Protein AF-0000000086642287 (afdb_homodimer)

Secondary structure (DSSP, 8-state):
----S-EEEEET-TTSSEEE--GGG--HHHHHHHHHHHHHHHHHHS-GGGSGGGGGGGEEEEEEE--HHHHHHHHHHHHHHHHHHHHHHHTTTT-TTT-HHHHS---HHHHHHHHHHHHHHHTTSS--GGG---EEEEEEEEE--SS-SSEEEEEEEE-SSTTTTHHHHHHHHHHHHHHH-STT--EEESS-HHHHHHHHHTTS-TTS--EEEE-S---SSHHHHHHHHHHHHS--PEEE-GGGEEEEE-TTBTTSEEEEEE--SSPPPPTT-EEEE-TTS-EEEE-S-EEEE--HHHHHHS-HHHHHHHHTTBSS-HHIIIIISSTHHHHHHHHHHHHHHHTTSS-HHHHHHHHHHB--EEPTTSHHHHHHHHHHHH-GGGGGGEEEEESS--TTTT-EEGGGS-HHHHHHHHHTTSS-S--TTT-EEEEEPP-BPEEEE---TTT--EEEE-EEEEEEETTEEEEE--EEE-SSSS--GGGT-EEEEEEEETT-/----S-EEEEET-TTSSEEE--GGG--HHHHHHHHHHHHHHHHHHS-GGGSGGGGGGGEEEEEEE--HHHHHHHHHHHHHHHHHHHHHHHTTTT-TTT-HHHHSPPPHHHHHHHHHHHHHHHTTSS--GGG---EEEEEEEEE--SS-SSEEEEEEEE-SSTTTTHHHHHHHHHHHHHHH-STT--EEESS-HHHHHHHHHTTS-TTS--EEEE-S---SSHHHHHHHHHHHHS--PEEE-GGGEEEEE-TTBTTSEEEEEEPPSSPPPPTT-EEEE-TTS-EEEE-S-EEEE--HHHHHHS-HHHHHHHHTTBSS-HHIIIIISSTHHHHHHHHTHHHHHHTTSS-HHHHHHHHHHB--EEPTTSHHHHHHHHHHHH-GGGGGGEEEEESS--TTTT-EEGGGS-HHHHHHHHHTTSS-S--TTT-EEEEEPP-PPEEEE---TTT--EEEE-EEEEEEETTEEEEE--EEE-SSSS--GGGT-EEEEEEEETT-

Nearest PDB structures (foldseek):
  2hgs-assembly1_A-2  TM=6.470E-01  e=5.778E-15  Homo sapiens
  8fbz-assembly1_A  TM=5.830E-01  e=2.538E-15  Homo sapiens
  1m0w-assembly1_A  TM=5.652E-01  e=1.552E-13  Saccharomyces cerevisiae
  5oeu-assembly1_A  TM=6.155E-01  e=4.170E-11  Globodera pallida
  5oev-assembly1_A  TM=5.700E-01  e=2.545E-11  Globodera pallida

Organism: NCBI:txid1208366

pLDDT: mean 92.43, std 8.67, range [35.75, 98.88]

Sequence (992 aa):
MHTHQLTQIRIGADSLDFAPVTKHTIDTAAFASEEAHLQETVLKLCPANLWHHGSYAAGCPRPVLVDGHHQLQMQNLHEALTAAITDIVQRWWSDTEARFPERMPLEAEEEEMLQWIEGQVSIGNLPQFSQCLGSWRPDFLVEENGDREENYCITEINARFSFNGFMHEAYGQEALNRSVQGETSELIGATNPEMILQGLFSLFKPSYPLYLLKGAEKGIDIHMFIDAVWRRLGIKPRLITPTDLRLFPDGRSKSGYRLCCVVKGHDDPTINSWRFAAKNGEVWEEIQQVGLELHQRELVALEPEMLRQISLRCFNDMRTVLLVHDKRMLGIVRQELCQLVTREVLTETQAEALKSGVVETILPGSNELNALIQASIDSPRLRNGFILKPIRSGKGDGIVFGDDITAAEWTSRLQDLVSANVIPGVSCVVQRRIVPREYDLVLRASVGMVRYPLVGTYHVANGKLLGLGTWRASGGRVVAVSSGGSWICSVMRGGSMHTHQLTQIRIGADSLDFAPVTKHTIDTAAFASEEAHLQETVLKLCPANLWHHGSYAAGCPRPVLVDGHHQLQMQNLHEALTAAITDIVQRWWSDTEARFPERMPLEAEEEEMLQWIEGQVSIGNLPQFSQCLGSWRPDFLVEENGDREENYCITEINARFSFNGFMHEAYGQEALNRSVQGETSELIGATNPEMILQGLFSLFKPSYPLYLLKGAEKGIDIHMFIDAVWRRLGIKPRLITPTDLRLFPDGRSKSGYRLCCVVKGHDDPTINSWRFAAKNGEVWEEIQQVGLELHQRELVALEPEMLRQISLRCFNDMRTVLLVHDKRMLGIVRQELCQLVTREVLTETQAEALKSGVVETILPGSNELNALIQASIDSPRLRNGFILKPIRSGKGDGIVFGDDITAAEWTSRLQDLVSANVIPGVSCVVQRRIVPREYDLVLRASVGMVRYPLVGTYHVANGKLLGLGTWRASGGRVVAVSSGGSWICSVMRGGS

Foldseek 3Di:
DPPQDKFFWDAPQPPDRIGGDDQVRFDLVVQQVLLVLLLVQLCVVPPQVLAVVSLSSLAHLGFIAHEPVVFVLVVLQLLLVLLLLLVCLLCVPVPPPLVNCQQFPDPPLLVVLSVVVVVCCVVPLAPRCLQFVAKKKWWWFFFDDPVDRTATATQFIAQQARFPQLSCQLSSQVSSQVSQDDPPHQKHFQFHSVLSLVLSVVLDDLQDAEEEEADDDPDGCVSVNQVCCCVPRVHGYHYDYLVQWDWDQDPVDPLRIFIWGWDPDDDDDDPPWDWDQDPVRTIIITDQAYEYDDDPVRLVPHDSVNSSNNQSHYRNHSSCNVARRFSCNLQSSLVCLVVCCVVVSDPPVSSVSSNRHYWHKAAFQDPVLVVVLVVCVVPVCVQQFKKKDAGNDDPCPPIGRSVVDGSVVSSVLSVVRNRRDDDPPRGTMMTTDGDHAWHWDDSHSVVRTDTWTWIWIFMDRSSDTNGTGWTWTDPDPGTDSVVSTRTHGYMYGPPD/DPPQDKFFWDAPPPPDRIGGDDQVRFDLVVQQVLLVLLLVQLCVVPPQVLAVVSLSSLAGLGFIAHEPVVFVLVVLQLLLVLLLLLVCLLCVPVPPPLVNCQQFPDPPLLVVLSVVVVVCCVVPLAPRCLQFVAKKKWWWFFFDDPVDRTATATQFIAQQARFPQLSCQLSSQVSSQVVQDDPPHQKHFQFHSVLSLVLSVVLDDLQDAEEEEADDDPDGCVSVNQVCCCVPRVHGYHYDYLVQWDWDQDPVDPLRIFIWGWDPDDDDDDPPWDWDQDPVRTIIITDQAYEYDDDPVRLSPHDSVNSSNNQSHYRNHSSCNVARRFSCNLQSSLVCLVVCCVVVSDPPVSSVSSNRHYWHKAAFQDPVLVVVLVVCVVPVCVQQFKKKDAGNDDPCPPIGRSVVDGSVVSSVLSVVRNRRDDDPPRGTMMTTDGDHAWHWDDSHSVVRTDTWTWIWIFMDRSSDTNGTGWTWTDPDPGTDSVVSTRTHGYMYGPPD

Structure (mmCIF, N/CA/C/O backbone):
data_AF-0000000086642287-model_v1
#
loop_
_entity.id
_entity.type
_entity.pdbx_description
1 polymer 'Uncharacterized protein'
#
loop_
_atom_site.group_PDB
_atom_site.id
_atom_site.type_symbol
_atom_site.label_atom_id
_atom_site.label_alt_id
_atom_site.label_comp_id
_atom_site.label_asym_id
_atom_site.label_entity_id
_atom_site.label_seq_id
_atom_site.pdbx_PDB_ins_code
_atom_site.Cartn_x
_atom_site.Cartn_y
_atom_site.Cartn_z
_atom_site.occupancy
_atom_site.B_iso_or_equiv
_atom_site.auth_seq_id
_atom_site.auth_comp_id
_atom_site.auth_asym_id
_atom_site.auth_atom_id
_atom_site.pdbx_PDB_model_num
ATOM 1 N N . MET A 1 1 ? 16.141 59.188 16.516 1 35.88 1 MET A N 1
ATOM 2 C CA . MET A 1 1 ? 15.219 58.875 17.609 1 35.88 1 MET A CA 1
ATOM 3 C C . MET A 1 1 ? 15.281 57.375 17.953 1 35.88 1 MET A C 1
ATOM 5 O O . MET A 1 1 ? 15.039 56.531 17.094 1 35.88 1 MET A O 1
ATOM 9 N N . HIS A 1 2 ? 16.156 56.969 18.812 1 48.19 2 HIS A N 1
ATOM 10 C CA . HIS A 1 2 ? 16.547 55.625 19.234 1 48.19 2 HIS A CA 1
ATOM 11 C C . HIS A 1 2 ? 15.43 54.938 20.016 1 48.19 2 HIS A C 1
ATOM 13 O O . HIS A 1 2 ? 15.422 54.969 21.234 1 48.19 2 HIS A O 1
ATOM 19 N N . THR A 1 3 ? 14.125 55.031 19.547 1 56.5 3 THR A N 1
ATOM 20 C CA . THR A 1 3 ? 13.18 54.344 20.406 1 56.5 3 THR A CA 1
ATOM 21 C C . THR A 1 3 ? 13.336 52.812 20.266 1 56.5 3 THR A C 1
ATOM 23 O O . THR A 1 3 ? 13.492 52.312 19.156 1 56.5 3 THR A O 1
ATOM 26 N N . HIS A 1 4 ? 13.641 52.094 21.391 1 82.69 4 HIS A N 1
ATOM 27 C CA . HIS A 1 4 ? 13.797 50.656 21.484 1 82.69 4 HIS A CA 1
ATOM 28 C C . HIS A 1 4 ? 12.445 49.969 21.594 1 82.69 4 HIS A C 1
ATOM 30 O O . HIS A 1 4 ? 12.367 48.75 21.609 1 82.69 4 HIS A O 1
ATOM 36 N N . GLN A 1 5 ? 11.359 50.938 21.406 1 92.19 5 GLN A N 1
ATOM 37 C CA . GLN A 1 5 ? 10.016 50.375 21.5 1 92.19 5 GLN A CA 1
ATOM 38 C C . GLN A 1 5 ? 9.391 50.219 20.109 1 92.19 5 GLN A C 1
ATOM 40 O O . GLN A 1 5 ? 9.844 50.875 19.156 1 92.19 5 GLN A O 1
ATOM 45 N N . LEU A 1 6 ? 8.422 49.406 19.984 1 96.12 6 LEU A N 1
ATOM 46 C CA . LEU A 1 6 ? 7.645 49.312 18.75 1 96.12 6 LEU A CA 1
ATOM 47 C C . LEU A 1 6 ? 7.082 50.688 18.359 1 96.12 6 LEU A C 1
ATOM 49 O O . LEU A 1 6 ? 6.5 51.375 19.203 1 96.12 6 LEU A O 1
ATOM 53 N N . THR A 1 7 ? 7.328 51.062 17.125 1 95.5 7 THR A N 1
ATOM 54 C CA . THR A 1 7 ? 6.914 52.375 16.688 1 95.5 7 THR A CA 1
ATOM 55 C C . THR A 1 7 ? 6.453 52.344 15.227 1 95.5 7 THR A C 1
ATOM 57 O O . THR A 1 7 ? 7.16 51.812 14.359 1 95.5 7 THR A O 1
ATOM 60 N N . GLN A 1 8 ? 5.25 52.812 15.031 1 95.5 8 GLN A N 1
ATOM 61 C CA . GLN A 1 8 ? 4.859 52.969 13.633 1 95.5 8 GLN A CA 1
ATOM 62 C C . GLN A 1 8 ? 5.609 54.125 12.969 1 95.5 8 GLN A C 1
ATOM 64 O O . GLN A 1 8 ? 5.734 55.219 13.547 1 95.5 8 GLN A O 1
ATOM 69 N N . ILE A 1 9 ? 6.062 53.906 11.781 1 92.88 9 ILE A N 1
ATOM 70 C CA . ILE A 1 9 ? 6.867 54.938 11.109 1 92.88 9 ILE A CA 1
ATOM 71 C C . ILE A 1 9 ? 6.328 55.188 9.703 1 92.88 9 ILE A C 1
ATOM 73 O O . ILE A 1 9 ? 5.59 54.344 9.164 1 92.88 9 ILE A O 1
ATOM 77 N N . ARG A 1 10 ? 6.645 56.344 9.242 1 91.06 10 ARG A N 1
ATOM 78 C CA . ARG A 1 10 ? 6.418 56.688 7.844 1 91.06 10 ARG A CA 1
ATOM 79 C C . ARG A 1 10 ? 7.715 56.594 7.047 1 91.06 10 ARG A C 1
ATOM 81 O O . ARG A 1 10 ? 8.742 57.125 7.469 1 91.06 10 ARG A O 1
ATOM 88 N N . ILE A 1 11 ? 7.68 55.938 5.969 1 87.38 11 ILE A N 1
ATOM 89 C CA . ILE A 1 11 ? 8.859 55.812 5.125 1 87.38 11 ILE A CA 1
ATOM 90 C C . ILE A 1 11 ? 8.984 57 4.207 1 87.38 11 ILE A C 1
ATOM 92 O O . ILE A 1 11 ? 7.988 57.469 3.639 1 87.38 11 ILE A O 1
ATOM 96 N N . GLY A 1 12 ? 10.258 57.5 4.02 1 75.19 12 GLY A N 1
ATOM 97 C CA . GLY A 1 12 ? 10.57 58.594 3.111 1 75.19 12 GLY A CA 1
ATOM 98 C C . GLY A 1 12 ? 10.047 59.938 3.598 1 75.19 12 GLY A C 1
ATOM 99 O O . GLY A 1 12 ? 9.719 60.812 2.791 1 75.19 12 GLY A O 1
ATOM 100 N N . ALA A 1 13 ? 9.805 59.938 4.93 1 57.41 13 ALA A N 1
ATOM 101 C CA . ALA A 1 13 ? 9.344 61.219 5.484 1 57.41 13 ALA A CA 1
ATOM 102 C C . ALA A 1 13 ? 10.477 62.25 5.512 1 57.41 13 ALA A C 1
ATOM 104 O O . ALA A 1 13 ? 11.516 62 6.129 1 57.41 13 ALA A O 1
ATOM 105 N N . ASP A 1 14 ? 10.25 63.281 4.73 1 56.94 14 ASP A N 1
ATOM 106 C CA . ASP A 1 14 ? 11.172 64.438 4.633 1 56.94 14 ASP A CA 1
ATOM 107 C C . ASP A 1 14 ? 12.562 63.969 4.215 1 56.94 14 ASP A C 1
ATOM 109 O O . ASP A 1 14 ? 12.711 62.906 3.578 1 56.94 14 ASP A O 1
ATOM 113 N N . SER A 1 15 ? 13.609 64.812 4.574 1 53.88 15 SER A N 1
ATOM 114 C CA . SER A 1 15 ? 15.023 64.625 4.254 1 53.88 15 SER A CA 1
ATOM 115 C C . SER A 1 15 ? 15.57 63.344 4.906 1 53.88 15 SER A C 1
ATOM 117 O O . SER A 1 15 ? 16.672 62.906 4.574 1 53.88 15 SER A O 1
ATOM 119 N N . LEU A 1 16 ? 14.672 62.719 5.758 1 58.75 16 LEU A N 1
ATOM 120 C CA . LEU A 1 16 ? 15.156 61.531 6.457 1 58.75 16 LEU A CA 1
ATOM 121 C C . LEU A 1 16 ? 14.633 60.25 5.797 1 58.75 16 LEU A C 1
ATOM 123 O O . LEU A 1 16 ? 13.625 60.312 5.086 1 58.75 16 LEU A O 1
ATOM 127 N N . ASP A 1 17 ? 15.258 59.125 6.016 1 74 17 ASP A N 1
ATOM 128 C CA . ASP A 1 17 ? 14.898 57.812 5.488 1 74 17 ASP A CA 1
ATOM 129 C C . ASP A 1 17 ? 13.547 57.344 6.043 1 74 17 ASP A C 1
ATOM 131 O O . ASP A 1 17 ? 12.727 56.812 5.309 1 74 17 ASP A O 1
ATOM 135 N N . PHE A 1 18 ? 13.211 57.719 7.367 1 83.94 18 PHE A N 1
ATOM 136 C CA . PHE A 1 18 ? 11.922 57.406 7.973 1 83.94 18 PHE A CA 1
ATOM 137 C C . PHE A 1 18 ? 11.703 58.219 9.234 1 83.94 18 PHE A C 1
ATOM 139 O O . PHE A 1 18 ? 12.641 58.781 9.781 1 83.94 18 PHE A O 1
ATOM 146 N N . ALA A 1 19 ? 10.438 58.438 9.672 1 87 19 ALA A N 1
ATOM 147 C CA . ALA A 1 19 ? 10.094 59.188 10.891 1 87 19 ALA A CA 1
ATOM 148 C C . ALA A 1 19 ? 8.883 58.562 11.578 1 87 19 ALA A C 1
ATOM 150 O O . ALA A 1 19 ? 7.996 58.031 10.914 1 87 19 ALA A O 1
ATOM 151 N N . PRO A 1 20 ? 8.938 58.594 12.898 1 90.12 20 PRO A N 1
ATOM 152 C CA . PRO A 1 20 ? 7.746 58.125 13.602 1 90.12 20 PRO A CA 1
ATOM 153 C C . PRO A 1 20 ? 6.488 58.906 13.211 1 90.12 20 PRO A C 1
ATOM 155 O O . PRO A 1 20 ? 6.566 60.094 12.898 1 90.12 20 PRO A O 1
ATOM 158 N N . VAL A 1 21 ? 5.438 58.219 13.156 1 88.75 21 VAL A N 1
ATOM 159 C CA . VAL A 1 21 ? 4.164 58.875 12.906 1 88.75 21 VAL A CA 1
ATOM 160 C C . VAL A 1 21 ? 3.777 59.719 14.125 1 88.75 21 VAL A C 1
ATOM 162 O O . VAL A 1 21 ? 3.783 59.25 15.258 1 88.75 21 VAL A O 1
ATOM 165 N N . THR A 1 22 ? 3.553 60.969 13.922 1 84.69 22 THR A N 1
ATOM 166 C CA . THR A 1 22 ? 3.107 61.875 14.969 1 84.69 22 THR A CA 1
ATOM 167 C C . THR A 1 22 ? 1.903 62.688 14.508 1 84.69 22 THR A C 1
ATOM 169 O O . THR A 1 22 ? 1.598 62.719 13.312 1 84.69 22 THR A O 1
ATOM 172 N N . LYS A 1 23 ? 1.243 63.312 15.438 1 82.19 23 LYS A N 1
ATOM 173 C CA . LYS A 1 23 ? 0.075 64.125 15.117 1 82.19 23 LYS A CA 1
ATOM 174 C C . LYS A 1 23 ? 0.442 65.25 14.164 1 82.19 23 LYS A C 1
ATOM 176 O O . LYS A 1 23 ? -0.385 65.688 13.367 1 82.19 23 LYS A O 1
ATOM 181 N N . HIS A 1 24 ? 1.688 65.625 14.188 1 74.56 24 HIS A N 1
ATOM 182 C CA . HIS A 1 24 ? 2.117 66.812 13.453 1 74.56 24 HIS A CA 1
ATOM 183 C C . HIS A 1 24 ? 2.537 66.438 12.031 1 74.56 24 HIS A C 1
ATOM 185 O O . HIS A 1 24 ? 2.697 67.312 11.195 1 74.56 24 HIS A O 1
ATOM 191 N N . THR A 1 25 ? 2.59 65.25 11.773 1 75 25 THR A N 1
ATOM 192 C CA . THR A 1 25 ? 3.123 64.875 10.477 1 75 25 THR A CA 1
ATOM 193 C C . THR A 1 25 ? 2.027 64.25 9.594 1 75 25 THR A C 1
ATOM 195 O O . THR A 1 25 ? 2.303 63.75 8.508 1 75 25 THR A O 1
ATOM 198 N N . ILE A 1 26 ? 0.818 64.5 10.023 1 81.06 26 ILE A N 1
ATOM 199 C CA . ILE A 1 26 ? -0.248 63.844 9.289 1 81.06 26 ILE A CA 1
ATOM 200 C C . ILE A 1 26 ? -0.649 64.688 8.086 1 81.06 26 ILE A C 1
ATOM 202 O O . ILE A 1 26 ? -1.056 65.875 8.242 1 81.06 26 ILE A O 1
ATOM 206 N N . ASP A 1 27 ? -0.378 64.188 7.043 1 85.06 27 ASP A N 1
ATOM 207 C CA . ASP A 1 27 ? -0.857 64.688 5.766 1 85.06 27 ASP A CA 1
ATOM 208 C C . ASP A 1 27 ? -1.834 63.719 5.109 1 85.06 27 ASP A C 1
ATOM 210 O O . ASP A 1 27 ? -1.42 62.781 4.465 1 85.06 27 ASP A O 1
ATOM 214 N N . THR A 1 28 ? -3.051 64.125 5.148 1 90.12 28 THR A N 1
ATOM 215 C CA . THR A 1 28 ? -4.105 63.188 4.742 1 90.12 28 THR A CA 1
ATOM 216 C C . THR A 1 28 ? -3.941 62.781 3.279 1 90.12 28 THR A C 1
ATOM 218 O O . THR A 1 28 ? -4.125 61.625 2.924 1 90.12 28 THR A O 1
ATOM 221 N N . ALA A 1 29 ? -3.643 63.75 2.479 1 91.38 29 ALA A N 1
ATOM 222 C CA . ALA A 1 29 ? -3.494 63.469 1.054 1 91.38 29 ALA A CA 1
ATOM 223 C C . ALA A 1 29 ? -2.291 62.562 0.794 1 91.38 29 ALA A C 1
ATOM 225 O O . ALA A 1 29 ? -2.369 61.625 -0.012 1 91.38 29 ALA A O 1
ATOM 226 N N . ALA A 1 30 ? -1.218 62.844 1.422 1 90.38 30 ALA A N 1
ATOM 227 C CA . ALA A 1 30 ? -0.014 62.031 1.264 1 90.38 30 ALA A CA 1
ATOM 228 C C . ALA A 1 30 ? -0.237 60.625 1.781 1 90.38 30 ALA A C 1
ATOM 230 O O . ALA A 1 30 ? 0.207 59.625 1.163 1 90.38 30 ALA A O 1
ATOM 231 N N . PHE A 1 31 ? -0.931 60.562 2.832 1 92.69 31 PHE A N 1
ATOM 232 C CA . PHE A 1 31 ? -1.199 59.281 3.439 1 92.69 31 PHE A CA 1
ATOM 233 C C . PHE A 1 31 ? -2.146 58.438 2.57 1 92.69 31 PHE A C 1
ATOM 235 O O . PHE A 1 31 ? -1.978 57.25 2.434 1 92.69 31 PHE A O 1
ATOM 242 N N . ALA A 1 32 ? -3.115 59.094 2.029 1 93.81 32 ALA A N 1
ATOM 243 C CA . ALA A 1 32 ? -4.039 58.438 1.123 1 93.81 32 ALA A CA 1
ATOM 244 C C . ALA A 1 32 ? -3.307 57.875 -0.104 1 93.81 32 ALA A C 1
ATOM 246 O O . ALA A 1 32 ? -3.629 56.812 -0.604 1 93.81 32 ALA A O 1
ATOM 247 N N . SER A 1 33 ? -2.381 58.656 -0.564 1 93.81 33 SER A N 1
ATOM 248 C CA . SER A 1 33 ? -1.578 58.219 -1.707 1 93.81 33 SER A CA 1
ATOM 249 C C . SER A 1 33 ? -0.735 57 -1.365 1 93.81 33 SER A C 1
ATOM 251 O O . SER A 1 33 ? -0.531 56.125 -2.209 1 93.81 33 SER A O 1
ATOM 253 N N . GLU A 1 34 ? -0.181 56.969 -0.189 1 92.5 34 GLU A N 1
ATOM 254 C CA . GLU A 1 34 ? 0.583 55.812 0.276 1 92.5 34 GLU A CA 1
ATOM 255 C C . GLU A 1 34 ? -0.288 54.562 0.335 1 92.5 34 GLU A C 1
ATOM 257 O O . GLU A 1 34 ? 0.16 53.469 -0.023 1 92.5 34 GLU A O 1
ATOM 262 N N . GLU A 1 35 ? -1.474 54.75 0.836 1 94.69 35 GLU A N 1
ATOM 263 C CA . GLU A 1 35 ? -2.424 53.625 0.907 1 94.69 35 GLU A CA 1
ATOM 264 C C . GLU A 1 35 ? -2.742 53.094 -0.482 1 94.69 35 GLU A C 1
ATOM 266 O O . GLU A 1 35 ? -2.764 51.875 -0.689 1 94.69 35 GLU A O 1
ATOM 271 N N . ALA A 1 36 ? -2.98 54 -1.39 1 95.31 36 ALA A N 1
ATOM 272 C CA . ALA A 1 36 ? -3.264 53.594 -2.768 1 95.31 36 ALA A CA 1
ATOM 273 C C . ALA A 1 36 ? -2.078 52.875 -3.383 1 95.31 36 ALA A C 1
ATOM 275 O O . ALA A 1 36 ? -2.26 51.906 -4.125 1 95.31 36 ALA A O 1
ATOM 276 N N . HIS A 1 37 ? -0.935 53.312 -3.107 1 94.69 37 HIS A N 1
ATOM 277 C CA . HIS A 1 37 ? 0.269 52.719 -3.652 1 94.69 37 HIS A CA 1
ATOM 278 C C . HIS A 1 37 ? 0.455 51.281 -3.109 1 94.69 37 HIS A C 1
ATOM 280 O O . HIS A 1 37 ? 0.826 50.375 -3.852 1 94.69 37 HIS A O 1
ATOM 286 N N . LEU A 1 38 ? 0.268 51.125 -1.837 1 95.12 38 LEU A N 1
ATOM 287 C CA . LEU A 1 38 ? 0.364 49.781 -1.257 1 95.12 38 LEU A CA 1
ATOM 288 C C . LEU A 1 38 ? -0.632 48.844 -1.912 1 95.12 38 LEU A C 1
ATOM 290 O O . LEU A 1 38 ? -0.281 47.719 -2.264 1 95.12 38 LEU A O 1
ATOM 294 N N . GLN A 1 39 ? -1.844 49.281 -2.014 1 95.81 39 GLN A N 1
ATOM 295 C CA . GLN A 1 39 ? -2.883 48.469 -2.619 1 95.81 39 GLN A CA 1
ATOM 296 C C . GLN A 1 39 ? -2.502 48.062 -4.039 1 95.81 39 GLN A C 1
ATOM 298 O O . GLN A 1 39 ? -2.639 46.906 -4.414 1 95.81 39 GLN A O 1
ATOM 303 N N . GLU A 1 40 ? -2.008 48.969 -4.793 1 96.12 40 GLU A N 1
ATOM 304 C CA . GLU A 1 40 ? -1.585 48.688 -6.16 1 96.12 40 GLU A CA 1
ATOM 305 C C . GLU A 1 40 ? -0.458 47.656 -6.184 1 96.12 40 GLU A C 1
ATOM 307 O O . GLU A 1 40 ? -0.45 46.75 -7.027 1 96.12 40 GLU A O 1
ATOM 312 N N . THR A 1 41 ? 0.451 47.781 -5.301 1 96.25 41 THR A N 1
ATOM 313 C CA . THR A 1 41 ? 1.613 46.906 -5.266 1 96.25 41 THR A CA 1
ATOM 314 C C . THR A 1 41 ? 1.207 45.469 -4.875 1 96.25 41 THR A C 1
ATOM 316 O O . THR A 1 41 ? 1.652 44.5 -5.488 1 96.25 41 THR A O 1
ATOM 319 N N . VAL A 1 42 ? 0.373 45.344 -3.83 1 96.69 42 VAL A N 1
ATOM 320 C CA . VAL A 1 42 ? -0.032 44 -3.385 1 96.69 42 VAL A CA 1
ATOM 321 C C . VAL A 1 42 ? -0.881 43.344 -4.461 1 96.69 42 VAL A C 1
ATOM 323 O O . VAL A 1 42 ? -0.811 42.125 -4.648 1 96.69 42 VAL A O 1
ATOM 326 N N . LEU A 1 43 ? -1.661 44.125 -5.184 1 96.75 43 LEU A N 1
ATOM 327 C CA . LEU A 1 43 ? -2.545 43.594 -6.203 1 96.75 43 LEU A CA 1
ATOM 328 C C . LEU A 1 43 ? -1.755 43.156 -7.434 1 96.75 43 LEU A C 1
ATOM 330 O O . LEU A 1 43 ? -2.242 42.375 -8.25 1 96.75 43 LEU A O 1
ATOM 334 N N . LYS A 1 44 ? -0.542 43.625 -7.609 1 95.44 44 LYS A N 1
ATOM 335 C CA . LYS A 1 44 ? 0.354 43.125 -8.641 1 95.44 44 LYS A CA 1
ATOM 336 C C . LYS A 1 44 ? 0.901 41.75 -8.273 1 95.44 44 LYS A C 1
ATOM 338 O O . LYS A 1 44 ? 1.26 40.969 -9.148 1 95.44 44 LYS A O 1
ATOM 343 N N . LEU A 1 45 ? 0.947 41.5 -6.996 1 95.75 45 LEU A N 1
ATOM 344 C CA . LEU A 1 45 ? 1.48 40.219 -6.5 1 95.75 45 LEU A CA 1
ATOM 345 C C . LEU A 1 45 ? 0.394 39.156 -6.453 1 95.75 45 LEU A C 1
ATOM 347 O O . LEU A 1 45 ? 0.674 37.969 -6.641 1 95.75 45 LEU A O 1
ATOM 351 N N . CYS A 1 46 ? -0.817 39.562 -6.164 1 96.44 46 CYS A N 1
ATOM 352 C CA . CYS A 1 46 ? -1.957 38.656 -6.023 1 96.44 46 CYS A CA 1
ATOM 353 C C . CYS A 1 46 ? -3.254 39.344 -6.418 1 96.44 46 CYS A C 1
ATOM 355 O O . CYS A 1 46 ? -3.586 40.406 -5.879 1 96.44 46 CYS A O 1
ATOM 357 N N . PRO A 1 47 ? -4.023 38.75 -7.316 1 95.75 47 PRO A N 1
ATOM 358 C CA . PRO A 1 47 ? -5.234 39.406 -7.82 1 95.75 47 PRO A CA 1
ATOM 359 C C . PRO A 1 47 ? -6.246 39.719 -6.715 1 95.75 47 PRO A C 1
ATOM 361 O O . PRO A 1 47 ? -6.387 38.906 -5.773 1 95.75 47 PRO A O 1
ATOM 364 N N . ALA A 1 48 ? -7.066 40.719 -6.863 1 95.75 48 ALA A N 1
ATOM 365 C CA . ALA A 1 48 ? -7.996 41.25 -5.871 1 95.75 48 ALA A CA 1
ATOM 366 C C . ALA A 1 48 ? -9.055 40.219 -5.496 1 95.75 48 ALA A C 1
ATOM 368 O O . ALA A 1 48 ? -9.461 40.125 -4.336 1 95.75 48 ALA A O 1
ATOM 369 N N . ASN A 1 49 ? -9.492 39.438 -6.449 1 94.5 49 ASN A N 1
ATOM 370 C CA . ASN A 1 49 ? -10.602 38.531 -6.227 1 94.5 49 ASN A CA 1
ATOM 371 C C . ASN A 1 49 ? -10.195 37.375 -5.305 1 94.5 49 ASN A C 1
ATOM 373 O O . ASN A 1 49 ? -11.047 36.656 -4.785 1 94.5 49 ASN A O 1
ATOM 377 N N . LEU A 1 50 ? -8.922 37.188 -5.098 1 94.5 50 LEU A N 1
ATOM 378 C CA . LEU A 1 50 ? -8.438 36.094 -4.258 1 94.5 50 LEU A CA 1
ATOM 379 C C . LEU A 1 50 ? -8.352 36.531 -2.799 1 94.5 50 LEU A C 1
ATOM 381 O O . LEU A 1 50 ? -8.188 35.688 -1.908 1 94.5 50 LEU A O 1
ATOM 385 N N . TRP A 1 51 ? -8.375 37.875 -2.547 1 92.44 51 TRP A N 1
ATOM 386 C CA . TRP A 1 51 ? -8.367 38.406 -1.187 1 92.44 51 TRP A CA 1
ATOM 387 C C . TRP A 1 51 ? -9.758 38.375 -0.577 1 92.44 51 TRP A C 1
ATOM 389 O O . TRP A 1 51 ? -10.68 39.031 -1.078 1 92.44 51 TRP A O 1
ATOM 399 N N . HIS A 1 52 ? -9.938 37.625 0.433 1 89 52 HIS A N 1
ATOM 400 C CA . HIS A 1 52 ? -11.234 37.469 1.071 1 89 52 HIS A CA 1
ATOM 401 C C . HIS A 1 52 ? -11.836 38.844 1.438 1 89 52 HIS A C 1
ATOM 403 O O . HIS A 1 52 ? -11.219 39.625 2.166 1 89 52 HIS A O 1
ATOM 409 N N . HIS A 1 53 ? -12.969 39.156 0.963 1 88.56 53 HIS A N 1
ATOM 410 C CA . HIS A 1 53 ? -13.719 40.375 1.218 1 88.56 53 HIS A CA 1
ATOM 411 C C . HIS A 1 53 ? -12.852 41.625 0.995 1 88.56 53 HIS A C 1
ATOM 413 O O . HIS A 1 53 ? -12.938 42.594 1.75 1 88.56 53 HIS A O 1
ATOM 419 N N . GLY A 1 54 ? -11.961 41.5 0.093 1 91.12 54 GLY A N 1
ATOM 420 C CA . GLY A 1 54 ? -11.109 42.656 -0.234 1 91.12 54 GLY A CA 1
ATOM 421 C C . GLY A 1 54 ? -10.156 43.031 0.884 1 91.12 54 GLY A C 1
ATOM 422 O O . GLY A 1 54 ? -9.914 44.188 1.125 1 91.12 54 GLY A O 1
ATOM 423 N N . SER A 1 55 ? -9.68 42.062 1.565 1 92 55 SER A N 1
ATOM 424 C CA . SER A 1 55 ? -8.844 42.281 2.74 1 92 55 SER A CA 1
ATOM 425 C C . SER A 1 55 ? -7.551 43 2.365 1 92 55 SER A C 1
ATOM 427 O O . SER A 1 55 ? -6.848 43.531 3.234 1 92 55 SER A O 1
ATOM 429 N N . TYR A 1 56 ? -7.199 43.094 1.088 1 93.94 56 TYR A N 1
ATOM 430 C CA . TYR A 1 56 ? -6.027 43.844 0.663 1 93.94 56 TYR A CA 1
ATOM 431 C C . TYR A 1 56 ? -6.164 45.344 1.021 1 93.94 56 TYR A C 1
ATOM 433 O O . TYR A 1 56 ? -5.168 46.031 1.252 1 93.94 56 TYR A O 1
ATOM 441 N N . ALA A 1 57 ? -7.379 45.75 1.124 1 93.19 57 ALA A N 1
ATOM 442 C CA . ALA A 1 57 ? -7.648 47.188 1.373 1 93.19 57 ALA A CA 1
ATOM 443 C C . ALA A 1 57 ? -7.465 47.531 2.85 1 93.19 57 ALA A C 1
ATOM 445 O O . ALA A 1 57 ? -7.375 48.688 3.213 1 93.19 57 ALA A O 1
ATOM 446 N N . ALA A 1 58 ? -7.379 46.531 3.684 1 92.69 58 ALA A N 1
ATOM 447 C CA . ALA A 1 58 ? -7.207 46.75 5.117 1 92.69 58 ALA A CA 1
ATOM 448 C C . ALA A 1 58 ? -5.73 46.875 5.484 1 92.69 58 ALA A C 1
ATOM 450 O O . ALA A 1 58 ? -5.387 47.062 6.652 1 92.69 58 ALA A O 1
ATOM 451 N N . GLY A 1 59 ? -4.863 46.812 4.52 1 95.38 59 GLY A N 1
ATOM 452 C CA . GLY A 1 59 ? -3.436 46.938 4.766 1 95.38 59 GLY A CA 1
ATOM 453 C C . GLY A 1 59 ? -3.002 48.375 5.012 1 95.38 59 GLY A C 1
ATOM 454 O O . GLY A 1 59 ? -3.494 49.281 4.363 1 95.38 59 GLY A O 1
ATOM 455 N N . CYS A 1 60 ? -2.092 48.531 5.977 1 95.88 60 CYS A N 1
ATOM 456 C CA . CYS A 1 60 ? -1.536 49.844 6.316 1 95.88 60 CYS A CA 1
ATOM 457 C C . CYS A 1 60 ? -0.116 49.969 5.785 1 95.88 60 CYS A C 1
ATOM 459 O O . CYS A 1 60 ? 0.758 49.156 6.109 1 95.88 60 CYS A O 1
ATOM 461 N N . PRO A 1 61 ? 0.17 50.969 4.992 1 94.94 61 PRO A N 1
ATOM 462 C CA . PRO A 1 61 ? 1.492 51.125 4.379 1 94.94 61 PRO A CA 1
ATOM 463 C C . PRO A 1 61 ? 2.543 51.625 5.367 1 94.94 61 PRO A C 1
ATOM 465 O O . PRO A 1 61 ? 3.736 51.656 5.055 1 94.94 61 PRO A O 1
ATOM 468 N N . ARG A 1 62 ? 2.154 52.094 6.48 1 95.06 62 ARG A N 1
ATOM 469 C CA . ARG A 1 62 ? 3.062 52.562 7.523 1 95.06 62 ARG A CA 1
ATOM 470 C C . ARG A 1 62 ? 3.461 51.438 8.453 1 95.06 62 ARG A C 1
ATOM 472 O O . ARG A 1 62 ? 2.68 51.031 9.32 1 95.06 62 ARG A O 1
ATOM 479 N N . PRO A 1 63 ? 4.648 50.906 8.312 1 96.38 63 PRO A N 1
ATOM 480 C CA . PRO A 1 63 ? 5.051 49.719 9.031 1 96.38 63 PRO A CA 1
ATOM 481 C C . PRO A 1 63 ? 5.402 50 10.492 1 96.38 63 PRO A C 1
ATOM 483 O O . PRO A 1 63 ? 5.508 51.156 10.898 1 96.38 63 PRO A O 1
ATOM 486 N N . VAL A 1 64 ? 5.477 48.969 11.211 1 97.31 64 VAL A N 1
ATOM 487 C CA . VAL A 1 64 ? 5.98 49.031 12.578 1 97.31 64 VAL A CA 1
ATOM 488 C C . VAL A 1 64 ? 7.488 48.781 12.586 1 97.31 64 VAL A C 1
ATOM 490 O O . VAL A 1 64 ? 7.961 47.781 12.031 1 97.31 64 VAL A O 1
ATOM 493 N N . LEU A 1 65 ? 8.219 49.656 13.156 1 95.69 65 LEU A N 1
ATOM 494 C CA . LEU A 1 65 ? 9.656 49.469 13.359 1 95.69 65 LEU A CA 1
ATOM 495 C C . LEU A 1 65 ? 9.922 48.594 14.562 1 95.69 65 LEU A C 1
ATOM 497 O O . LEU A 1 65 ? 9.516 48.906 15.688 1 95.69 65 LEU A O 1
ATOM 501 N N . VAL A 1 66 ? 10.516 47.438 14.266 1 95.94 66 VAL A N 1
ATOM 502 C CA . VAL A 1 66 ? 10.906 46.5 15.328 1 95.94 66 VAL A CA 1
ATOM 503 C C . VAL A 1 66 ? 12.422 46.469 15.453 1 95.94 66 VAL A C 1
ATOM 505 O O . VAL A 1 66 ? 13.141 46.812 14.516 1 95.94 66 VAL A O 1
ATOM 508 N N . ASP A 1 67 ? 12.914 46.094 16.641 1 93.44 67 ASP A N 1
ATOM 509 C CA . ASP A 1 67 ? 14.352 46.031 16.891 1 93.44 67 ASP A CA 1
ATOM 510 C C . ASP A 1 67 ? 14.812 44.594 17.078 1 93.44 67 ASP A C 1
ATOM 512 O O . ASP A 1 67 ? 13.992 43.656 17.094 1 93.44 67 ASP A O 1
ATOM 516 N N . GLY A 1 68 ? 16.125 44.406 17.188 1 93.44 68 GLY A N 1
ATOM 517 C CA . GLY A 1 68 ? 16.703 43.094 17.344 1 93.44 68 GLY A CA 1
ATOM 518 C C . GLY A 1 68 ? 16.203 42.375 18.594 1 93.44 68 GLY A C 1
ATOM 519 O O . GLY A 1 68 ? 16.047 41.156 18.578 1 93.44 68 GLY A O 1
ATOM 520 N N . HIS A 1 69 ? 15.992 43.094 19.609 1 93.38 69 HIS A N 1
ATOM 521 C CA . HIS A 1 69 ? 15.562 42.469 20.859 1 93.38 69 HIS A CA 1
ATOM 522 C C . HIS A 1 69 ? 14.148 41.906 20.734 1 93.38 69 HIS A C 1
ATOM 524 O O . HIS A 1 69 ? 13.812 40.906 21.375 1 93.38 69 HIS A O 1
ATOM 530 N N . HIS A 1 70 ? 13.258 42.5 19.938 1 95.19 70 HIS A N 1
ATOM 531 C CA . HIS A 1 70 ? 11.93 41.969 19.672 1 95.19 70 HIS A CA 1
ATOM 532 C C . HIS A 1 70 ? 12.016 40.625 18.953 1 95.19 70 HIS A C 1
ATOM 534 O O . HIS A 1 70 ? 11.312 39.688 19.312 1 95.19 70 HIS A O 1
ATOM 540 N N . GLN A 1 71 ? 12.93 40.625 17.969 1 95.62 71 GLN A N 1
ATOM 541 C CA . GLN A 1 71 ? 13.117 39.406 17.203 1 95.62 71 GLN A CA 1
ATOM 542 C C . GLN A 1 71 ? 13.68 38.281 18.062 1 95.62 71 GLN A C 1
ATOM 544 O O . GLN A 1 71 ? 13.25 37.125 17.953 1 95.62 71 GLN A O 1
ATOM 549 N N . LEU A 1 72 ? 14.641 38.625 18.844 1 95.94 72 LEU A N 1
ATOM 550 C CA . LEU A 1 72 ? 15.266 37.656 19.719 1 95.94 72 LEU A CA 1
ATOM 551 C C . LEU A 1 72 ? 14.258 37.094 20.719 1 95.94 72 LEU A C 1
ATOM 553 O O . LEU A 1 72 ? 14.25 35.906 21.016 1 95.94 72 LEU A O 1
ATOM 557 N N . GLN A 1 73 ? 13.398 37.969 21.266 1 96.12 73 GLN A N 1
ATOM 558 C CA . GLN A 1 73 ? 12.359 37.531 22.188 1 96.12 73 GLN A CA 1
ATOM 559 C C . GLN A 1 73 ? 11.43 36.531 21.531 1 96.12 73 GLN A C 1
ATOM 561 O O . GLN A 1 73 ? 11.109 35.5 22.125 1 96.12 73 GLN A O 1
ATOM 566 N N . MET A 1 74 ? 11.031 36.812 20.359 1 97.62 74 MET A N 1
ATOM 567 C CA . MET A 1 74 ? 10.148 35.938 19.609 1 97.62 74 MET A CA 1
ATOM 568 C C . MET A 1 74 ? 10.82 34.594 19.344 1 97.62 74 MET A C 1
ATOM 570 O O . MET A 1 74 ? 10.203 33.531 19.516 1 97.62 74 MET A O 1
ATOM 574 N N . GLN A 1 75 ? 12.062 34.625 18.953 1 97.94 75 GLN A N 1
ATOM 575 C CA . GLN A 1 75 ? 12.82 33.438 18.656 1 97.94 75 GLN A CA 1
ATOM 576 C C . GLN A 1 75 ? 12.961 32.531 19.891 1 97.94 75 GLN A C 1
ATOM 578 O O . GLN A 1 75 ? 12.727 31.344 19.828 1 97.94 75 GLN A O 1
ATOM 583 N N . ASN A 1 76 ? 13.336 33.125 20.969 1 98 76 ASN A N 1
ATOM 584 C CA . ASN A 1 76 ? 13.5 32.375 22.219 1 98 76 ASN A CA 1
ATOM 585 C C . ASN A 1 76 ? 12.18 31.766 22.688 1 98 76 ASN A C 1
ATOM 587 O O . ASN A 1 76 ? 12.148 30.625 23.125 1 98 76 ASN A O 1
ATOM 591 N N . LEU A 1 77 ? 11.195 32.594 22.609 1 98.19 77 LEU A N 1
ATOM 592 C CA . LEU A 1 77 ? 9.867 32.125 23 1 98.19 77 LEU A CA 1
ATOM 593 C C . LEU A 1 77 ? 9.422 30.953 22.141 1 98.19 77 LEU A C 1
ATOM 595 O O . LEU A 1 77 ? 8.922 29.953 22.656 1 98.19 77 LEU A O 1
ATOM 599 N N . HIS A 1 78 ? 9.656 31.047 20.875 1 98.56 78 HIS A N 1
ATOM 600 C CA . HIS A 1 78 ? 9.242 30 19.953 1 98.56 78 HIS A CA 1
ATOM 601 C C . HIS A 1 78 ? 10.016 28.719 20.188 1 98.56 78 HIS A C 1
ATOM 603 O O . HIS A 1 78 ? 9.445 27.625 20.172 1 98.56 78 HIS A O 1
ATOM 609 N N . GLU A 1 79 ? 11.297 28.828 20.297 1 98.56 79 GLU A N 1
ATOM 610 C CA . GLU A 1 79 ? 12.125 27.656 20.531 1 98.56 79 GLU A CA 1
ATOM 611 C C . GLU A 1 79 ? 11.672 26.891 21.766 1 98.56 79 GLU A C 1
ATOM 613 O O . GLU A 1 79 ? 11.555 25.656 21.75 1 98.56 79 GLU A O 1
ATOM 618 N N . ALA A 1 80 ? 11.422 27.641 22.781 1 98.81 80 ALA A N 1
ATOM 619 C CA . ALA A 1 80 ? 10.969 27.031 24.031 1 98.81 80 ALA A CA 1
ATOM 620 C C . ALA A 1 80 ? 9.586 26.406 23.859 1 98.81 80 ALA A C 1
ATOM 622 O O . ALA A 1 80 ? 9.344 25.281 24.328 1 98.81 80 ALA A O 1
ATOM 623 N N . LEU A 1 81 ? 8.734 27.141 23.234 1 98.88 81 LEU A N 1
ATOM 624 C CA . LEU A 1 81 ? 7.363 26.672 23.031 1 98.88 81 LEU A CA 1
ATOM 625 C C . LEU A 1 81 ? 7.332 25.391 22.203 1 98.88 81 LEU A C 1
ATOM 627 O O . LEU A 1 81 ? 6.617 24.453 22.531 1 98.88 81 LEU A O 1
ATOM 631 N N . THR A 1 82 ? 8.094 25.344 21.125 1 98.75 82 THR A N 1
ATOM 632 C CA . THR A 1 82 ? 8.148 24.203 20.234 1 98.75 82 THR A CA 1
ATOM 633 C C . THR A 1 82 ? 8.695 22.969 20.953 1 98.75 82 THR A C 1
ATOM 635 O O . THR A 1 82 ? 8.156 21.875 20.812 1 98.75 82 THR A O 1
ATOM 638 N N . ALA A 1 83 ? 9.742 23.172 21.703 1 98.75 83 ALA A N 1
ATOM 639 C CA . ALA A 1 83 ? 10.32 22.062 22.469 1 98.75 83 ALA A CA 1
ATOM 640 C C . ALA A 1 83 ? 9.312 21.5 23.469 1 98.75 83 ALA A C 1
ATOM 642 O O . ALA A 1 83 ? 9.164 20.281 23.594 1 98.75 83 ALA A O 1
ATOM 643 N N . ALA A 1 84 ? 8.641 22.359 24.141 1 98.88 84 ALA A N 1
ATOM 644 C CA . ALA A 1 84 ? 7.688 21.953 25.172 1 98.88 84 ALA A CA 1
ATOM 645 C C . ALA A 1 84 ? 6.527 21.172 24.562 1 98.88 84 ALA A C 1
ATOM 647 O O . ALA A 1 84 ? 6.227 20.062 25 1 98.88 84 ALA A O 1
ATOM 648 N N . ILE A 1 85 ? 5.953 21.703 23.547 1 98.88 85 ILE A N 1
ATOM 649 C CA . ILE A 1 85 ? 4.758 21.109 22.969 1 98.88 85 ILE A CA 1
ATOM 650 C C . ILE A 1 85 ? 5.117 19.781 22.297 1 98.88 85 ILE A C 1
ATOM 652 O O . ILE A 1 85 ? 4.367 18.812 22.391 1 98.88 85 ILE A O 1
ATOM 656 N N . THR A 1 86 ? 6.262 19.75 21.594 1 98.69 86 THR A N 1
ATOM 657 C CA . THR A 1 86 ? 6.703 18.516 20.938 1 98.69 86 THR A CA 1
ATOM 658 C C . THR A 1 86 ? 6.848 17.391 21.953 1 98.69 86 THR A C 1
ATOM 660 O O . THR A 1 86 ? 6.379 16.281 21.719 1 98.69 86 THR A O 1
ATOM 663 N N . ASP A 1 87 ? 7.441 17.719 23.062 1 98.75 87 ASP A N 1
ATOM 664 C CA . ASP A 1 87 ? 7.641 16.734 24.109 1 98.75 87 ASP A CA 1
ATOM 665 C C . ASP A 1 87 ? 6.305 16.281 24.703 1 98.75 87 ASP A C 1
ATOM 667 O O . ASP A 1 87 ? 6.074 15.086 24.891 1 98.75 87 ASP A O 1
ATOM 671 N N . ILE A 1 88 ? 5.465 17.188 24.984 1 98.75 88 ILE A N 1
ATOM 672 C CA . ILE A 1 88 ? 4.176 16.922 25.609 1 98.75 88 ILE A CA 1
ATOM 673 C C . ILE A 1 88 ? 3.342 16.031 24.703 1 98.75 88 ILE A C 1
ATOM 675 O O . ILE A 1 88 ? 2.787 15.016 25.141 1 98.75 88 ILE A O 1
ATOM 679 N N . VAL A 1 89 ? 3.311 16.344 23.438 1 98.62 89 VAL A N 1
ATOM 680 C CA . VAL A 1 89 ? 2.49 15.609 22.484 1 98.62 89 VAL A CA 1
ATOM 681 C C . VAL A 1 89 ? 3.035 14.188 22.328 1 98.62 89 VAL A C 1
ATOM 683 O O . VAL A 1 89 ? 2.268 13.227 22.266 1 98.62 89 VAL A O 1
ATOM 686 N N . GLN A 1 90 ? 4.34 14.039 22.297 1 97.62 90 GLN A N 1
ATOM 687 C CA . GLN A 1 90 ? 4.949 12.734 22.062 1 97.62 90 GLN A CA 1
ATOM 688 C C . GLN A 1 90 ? 4.773 11.828 23.281 1 97.62 90 GLN A C 1
ATOM 690 O O . GLN A 1 90 ? 4.797 10.602 23.156 1 97.62 90 GLN A O 1
ATOM 695 N N . ARG A 1 91 ? 4.516 12.453 24.5 1 97.12 91 ARG A N 1
ATOM 696 C CA . ARG A 1 91 ? 4.316 11.672 25.703 1 97.12 91 ARG A CA 1
ATOM 697 C C . ARG A 1 91 ? 2.852 11.688 26.141 1 97.12 91 ARG A C 1
ATOM 699 O O . ARG A 1 91 ? 2.521 11.305 27.266 1 97.12 91 ARG A O 1
ATOM 706 N N . TRP A 1 92 ? 1.964 12.094 25.281 1 98.25 92 TRP A N 1
ATOM 707 C CA . TRP A 1 92 ? 0.566 12.359 25.609 1 98.25 92 TRP A CA 1
ATOM 708 C C . TRP A 1 92 ? -0.093 11.141 26.234 1 98.25 92 TRP A C 1
ATOM 710 O O . TRP A 1 92 ? -0.805 11.258 27.234 1 98.25 92 TRP A O 1
ATOM 720 N N . TRP A 1 93 ? 0.2 9.977 25.656 1 96.88 93 TRP A N 1
ATOM 721 C CA . TRP A 1 93 ? -0.448 8.758 26.125 1 96.88 93 TRP A CA 1
ATOM 722 C C . TRP A 1 93 ? 0.458 7.984 27.078 1 96.88 93 TRP A C 1
ATOM 724 O O . TRP A 1 93 ? -0.024 7.297 27.984 1 96.88 93 TRP A O 1
ATOM 734 N N . SER A 1 94 ? 1.737 8.086 26.859 1 96.38 94 SER A N 1
ATOM 735 C CA . SER A 1 94 ? 2.684 7.219 27.562 1 96.38 94 SER A CA 1
ATOM 736 C C . SER A 1 94 ? 3.023 7.773 28.938 1 96.38 94 SER A C 1
ATOM 738 O O . SER A 1 94 ? 3.496 7.039 29.812 1 96.38 94 SER A O 1
ATOM 740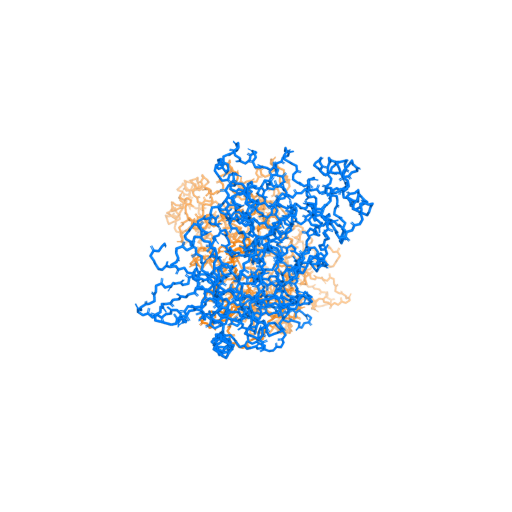 N N . ASP A 1 95 ? 2.865 9.078 29.141 1 97.25 95 ASP A N 1
ATOM 741 C CA . ASP A 1 95 ? 3.182 9.68 30.438 1 97.25 95 ASP A CA 1
ATOM 742 C C . ASP A 1 95 ? 2.027 9.508 31.422 1 97.25 95 ASP A C 1
ATOM 744 O O . ASP A 1 95 ? 1.191 10.398 31.562 1 97.25 95 ASP A O 1
ATOM 748 N N . THR A 1 96 ? 2.078 8.508 32.188 1 96.25 96 THR A N 1
ATOM 749 C CA . THR A 1 96 ? 0.994 8.156 33.094 1 96.25 96 THR A CA 1
ATOM 750 C C . THR A 1 96 ? 1.039 9.023 34.344 1 96.25 96 THR A C 1
ATOM 752 O O . THR A 1 96 ? 0.063 9.086 35.094 1 96.25 96 THR A O 1
ATOM 755 N N . GLU A 1 97 ? 2.098 9.633 34.562 1 96.44 97 GLU A N 1
ATOM 756 C CA . GLU A 1 97 ? 2.209 10.523 35.719 1 96.44 97 GLU A CA 1
ATOM 757 C C . GLU A 1 97 ? 1.573 11.883 35.438 1 96.44 97 GLU A C 1
ATOM 759 O O . GLU A 1 97 ? 0.836 12.422 36.25 1 96.44 97 GLU A O 1
ATOM 764 N N . ALA A 1 98 ? 1.841 12.43 34.281 1 96.94 98 ALA A N 1
ATOM 765 C CA . ALA A 1 98 ? 1.31 13.742 33.906 1 96.94 98 ALA A CA 1
ATOM 766 C C . ALA A 1 98 ? -0.189 13.664 33.625 1 96.94 98 ALA A C 1
ATOM 768 O O . ALA A 1 98 ? -0.912 14.648 33.812 1 96.94 98 ALA A O 1
ATOM 769 N N . ARG A 1 99 ? -0.676 12.523 33.094 1 97.38 99 ARG A N 1
ATOM 770 C CA . ARG A 1 99 ? -2.086 12.258 32.844 1 97.38 99 ARG A CA 1
ATOM 771 C C . ARG A 1 99 ? -2.697 13.344 31.969 1 97.38 99 ARG A C 1
ATOM 773 O O . ARG A 1 99 ? -3.725 13.93 32.312 1 97.38 99 ARG A O 1
ATOM 780 N N . PHE A 1 100 ? -2.109 13.625 30.844 1 98.12 100 PHE A N 1
ATOM 781 C CA . PHE A 1 100 ? -2.527 14.703 29.953 1 98.12 100 PHE A CA 1
ATOM 782 C C . PHE A 1 100 ? -3.963 14.492 29.484 1 98.12 100 PHE A C 1
ATOM 784 O O . PHE A 1 100 ? -4.766 15.43 29.484 1 98.12 100 PHE A O 1
ATOM 791 N N . PRO A 1 101 ? -4.371 13.219 29.141 1 97.56 101 PRO A N 1
ATOM 792 C CA . PRO A 1 101 ? -5.738 13.039 28.641 1 97.56 101 PRO A CA 1
ATOM 793 C C . PRO A 1 101 ? -6.797 13.375 29.703 1 97.56 101 PRO A C 1
ATOM 795 O O . PRO A 1 101 ? -7.934 13.711 29.359 1 97.56 101 PRO A O 1
ATOM 798 N N . GLU A 1 102 ? -6.445 13.375 30.938 1 96.81 102 GLU A N 1
ATOM 799 C CA . GLU A 1 102 ? -7.387 13.719 32 1 96.81 102 GLU A CA 1
ATOM 800 C C . GLU A 1 102 ? -7.449 15.227 32.219 1 96.81 102 GLU A C 1
ATOM 802 O O . GLU A 1 102 ? -8.5 15.758 32.594 1 96.81 102 GLU A O 1
ATOM 807 N N . ARG A 1 103 ? -6.344 15.93 31.969 1 97.12 103 ARG A N 1
ATOM 808 C CA . ARG A 1 103 ? -6.262 17.375 32.156 1 97.12 103 ARG A CA 1
ATOM 809 C C . ARG A 1 103 ? -6.867 18.125 30.969 1 97.12 103 ARG A C 1
ATOM 811 O O . ARG A 1 103 ? -7.387 19.234 31.125 1 97.12 103 ARG A O 1
ATOM 818 N N . MET A 1 104 ? -6.727 17.516 29.828 1 97.25 104 MET A N 1
ATOM 819 C CA . MET A 1 104 ? -7.27 18.047 28.578 1 97.25 104 MET A CA 1
ATOM 820 C C . MET A 1 104 ? -7.949 16.953 27.766 1 97.25 104 MET A C 1
ATOM 822 O O . MET A 1 104 ? -7.477 16.578 26.703 1 97.25 104 MET A O 1
ATOM 826 N N . PRO A 1 105 ? -9.109 16.531 28.328 1 96.69 105 PRO A N 1
ATOM 827 C CA . PRO A 1 105 ? -9.797 15.445 27.641 1 96.69 105 PRO A CA 1
ATOM 828 C C . PRO A 1 105 ? -10.32 15.852 26.266 1 96.69 105 PRO A C 1
ATOM 830 O O . PRO A 1 105 ? -10.633 17.016 26.031 1 96.69 105 PRO A O 1
ATOM 833 N N . LEU A 1 106 ? -10.328 14.914 25.375 1 94.44 106 LEU A N 1
ATOM 834 C CA . LEU A 1 106 ? -10.938 15.062 24.062 1 94.44 106 LEU A CA 1
ATOM 835 C C . LEU A 1 106 ? -12.266 14.312 24 1 94.44 106 LEU A C 1
ATOM 837 O O . LEU A 1 106 ? -12.625 13.586 24.922 1 94.44 106 LEU A O 1
ATOM 841 N N . GLU A 1 107 ? -13.008 14.617 22.953 1 92.38 107 GLU A N 1
ATOM 842 C CA . GLU A 1 107 ? -14.18 13.773 22.719 1 92.38 107 GLU A CA 1
ATOM 843 C C . GLU A 1 107 ? -13.773 12.336 22.453 1 92.38 107 GLU A C 1
ATOM 845 O O . GLU A 1 107 ? -12.664 12.078 21.969 1 92.38 107 GLU A O 1
ATOM 850 N N . ALA A 1 108 ? -14.719 11.438 22.703 1 92.75 108 ALA A N 1
ATOM 851 C CA . ALA A 1 108 ? -14.414 10.016 22.641 1 92.75 108 ALA A CA 1
ATOM 852 C C . ALA A 1 108 ? -13.867 9.633 21.266 1 92.75 108 ALA A C 1
ATOM 854 O O . ALA A 1 108 ? -12.875 8.914 21.156 1 92.75 108 ALA A O 1
ATOM 855 N N . GLU A 1 109 ? -14.508 10.094 20.219 1 93 109 GLU A N 1
ATOM 856 C CA . GLU A 1 109 ? -14.086 9.758 18.859 1 93 109 GLU A CA 1
ATOM 857 C C . GLU A 1 109 ? -12.719 10.352 18.547 1 93 109 GLU A C 1
ATOM 859 O O . GLU A 1 109 ? -11.922 9.734 17.828 1 93 109 GLU A O 1
ATOM 864 N N . GLU A 1 110 ? -12.445 11.484 19.109 1 94.44 110 GLU A N 1
ATOM 865 C CA . GLU A 1 110 ? -11.156 12.133 18.906 1 94.44 110 GLU A CA 1
ATOM 866 C C . GLU A 1 110 ? -10.031 11.383 19.609 1 94.44 110 GLU A C 1
ATOM 868 O O . GLU A 1 110 ? -8.938 11.234 19.078 1 94.44 110 GLU A O 1
ATOM 873 N N . GLU A 1 111 ? -10.391 10.969 20.766 1 95.5 111 GLU A N 1
ATOM 874 C CA . GLU A 1 111 ? -9.406 10.211 21.531 1 95.5 111 GLU A CA 1
ATOM 875 C C . GLU A 1 111 ? -9.055 8.898 20.844 1 95.5 111 GLU A C 1
ATOM 877 O O . GLU A 1 111 ? -7.887 8.516 20.781 1 95.5 111 GLU A O 1
ATOM 882 N N . GLU A 1 112 ? -10.094 8.273 20.375 1 95.88 112 GLU A N 1
ATOM 883 C CA . GLU A 1 112 ? -9.875 7.031 19.641 1 95.88 112 GLU A CA 1
ATOM 884 C C . GLU A 1 112 ? -9 7.262 18.422 1 95.88 112 GLU A C 1
ATOM 886 O O . GLU A 1 112 ? -8.109 6.461 18.125 1 95.88 112 GLU A O 1
ATOM 891 N N . MET A 1 113 ? -9.266 8.305 17.781 1 95.5 113 MET A N 1
ATOM 892 C CA . MET A 1 113 ? -8.492 8.656 16.578 1 95.5 113 MET A CA 1
ATOM 893 C C . MET A 1 113 ? -7.031 8.898 16.938 1 95.5 113 MET A C 1
ATOM 895 O O . MET A 1 113 ? -6.133 8.414 16.25 1 95.5 113 MET A O 1
ATOM 899 N N . LEU A 1 114 ? -6.719 9.594 17.969 1 97.12 114 LEU A N 1
ATOM 900 C CA . LEU A 1 114 ? -5.348 9.914 18.344 1 97.12 114 LEU A CA 1
ATOM 901 C C . LEU A 1 114 ? -4.613 8.664 18.828 1 97.12 114 LEU A C 1
ATOM 903 O O . LEU A 1 114 ? -3.406 8.531 18.609 1 97.12 114 LEU A O 1
ATOM 907 N N . GLN A 1 115 ? -5.344 7.816 19.484 1 97.44 115 GLN A N 1
ATOM 908 C CA . GLN A 1 115 ? -4.734 6.551 19.875 1 97.44 115 GLN A CA 1
ATOM 909 C C . GLN A 1 115 ? -4.387 5.699 18.656 1 97.44 115 GLN A C 1
ATOM 911 O O . GLN A 1 115 ? -3.328 5.066 18.625 1 97.44 115 GLN A O 1
ATOM 916 N N . TRP A 1 116 ? -5.348 5.68 17.75 1 97.31 116 TRP A N 1
ATOM 917 C CA . TRP A 1 116 ? -5.062 4.977 16.516 1 97.31 116 TRP A CA 1
ATOM 918 C C . TRP A 1 116 ? -3.83 5.559 15.828 1 97.31 116 TRP A C 1
ATOM 920 O O . TRP A 1 116 ? -2.98 4.816 15.328 1 97.31 116 TRP A O 1
ATOM 930 N N . ILE A 1 117 ? -3.654 6.828 15.805 1 96.94 117 ILE A N 1
ATOM 931 C CA . ILE A 1 117 ? -2.518 7.52 15.211 1 96.94 117 ILE A CA 1
ATOM 932 C C . ILE A 1 117 ? -1.228 7.094 15.906 1 96.94 117 ILE A C 1
ATOM 934 O O . ILE A 1 117 ? -0.207 6.863 15.25 1 96.94 117 ILE A O 1
ATOM 938 N N . GLU A 1 118 ? -1.297 7.008 17.188 1 96.88 118 GLU A N 1
ATOM 939 C CA . GLU A 1 118 ? -0.137 6.531 17.938 1 96.88 118 GLU A CA 1
ATOM 940 C C . GLU A 1 118 ? 0.291 5.145 17.469 1 96.88 118 GLU A C 1
ATOM 942 O O . GLU A 1 118 ? 1.486 4.855 17.375 1 96.88 118 GLU A O 1
ATOM 947 N N . GLY A 1 119 ? -0.67 4.367 17.266 1 96.31 119 GLY A N 1
ATOM 948 C CA . GLY A 1 119 ? -0.379 3.053 16.719 1 96.31 119 GLY A CA 1
ATOM 949 C C . GLY A 1 119 ? 0.291 3.111 15.359 1 96.31 119 GLY A C 1
ATOM 950 O O . GLY A 1 119 ? 1.221 2.348 15.086 1 96.31 119 GLY A O 1
ATOM 951 N N . GLN A 1 120 ? -0.123 3.943 14.453 1 95.88 120 GLN A N 1
ATOM 952 C CA . GLN A 1 120 ? 0.446 4.105 13.117 1 95.88 120 GLN A CA 1
ATOM 953 C C . GLN A 1 120 ? 1.891 4.594 13.188 1 95.88 120 GLN A C 1
ATOM 955 O O . GLN A 1 120 ? 2.727 4.199 12.375 1 95.88 120 GLN A O 1
ATOM 960 N N . VAL A 1 121 ? 2.156 5.449 14.156 1 95.62 121 VAL A N 1
ATOM 961 C CA . VAL A 1 121 ? 3.521 5.922 14.367 1 95.62 121 VAL A CA 1
ATOM 962 C C . VAL A 1 121 ? 4.414 4.758 14.781 1 95.62 121 VAL A C 1
ATOM 964 O O . VAL A 1 121 ? 5.531 4.609 14.281 1 95.62 121 VAL A O 1
ATOM 967 N N . SER A 1 122 ? 3.91 3.928 15.672 1 94.94 122 SER A N 1
ATOM 968 C CA . SER A 1 122 ? 4.668 2.807 16.219 1 94.94 122 SER A CA 1
ATOM 969 C C . SER A 1 122 ? 5.07 1.825 15.125 1 94.94 122 SER A C 1
ATOM 971 O O . SER A 1 122 ? 6.152 1.235 15.172 1 94.94 122 SER A O 1
ATOM 973 N N . ILE A 1 123 ? 4.211 1.673 14.102 1 92.25 123 ILE A N 1
ATOM 974 C CA . ILE A 1 123 ? 4.508 0.674 13.086 1 92.25 123 ILE A CA 1
ATOM 975 C C . ILE A 1 123 ? 5.117 1.352 11.859 1 92.25 123 ILE A C 1
ATOM 977 O O . ILE A 1 123 ? 5.289 0.721 10.812 1 92.25 123 ILE A O 1
ATOM 981 N N . GLY A 1 124 ? 5.309 2.746 11.938 1 90.62 124 GLY A N 1
ATOM 982 C CA . GLY A 1 124 ? 6.086 3.453 10.93 1 90.62 124 GLY A CA 1
ATOM 983 C C . GLY A 1 124 ? 5.238 3.994 9.797 1 90.62 124 GLY A C 1
ATOM 984 O O . GLY A 1 124 ? 5.766 4.426 8.766 1 90.62 124 GLY A O 1
ATOM 985 N N . ASN A 1 125 ? 3.926 3.979 9.891 1 92.06 125 ASN A N 1
ATOM 986 C CA . ASN A 1 125 ? 3.041 4.496 8.852 1 92.06 125 ASN A CA 1
ATOM 987 C C . ASN A 1 125 ? 2.928 6.016 8.914 1 92.06 125 ASN A C 1
ATOM 989 O O . ASN A 1 125 ? 2.477 6.648 7.961 1 92.06 125 ASN A O 1
ATOM 993 N N . LEU A 1 126 ? 3.311 6.559 10.055 1 94.19 126 LEU A N 1
ATOM 994 C CA . LEU A 1 126 ? 3.316 8 10.289 1 94.19 126 LEU A CA 1
ATOM 995 C C . LEU A 1 126 ? 4.559 8.422 11.07 1 94.19 126 LEU A C 1
ATOM 997 O O . LEU A 1 126 ? 5.008 7.699 11.969 1 94.19 126 LEU A O 1
ATOM 1001 N N . PRO A 1 127 ? 5.094 9.539 10.734 1 94.56 127 PRO A N 1
ATOM 1002 C CA . PRO A 1 127 ? 6.293 9.984 11.453 1 94.56 127 PRO A CA 1
ATOM 1003 C C . PRO A 1 127 ? 6 10.383 12.898 1 94.56 127 PRO A C 1
ATOM 1005 O O . PRO A 1 127 ? 4.855 10.703 13.234 1 94.56 127 PRO A O 1
ATOM 1008 N N . GLN A 1 128 ? 7.086 10.391 13.664 1 96.56 128 GLN A N 1
ATOM 1009 C CA . GLN A 1 128 ? 6.992 10.977 15 1 96.56 128 GLN A CA 1
ATOM 1010 C C . GLN A 1 128 ? 6.559 12.438 14.93 1 96.56 128 GLN A C 1
ATOM 1012 O O . GLN A 1 128 ? 6.805 13.117 13.938 1 96.56 128 GLN A O 1
ATOM 1017 N N . PHE A 1 129 ? 5.93 12.836 15.953 1 97.69 129 PHE A N 1
ATOM 1018 C CA . PHE A 1 129 ? 5.383 14.188 15.93 1 97.69 129 PHE A CA 1
ATOM 1019 C C . PHE A 1 129 ? 6.484 15.211 15.672 1 97.69 129 PHE A C 1
ATOM 1021 O O . PHE A 1 129 ? 6.27 16.188 14.945 1 97.69 129 PHE A O 1
ATOM 1028 N N . SER A 1 130 ? 7.652 14.992 16.188 1 97.38 130 SER A N 1
ATOM 1029 C CA . SER A 1 130 ? 8.781 15.906 16.062 1 97.38 130 SER A CA 1
ATOM 1030 C C . SER A 1 130 ? 9.18 16.094 14.602 1 97.38 130 SER A C 1
ATOM 1032 O O . SER A 1 130 ? 9.852 17.062 14.258 1 97.38 130 SER A O 1
ATOM 1034 N N . GLN A 1 131 ? 8.695 15.227 13.766 1 95.75 131 GLN A N 1
ATOM 1035 C CA . GLN A 1 131 ? 9.102 15.266 12.367 1 95.75 131 GLN A CA 1
ATOM 1036 C C . GLN A 1 131 ? 7.992 15.812 11.477 1 95.75 131 GLN A C 1
ATOM 1038 O O . GLN A 1 131 ? 8.156 15.922 10.258 1 95.75 131 GLN A O 1
ATOM 1043 N N . CYS A 1 132 ? 6.879 16.141 12.086 1 95.62 132 CYS A N 1
ATOM 1044 C CA . CYS A 1 132 ? 5.746 16.609 11.297 1 95.62 132 CYS A CA 1
ATOM 1045 C C . CYS A 1 132 ? 4.863 17.547 12.109 1 95.62 132 CYS A C 1
ATOM 1047 O O . CYS A 1 132 ? 3.658 17.328 12.227 1 95.62 132 CYS A O 1
ATOM 1049 N N . LEU A 1 133 ? 5.336 18.641 12.539 1 97.25 133 LEU A N 1
ATOM 1050 C CA . LEU A 1 133 ? 4.66 19.562 13.445 1 97.25 133 LEU A CA 1
ATOM 1051 C C . LEU A 1 133 ? 3.623 20.391 12.703 1 97.25 133 LEU A C 1
ATOM 1053 O O . LEU A 1 133 ? 2.746 21 13.328 1 97.25 133 LEU A O 1
ATOM 1057 N N . GLY A 1 134 ? 3.797 20.5 11.352 1 96.88 134 GLY A N 1
ATOM 1058 C CA . GLY A 1 134 ? 2.871 21.281 10.547 1 96.88 134 GLY A CA 1
ATOM 1059 C C . GLY A 1 134 ? 3.09 22.781 10.672 1 96.88 134 GLY A C 1
ATOM 1060 O O . GLY A 1 134 ? 4.211 23.219 10.914 1 96.88 134 GLY A O 1
ATOM 1061 N N . SER A 1 135 ? 2.039 23.5 10.375 1 97.38 135 SER A N 1
ATOM 1062 C CA . SER A 1 135 ? 2.072 24.969 10.422 1 97.38 135 SER A CA 1
ATOM 1063 C C . SER A 1 135 ? 1.405 25.5 11.688 1 97.38 135 SER A C 1
ATOM 1065 O O . SER A 1 135 ? 0.319 25.047 12.055 1 97.38 135 SER A O 1
ATOM 1067 N N . TRP A 1 136 ? 2.156 26.391 12.383 1 98 136 TRP A N 1
ATOM 1068 C CA . TRP A 1 136 ? 1.625 27.078 13.555 1 98 136 TRP A CA 1
ATOM 1069 C C . TRP A 1 136 ? 1.654 28.594 13.352 1 98 136 TRP A C 1
ATOM 1071 O O . TRP A 1 136 ? 2.568 29.125 12.719 1 98 136 TRP A O 1
ATOM 1081 N N . ARG A 1 137 ? 0.65 29.203 13.828 1 97.44 137 ARG A N 1
ATOM 1082 C CA . ARG A 1 137 ? 0.608 30.672 13.867 1 97.44 137 ARG A CA 1
ATOM 1083 C C . ARG A 1 137 ? 0.216 31.156 15.258 1 97.44 137 ARG A C 1
ATOM 1085 O O . ARG A 1 137 ? -0.938 31.531 15.492 1 97.44 137 ARG A O 1
ATOM 1092 N N . PRO A 1 138 ? 1.151 31.234 16.172 1 98.25 138 PRO A N 1
ATOM 1093 C CA . PRO A 1 138 ? 0.847 31.797 17.5 1 98.25 138 PRO A CA 1
ATOM 1094 C C . PRO A 1 138 ? 0.529 33.281 17.453 1 98.25 138 PRO A C 1
ATOM 1096 O O . PRO A 1 138 ? 1.245 34.062 16.797 1 98.25 138 PRO A O 1
ATOM 1099 N N . ASP A 1 139 ? -0.542 33.625 18.062 1 97.44 139 ASP A N 1
ATOM 1100 C CA . ASP A 1 139 ? -0.898 35.031 18.25 1 97.44 139 ASP A CA 1
ATOM 1101 C C . ASP A 1 139 ? -0.483 35.5 19.641 1 97.44 139 ASP A C 1
ATOM 1103 O O . ASP A 1 139 ? -0.574 34.781 20.625 1 97.44 139 ASP A O 1
ATOM 1107 N N . PHE A 1 140 ? -0.018 36.75 19.719 1 98.06 140 PHE A N 1
ATOM 1108 C CA . PHE A 1 140 ? 0.431 37.281 21.016 1 98.06 140 PHE A CA 1
ATOM 1109 C C . PHE A 1 140 ? 0.042 38.75 21.172 1 98.06 140 PHE A C 1
ATOM 1111 O O . PHE A 1 140 ? -0.213 39.438 20.172 1 98.06 140 PHE A O 1
ATOM 1118 N N . LEU A 1 141 ? -0.087 39.156 22.375 1 97.19 141 LEU A N 1
ATOM 1119 C CA . LEU A 1 141 ? -0.255 40.562 22.75 1 97.19 141 LEU A CA 1
ATOM 1120 C C . LEU A 1 141 ? 1.029 41.125 23.344 1 97.19 141 LEU A C 1
ATOM 1122 O O . LEU A 1 141 ? 1.903 40.375 23.781 1 97.19 141 LEU A O 1
ATOM 1126 N N . VAL A 1 142 ? 1.153 42.438 23.281 1 97.25 142 VAL A N 1
ATOM 1127 C CA . VAL A 1 142 ? 2.309 43.125 23.859 1 97.25 142 VAL A CA 1
ATOM 1128 C C . VAL A 1 142 ? 1.91 43.781 25.188 1 97.25 142 VAL A C 1
ATOM 1130 O O . VAL A 1 142 ? 1.036 44.656 25.203 1 97.25 142 VAL A O 1
ATOM 1133 N N . GLU A 1 143 ? 2.5 43.375 26.203 1 96.62 143 GLU A N 1
ATOM 1134 C CA . GLU A 1 143 ? 2.186 43.938 27.516 1 96.62 143 GLU A CA 1
ATOM 1135 C C . GLU A 1 143 ? 3.453 44.375 28.25 1 96.62 143 GLU A C 1
ATOM 1137 O O . GLU A 1 143 ? 4.562 44.031 27.844 1 96.62 143 GLU A O 1
ATOM 1142 N N . GLU A 1 144 ? 3.24 45.219 29.188 1 93.81 144 GLU A N 1
ATOM 1143 C CA . GLU A 1 144 ? 4.324 45.531 30.094 1 93.81 144 GLU A CA 1
ATOM 1144 C C . GLU A 1 144 ? 4.293 44.656 31.344 1 93.81 144 GLU A C 1
ATOM 1146 O O . GLU A 1 144 ? 3.232 44.438 31.938 1 93.81 144 GLU A O 1
ATOM 1151 N N . ASN A 1 145 ? 5.434 44.125 31.453 1 84.44 145 ASN A N 1
ATOM 1152 C CA . ASN A 1 145 ? 5.512 43.375 32.688 1 84.44 145 ASN A CA 1
ATOM 1153 C C . ASN A 1 145 ? 6.688 43.812 33.562 1 84.44 145 ASN A C 1
ATOM 1155 O O . ASN A 1 145 ? 7.402 44.75 33.188 1 84.44 145 ASN A O 1
ATOM 1159 N N . GLY A 1 146 ? 6.738 43.625 34.812 1 78.25 146 GLY A N 1
ATOM 1160 C CA . GLY A 1 146 ? 7.734 44.125 35.781 1 78.25 146 GLY A CA 1
ATOM 1161 C C . GLY A 1 146 ? 9.148 44.031 35.25 1 78.25 146 GLY A C 1
ATOM 1162 O O . GLY A 1 146 ? 10.008 44.844 35.594 1 78.25 146 GLY A O 1
ATOM 1163 N N . ASP A 1 147 ? 9.375 43.219 34.281 1 80.44 147 ASP A N 1
ATOM 1164 C CA . ASP A 1 147 ? 10.727 42.938 33.812 1 80.44 147 ASP A CA 1
ATOM 1165 C C . ASP A 1 147 ? 10.977 43.594 32.469 1 80.44 147 ASP A C 1
ATOM 1167 O O . ASP A 1 147 ? 12.125 43.938 32.125 1 80.44 147 ASP A O 1
ATOM 1171 N N . ARG A 1 148 ? 9.914 43.688 31.672 1 88.19 148 ARG A N 1
ATOM 1172 C CA . ARG A 1 148 ? 10.047 44.219 30.312 1 88.19 148 ARG A CA 1
ATOM 1173 C C . ARG A 1 148 ? 8.938 45.188 29.984 1 88.19 148 ARG A C 1
ATOM 1175 O O . ARG A 1 148 ? 7.777 44.969 30.344 1 88.19 148 ARG A O 1
ATOM 1182 N N . GLU A 1 149 ? 9.281 46.156 29.281 1 91.25 149 GLU A N 1
ATOM 1183 C CA . GLU A 1 149 ? 8.305 47.156 28.828 1 91.25 149 GLU A CA 1
ATOM 1184 C C . GLU A 1 149 ? 7.406 46.562 27.734 1 91.25 149 GLU A C 1
ATOM 1186 O O . GLU A 1 149 ? 6.215 46.875 27.672 1 91.25 149 GLU A O 1
ATOM 1191 N N . GLU A 1 150 ? 7.984 45.812 26.828 1 96.44 150 GLU A N 1
ATOM 1192 C CA . GLU A 1 150 ? 7.25 45.125 25.75 1 96.44 150 GLU A CA 1
ATOM 1193 C C . GLU A 1 150 ? 7.477 43.625 25.781 1 96.44 150 GLU A C 1
ATOM 1195 O O . GLU A 1 150 ? 8.406 43.125 25.156 1 96.44 150 GLU A O 1
ATOM 1200 N N . ASN A 1 151 ? 6.625 43 26.484 1 96.88 151 ASN A N 1
ATOM 1201 C CA . ASN A 1 151 ? 6.664 41.531 26.594 1 96.88 151 ASN A CA 1
ATOM 1202 C C . ASN A 1 151 ? 5.668 40.875 25.641 1 96.88 151 ASN A C 1
ATOM 1204 O O . ASN A 1 151 ? 4.469 41.156 25.703 1 96.88 151 ASN A O 1
ATOM 1208 N N . TYR A 1 152 ? 6.199 40.062 24.734 1 97.75 152 TYR A N 1
ATOM 1209 C CA . TYR A 1 152 ? 5.312 39.25 23.906 1 97.75 152 TYR A CA 1
ATOM 1210 C C . TYR A 1 152 ? 4.668 38.156 24.734 1 97.75 152 TYR A C 1
ATOM 1212 O O . TYR A 1 152 ? 5.363 37.312 25.312 1 97.75 152 TYR A O 1
ATOM 1220 N N . CYS A 1 153 ? 3.354 38.125 24.75 1 98.12 153 CYS A N 1
ATOM 1221 C CA . CYS A 1 153 ? 2.617 37.125 25.5 1 98.12 153 CYS A CA 1
ATOM 1222 C C . CYS A 1 153 ? 1.641 36.375 24.594 1 98.12 153 CYS A C 1
ATOM 1224 O O . CYS A 1 153 ? 0.629 36.938 24.172 1 98.12 153 CYS A O 1
ATOM 1226 N N . ILE A 1 154 ? 1.945 35.062 24.375 1 98.69 154 ILE A N 1
ATOM 1227 C CA . ILE A 1 154 ? 1.15 34.25 23.469 1 98.69 154 ILE A CA 1
ATOM 1228 C C . ILE A 1 154 ? -0.205 33.938 24.109 1 98.69 154 ILE A C 1
ATOM 1230 O O . ILE A 1 154 ? -0.274 33.531 25.266 1 98.69 154 ILE A O 1
ATOM 1234 N N . THR A 1 155 ? -1.281 34.125 23.297 1 97.81 155 THR A N 1
ATOM 1235 C CA . THR A 1 155 ? -2.627 33.938 23.844 1 97.81 155 THR A CA 1
ATOM 1236 C C . THR A 1 155 ? -3.318 32.75 23.188 1 97.81 155 THR A C 1
ATOM 1238 O O . THR A 1 155 ? -4.301 32.219 23.734 1 97.81 155 THR A O 1
ATOM 1241 N N . GLU A 1 156 ? -2.873 32.344 22.047 1 97.38 156 GLU A N 1
ATOM 1242 C CA . GLU A 1 156 ? -3.385 31.172 21.344 1 97.38 156 GLU A CA 1
ATOM 1243 C C . GLU A 1 156 ? -2.42 30.719 20.25 1 97.38 156 GLU A C 1
ATOM 1245 O O . GLU A 1 156 ? -1.549 31.484 19.828 1 97.38 156 GLU A O 1
ATOM 1250 N N . ILE A 1 157 ? -2.469 29.469 19.891 1 97.81 157 ILE A N 1
ATOM 1251 C CA . ILE A 1 157 ? -1.747 28.922 18.75 1 97.81 157 ILE A CA 1
ATOM 1252 C C . ILE A 1 157 ? -2.74 28.5 17.672 1 97.81 157 ILE A C 1
ATOM 1254 O O . ILE A 1 157 ? -3.486 27.531 17.859 1 97.81 157 ILE A O 1
ATOM 1258 N N . ASN A 1 158 ? -2.783 29.203 16.594 1 95.94 158 ASN A N 1
ATOM 1259 C CA . ASN A 1 158 ? -3.609 28.797 15.453 1 95.94 158 ASN A CA 1
ATOM 1260 C C . ASN A 1 158 ? -2.934 27.719 14.625 1 95.94 158 ASN A C 1
ATOM 1262 O O . ASN A 1 158 ? -1.885 27.953 14.023 1 95.94 158 ASN A O 1
ATOM 1266 N N . ALA A 1 159 ? -3.543 26.547 14.656 1 95.81 159 ALA A N 1
ATOM 1267 C CA . ALA A 1 159 ? -2.906 25.438 13.977 1 95.81 159 ALA A CA 1
ATOM 1268 C C . ALA A 1 159 ? -3.945 24.531 13.305 1 95.81 159 ALA A C 1
ATOM 1270 O O . ALA A 1 159 ? -3.625 23.438 12.852 1 95.81 159 ALA A O 1
ATOM 1271 N N . ARG A 1 160 ? -5.211 24.969 13.211 1 93.5 160 ARG A N 1
ATOM 1272 C CA . ARG A 1 160 ? -6.242 24.172 12.547 1 93.5 160 ARG A CA 1
ATOM 1273 C C . ARG A 1 160 ? -6.125 24.281 11.031 1 93.5 160 ARG A C 1
ATOM 1275 O O . ARG A 1 160 ? -6.176 23.281 10.328 1 93.5 160 ARG A O 1
ATOM 1282 N N . PHE A 1 161 ? -6.023 25.562 10.586 1 92.38 161 PHE A N 1
ATOM 1283 C CA . PHE A 1 161 ? -5.883 25.844 9.156 1 92.38 161 PHE A CA 1
ATOM 1284 C C . PHE A 1 161 ? -4.438 26.188 8.812 1 92.38 161 PHE A C 1
ATOM 1286 O O . PHE A 1 161 ? -3.904 27.188 9.289 1 92.38 161 PHE A O 1
ATOM 1293 N N . SER A 1 162 ? -3.861 25.516 7.93 1 91.25 162 SER A N 1
ATOM 1294 C CA . SER A 1 162 ? -2.422 25.562 7.691 1 91.25 162 SER A CA 1
ATOM 1295 C C . SER A 1 162 ? -2.004 26.859 7.023 1 91.25 162 SER A C 1
ATOM 1297 O O . SER A 1 162 ? -0.833 27.25 7.078 1 91.25 162 SER A O 1
ATOM 1299 N N . PHE A 1 163 ? -2.914 27.625 6.414 1 89.94 163 PHE A N 1
ATOM 1300 C CA . PHE A 1 163 ? -2.467 28.656 5.496 1 89.94 163 PHE A CA 1
ATOM 1301 C C . PHE A 1 163 ? -2.846 30.047 6.016 1 89.94 163 PHE A C 1
ATOM 1303 O O . PHE A 1 163 ? -2.346 31.047 5.52 1 89.94 163 PHE A O 1
ATOM 1310 N N . ASN A 1 164 ? -3.609 30.078 6.996 1 88.56 164 ASN A N 1
ATOM 1311 C CA . ASN A 1 164 ? -4.188 31.359 7.406 1 88.56 164 ASN A CA 1
ATOM 1312 C C . ASN A 1 164 ? -3.115 32.344 7.879 1 88.56 164 ASN A C 1
ATOM 1314 O O . ASN A 1 164 ? -2.305 32 8.75 1 88.56 164 ASN A O 1
ATOM 1318 N N . GLY A 1 165 ? -3.131 33.5 7.289 1 93.5 165 GLY A N 1
ATOM 1319 C CA . GLY A 1 165 ? -2.252 34.594 7.691 1 93.5 165 GLY A CA 1
ATOM 1320 C C . GLY A 1 165 ? -0.929 34.594 6.949 1 93.5 165 GLY A C 1
ATOM 1321 O O . GLY A 1 165 ? -0.229 35.594 6.926 1 93.5 165 GLY A O 1
ATOM 1322 N N . PHE A 1 166 ? -0.543 33.469 6.348 1 96.25 166 PHE A N 1
ATOM 1323 C CA . PHE A 1 166 ? 0.758 33.344 5.703 1 96.25 166 PHE A CA 1
ATOM 1324 C C . PHE A 1 166 ? 0.833 34.188 4.441 1 96.25 166 PHE A C 1
ATOM 1326 O O . PHE A 1 166 ? 1.812 34.906 4.23 1 96.25 166 PHE A O 1
ATOM 1333 N N . MET A 1 167 ? -0.219 34.156 3.695 1 96.5 167 MET A N 1
ATOM 1334 C CA . MET A 1 167 ? -0.178 34.844 2.408 1 96.5 167 MET A CA 1
ATOM 1335 C C . MET A 1 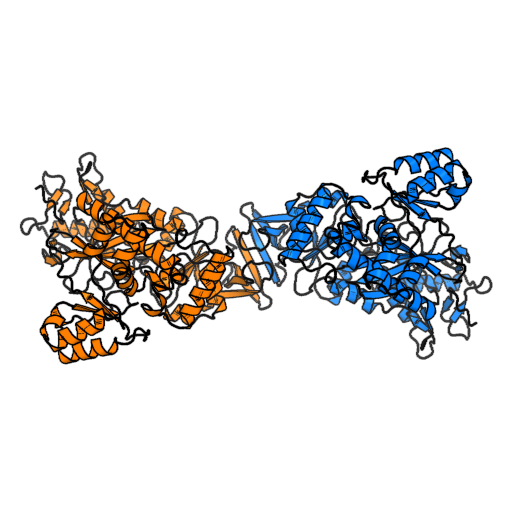167 ? -0.249 36.375 2.596 1 96.5 167 MET A C 1
ATOM 1337 O O . MET A 1 167 ? 0.41 37.125 1.874 1 96.5 167 MET A O 1
ATOM 1341 N N . HIS A 1 168 ? -1.04 36.781 3.541 1 95.25 168 HIS A N 1
ATOM 1342 C CA . HIS A 1 168 ? -1.082 38.219 3.857 1 95.25 168 HIS A CA 1
ATOM 1343 C C . HIS A 1 168 ? 0.299 38.75 4.246 1 95.25 168 HIS A C 1
ATOM 1345 O O . HIS A 1 168 ? 0.704 39.812 3.816 1 95.25 168 HIS A O 1
ATOM 1351 N N . GLU A 1 169 ? 0.938 37.969 5.062 1 97.44 169 GLU A N 1
ATOM 1352 C CA . GLU A 1 169 ? 2.281 38.344 5.473 1 97.44 169 GLU A CA 1
ATOM 1353 C C . GLU A 1 169 ? 3.244 38.344 4.289 1 97.44 169 GLU A C 1
ATOM 1355 O O . GLU A 1 169 ? 4 39.312 4.094 1 97.44 169 GLU A O 1
ATOM 1360 N N . ALA A 1 170 ? 3.25 37.312 3.527 1 97.62 170 ALA A N 1
ATOM 1361 C CA . ALA A 1 170 ? 4.188 37.156 2.416 1 97.62 170 ALA A CA 1
ATOM 1362 C C . ALA A 1 170 ? 4.027 38.312 1.414 1 97.62 170 ALA A C 1
ATOM 1364 O O . ALA A 1 170 ? 4.996 39 1.08 1 97.62 170 ALA A O 1
ATOM 1365 N N . TYR A 1 171 ? 2.854 38.562 0.976 1 97.31 171 TYR A N 1
ATOM 1366 C CA . TYR A 1 171 ? 2.617 39.594 -0.048 1 97.31 171 TYR A CA 1
ATOM 1367 C C . TYR A 1 171 ? 2.717 41 0.539 1 97.31 171 TYR A C 1
ATOM 1369 O O . TYR A 1 171 ? 3.219 41.906 -0.114 1 97.31 171 TYR A O 1
ATOM 1377 N N . GLY A 1 172 ? 2.158 41.156 1.728 1 97.19 172 GLY A N 1
ATOM 1378 C CA . GLY A 1 172 ? 2.289 42.438 2.377 1 97.19 172 GLY A CA 1
ATOM 1379 C C . GLY A 1 172 ? 3.73 42.875 2.604 1 97.19 172 GLY A C 1
ATOM 1380 O O . GLY A 1 172 ? 4.113 44 2.311 1 97.19 172 GLY A O 1
ATOM 1381 N N . GLN A 1 173 ? 4.484 41.938 3.141 1 97.69 173 GLN A N 1
ATOM 1382 C CA . GLN A 1 173 ? 5.891 42.219 3.414 1 97.69 173 GLN A CA 1
ATOM 1383 C C . GLN A 1 173 ? 6.664 42.469 2.119 1 97.69 173 GLN A C 1
ATOM 1385 O O . GLN A 1 173 ? 7.562 43.281 2.076 1 97.69 173 GLN A O 1
ATOM 1390 N N . GLU A 1 174 ? 6.391 41.688 1.113 1 96.88 174 GLU A N 1
ATOM 1391 C CA . GLU A 1 174 ? 7.031 41.906 -0.181 1 96.88 174 GLU A CA 1
ATOM 1392 C C . GLU A 1 174 ? 6.746 43.312 -0.716 1 96.88 174 GLU A C 1
ATOM 1394 O O . GLU A 1 174 ? 7.648 44 -1.214 1 96.88 174 GLU A O 1
ATOM 1399 N N . ALA A 1 175 ? 5.527 43.688 -0.67 1 96.19 175 ALA A N 1
ATOM 1400 C CA . ALA A 1 175 ? 5.152 45.031 -1.112 1 96.19 175 ALA A CA 1
ATOM 1401 C C . ALA A 1 175 ? 5.898 46.094 -0.317 1 96.19 175 ALA A C 1
ATOM 1403 O O . ALA A 1 175 ? 6.371 47.094 -0.883 1 96.19 175 ALA A O 1
ATOM 1404 N N . LEU A 1 176 ? 5.953 45.938 0.977 1 94.88 176 LEU A N 1
ATOM 1405 C CA . LEU A 1 176 ? 6.668 46.844 1.847 1 94.88 176 LEU A CA 1
ATOM 1406 C C . LEU A 1 176 ? 8.156 46.875 1.499 1 94.88 176 LEU A C 1
ATOM 1408 O O . LEU A 1 176 ? 8.758 47.969 1.455 1 94.88 176 LEU A O 1
ATOM 1412 N N . ASN A 1 177 ? 8.703 45.75 1.304 1 93.44 177 ASN A N 1
ATOM 1413 C CA . ASN A 1 177 ? 10.117 45.656 0.967 1 93.44 177 ASN A CA 1
ATOM 1414 C C . ASN A 1 177 ? 10.445 46.438 -0.301 1 93.44 177 ASN A C 1
ATOM 1416 O O . ASN A 1 177 ? 11.516 47.031 -0.412 1 93.44 177 ASN A O 1
ATOM 1420 N N . ARG A 1 178 ? 9.625 46.438 -1.18 1 89.75 178 ARG A N 1
ATOM 1421 C CA . ARG A 1 178 ? 9.82 47.188 -2.418 1 89.75 178 ARG A CA 1
ATOM 1422 C C . ARG A 1 178 ? 9.836 48.688 -2.15 1 89.75 178 ARG A C 1
ATOM 1424 O O . ARG A 1 178 ? 10.484 49.438 -2.877 1 89.75 178 ARG A O 1
ATOM 1431 N N . SER A 1 179 ? 9.156 49.062 -1.165 1 84.5 179 SER A N 1
ATOM 1432 C CA . SER A 1 179 ? 9.07 50.5 -0.83 1 84.5 179 SER A CA 1
ATOM 1433 C C . SER A 1 179 ? 10.305 50.938 -0.058 1 84.5 179 SER A C 1
ATOM 1435 O O . SER A 1 179 ? 10.602 52.156 -0.006 1 84.5 179 SER A O 1
ATOM 1437 N N . VAL A 1 180 ? 10.945 50.062 0.585 1 84.12 180 VAL A N 1
ATOM 1438 C CA . VAL A 1 180 ? 12.094 50.469 1.393 1 84.12 180 VAL A CA 1
ATOM 1439 C C . VAL A 1 180 ? 13.391 50.125 0.66 1 84.12 180 VAL A C 1
ATOM 1441 O O . VAL A 1 180 ? 14.484 50.344 1.176 1 84.12 180 VAL A O 1
ATOM 1444 N N . GLN A 1 181 ? 13.227 49.531 -0.604 1 72 181 GLN A N 1
ATOM 1445 C CA . GLN A 1 181 ? 14.367 49.125 -1.417 1 72 181 GLN A CA 1
ATOM 1446 C C . GLN A 1 181 ? 14.992 50.344 -2.109 1 72 181 GLN A C 1
ATOM 1448 O O . GLN A 1 181 ? 14.273 51.188 -2.631 1 72 181 GLN A O 1
ATOM 1453 N N . GLY A 1 182 ? 16.125 50.906 -1.521 1 60.34 182 GLY A N 1
ATOM 1454 C CA . GLY A 1 182 ? 16.953 51.938 -2.117 1 60.34 182 GLY A CA 1
ATOM 1455 C C . GLY A 1 182 ? 18.328 52.062 -1.461 1 60.34 182 GLY A C 1
ATOM 1456 O O . GLY A 1 182 ? 18.516 51.594 -0.326 1 60.34 182 GLY A O 1
ATOM 1457 N N . GLU A 1 183 ? 19.328 52.188 -2.342 1 55.19 183 GLU A N 1
ATOM 1458 C CA . GLU A 1 183 ? 20.734 52.25 -1.948 1 55.19 183 GLU A CA 1
ATOM 1459 C C . GLU A 1 183 ? 20.906 53.062 -0.672 1 55.19 183 GLU A C 1
ATOM 1461 O O . GLU A 1 183 ? 21.828 52.812 0.118 1 55.19 183 GLU A O 1
ATOM 1466 N N . THR A 1 184 ? 20 53.812 -0.354 1 63.25 184 THR A N 1
ATOM 1467 C CA . THR A 1 184 ? 20.234 54.75 0.739 1 63.25 184 THR A CA 1
ATOM 1468 C C . THR A 1 184 ? 19.328 54.438 1.931 1 63.25 184 THR A C 1
ATOM 1470 O O . THR A 1 184 ? 19.422 55.062 2.977 1 63.25 184 THR A O 1
ATOM 1473 N N . SER A 1 185 ? 18.625 53.188 1.76 1 75.25 185 SER A N 1
ATOM 1474 C CA . SER A 1 185 ? 17.688 53.031 2.852 1 75.25 185 SER A CA 1
ATOM 1475 C C . SER A 1 185 ? 18.328 52.312 4.035 1 75.25 185 SER A C 1
ATOM 1477 O O . SER A 1 185 ? 19.094 51.375 3.854 1 75.25 185 SER A O 1
ATOM 1479 N N . GLU A 1 186 ? 18.125 52.781 5.215 1 84.19 186 GLU A N 1
ATOM 1480 C CA . GLU A 1 186 ? 18.594 52.188 6.461 1 84.19 186 GLU A CA 1
ATOM 1481 C C . GLU A 1 186 ? 17.641 51.125 6.973 1 84.19 186 GLU A C 1
ATOM 1483 O O . GLU A 1 186 ? 17.938 50.438 7.949 1 84.19 186 GLU A O 1
ATOM 1488 N N . LEU A 1 187 ? 16.5 50.906 6.199 1 90.31 187 LEU A N 1
ATOM 1489 C CA . LEU A 1 187 ? 15.477 50 6.668 1 90.31 187 LEU A CA 1
ATOM 1490 C C . LEU A 1 187 ? 15.461 48.719 5.816 1 90.31 187 LEU A C 1
ATOM 1492 O O . LEU A 1 187 ? 15.703 48.781 4.605 1 90.31 187 LEU A O 1
ATOM 1496 N N . ILE A 1 188 ? 15.281 47.594 6.438 1 91.75 188 ILE A N 1
ATOM 1497 C CA . ILE A 1 188 ? 15.023 46.312 5.754 1 91.75 188 ILE A CA 1
ATOM 1498 C C . ILE A 1 188 ? 13.75 45.688 6.301 1 91.75 188 ILE A C 1
ATOM 1500 O O . ILE A 1 188 ? 13.297 46.031 7.398 1 91.75 188 ILE A O 1
ATOM 1504 N N . GLY A 1 189 ? 13.148 44.906 5.52 1 93.88 189 GLY A N 1
ATOM 1505 C CA . GLY A 1 189 ? 12 44.156 6.027 1 93.88 189 GLY A CA 1
ATOM 1506 C C . GLY A 1 189 ? 12.328 43.312 7.242 1 93.88 189 GLY A C 1
ATOM 1507 O O . GLY A 1 189 ? 13.406 42.688 7.309 1 93.88 189 GLY A O 1
ATOM 1508 N N . ALA A 1 190 ? 11.453 43.25 8.195 1 95.69 190 ALA A N 1
ATOM 1509 C CA . ALA A 1 190 ? 11.68 42.469 9.414 1 95.69 190 ALA A CA 1
ATOM 1510 C C . ALA A 1 190 ? 11.531 40.969 9.156 1 95.69 190 ALA A C 1
ATOM 1512 O O . ALA A 1 190 ? 12.016 40.156 9.945 1 95.69 190 ALA A O 1
ATOM 1513 N N . THR A 1 191 ? 10.844 40.625 8.109 1 96.56 191 THR A N 1
ATOM 1514 C CA . THR A 1 191 ? 10.617 39.25 7.73 1 96.56 191 THR A CA 1
ATOM 1515 C C . THR A 1 191 ? 10.875 39.031 6.242 1 96.56 191 THR A C 1
ATOM 1517 O O . THR A 1 191 ? 10.531 39.906 5.426 1 96.56 191 THR A O 1
ATOM 1520 N N . ASN A 1 192 ? 11.562 37.938 5.91 1 96.62 192 ASN A N 1
ATOM 1521 C CA . ASN A 1 192 ? 11.758 37.562 4.512 1 96.62 192 ASN A CA 1
ATOM 1522 C C . ASN A 1 192 ? 10.508 36.906 3.934 1 96.62 192 ASN A C 1
ATOM 1524 O O . ASN A 1 192 ? 10.195 35.75 4.281 1 96.62 192 ASN A O 1
ATOM 1528 N N . PRO A 1 193 ? 9.836 37.594 3.072 1 97.25 193 PRO A N 1
ATOM 1529 C CA . PRO A 1 193 ? 8.594 37.031 2.529 1 97.25 193 PRO A CA 1
ATOM 1530 C C . PRO A 1 193 ? 8.82 35.688 1.818 1 97.25 193 PRO A C 1
ATOM 1532 O O . PRO A 1 193 ? 7.945 34.812 1.846 1 97.25 193 PRO A O 1
ATOM 1535 N N . GLU A 1 194 ? 9.969 35.5 1.224 1 96.69 194 GLU A N 1
ATOM 1536 C CA . GLU A 1 194 ? 10.266 34.25 0.545 1 96.69 194 GLU A CA 1
ATOM 1537 C C . GLU A 1 194 ? 10.359 33.094 1.537 1 96.69 194 GLU A C 1
ATOM 1539 O O . GLU A 1 194 ? 9.984 31.953 1.217 1 96.69 194 GLU A O 1
ATOM 1544 N N . MET A 1 195 ? 10.789 33.375 2.676 1 97.44 195 MET A N 1
ATOM 1545 C CA . MET A 1 195 ? 10.875 32.344 3.711 1 97.44 195 MET A CA 1
ATOM 1546 C C . MET A 1 195 ? 9.484 31.891 4.137 1 97.44 195 MET A C 1
ATOM 1548 O O . MET A 1 195 ? 9.273 30.719 4.422 1 97.44 195 MET A O 1
ATOM 1552 N N . ILE A 1 196 ? 8.57 32.812 4.18 1 97.81 196 ILE A N 1
ATOM 1553 C CA . ILE A 1 196 ? 7.195 32.5 4.535 1 97.81 196 ILE A CA 1
ATOM 1554 C C . ILE A 1 196 ? 6.598 31.547 3.496 1 97.81 196 ILE A C 1
ATOM 1556 O O . ILE A 1 196 ? 6.016 30.516 3.848 1 97.81 196 ILE A O 1
ATOM 1560 N N . LEU A 1 197 ? 6.781 31.844 2.246 1 96.69 197 LEU A N 1
ATOM 1561 C CA . LEU A 1 197 ? 6.246 31.031 1.164 1 96.69 197 LEU A CA 1
ATOM 1562 C C . LEU A 1 197 ? 6.914 29.656 1.136 1 96.69 197 LEU A C 1
ATOM 1564 O O . LEU A 1 197 ? 6.238 28.641 1.037 1 96.69 197 LEU A O 1
ATOM 1568 N N . GLN A 1 198 ? 8.211 29.688 1.29 1 96.5 198 GLN A N 1
ATOM 1569 C CA . GLN A 1 198 ? 8.945 28.422 1.262 1 96.5 198 GLN A CA 1
ATOM 1570 C C . GLN A 1 198 ? 8.555 27.531 2.439 1 96.5 198 GLN A C 1
ATOM 1572 O O . GLN A 1 198 ? 8.523 26.312 2.312 1 96.5 198 GLN A O 1
ATOM 1577 N N . GLY A 1 199 ? 8.32 28.172 3.549 1 96.88 199 GLY A N 1
ATOM 1578 C CA . GLY A 1 199 ? 7.828 27.422 4.691 1 96.88 199 GLY A CA 1
ATOM 1579 C C . GLY A 1 199 ? 6.523 26.703 4.41 1 96.88 199 GLY A C 1
ATOM 1580 O O . GLY A 1 199 ? 6.375 25.516 4.738 1 96.88 199 GLY A O 1
ATOM 1581 N N . LEU A 1 200 ? 5.645 27.344 3.742 1 95.31 200 LEU A N 1
ATOM 1582 C CA . LEU A 1 200 ? 4.371 26.75 3.375 1 95.31 200 LEU A CA 1
ATOM 1583 C C . LEU A 1 200 ? 4.574 25.625 2.361 1 95.31 200 LEU A C 1
ATOM 1585 O O . LEU A 1 200 ? 3.939 24.562 2.457 1 95.31 200 LEU A O 1
ATOM 1589 N N . PHE A 1 201 ? 5.469 25.875 1.401 1 96 201 PHE A N 1
ATOM 1590 C CA . PHE A 1 201 ? 5.699 24.906 0.334 1 96 201 PHE A CA 1
ATOM 1591 C C . PHE A 1 201 ? 6.398 23.672 0.873 1 96 201 PHE A C 1
ATOM 1593 O O . PHE A 1 201 ? 6.367 22.609 0.241 1 96 201 PHE A O 1
ATOM 1600 N N . SER A 1 202 ? 6.988 23.812 2.041 1 95.69 202 SER A N 1
ATOM 1601 C CA . SER A 1 202 ? 7.703 22.672 2.621 1 95.69 202 SER A CA 1
ATOM 1602 C C . SER A 1 202 ? 6.738 21.672 3.25 1 95.69 202 SER A C 1
ATOM 1604 O O . SER A 1 202 ? 7.141 20.562 3.621 1 95.69 202 SER A O 1
ATOM 1606 N N . LEU A 1 203 ? 5.457 22.016 3.275 1 95.56 203 LEU A N 1
ATOM 1607 C CA . LEU A 1 203 ? 4.473 21.172 3.945 1 95.56 203 LEU A CA 1
ATOM 1608 C C . LEU A 1 203 ? 4.035 20.016 3.041 1 95.56 203 LEU A C 1
ATOM 1610 O O . LEU A 1 203 ? 3.371 19.078 3.494 1 95.56 203 LEU A O 1
ATOM 1614 N N . PHE A 1 204 ? 4.398 20.094 1.772 1 94 204 PHE A N 1
ATOM 1615 C CA . PHE A 1 204 ? 3.996 19.062 0.821 1 94 204 PHE A CA 1
ATOM 1616 C C . PHE A 1 204 ? 5.094 18.812 -0.208 1 94 204 PHE A C 1
ATOM 1618 O O . PHE A 1 204 ? 6.07 19.562 -0.271 1 94 204 PHE A O 1
ATOM 1625 N N . LYS A 1 205 ? 4.973 17.812 -0.896 1 91.75 205 LYS A N 1
ATOM 1626 C CA . LYS A 1 205 ? 5.902 17.484 -1.976 1 91.75 205 LYS A CA 1
ATOM 1627 C C . LYS A 1 205 ? 5.367 17.953 -3.322 1 91.75 205 LYS A C 1
ATOM 1629 O O . LYS A 1 205 ? 4.301 17.516 -3.764 1 91.75 205 LYS A O 1
ATOM 1634 N N . PRO A 1 206 ? 6.125 18.766 -4.016 1 91.25 206 PRO A N 1
ATOM 1635 C CA . PRO A 1 206 ? 5.637 19.312 -5.281 1 91.25 206 PRO A CA 1
ATOM 1636 C C . PRO A 1 206 ? 5.551 18.266 -6.387 1 91.25 206 PRO A C 1
ATOM 1638 O O . PRO A 1 206 ? 4.93 18.5 -7.426 1 91.25 206 PRO A O 1
ATOM 1641 N N . SER A 1 207 ? 6.164 17.125 -6.23 1 86.5 207 SER A N 1
ATOM 1642 C CA . SER A 1 207 ? 6.18 16.078 -7.246 1 86.5 207 SER A CA 1
ATOM 1643 C C . SER A 1 207 ? 4.855 15.32 -7.277 1 86.5 207 SER A C 1
ATOM 1645 O O . SER A 1 207 ? 4.598 14.555 -8.203 1 86.5 207 SER A O 1
ATOM 1647 N N . TYR A 1 208 ? 3.959 15.609 -6.289 1 88.38 208 TYR A N 1
ATOM 1648 C CA . TYR A 1 208 ? 2.652 14.969 -6.227 1 88.38 208 TYR A CA 1
ATOM 1649 C C . TYR A 1 208 ? 1.532 15.992 -6.367 1 88.38 208 TYR A C 1
ATOM 1651 O O . TYR A 1 208 ? 1.701 17.156 -6 1 88.38 208 TYR A O 1
ATOM 1659 N N . PRO A 1 209 ? 0.413 15.492 -6.922 1 90.62 209 PRO A N 1
ATOM 1660 C CA . PRO A 1 209 ? -0.743 16.391 -6.906 1 90.62 209 PRO A CA 1
ATOM 1661 C C . PRO A 1 209 ? -1.136 16.828 -5.496 1 90.62 209 PRO A C 1
ATOM 1663 O O . PRO A 1 209 ? -1.049 16.031 -4.555 1 90.62 209 PRO A O 1
ATOM 1666 N N . LEU A 1 210 ? -1.531 18.078 -5.395 1 94.75 210 LEU A N 1
ATOM 1667 C CA . LEU A 1 210 ? -1.922 18.641 -4.105 1 94.75 210 LEU A CA 1
ATOM 1668 C C . LEU A 1 210 ? -3.43 18.859 -4.043 1 94.75 210 LEU A C 1
ATOM 1670 O O . LEU A 1 210 ? -4.004 19.5 -4.926 1 94.75 210 LEU A O 1
ATOM 1674 N N . TYR A 1 211 ? -4.035 18.266 -3.057 1 95.81 211 TYR A N 1
ATOM 1675 C CA . TYR A 1 211 ? -5.465 18.453 -2.828 1 95.81 211 TYR A CA 1
ATOM 1676 C C . TYR A 1 211 ? -5.723 19.266 -1.569 1 95.81 211 TYR A C 1
ATOM 1678 O O . TYR A 1 211 ? -4.969 19.172 -0.598 1 95.81 211 TYR A O 1
ATOM 1686 N N . LEU A 1 212 ? -6.688 20.094 -1.588 1 96.69 212 LEU A N 1
ATOM 1687 C CA . LEU A 1 212 ? -7.133 20.875 -0.439 1 96.69 212 LEU A CA 1
ATOM 1688 C C . LEU A 1 212 ? -8.578 20.547 -0.089 1 96.69 212 LEU A C 1
ATOM 1690 O O . LEU A 1 212 ? -9.492 20.828 -0.871 1 96.69 212 LEU A O 1
ATOM 1694 N N . LEU A 1 213 ? -8.773 19.922 1.011 1 97.19 213 LEU A N 1
ATOM 1695 C CA . LEU A 1 213 ? -10.094 19.5 1.472 1 97.19 213 LEU A CA 1
ATOM 1696 C C . LEU A 1 213 ? -10.766 20.609 2.262 1 97.19 213 LEU A C 1
ATOM 1698 O O . LEU A 1 213 ? -10.32 20.969 3.355 1 97.19 213 LEU A O 1
ATOM 1702 N N . LYS A 1 214 ? -11.797 21.125 1.702 1 95.69 214 LYS A N 1
ATOM 1703 C CA . LYS A 1 214 ? -12.438 22.328 2.229 1 95.69 214 LYS A CA 1
ATOM 1704 C C . LYS A 1 214 ? -13.922 22.078 2.492 1 95.69 214 LYS A C 1
ATOM 1706 O O . LYS A 1 214 ? -14.57 21.312 1.771 1 95.69 214 LYS A O 1
ATOM 1711 N N . GLY A 1 215 ? -14.453 22.703 3.588 1 94.38 215 GLY A N 1
ATOM 1712 C CA . GLY A 1 215 ? -15.867 22.641 3.912 1 94.38 215 GLY A CA 1
ATOM 1713 C C . GLY A 1 215 ? -16.5 24 4.148 1 94.38 215 GLY A C 1
ATOM 1714 O O . GLY A 1 215 ? -16.5 24.844 3.26 1 94.38 215 GLY A O 1
ATOM 1715 N N . ALA A 1 216 ? -16.891 24.297 5.363 1 90.56 216 ALA A N 1
ATOM 1716 C CA . ALA A 1 216 ? -17.734 25.453 5.711 1 90.56 216 ALA A CA 1
ATOM 1717 C C . ALA A 1 216 ? -16.906 26.734 5.734 1 90.56 216 ALA A C 1
ATOM 1719 O O . ALA A 1 216 ? -17.438 27.812 5.488 1 90.56 216 ALA A O 1
ATOM 1720 N N . GLU A 1 217 ? -15.656 26.641 5.984 1 89.44 217 GLU A N 1
ATOM 1721 C CA . GLU A 1 217 ? -14.812 27.828 6.078 1 89.44 217 GLU A CA 1
ATOM 1722 C C . GLU A 1 217 ? -14.719 28.531 4.73 1 89.44 217 GLU A C 1
ATOM 1724 O O . GLU A 1 217 ? -14.398 27.922 3.715 1 89.44 217 GLU A O 1
ATOM 1729 N N . LYS A 1 218 ? -15.023 29.766 4.707 1 83.19 218 LYS A N 1
ATOM 1730 C CA . LYS A 1 218 ? -14.992 30.516 3.463 1 83.19 218 LYS A CA 1
ATOM 1731 C C . LYS A 1 218 ? -13.562 30.656 2.934 1 83.19 218 LYS A C 1
ATOM 1733 O O . LYS A 1 218 ? -13.344 30.625 1.721 1 83.19 218 LYS A O 1
ATOM 1738 N N . GLY A 1 219 ? -12.664 30.688 3.826 1 80.31 219 GLY A N 1
ATOM 1739 C CA . GLY A 1 219 ? -11.266 30.781 3.428 1 80.31 219 GLY A CA 1
ATOM 1740 C C . GLY A 1 219 ? -10.75 32.188 3.377 1 80.31 219 GLY A C 1
ATOM 1741 O O . GLY A 1 219 ? -11.492 33.125 3.016 1 80.31 219 GLY A O 1
ATOM 1742 N N . ILE A 1 220 ? -9.57 32.406 3.824 1 82.31 220 ILE A N 1
ATOM 1743 C CA . ILE A 1 220 ? -8.906 33.688 3.74 1 82.31 220 ILE A CA 1
ATOM 1744 C C . ILE A 1 220 ? -7.684 33.594 2.826 1 82.31 220 ILE A C 1
ATOM 1746 O O . ILE A 1 220 ? -7.727 34.031 1.674 1 82.31 220 ILE A O 1
ATOM 1750 N N . ASP A 1 221 ? -6.773 32.75 3.203 1 91 221 ASP A N 1
ATOM 1751 C CA . ASP A 1 221 ? -5.512 32.625 2.482 1 91 221 ASP A CA 1
ATOM 1752 C C . ASP A 1 221 ? -5.551 31.484 1.479 1 91 221 ASP A C 1
ATOM 1754 O O . ASP A 1 221 ? -4.719 31.406 0.572 1 91 221 ASP A O 1
ATOM 1758 N N . ILE A 1 222 ? -6.512 30.578 1.543 1 92.75 222 ILE A N 1
ATOM 1759 C CA . ILE A 1 222 ? -6.445 29.312 0.818 1 92.75 222 ILE A CA 1
ATOM 1760 C C . ILE A 1 222 ? -6.457 29.594 -0.685 1 92.75 222 ILE A C 1
ATOM 1762 O O . ILE A 1 222 ? -5.73 28.938 -1.441 1 92.75 222 ILE A O 1
ATOM 1766 N N . HIS A 1 223 ? -7.219 30.547 -1.199 1 93.56 223 HIS A N 1
ATOM 1767 C CA . HIS A 1 223 ? -7.289 30.844 -2.627 1 93.56 223 HIS A CA 1
ATOM 1768 C C . HIS A 1 223 ? -6.012 31.516 -3.115 1 93.56 223 HIS A C 1
ATOM 1770 O O . HIS A 1 223 ? -5.566 31.266 -4.238 1 93.56 223 HIS A O 1
ATOM 1776 N N . MET A 1 224 ? -5.48 32.375 -2.277 1 95.69 224 MET A N 1
ATOM 1777 C CA . MET A 1 224 ? -4.191 32.969 -2.578 1 95.69 224 MET A CA 1
ATOM 1778 C C . MET A 1 224 ? -3.092 31.922 -2.645 1 95.69 224 MET A C 1
ATOM 1780 O O . MET A 1 224 ? -2.221 31.984 -3.514 1 95.69 224 MET A O 1
ATOM 1784 N N . PHE A 1 225 ? -3.195 31.031 -1.748 1 95.75 225 PHE A N 1
ATOM 1785 C CA . PHE A 1 225 ? -2.23 29.938 -1.686 1 95.75 225 PHE A CA 1
ATOM 1786 C C . PHE A 1 225 ? -2.262 29.109 -2.967 1 95.75 225 PHE A C 1
ATOM 1788 O O . PHE A 1 225 ? -1.212 28.781 -3.521 1 95.75 225 PHE A O 1
ATOM 1795 N N . ILE A 1 226 ? -3.432 28.781 -3.404 1 95.56 226 ILE A N 1
ATOM 1796 C CA . ILE A 1 226 ? -3.59 28.016 -4.637 1 95.56 226 ILE A CA 1
ATOM 1797 C C . ILE A 1 226 ? -2.898 28.734 -5.789 1 95.56 226 ILE A C 1
ATOM 1799 O O . ILE A 1 226 ? -2.143 28.125 -6.547 1 95.56 226 ILE A O 1
ATOM 1803 N N . ASP A 1 227 ? -3.15 30 -5.883 1 95.81 227 ASP A N 1
ATOM 1804 C CA . ASP A 1 227 ? -2.549 30.812 -6.934 1 95.81 227 ASP A CA 1
ATOM 1805 C C . ASP A 1 227 ? -1.028 30.844 -6.801 1 95.81 227 ASP A C 1
ATOM 1807 O O . ASP A 1 227 ? -0.308 30.75 -7.793 1 95.81 227 ASP A O 1
ATOM 1811 N N . ALA A 1 228 ? -0.525 31.047 -5.598 1 96.06 228 ALA A N 1
ATOM 1812 C CA . ALA A 1 228 ? 0.913 31.109 -5.348 1 96.06 228 ALA A CA 1
ATOM 1813 C C . ALA A 1 228 ? 1.601 29.812 -5.754 1 96.06 228 ALA A C 1
ATOM 1815 O O . ALA A 1 228 ? 2.668 29.828 -6.371 1 96.06 228 ALA A O 1
ATOM 1816 N N . VAL A 1 229 ? 1.018 28.656 -5.395 1 95.75 229 VAL A N 1
ATOM 1817 C CA . VAL A 1 229 ? 1.581 27.359 -5.723 1 95.75 229 VAL A CA 1
ATOM 1818 C C . VAL A 1 229 ? 1.632 27.172 -7.238 1 95.75 229 VAL A C 1
ATOM 1820 O O . VAL A 1 229 ? 2.637 26.719 -7.785 1 95.75 229 VAL A O 1
ATOM 1823 N N . TRP A 1 230 ? 0.58 27.578 -7.863 1 94.12 230 TRP A N 1
ATOM 1824 C CA . TRP A 1 230 ? 0.521 27.469 -9.32 1 94.12 230 TRP A CA 1
ATOM 1825 C C . TRP A 1 230 ? 1.61 28.312 -9.969 1 94.12 230 TRP A C 1
ATOM 1827 O O . TRP A 1 230 ? 2.344 27.844 -10.836 1 94.12 230 TRP A O 1
ATOM 1837 N N . ARG A 1 231 ? 1.779 29.469 -9.562 1 93.88 231 ARG A N 1
ATOM 1838 C CA . ARG A 1 231 ? 2.709 30.422 -10.172 1 93.88 231 ARG A CA 1
ATOM 1839 C C . ARG A 1 231 ? 4.152 30.047 -9.867 1 93.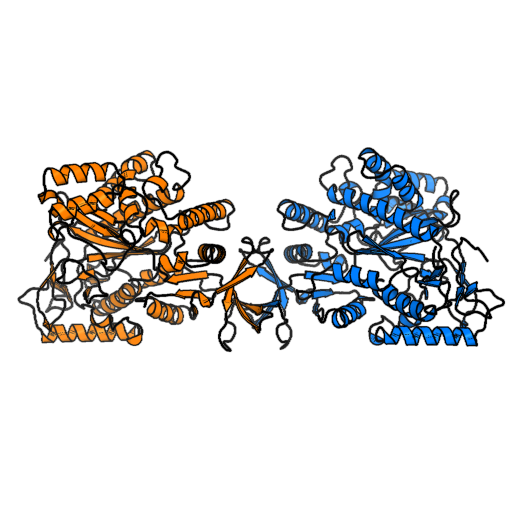88 231 ARG A C 1
ATOM 1841 O O . ARG A 1 231 ? 5.031 30.203 -10.719 1 93.88 231 ARG A O 1
ATOM 1848 N N . ARG A 1 232 ? 4.363 29.547 -8.672 1 94.38 232 ARG A N 1
ATOM 1849 C CA . ARG A 1 232 ? 5.738 29.344 -8.227 1 94.38 232 ARG A CA 1
ATOM 1850 C C . ARG A 1 232 ? 6.215 27.938 -8.539 1 94.38 232 ARG A C 1
ATOM 1852 O O . ARG A 1 232 ? 7.406 27.719 -8.773 1 94.38 232 ARG A O 1
ATOM 1859 N N . LEU A 1 233 ? 5.27 27 -8.5 1 93.12 233 LEU A N 1
ATOM 1860 C CA . LEU A 1 233 ? 5.691 25.609 -8.617 1 93.12 233 LEU A CA 1
ATOM 1861 C C . LEU A 1 233 ? 5.102 24.969 -9.867 1 93.12 233 LEU A C 1
ATOM 1863 O O . LEU A 1 233 ? 5.488 23.859 -10.242 1 93.12 233 LEU A O 1
ATOM 1867 N N . GLY A 1 234 ? 4.129 25.562 -10.492 1 88.75 234 GLY A N 1
ATOM 1868 C CA . GLY A 1 234 ? 3.527 25.031 -11.703 1 88.75 234 GLY A CA 1
ATOM 1869 C C . GLY A 1 234 ? 2.49 23.953 -11.43 1 88.75 234 GLY A C 1
ATOM 1870 O O . GLY A 1 234 ? 2.037 23.281 -12.352 1 88.75 234 GLY A O 1
ATOM 1871 N N . ILE A 1 235 ? 2.207 23.766 -10.234 1 88.31 235 ILE A N 1
ATOM 1872 C CA . ILE A 1 235 ? 1.183 22.797 -9.859 1 88.31 235 ILE A CA 1
ATOM 1873 C C . ILE A 1 235 ? -0.088 23.531 -9.438 1 88.31 235 ILE A C 1
ATOM 1875 O O . ILE A 1 235 ? -0.022 24.562 -8.75 1 88.31 235 ILE A O 1
ATOM 1879 N N . LYS A 1 236 ? -1.189 23.031 -9.805 1 89 236 LYS A N 1
ATOM 1880 C CA . LYS A 1 236 ? -2.453 23.625 -9.398 1 89 236 LYS A CA 1
ATOM 1881 C C . LYS A 1 236 ? -3.166 22.766 -8.359 1 89 236 LYS A C 1
ATOM 1883 O O . LYS A 1 236 ? -3.807 21.766 -8.711 1 89 236 LYS A O 1
ATOM 1888 N N . PRO A 1 237 ? -3.125 23.188 -7.129 1 93.69 237 PRO A N 1
ATOM 1889 C CA . PRO A 1 237 ? -3.857 22.438 -6.113 1 93.69 237 PRO A CA 1
ATOM 1890 C C . PRO A 1 237 ? -5.348 22.312 -6.434 1 93.69 237 PRO A C 1
ATOM 1892 O O . PRO A 1 237 ? -5.957 23.25 -6.934 1 93.69 237 PRO A O 1
ATOM 1895 N N . ARG A 1 238 ? -5.918 21.188 -6.188 1 93 238 ARG A N 1
ATOM 1896 C CA . ARG A 1 238 ? -7.336 20.953 -6.441 1 93 238 ARG A CA 1
ATOM 1897 C C . ARG A 1 238 ? -8.148 21.094 -5.16 1 93 238 ARG A C 1
ATOM 1899 O O . ARG A 1 238 ? -7.852 20.438 -4.156 1 93 238 ARG A O 1
ATOM 1906 N N . LEU A 1 239 ? -9.125 21.938 -5.227 1 94.19 239 LEU A N 1
ATOM 1907 C CA . LEU A 1 239 ? -10.07 22.047 -4.117 1 94.19 239 LEU A CA 1
ATOM 1908 C C . LEU A 1 239 ? -11.102 20.938 -4.156 1 94.19 239 LEU A C 1
ATOM 1910 O O . LEU A 1 239 ? -11.766 20.734 -5.176 1 94.19 239 LEU A O 1
ATOM 1914 N N . ILE A 1 240 ? -11.219 20.203 -3.127 1 96.12 240 ILE A N 1
ATOM 1915 C CA . ILE A 1 240 ? -12.203 19.125 -3.041 1 96.12 240 ILE A CA 1
ATOM 1916 C C . ILE A 1 240 ? -13.016 19.266 -1.755 1 96.12 240 ILE A C 1
ATOM 1918 O O . ILE A 1 240 ? -12.664 20.062 -0.879 1 96.12 240 ILE A O 1
ATOM 1922 N N . THR A 1 241 ? -14.156 18.578 -1.679 1 96.69 241 THR A N 1
ATOM 1923 C CA . THR A 1 241 ? -15.031 18.562 -0.515 1 96.69 241 THR A CA 1
ATOM 1924 C C . THR A 1 241 ? -15.164 17.156 0.042 1 96.69 241 THR A C 1
ATOM 1926 O O . THR A 1 241 ? -14.766 16.188 -0.612 1 96.69 241 THR A O 1
ATOM 1929 N N . PRO A 1 242 ? -15.703 17 1.224 1 96.88 242 PRO A N 1
ATOM 1930 C CA . PRO A 1 242 ? -15.883 15.664 1.809 1 96.88 242 PRO A CA 1
ATOM 1931 C C . PRO A 1 242 ? -16.734 14.75 0.941 1 96.88 242 PRO A C 1
ATOM 1933 O O . PRO A 1 242 ? -16.547 13.531 0.94 1 96.88 242 PRO A O 1
ATOM 1936 N N . THR A 1 243 ? -17.641 15.281 0.152 1 96.06 243 THR A N 1
ATOM 1937 C CA . THR A 1 243 ? -18.516 14.461 -0.678 1 96.06 243 THR A CA 1
ATOM 1938 C C . THR A 1 243 ? -17.75 13.883 -1.866 1 96.06 243 THR A C 1
ATOM 1940 O O . THR A 1 243 ? -18.219 12.945 -2.514 1 96.06 243 THR A O 1
ATOM 1943 N N . ASP A 1 244 ? -16.594 14.461 -2.16 1 96.81 244 ASP A N 1
ATOM 1944 C CA . ASP A 1 244 ? -15.781 13.992 -3.275 1 96.81 244 ASP A CA 1
ATOM 1945 C C . ASP A 1 244 ? -14.938 12.781 -2.867 1 96.81 244 ASP A C 1
ATOM 1947 O O . ASP A 1 244 ? -14.383 12.086 -3.721 1 96.81 244 ASP A O 1
ATOM 1951 N N . LEU A 1 245 ? -14.797 12.539 -1.621 1 97.69 245 LEU A N 1
ATOM 1952 C CA . LEU A 1 245 ? -13.859 11.539 -1.117 1 97.69 245 LEU A CA 1
ATOM 1953 C C . LEU A 1 245 ? -14.375 10.133 -1.363 1 97.69 245 LEU A C 1
ATOM 1955 O O . LEU A 1 245 ? -15.586 9.891 -1.32 1 97.69 245 LEU A O 1
ATOM 1959 N N . ARG A 1 246 ? -13.531 9.242 -1.685 1 97.12 246 ARG A N 1
ATOM 1960 C CA . ARG A 1 246 ? -13.781 7.812 -1.824 1 97.12 246 ARG A CA 1
ATOM 1961 C C . ARG A 1 246 ? -12.68 6.996 -1.16 1 97.12 246 ARG A C 1
ATOM 1963 O O . ARG A 1 246 ? -11.523 7.43 -1.106 1 97.12 246 ARG A O 1
ATOM 1970 N N . LEU A 1 247 ? -13.008 5.855 -0.597 1 96.44 247 LEU A N 1
ATOM 1971 C CA . LEU A 1 247 ? -12.047 4.898 -0.067 1 96.44 247 LEU A CA 1
ATOM 1972 C C . LEU A 1 247 ? -12.031 3.619 -0.899 1 96.44 247 LEU A C 1
ATOM 1974 O O . LEU A 1 247 ? -13.086 3.018 -1.135 1 96.44 247 LEU A O 1
ATOM 1978 N N . PHE A 1 248 ? -10.891 3.244 -1.378 1 94.25 248 PHE A N 1
ATOM 1979 C CA . PHE A 1 248 ? -10.719 1.986 -2.094 1 94.25 248 PHE A CA 1
ATOM 1980 C C . PHE A 1 248 ? -10.016 0.958 -1.217 1 94.25 248 PHE A C 1
ATOM 1982 O O . PHE A 1 248 ? -8.852 1.137 -0.853 1 94.25 248 PHE A O 1
ATOM 1989 N N . PRO A 1 249 ? -10.742 -0.094 -0.857 1 92.56 249 PRO A N 1
ATOM 1990 C CA . PRO A 1 249 ? -10.047 -1.147 -0.113 1 92.56 249 PRO A CA 1
ATOM 1991 C C . PRO A 1 249 ? -8.906 -1.777 -0.909 1 92.56 249 PRO A C 1
ATOM 1993 O O . PRO A 1 249 ? -9.102 -2.191 -2.055 1 92.56 249 PRO A O 1
ATOM 1996 N N . ASP A 1 250 ? -7.703 -1.728 -0.374 1 91.25 250 ASP A N 1
ATOM 1997 C CA . ASP A 1 250 ? -6.508 -2.271 -1.016 1 91.25 250 ASP A CA 1
ATOM 1998 C C . ASP A 1 250 ? -5.656 -3.051 -0.019 1 91.25 250 ASP A C 1
ATOM 2000 O O . ASP A 1 250 ? -4.922 -2.459 0.776 1 91.25 250 ASP A O 1
ATOM 2004 N N . GLY A 1 251 ? -5.629 -4.305 -0.127 1 86.19 251 GLY A N 1
ATOM 2005 C CA . GLY A 1 251 ? -4.879 -5.152 0.786 1 86.19 251 GLY A CA 1
ATOM 2006 C C . GLY A 1 251 ? -3.377 -4.992 0.645 1 86.19 251 GLY A C 1
ATOM 2007 O O . GLY A 1 251 ? -2.617 -5.414 1.521 1 86.19 251 GLY A O 1
ATOM 2008 N N . ARG A 1 252 ? -2.934 -4.34 -0.357 1 87.31 252 ARG A N 1
ATOM 2009 C CA . ARG A 1 252 ? -1.502 -4.168 -0.581 1 87.31 252 ARG A CA 1
ATOM 2010 C C . ARG A 1 252 ? -1.011 -2.848 0.004 1 87.31 252 ARG A C 1
ATOM 2012 O O . ARG A 1 252 ? 0.195 -2.607 0.084 1 87.31 252 ARG A O 1
ATOM 2019 N N . SER A 1 253 ? -1.908 -1.995 0.406 1 90.56 253 SER A N 1
ATOM 2020 C CA . SER A 1 253 ? -1.555 -0.751 1.083 1 90.56 253 SER A CA 1
ATOM 2021 C C . SER A 1 253 ? -1.252 -0.99 2.559 1 90.56 253 SER A C 1
ATOM 2023 O O . SER A 1 253 ? -1.868 -1.85 3.191 1 90.56 253 SER A O 1
ATOM 2025 N N . LYS A 1 254 ? -0.363 -0.253 3.127 1 90.62 254 LYS A N 1
ATOM 2026 C CA . LYS A 1 254 ? 0.016 -0.385 4.531 1 90.62 254 LYS A CA 1
ATOM 2027 C C . LYS A 1 254 ? -1.187 -0.18 5.449 1 90.62 254 LYS A C 1
ATOM 2029 O O . LYS A 1 254 ? -1.324 -0.866 6.461 1 90.62 254 LYS A O 1
ATOM 2034 N N . SER A 1 255 ? -2.043 0.761 4.996 1 91.56 255 SER A N 1
ATOM 2035 C CA . SER A 1 255 ? -3.182 1.084 5.852 1 91.56 255 SER A CA 1
ATOM 2036 C C . SER A 1 255 ? -4.406 0.261 5.473 1 91.56 255 SER A C 1
ATOM 2038 O O . SER A 1 255 ? -5.441 0.331 6.145 1 91.56 255 SER A O 1
ATOM 2040 N N . GLY A 1 256 ? -4.355 -0.459 4.391 1 92.38 256 GLY A N 1
ATOM 2041 C CA . GLY A 1 256 ? -5.477 -1.264 3.932 1 92.38 256 GLY A CA 1
ATOM 2042 C C . GLY A 1 256 ? -6.41 -0.513 2.998 1 92.38 256 GLY A C 1
ATOM 2043 O O . GLY A 1 256 ? -7.375 -1.082 2.486 1 92.38 256 GLY A O 1
ATOM 2044 N N . TYR A 1 257 ? -6.152 0.791 2.756 1 95.19 257 TYR A N 1
ATOM 2045 C CA . TYR A 1 257 ? -7.023 1.598 1.91 1 95.19 257 TYR A CA 1
ATOM 2046 C C . TYR A 1 257 ? -6.211 2.574 1.065 1 95.19 257 TYR A C 1
ATOM 2048 O O . TYR A 1 257 ? -5.074 2.898 1.406 1 95.19 257 TYR A O 1
ATOM 2056 N N . ARG A 1 258 ? -6.754 2.936 -0.062 1 94.75 258 ARG A N 1
ATOM 2057 C CA . ARG A 1 258 ? -6.324 4.113 -0.807 1 94.75 258 ARG A CA 1
ATOM 2058 C C . ARG A 1 258 ? -7.348 5.242 -0.685 1 94.75 258 ARG A C 1
ATOM 2060 O O . ARG A 1 258 ? -8.547 5.02 -0.858 1 94.75 258 ARG A O 1
ATOM 2067 N N . LEU A 1 259 ? -6.855 6.375 -0.312 1 97.25 259 LEU A N 1
ATOM 2068 C CA . LEU A 1 259 ? -7.707 7.559 -0.284 1 97.25 259 LEU A CA 1
ATOM 2069 C C . LEU A 1 259 ? -7.816 8.18 -1.672 1 97.25 259 LEU A C 1
ATOM 2071 O O . LEU A 1 259 ? -6.809 8.383 -2.348 1 97.25 259 LEU A O 1
ATOM 2075 N N . CYS A 1 260 ? -9.055 8.438 -2.115 1 96.69 260 CYS A N 1
ATOM 2076 C CA . CYS A 1 260 ? -9.281 8.945 -3.463 1 96.69 260 CYS A CA 1
ATOM 2077 C C . CYS A 1 260 ? -10.297 10.078 -3.453 1 96.69 260 CYS A C 1
ATOM 2079 O O . CYS A 1 260 ? -10.953 10.328 -2.438 1 96.69 260 CYS A O 1
ATOM 2081 N N . CYS A 1 261 ? -10.344 10.781 -4.496 1 96.19 261 CYS A N 1
ATOM 2082 C CA . CYS A 1 261 ? -11.43 11.711 -4.777 1 96.19 261 CYS A CA 1
ATOM 2083 C C . CYS A 1 261 ? -11.984 11.492 -6.176 1 96.19 261 CYS A C 1
ATOM 2085 O O . CYS A 1 261 ? -11.289 10.984 -7.059 1 96.19 261 CYS A O 1
ATOM 2087 N N . VAL A 1 262 ? -13.242 11.805 -6.363 1 95.19 262 VAL A N 1
ATOM 2088 C CA . VAL A 1 262 ? -13.883 11.68 -7.668 1 95.19 262 VAL A CA 1
ATOM 2089 C C . VAL A 1 262 ? -13.352 12.758 -8.609 1 95.19 262 VAL A C 1
ATOM 2091 O O . VAL A 1 262 ? -13.164 13.906 -8.203 1 95.19 262 VAL A O 1
ATOM 2094 N N . VAL A 1 263 ? -12.969 12.312 -9.789 1 90.81 263 VAL A N 1
ATOM 2095 C CA . VAL A 1 263 ? -12.57 13.25 -10.828 1 90.81 263 VAL A CA 1
ATOM 2096 C C . VAL A 1 263 ? -13.805 13.766 -11.57 1 90.81 263 VAL A C 1
ATOM 2098 O O . VAL A 1 263 ? -14.602 12.977 -12.078 1 90.81 263 VAL A O 1
ATOM 2101 N N . LYS A 1 264 ? -14.047 15.07 -11.438 1 80.56 264 LYS A N 1
ATOM 2102 C CA . LYS A 1 264 ? -15.18 15.672 -12.141 1 80.56 264 LYS A CA 1
ATOM 2103 C C . LYS A 1 264 ? -14.766 16.188 -13.516 1 80.56 264 LYS A C 1
ATOM 2105 O O . LYS A 1 264 ? -13.734 16.859 -13.648 1 80.56 264 LYS A O 1
ATOM 2110 N N . GLY A 1 265 ? -15.414 15.734 -14.461 1 72.12 265 GLY A N 1
ATOM 2111 C CA . GLY A 1 265 ? -15.203 16.234 -15.812 1 72.12 265 GLY A CA 1
ATOM 2112 C C . GLY A 1 265 ? -14.062 15.555 -16.531 1 72.12 265 GLY A C 1
ATOM 2113 O O . GLY A 1 265 ? -13.625 14.469 -16.125 1 72.12 265 GLY A O 1
ATOM 2114 N N . HIS A 1 266 ? -13.633 16.031 -17.672 1 62.97 266 HIS A N 1
ATOM 2115 C CA . HIS A 1 266 ? -12.664 15.461 -18.594 1 62.97 266 HIS A CA 1
ATOM 2116 C C . HIS A 1 266 ? -11.258 16 -18.344 1 62.97 266 HIS A C 1
ATOM 2118 O O . HIS A 1 266 ? -10.453 16.125 -19.266 1 62.97 266 HIS A O 1
ATOM 2124 N N . ASP A 1 267 ? -11.016 16.203 -17.141 1 62.22 267 ASP A N 1
ATOM 2125 C CA . ASP A 1 267 ? -9.688 16.75 -16.875 1 62.22 267 ASP A CA 1
ATOM 2126 C C . ASP A 1 267 ? -8.594 15.727 -17.156 1 62.22 267 ASP A C 1
ATOM 2128 O O . ASP A 1 267 ? -8.727 14.562 -16.781 1 62.22 267 ASP A O 1
ATOM 2132 N N . ASP A 1 268 ? -7.66 16.109 -18.016 1 63.38 268 ASP A N 1
ATOM 2133 C CA . ASP A 1 268 ? -6.48 15.289 -18.266 1 63.38 268 ASP A CA 1
ATOM 2134 C C . ASP A 1 268 ? -5.793 14.891 -16.969 1 63.38 268 ASP A C 1
ATOM 2136 O O . ASP A 1 268 ? -5.797 15.641 -16 1 63.38 268 ASP A O 1
ATOM 2140 N N . PRO A 1 269 ? -5.398 13.727 -17.031 1 64.75 269 PRO A N 1
ATOM 2141 C CA . PRO A 1 269 ? -4.703 13.297 -15.805 1 64.75 269 PRO A CA 1
ATOM 2142 C C . PRO A 1 269 ? -3.482 14.164 -15.492 1 64.75 269 PRO A C 1
ATOM 2144 O O . PRO A 1 269 ? -2.75 14.555 -16.406 1 64.75 269 PRO A O 1
ATOM 2147 N N . THR A 1 270 ? -3.496 14.609 -14.297 1 70.62 270 THR A N 1
ATOM 2148 C CA . THR A 1 270 ? -2.316 15.312 -13.797 1 70.62 270 THR A CA 1
ATOM 2149 C C . THR A 1 270 ? -1.104 14.383 -13.781 1 70.62 270 THR A C 1
ATOM 2151 O O . THR A 1 270 ? -1.237 13.18 -13.555 1 70.62 270 THR A O 1
ATOM 2154 N N . ILE A 1 271 ? -0.065 14.914 -14.148 1 79 271 ILE A N 1
ATOM 2155 C CA . ILE A 1 271 ? 1.187 14.164 -14.133 1 79 271 ILE A CA 1
ATOM 2156 C C . ILE A 1 271 ? 1.443 13.625 -12.727 1 79 271 ILE A C 1
ATOM 2158 O O . ILE A 1 271 ? 1.155 14.297 -11.734 1 79 271 ILE A O 1
ATOM 2162 N N . ASN A 1 272 ? 1.869 12.352 -12.672 1 81.31 272 ASN A N 1
ATOM 2163 C CA . ASN A 1 272 ? 2.217 11.656 -11.438 1 81.31 272 ASN A CA 1
ATOM 2164 C C . ASN A 1 272 ? 0.981 11.375 -10.594 1 81.31 272 ASN A C 1
ATOM 2166 O O . ASN A 1 272 ? 0.998 11.57 -9.375 1 81.31 272 ASN A O 1
ATOM 2170 N N . SER A 1 273 ? -0.051 11.125 -11.32 1 86.94 273 SER A N 1
ATOM 2171 C CA . SER A 1 273 ? -1.297 10.828 -10.617 1 86.94 273 SER A CA 1
ATOM 2172 C C . SER A 1 273 ? -1.803 9.43 -10.953 1 86.94 273 SER A C 1
ATOM 2174 O O . SER A 1 273 ? -1.639 8.961 -12.086 1 86.94 273 SER A O 1
ATOM 2176 N N . TRP A 1 274 ? -2.373 8.75 -9.992 1 90.12 274 TRP A N 1
ATOM 2177 C CA . TRP A 1 274 ? -3.021 7.457 -10.164 1 90.12 274 TRP A CA 1
ATOM 2178 C C . TRP A 1 274 ? -4.531 7.617 -10.289 1 90.12 274 TRP A C 1
ATOM 2180 O O . TRP A 1 274 ? -5.168 8.242 -9.438 1 90.12 274 TRP A O 1
ATOM 2190 N N . ARG A 1 275 ? -5.098 7.082 -11.266 1 89.62 275 ARG A N 1
ATOM 2191 C CA . ARG A 1 275 ? -6.543 7.133 -11.461 1 89.62 275 ARG A CA 1
ATOM 2192 C C . ARG A 1 275 ? -7.133 5.727 -11.539 1 89.62 275 ARG A C 1
ATOM 2194 O O . ARG A 1 275 ? -6.477 4.801 -12.023 1 89.62 275 ARG A O 1
ATOM 2201 N N . PHE A 1 276 ? -8.281 5.578 -11.086 1 89.38 276 PHE A N 1
ATOM 2202 C CA . PHE A 1 276 ? -9.023 4.32 -11.039 1 89.38 276 PHE A CA 1
ATOM 2203 C C . PHE A 1 276 ? -10.375 4.465 -11.727 1 89.38 276 PHE A C 1
ATOM 2205 O O . PHE A 1 276 ? -11.125 5.395 -11.438 1 89.38 276 PHE A O 1
ATOM 2212 N N . ALA A 1 277 ? -10.633 3.592 -12.641 1 87.12 277 ALA A N 1
ATOM 2213 C CA . ALA A 1 277 ? -11.961 3.514 -13.25 1 87.12 277 ALA A CA 1
ATOM 2214 C C . ALA A 1 277 ? -12.875 2.58 -12.453 1 87.12 277 ALA A C 1
ATOM 2216 O O . ALA A 1 277 ? -12.727 1.358 -12.516 1 87.12 277 ALA A O 1
ATOM 2217 N N . ALA A 1 278 ? -13.82 3.158 -11.773 1 85.44 278 ALA A N 1
ATOM 2218 C CA . ALA A 1 278 ? -14.688 2.379 -10.898 1 85.44 278 ALA A CA 1
ATOM 2219 C C . ALA A 1 278 ? -15.852 1.773 -11.68 1 85.44 278 ALA A C 1
ATOM 2221 O O . ALA A 1 278 ? -16.219 2.266 -12.75 1 85.44 278 ALA A O 1
ATOM 2222 N N . LYS A 1 279 ? -16.453 0.689 -11.203 1 81.88 279 LYS A N 1
ATOM 2223 C CA . LYS A 1 279 ? -17.547 -0.043 -11.828 1 81.88 279 LYS A CA 1
ATOM 2224 C C . LYS A 1 279 ? -18.781 0.837 -11.969 1 81.88 279 LYS A C 1
ATOM 2226 O O . LYS A 1 279 ? -19.547 0.69 -12.922 1 81.88 279 LYS A O 1
ATOM 2231 N N . ASN A 1 280 ? -19.016 1.786 -11.023 1 84.69 280 ASN A N 1
ATOM 2232 C CA . ASN A 1 280 ? -20.203 2.635 -11.023 1 84.69 280 ASN A CA 1
ATOM 2233 C C . ASN A 1 280 ? -20.062 3.775 -12.023 1 84.69 280 ASN A C 1
ATOM 2235 O O . ASN A 1 280 ? -20.938 4.648 -12.094 1 84.69 280 ASN A O 1
ATOM 2239 N N . GLY A 1 281 ? -18.953 3.846 -12.758 1 86.25 281 GLY A N 1
ATOM 2240 C CA . GLY A 1 281 ? -18.766 4.855 -13.789 1 86.25 281 GLY A CA 1
ATOM 2241 C C . GLY A 1 281 ? -17.938 6.035 -13.32 1 86.25 281 GLY A C 1
ATOM 2242 O O . GLY A 1 281 ? -17.516 6.867 -14.133 1 86.25 281 GLY A O 1
ATOM 2243 N N . GLU A 1 282 ? -17.672 6.125 -12.039 1 90.06 282 GLU A N 1
ATOM 2244 C CA . GLU A 1 282 ? -16.828 7.203 -11.523 1 90.06 282 GLU A CA 1
ATOM 2245 C C . GLU A 1 282 ? -15.359 6.957 -11.836 1 90.06 282 GLU A C 1
ATOM 2247 O O . GLU A 1 282 ? -14.93 5.809 -11.977 1 90.06 282 GLU A O 1
ATOM 2252 N N . VAL A 1 283 ? -14.688 7.988 -12.031 1 91.44 283 VAL A N 1
ATOM 2253 C CA . VAL A 1 283 ? -13.234 7.949 -12.078 1 91.44 283 VAL A CA 1
ATOM 2254 C C . VAL A 1 283 ? -12.656 8.539 -10.789 1 91.44 283 VAL A C 1
ATOM 2256 O O . VAL A 1 283 ? -13.062 9.625 -10.367 1 91.44 283 VAL A O 1
ATOM 2259 N N . TRP A 1 284 ? -11.82 7.797 -10.148 1 92.94 284 TRP A N 1
ATOM 2260 C CA . TRP A 1 284 ? -11.227 8.234 -8.891 1 92.94 284 TRP A CA 1
ATOM 2261 C C . TRP A 1 284 ? -9.75 8.57 -9.062 1 92.94 284 TRP A C 1
ATOM 2263 O O . TRP A 1 284 ? -9.055 7.93 -9.859 1 92.94 284 TRP A O 1
ATOM 2273 N N . GLU A 1 285 ? -9.32 9.523 -8.43 1 93.94 285 GLU A N 1
ATOM 2274 C CA . GLU A 1 285 ? -7.906 9.875 -8.359 1 93.94 285 GLU A CA 1
ATOM 2275 C C . GLU A 1 285 ? -7.367 9.711 -6.941 1 93.94 285 GLU A C 1
ATOM 2277 O O . GLU A 1 285 ? -8.031 10.086 -5.973 1 93.94 285 GLU A O 1
ATOM 2282 N N . GLU A 1 286 ? -6.203 9.109 -6.867 1 94.88 286 GLU A N 1
ATOM 2283 C CA . GLU A 1 286 ? -5.633 8.844 -5.551 1 94.88 286 GLU A CA 1
ATOM 2284 C C . GLU A 1 286 ? -5.078 10.117 -4.922 1 94.88 286 GLU A C 1
ATOM 2286 O O . GLU A 1 286 ? -4.449 10.93 -5.602 1 94.88 286 GLU A O 1
ATOM 2291 N N . ILE A 1 287 ? -5.305 10.266 -3.645 1 96.06 287 ILE A N 1
ATOM 2292 C CA . ILE A 1 287 ? -4.801 11.406 -2.877 1 96.06 287 ILE A CA 1
ATOM 2293 C C . ILE A 1 287 ? -3.59 10.969 -2.051 1 96.06 287 ILE A C 1
ATOM 2295 O O . ILE A 1 287 ? -3.727 10.219 -1.086 1 96.06 287 ILE A O 1
ATOM 2299 N N . GLN A 1 288 ? -2.449 11.508 -2.383 1 93.12 288 GLN A N 1
ATOM 2300 C CA . GLN A 1 288 ? -1.233 11.18 -1.647 1 93.12 288 GLN A CA 1
ATOM 2301 C C . GLN A 1 288 ? -0.974 12.188 -0.53 1 93.12 288 GLN A C 1
ATOM 2303 O O . GLN A 1 288 ? -0.298 11.867 0.451 1 93.12 288 GLN A O 1
ATOM 2308 N N . GLN A 1 289 ? -1.423 13.367 -0.676 1 95.06 289 GLN A N 1
ATOM 2309 C CA . GLN A 1 289 ? -1.266 14.453 0.29 1 95.06 289 GLN A CA 1
ATOM 2310 C C . GLN A 1 289 ? -2.436 15.43 0.216 1 95.06 289 GLN A C 1
ATOM 2312 O O . GLN A 1 289 ? -2.988 15.664 -0.861 1 95.06 289 GLN A O 1
ATOM 2317 N N . VAL A 1 290 ? -2.768 15.969 1.341 1 96.75 290 VAL A N 1
ATOM 2318 C CA . VAL A 1 290 ? -3.961 16.812 1.364 1 96.75 290 VAL A CA 1
ATOM 2319 C C . VAL A 1 290 ? -3.828 17.859 2.457 1 96.75 290 VAL A C 1
ATOM 2321 O O . VAL A 1 290 ? -3.316 17.578 3.543 1 96.75 290 VAL A O 1
ATOM 2324 N N . GLY A 1 291 ? -4.102 19.094 2.146 1 96 291 GLY A N 1
ATOM 2325 C CA . GLY A 1 291 ? -4.297 20.141 3.133 1 96 291 GLY A CA 1
ATOM 2326 C C . GLY A 1 291 ? -5.738 20.281 3.578 1 96 291 GLY A C 1
ATOM 2327 O O . GLY A 1 291 ? -6.66 20.078 2.783 1 96 291 GLY A O 1
ATOM 2328 N N . LEU A 1 292 ? -5.906 20.703 4.828 1 95.94 292 LEU A N 1
ATOM 2329 C CA . LEU A 1 292 ? -7.258 20.734 5.367 1 95.94 292 LEU A CA 1
ATOM 2330 C C . LEU A 1 292 ? -7.684 22.156 5.707 1 95.94 292 LEU A C 1
ATOM 2332 O O . LEU A 1 292 ? -6.871 22.953 6.191 1 95.94 292 LEU A O 1
ATOM 2336 N N . GLU A 1 293 ? -8.883 22.453 5.371 1 95.44 293 GLU A N 1
ATOM 2337 C CA . GLU A 1 293 ? -9.633 23.594 5.902 1 95.44 293 GLU A CA 1
ATOM 2338 C C . GLU A 1 293 ? -11.039 23.188 6.328 1 95.44 293 GLU A C 1
ATOM 2340 O O . GLU A 1 293 ? -12.023 23.609 5.727 1 95.44 293 GLU A O 1
ATOM 2345 N N . LEU A 1 294 ? -11.062 22.375 7.355 1 94.69 294 LEU A N 1
ATOM 2346 C CA . LEU A 1 294 ? -12.273 21.844 7.949 1 94.69 294 LEU A CA 1
ATOM 2347 C C . LEU A 1 294 ? -12.352 22.172 9.438 1 94.69 294 LEU A C 1
ATOM 2349 O O . LEU A 1 294 ? -11.344 22.094 10.141 1 94.69 294 LEU A O 1
ATOM 2353 N N . HIS A 1 295 ? -13.484 22.516 9.812 1 92.62 295 HIS A N 1
ATOM 2354 C CA . HIS A 1 295 ? -13.711 22.656 11.242 1 92.62 295 HIS A CA 1
ATOM 2355 C C . HIS A 1 295 ? -13.805 21.312 11.938 1 92.62 295 HIS A C 1
ATOM 2357 O O . HIS A 1 295 ? -14.07 20.297 11.289 1 92.62 295 HIS A O 1
ATOM 2363 N N . GLN A 1 296 ? -13.648 21.328 13.203 1 89.38 296 GLN A N 1
ATOM 2364 C CA . GLN A 1 296 ? -13.641 20.094 13.977 1 89.38 296 GLN A CA 1
ATOM 2365 C C . GLN A 1 296 ? -14.953 19.328 13.797 1 89.38 296 GLN A C 1
ATOM 2367 O O . GLN A 1 296 ? -14.953 18.094 13.711 1 89.38 296 GLN A O 1
ATOM 2372 N N . ARG A 1 297 ? -16.047 20.062 13.766 1 88.81 297 ARG A N 1
ATOM 2373 C CA . ARG A 1 297 ? -17.344 19.422 13.594 1 88.81 297 ARG A CA 1
ATOM 2374 C C . ARG A 1 297 ? -17.422 18.688 12.258 1 88.81 297 ARG A C 1
ATOM 2376 O O . ARG A 1 297 ? -18.078 17.641 12.148 1 88.81 297 ARG A O 1
ATOM 2383 N N . GLU A 1 298 ? -16.766 19.219 11.234 1 94.19 298 GLU A N 1
ATOM 2384 C CA . GLU A 1 298 ? -16.734 18.578 9.914 1 94.19 298 GLU A CA 1
ATOM 2385 C C . GLU A 1 298 ? -15.844 17.344 9.906 1 94.19 298 GLU A C 1
ATOM 2387 O O . GLU A 1 298 ? -16.141 16.359 9.227 1 94.19 298 GLU A O 1
ATOM 2392 N N . LEU A 1 299 ? -14.797 17.406 10.68 1 93.5 299 LEU A N 1
ATOM 2393 C CA . LEU A 1 299 ? -13.898 16.25 10.789 1 93.5 299 LEU A CA 1
ATOM 2394 C C . LEU A 1 299 ? -14.602 15.078 11.469 1 93.5 299 LEU A C 1
ATOM 2396 O O . LEU A 1 299 ? -14.516 13.945 10.992 1 93.5 299 LEU A O 1
ATOM 2400 N N . VAL A 1 300 ? -15.328 15.367 12.508 1 89.19 300 VAL A N 1
ATOM 2401 C CA . VAL A 1 300 ? -15.992 14.328 13.281 1 89.19 300 VAL A CA 1
ATOM 2402 C C . VAL A 1 300 ? -17.156 13.742 12.484 1 89.19 300 VAL A C 1
ATOM 2404 O O . VAL A 1 300 ? -17.547 12.594 12.703 1 89.19 300 VAL A O 1
ATOM 2407 N N . ALA A 1 301 ? -17.641 14.516 11.547 1 93.38 301 ALA A N 1
ATOM 2408 C CA . ALA A 1 301 ? -18.781 14.07 10.742 1 93.38 301 ALA A CA 1
ATOM 2409 C C . ALA A 1 301 ? -18.328 13.07 9.688 1 93.38 301 ALA A C 1
ATOM 2411 O O . ALA A 1 301 ? -19.156 12.352 9.117 1 93.38 301 ALA A O 1
ATOM 2412 N N . LEU A 1 302 ? -17.094 12.984 9.422 1 95.75 302 LEU A N 1
ATOM 2413 C CA . LEU A 1 302 ? -16.578 12.016 8.461 1 95.75 302 LEU A CA 1
ATOM 2414 C C . LEU A 1 302 ? -16.656 10.602 9.008 1 95.75 302 LEU A C 1
ATOM 2416 O O . LEU A 1 302 ? -16.609 10.398 10.227 1 95.75 302 LEU A O 1
ATOM 2420 N N . GLU A 1 303 ? -16.844 9.664 8.102 1 96 303 GLU A N 1
ATOM 2421 C CA . GLU A 1 303 ? -16.719 8.266 8.523 1 96 303 GLU A CA 1
ATOM 2422 C C . GLU A 1 303 ? -15.367 8.008 9.18 1 96 303 GLU A C 1
ATOM 2424 O O . GLU A 1 303 ? -14.344 8.508 8.711 1 96 303 GLU A O 1
ATOM 2429 N N . PRO A 1 304 ? -15.312 7.211 10.211 1 95.75 304 PRO A N 1
ATOM 2430 C CA . PRO A 1 304 ? -14.078 7.012 10.977 1 95.75 304 PRO A CA 1
ATOM 2431 C C . PRO A 1 304 ? -12.906 6.574 10.102 1 95.75 304 PRO A C 1
ATOM 2433 O O . PRO A 1 304 ? -11.812 7.129 10.211 1 95.75 304 PRO A O 1
ATOM 2436 N N . GLU A 1 305 ? -13.164 5.602 9.211 1 96.81 305 GLU A N 1
ATOM 2437 C CA . GLU A 1 305 ? -12.062 5.141 8.375 1 96.81 305 GLU A CA 1
ATOM 2438 C C . GLU A 1 305 ? -11.609 6.23 7.41 1 96.81 305 GLU A C 1
ATOM 2440 O O . GLU A 1 305 ? -10.422 6.336 7.102 1 96.81 305 GLU A O 1
ATOM 2445 N N . MET A 1 306 ? -12.523 7.004 6.93 1 97.75 306 MET A N 1
ATOM 2446 C CA . MET A 1 306 ? -12.188 8.133 6.066 1 97.75 306 MET A CA 1
ATOM 2447 C C . MET A 1 306 ? -11.266 9.109 6.789 1 97.75 306 MET A C 1
ATOM 2449 O O . MET A 1 306 ? -10.242 9.523 6.246 1 97.75 306 MET A O 1
ATOM 2453 N N . LEU A 1 307 ? -11.625 9.43 7.961 1 97.25 307 LEU A N 1
ATOM 2454 C CA . LEU A 1 307 ? -10.82 10.359 8.75 1 97.25 307 LEU A CA 1
ATOM 2455 C C . LEU A 1 307 ? -9.438 9.773 9.031 1 97.25 307 LEU A C 1
ATOM 2457 O O . LEU A 1 307 ? -8.445 10.5 9.031 1 97.25 307 LEU A O 1
ATOM 2461 N N . ARG A 1 308 ? -9.375 8.492 9.297 1 97 308 ARG A N 1
ATOM 2462 C CA . ARG A 1 308 ? -8.102 7.824 9.516 1 97 308 ARG A CA 1
ATOM 2463 C C . ARG A 1 308 ? -7.188 7.977 8.305 1 97 308 ARG A C 1
ATOM 2465 O O . ARG A 1 308 ? -6.016 8.344 8.445 1 97 308 ARG A O 1
ATOM 2472 N N . GLN A 1 309 ? -7.719 7.75 7.094 1 97.25 309 GLN A N 1
ATOM 2473 C CA . GLN A 1 309 ? -6.918 7.824 5.875 1 97.25 309 GLN A CA 1
ATOM 2474 C C . GLN A 1 309 ? -6.48 9.258 5.59 1 97.25 309 GLN A C 1
ATOM 2476 O O . GLN A 1 309 ? -5.363 9.484 5.117 1 97.25 309 GLN A O 1
ATOM 2481 N N . ILE A 1 310 ? -7.293 10.195 5.914 1 97.44 310 ILE A N 1
ATOM 2482 C CA . ILE A 1 310 ? -6.945 11.602 5.777 1 97.44 310 ILE A CA 1
ATOM 2483 C C . ILE A 1 310 ? -5.812 11.953 6.742 1 97.44 310 ILE A C 1
ATOM 2485 O O . ILE A 1 310 ? -4.855 12.633 6.367 1 97.44 310 ILE A O 1
ATOM 2489 N N . SER A 1 311 ? -5.883 11.445 7.918 1 96.5 311 SER A N 1
ATOM 2490 C CA . SER A 1 311 ? -4.938 11.781 8.984 1 96.5 311 SER A CA 1
ATOM 2491 C C . SER A 1 311 ? -3.531 11.297 8.648 1 96.5 311 SER A C 1
ATOM 2493 O O . SER A 1 311 ? -2.545 11.82 9.164 1 96.5 311 SER A O 1
ATOM 2495 N N . LEU A 1 312 ? -3.455 10.297 7.809 1 95.94 312 LEU A N 1
ATOM 2496 C CA . LEU A 1 312 ? -2.156 9.758 7.422 1 95.94 312 LEU A CA 1
ATOM 2497 C C . LEU A 1 312 ? -1.512 10.617 6.34 1 95.94 312 LEU A C 1
ATOM 2499 O O . LEU A 1 312 ? -0.34 10.422 6.008 1 95.94 312 LEU A O 1
ATOM 2503 N N . ARG A 1 313 ? -2.293 11.664 5.816 1 95.25 313 ARG A N 1
ATOM 2504 C CA . ARG A 1 313 ? -1.842 12.328 4.598 1 95.25 313 ARG A CA 1
ATOM 2505 C C . ARG A 1 313 ? -1.862 13.844 4.766 1 95.25 313 ARG A C 1
ATOM 2507 O O . ARG A 1 313 ? -1.326 14.57 3.926 1 95.25 313 ARG A O 1
ATOM 2514 N N . CYS A 1 314 ? -2.4 14.305 5.816 1 94.69 314 CYS A N 1
ATOM 2515 C CA . CYS A 1 314 ? -2.633 15.742 5.926 1 94.69 314 CYS A CA 1
ATOM 2516 C C . CYS A 1 314 ? -1.414 16.453 6.512 1 94.69 314 CYS A C 1
ATOM 2518 O O . CYS A 1 314 ? -0.592 15.82 7.184 1 94.69 314 CYS A O 1
ATOM 2520 N N . PHE A 1 315 ? -1.266 17.828 6.199 1 91.31 315 PHE A N 1
ATOM 2521 C CA . PHE A 1 315 ? -0.148 18.641 6.652 1 91.31 315 PHE A CA 1
ATOM 2522 C C . PHE A 1 315 ? -0.145 18.766 8.172 1 91.31 315 PHE A C 1
ATOM 2524 O O . PHE A 1 315 ? 0.709 18.172 8.844 1 91.31 315 PHE A O 1
ATOM 2531 N N . ASN A 1 316 ? -1.123 19.547 8.648 1 91.44 316 ASN A N 1
ATOM 2532 C CA . ASN A 1 316 ? -1.36 19.531 10.086 1 91.44 316 ASN A CA 1
ATOM 2533 C C . ASN A 1 316 ? -2.168 18.312 10.508 1 91.44 316 ASN A C 1
ATOM 2535 O O . ASN A 1 316 ? -3.381 18.266 10.297 1 91.44 316 ASN A O 1
ATOM 2539 N N . ASP A 1 317 ? -1.41 17.359 11.062 1 90.56 317 ASP A N 1
ATOM 2540 C CA . ASP A 1 317 ? -2.131 16.125 11.359 1 90.56 317 ASP A CA 1
ATOM 2541 C C . ASP A 1 317 ? -2.984 16.281 12.617 1 90.56 317 ASP A C 1
ATOM 2543 O O . ASP A 1 317 ? -3.035 17.359 13.211 1 90.56 317 ASP A O 1
ATOM 2547 N N . MET A 1 318 ? -3.697 15.273 12.953 1 95.75 318 MET A N 1
ATOM 2548 C CA . MET A 1 318 ? -4.742 15.359 13.969 1 95.75 318 MET A CA 1
ATOM 2549 C C . MET A 1 318 ? -4.148 15.672 15.344 1 95.75 318 MET A C 1
ATOM 2551 O O . MET A 1 318 ? -4.824 16.234 16.203 1 95.75 318 MET A O 1
ATOM 2555 N N . ARG A 1 319 ? -2.867 15.352 15.578 1 97.5 319 ARG A N 1
ATOM 2556 C CA . ARG A 1 319 ? -2.215 15.742 16.828 1 97.5 319 ARG A CA 1
ATOM 2557 C C . ARG A 1 319 ? -2.109 17.266 16.922 1 97.5 319 ARG A C 1
ATOM 2559 O O . ARG A 1 319 ? -2.4 17.844 17.984 1 97.5 319 ARG A O 1
ATOM 2566 N N . THR A 1 320 ? -1.757 17.906 15.852 1 97.81 320 THR A N 1
ATOM 2567 C CA . THR A 1 320 ? -1.66 19.359 15.797 1 97.81 320 THR A CA 1
ATOM 2568 C C . THR A 1 320 ? -3.045 20 15.852 1 97.81 320 THR A C 1
ATOM 2570 O O . THR A 1 320 ? -3.273 20.922 16.625 1 97.81 320 THR A O 1
ATOM 2573 N N . VAL A 1 321 ? -3.955 19.484 15.109 1 96.38 321 VAL A N 1
ATOM 2574 C CA . VAL A 1 321 ? -5.285 20.062 14.984 1 96.38 321 VAL A CA 1
ATOM 2575 C C . VAL A 1 321 ? -6.043 19.922 16.297 1 96.38 321 VAL A C 1
ATOM 2577 O O . VAL A 1 321 ? -6.738 20.844 16.734 1 96.38 321 VAL A O 1
ATOM 2580 N N . LEU A 1 322 ? -5.895 18.812 16.984 1 96.31 322 LEU A N 1
ATOM 2581 C CA . LEU A 1 322 ? -6.73 18.531 18.141 1 96.31 322 LEU A CA 1
ATOM 2582 C C . LEU A 1 322 ? -6.035 18.953 19.438 1 96.31 322 LEU A C 1
ATOM 2584 O O . LEU A 1 322 ? -6.695 19.266 20.422 1 96.31 322 LEU A O 1
ATOM 2588 N N . LEU A 1 323 ? -4.699 18.938 19.438 1 98 323 LEU A N 1
ATOM 2589 C CA . LEU A 1 323 ? -3.992 19.203 20.688 1 98 323 LEU A CA 1
ATOM 2590 C C . LEU A 1 323 ? -3.357 20.594 20.656 1 98 323 LEU A C 1
ATOM 2592 O O . LEU A 1 323 ? -3.666 21.438 21.5 1 98 323 LEU A O 1
ATOM 2596 N N . VAL A 1 324 ? -2.564 20.891 19.688 1 98.31 324 VAL A N 1
ATOM 2597 C CA . VAL A 1 324 ? -1.779 22.125 19.656 1 98.31 324 VAL A CA 1
ATOM 2598 C C . VAL A 1 324 ? -2.707 23.328 19.484 1 98.31 324 VAL A C 1
ATOM 2600 O O . VAL A 1 324 ? -2.537 24.344 20.141 1 98.31 324 VAL A O 1
ATOM 2603 N N . HIS A 1 325 ? -3.648 23.172 18.609 1 97.25 325 HIS A N 1
ATOM 2604 C CA . HIS A 1 325 ? -4.586 24.25 18.297 1 97.25 325 HIS A CA 1
ATOM 2605 C C . HIS A 1 325 ? -5.492 24.531 19.5 1 97.25 325 HIS A C 1
ATOM 2607 O O . HIS A 1 325 ? -6.027 25.641 19.609 1 97.25 325 HIS A O 1
ATOM 2613 N N . ASP A 1 326 ? -5.75 23.594 20.344 1 96.94 326 ASP A N 1
ATOM 2614 C CA . ASP A 1 326 ? -6.609 23.734 21.516 1 96.94 326 ASP A CA 1
ATOM 2615 C C . ASP A 1 326 ? -5.996 24.688 22.531 1 96.94 326 ASP A C 1
ATOM 2617 O O . ASP A 1 326 ? -4.875 24.469 23 1 96.94 326 ASP A O 1
ATOM 2621 N N . LYS A 1 327 ? -6.719 25.672 22.938 1 97.69 327 LYS A N 1
ATOM 2622 C CA . LYS A 1 327 ? -6.191 26.688 23.828 1 97.69 327 LYS A CA 1
ATOM 2623 C C . LYS A 1 327 ? -5.801 26.109 25.188 1 97.69 327 LYS A C 1
ATOM 2625 O O . LYS A 1 327 ? -5.016 26.703 25.922 1 97.69 327 LYS A O 1
ATOM 2630 N N . ARG A 1 328 ? -6.363 24.969 25.562 1 98.06 328 ARG A N 1
ATOM 2631 C CA . ARG A 1 328 ? -5.992 24.297 26.812 1 98.06 328 ARG A CA 1
ATOM 2632 C C . ARG A 1 328 ? -4.516 23.906 26.797 1 98.06 328 ARG A C 1
ATOM 2634 O O . ARG A 1 328 ? -3.896 23.781 27.859 1 98.06 328 ARG A O 1
ATOM 2641 N N . MET A 1 329 ? -3.955 23.781 25.609 1 98.62 329 MET A N 1
ATOM 2642 C CA . MET A 1 329 ? -2.545 23.406 25.484 1 98.62 329 MET A CA 1
ATOM 2643 C C . MET A 1 329 ? -1.657 24.422 26.203 1 98.62 329 MET A C 1
ATOM 2645 O O . MET A 1 329 ? -0.641 24.062 26.797 1 98.62 329 MET A O 1
ATOM 2649 N N . LEU A 1 330 ? -2.01 25.672 26.109 1 98.75 330 LEU A N 1
ATOM 2650 C CA . LEU A 1 330 ? -1.222 26.688 26.797 1 98.75 330 LEU A CA 1
ATOM 2651 C C . LEU A 1 330 ? -1.225 26.469 28.312 1 98.75 330 LEU A C 1
ATOM 2653 O O . LEU A 1 330 ? -0.218 26.703 28.969 1 98.75 330 LEU A O 1
ATOM 2657 N N . GLY A 1 331 ? -2.367 26.047 28.875 1 98.62 331 GLY A N 1
ATOM 2658 C CA . GLY A 1 331 ? -2.424 25.672 30.281 1 98.62 331 GLY A CA 1
ATOM 2659 C C . GLY A 1 331 ? -1.542 24.5 30.625 1 98.62 331 GLY A C 1
ATOM 2660 O O . GLY A 1 331 ? -0.852 24.5 31.656 1 98.62 331 GLY A O 1
ATOM 2661 N N . ILE A 1 332 ? -1.591 23.5 29.781 1 98.69 332 ILE A N 1
ATOM 2662 C CA . ILE A 1 332 ? -0.778 22.312 29.984 1 98.69 332 ILE A CA 1
ATOM 2663 C C . ILE A 1 332 ? 0.702 22.688 29.984 1 98.69 332 ILE A C 1
ATOM 2665 O O . ILE A 1 332 ? 1.471 22.234 30.828 1 98.69 332 ILE A O 1
ATOM 2669 N N . VAL A 1 333 ? 1.115 23.5 29.031 1 98.75 333 VAL A N 1
ATOM 2670 C CA . VAL A 1 333 ? 2.504 23.938 28.906 1 98.75 333 VAL A CA 1
ATOM 2671 C C . VAL A 1 333 ? 2.943 24.609 30.203 1 98.75 333 VAL A C 1
ATOM 2673 O O . VAL A 1 333 ? 4.008 24.297 30.75 1 98.75 333 VAL A O 1
ATOM 2676 N N . ARG A 1 334 ? 2.176 25.484 30.672 1 98.19 334 ARG A N 1
ATOM 2677 C CA . ARG A 1 334 ? 2.529 26.219 31.891 1 98.19 334 ARG A CA 1
ATOM 2678 C C . ARG A 1 334 ? 2.613 25.281 33.094 1 98.19 334 ARG A C 1
ATOM 2680 O O . ARG A 1 334 ? 3.525 25.391 33.906 1 98.19 334 ARG A O 1
ATOM 2687 N N . GLN A 1 335 ? 1.656 24.344 33.188 1 97.94 335 GLN A N 1
ATOM 2688 C CA . GLN A 1 335 ? 1.646 23.391 34.281 1 97.94 335 GLN A CA 1
ATOM 2689 C C . GLN A 1 335 ? 2.881 22.484 34.25 1 97.94 335 GLN A C 1
ATOM 2691 O O . GLN A 1 335 ? 3.367 22.047 35.312 1 97.94 335 GLN A O 1
ATOM 2696 N N . GLU A 1 336 ? 3.414 22.281 33.094 1 98.31 336 GLU A N 1
ATOM 2697 C CA . GLU A 1 336 ? 4.457 21.266 32.906 1 98.31 336 GLU A CA 1
ATOM 2698 C C . GLU A 1 336 ? 5.848 21.906 32.969 1 98.31 336 GLU A C 1
ATOM 2700 O O . GLU A 1 336 ? 6.855 21.219 32.844 1 98.31 336 GLU A O 1
ATOM 2705 N N . LEU A 1 337 ? 5.969 23.188 33.156 1 98.38 337 LEU A N 1
ATOM 2706 C CA . LEU A 1 337 ? 7.234 23.906 33.031 1 98.38 337 LEU A CA 1
ATOM 2707 C C . LEU A 1 337 ? 8.297 23.281 33.938 1 98.38 337 LEU A C 1
ATOM 2709 O O . LEU A 1 337 ? 9.414 23.016 33.5 1 98.38 337 LEU A O 1
ATOM 2713 N N . CYS A 1 338 ? 7.949 23 35.188 1 97.69 338 CYS A N 1
ATOM 2714 C CA . CYS A 1 338 ? 8.906 22.438 36.156 1 97.69 338 CYS A CA 1
ATOM 2715 C C . CYS A 1 338 ? 9.375 21.062 35.688 1 97.69 338 CYS A C 1
ATOM 2717 O O . CYS A 1 338 ? 10.57 20.766 35.719 1 97.69 338 CYS A O 1
ATOM 2719 N N . GLN A 1 339 ? 8.43 20.281 35.344 1 97.69 339 GLN A N 1
ATOM 2720 C CA . GLN A 1 339 ? 8.75 18.922 34.906 1 97.69 339 GLN A CA 1
ATOM 2721 C C . GLN A 1 339 ? 9.602 18.938 33.625 1 97.69 339 GLN A C 1
ATOM 2723 O O . GLN A 1 339 ? 10.469 18.094 33.438 1 97.69 339 GLN A O 1
ATOM 2728 N N . LEU A 1 340 ? 9.344 19.875 32.719 1 98.56 340 LEU A N 1
ATOM 2729 C CA . LEU A 1 340 ? 10.094 19.984 31.469 1 98.56 340 LEU A CA 1
ATOM 2730 C C . LEU A 1 340 ? 11.547 20.359 31.734 1 98.56 340 LEU A C 1
ATOM 2732 O O . LEU A 1 340 ? 12.453 19.906 31.031 1 98.56 340 LEU A O 1
ATOM 2736 N N . VAL A 1 341 ? 11.773 21.125 32.719 1 98.62 341 VAL A N 1
ATOM 2737 C CA . VAL A 1 341 ? 13.133 21.469 33.125 1 98.62 341 VAL A CA 1
ATOM 2738 C C . VAL A 1 341 ? 13.82 20.266 33.75 1 98.62 341 VAL A C 1
ATOM 2740 O O . VAL A 1 341 ? 14.969 19.953 33.438 1 98.62 341 VAL A O 1
ATOM 2743 N N . THR A 1 342 ? 13.078 19.625 34.656 1 98.12 342 THR A N 1
ATOM 2744 C CA . THR A 1 342 ? 13.617 18.469 35.375 1 98.12 342 THR A CA 1
ATOM 2745 C C . THR A 1 342 ? 14.023 17.375 34.375 1 98.12 342 THR A C 1
ATOM 2747 O O . THR A 1 342 ? 15.023 16.688 34.594 1 98.12 342 THR A O 1
ATOM 2750 N N . ARG A 1 343 ? 13.297 17.25 33.375 1 97.62 343 ARG A N 1
ATOM 2751 C CA . ARG A 1 343 ? 13.547 16.219 32.375 1 97.62 343 ARG A CA 1
ATOM 2752 C C . ARG A 1 343 ? 14.555 16.703 31.328 1 97.62 343 ARG A C 1
ATOM 2754 O O . ARG A 1 343 ? 14.852 15.984 30.375 1 97.62 343 ARG A O 1
ATOM 2761 N N . GLU A 1 344 ? 15 17.922 31.391 1 98.19 344 GLU A N 1
ATOM 2762 C CA . GLU A 1 344 ? 16.031 18.531 30.547 1 98.19 344 GLU A CA 1
ATOM 2763 C C . GLU A 1 344 ? 15.523 18.75 29.125 1 98.19 344 GLU A C 1
ATOM 2765 O O . GLU A 1 344 ? 16.297 18.672 28.172 1 98.19 344 GLU A O 1
ATOM 2770 N N . VAL A 1 345 ? 14.234 18.875 29.062 1 98.44 345 VAL A N 1
ATOM 2771 C CA . VAL A 1 345 ? 13.641 19.25 27.797 1 98.44 345 VAL A CA 1
ATOM 2772 C C . VAL A 1 345 ? 13.82 20.75 27.562 1 98.44 345 VAL A C 1
ATOM 2774 O O . VAL A 1 345 ? 14.078 21.188 26.453 1 98.44 345 VAL A O 1
ATOM 2777 N N . LEU A 1 346 ? 13.688 21.531 28.625 1 98.69 346 LEU A N 1
ATOM 2778 C CA . LEU A 1 346 ? 13.883 22.984 28.641 1 98.69 346 LEU A CA 1
ATOM 2779 C C . LEU A 1 346 ? 15 23.375 29.594 1 98.69 346 LEU A C 1
ATOM 2781 O O . LEU A 1 346 ? 15.172 22.734 30.641 1 98.69 346 LEU A O 1
ATOM 2785 N N . THR A 1 347 ? 15.727 24.375 29.25 1 98.62 347 THR A N 1
ATOM 2786 C CA . THR A 1 347 ? 16.578 25.047 30.219 1 98.62 347 THR A CA 1
ATOM 2787 C C . THR A 1 347 ? 15.766 25.938 31.141 1 98.62 347 THR A C 1
ATOM 2789 O O . THR A 1 347 ? 14.602 26.219 30.875 1 98.62 347 THR A O 1
ATOM 2792 N N . GLU A 1 348 ? 16.391 26.359 32.219 1 98.06 348 GLU A N 1
ATOM 2793 C CA . GLU A 1 348 ? 15.719 27.297 33.125 1 98.06 348 GLU A CA 1
ATOM 2794 C C . GLU A 1 348 ? 15.359 28.594 32.406 1 98.06 348 GLU A C 1
ATOM 2796 O O . GLU A 1 348 ? 14.297 29.172 32.656 1 98.06 348 GLU A O 1
ATOM 2801 N N . THR A 1 349 ? 16.219 28.984 31.531 1 97.88 349 THR A N 1
ATOM 2802 C CA . THR A 1 349 ? 15.992 30.203 30.781 1 97.88 349 THR A CA 1
ATOM 2803 C C . THR A 1 349 ? 14.797 30.062 29.844 1 97.88 349 THR A C 1
ATOM 2805 O O . THR A 1 349 ? 13.992 30.984 29.703 1 97.88 349 THR A O 1
ATOM 2808 N N . GLN A 1 350 ? 14.734 28.922 29.266 1 98.31 350 GLN A N 1
ATOM 2809 C CA . GLN A 1 350 ? 13.609 28.672 28.359 1 98.31 350 GLN A CA 1
ATOM 2810 C C . GLN A 1 350 ? 12.297 28.578 29.125 1 98.31 350 GLN A C 1
ATOM 2812 O O . GLN A 1 350 ? 11.266 29.062 28.656 1 98.31 350 GLN A O 1
ATOM 2817 N N . ALA A 1 351 ? 12.352 27.984 30.25 1 98.56 351 ALA A N 1
ATOM 2818 C CA . ALA A 1 351 ? 11.156 27.906 31.094 1 98.56 351 ALA A CA 1
ATOM 2819 C C . ALA A 1 351 ? 10.68 29.281 31.516 1 98.56 351 ALA A C 1
ATOM 2821 O O . ALA A 1 351 ? 9.477 29.547 31.562 1 98.56 351 ALA A O 1
ATOM 2822 N N . GLU A 1 352 ? 11.594 30.109 31.812 1 97 352 GLU A N 1
ATOM 2823 C CA . GLU A 1 352 ? 11.258 31.484 32.188 1 97 352 GLU A CA 1
ATOM 2824 C C . GLU A 1 352 ? 10.648 32.25 31.016 1 97 352 GLU A C 1
ATOM 2826 O O . GLU A 1 352 ? 9.758 33.094 31.203 1 97 352 GLU A O 1
ATOM 2831 N N . ALA A 1 353 ? 11.18 32.031 29.891 1 97.19 353 ALA A N 1
ATOM 2832 C CA . ALA A 1 353 ? 10.617 32.625 28.688 1 97.19 353 ALA A CA 1
ATOM 2833 C C . ALA A 1 353 ? 9.164 32.219 28.5 1 97.19 353 ALA A C 1
ATOM 2835 O O . ALA A 1 353 ? 8.328 33.062 28.125 1 97.19 353 ALA A O 1
ATOM 2836 N N . LEU A 1 354 ? 8.867 30.969 28.75 1 98.56 354 LEU A N 1
ATOM 2837 C CA . LEU A 1 354 ? 7.496 30.5 28.609 1 98.56 354 LEU A CA 1
ATOM 2838 C C . LEU A 1 354 ? 6.617 31.031 29.734 1 98.56 354 LEU A C 1
ATOM 2840 O O . LEU A 1 354 ? 5.453 31.375 29.516 1 98.56 354 LEU A O 1
ATOM 2844 N N . LYS A 1 355 ? 7.16 31.062 30.891 1 97.38 355 LYS A N 1
ATOM 2845 C CA . LYS A 1 355 ? 6.406 31.562 32.031 1 97.38 355 LYS A CA 1
ATOM 2846 C C . LYS A 1 355 ? 5.945 33 31.797 1 97.38 355 LYS A C 1
ATOM 2848 O O . LYS A 1 355 ? 4.805 33.344 32.094 1 97.38 355 LYS A O 1
ATOM 2853 N N . SER A 1 356 ? 6.793 33.812 31.203 1 96.62 356 SER A N 1
ATOM 2854 C CA . SER A 1 356 ? 6.48 35.219 30.938 1 96.62 356 SER A CA 1
ATOM 2855 C C . SER A 1 356 ? 5.797 35.375 29.578 1 96.62 356 SER A C 1
ATOM 2857 O O . SER A 1 356 ? 5.082 36.344 29.359 1 96.62 356 SER A O 1
ATOM 2859 N N . GLY A 1 357 ? 6.051 34.438 28.734 1 98.06 357 GLY A N 1
ATOM 2860 C CA . GLY A 1 357 ? 5.66 34.656 27.344 1 98.06 357 GLY A CA 1
ATOM 2861 C C . GLY A 1 357 ? 4.398 33.906 26.969 1 98.06 357 GLY A C 1
ATOM 2862 O O . GLY A 1 357 ? 3.889 34.062 25.859 1 98.06 357 GLY A O 1
ATOM 2863 N N . VAL A 1 358 ? 3.895 33.062 27.812 1 98.56 358 VAL A N 1
ATOM 2864 C CA . VAL A 1 358 ? 2.621 32.375 27.609 1 98.56 358 VAL A CA 1
ATOM 2865 C C . VAL A 1 358 ? 1.623 32.812 28.688 1 98.56 358 VAL A C 1
ATOM 2867 O O . VAL A 1 358 ? 1.92 32.75 29.875 1 98.56 358 VAL A O 1
ATOM 2870 N N . VAL A 1 359 ? 0.498 33.25 28.188 1 98.44 359 VAL A N 1
ATOM 2871 C CA . VAL A 1 359 ? -0.49 33.781 29.109 1 98.44 359 VAL A CA 1
ATOM 2872 C C . VAL A 1 359 ? -0.923 32.719 30.109 1 98.44 359 VAL A C 1
ATOM 2874 O O . VAL A 1 359 ? -1.045 31.547 29.766 1 98.44 359 VAL A O 1
ATOM 2877 N N . GLU A 1 360 ? -1.114 33.125 31.328 1 98.06 360 GLU A N 1
ATOM 2878 C CA . GLU A 1 360 ? -1.663 32.219 32.312 1 98.06 360 GLU A CA 1
ATOM 2879 C C . GLU A 1 360 ? -3.033 31.688 31.906 1 98.06 360 GLU A C 1
ATOM 2881 O O . GLU A 1 360 ? -3.955 32.469 31.656 1 98.06 360 GLU A O 1
ATOM 2886 N N . THR A 1 361 ? -3.131 30.453 31.781 1 98.62 361 THR A N 1
ATOM 2887 C CA . THR A 1 361 ? -4.348 29.781 31.328 1 98.62 361 THR A CA 1
ATOM 2888 C C . THR A 1 361 ? -4.773 28.703 32.312 1 98.62 361 THR A C 1
ATOM 2890 O O . THR A 1 361 ? -4.016 27.766 32.594 1 98.62 361 THR A O 1
ATOM 2893 N N . ILE A 1 362 ? -5.941 28.828 32.844 1 98.38 362 ILE A N 1
ATOM 2894 C CA . ILE A 1 362 ? -6.488 27.891 33.812 1 98.38 362 ILE A CA 1
ATOM 2895 C C . ILE A 1 362 ? -7.402 26.891 33.125 1 98.38 362 ILE A C 1
ATOM 2897 O O . ILE A 1 362 ? -8.328 27.281 32.406 1 98.38 362 ILE A O 1
ATOM 2901 N N . LEU A 1 363 ? -7.176 25.625 33.438 1 98 363 LEU A N 1
ATOM 2902 C CA . LEU A 1 363 ? -7.895 24.547 32.75 1 98 363 LEU A CA 1
ATOM 2903 C C . LEU A 1 363 ? -9.188 24.219 33.5 1 98 363 LEU A C 1
ATOM 2905 O O . LEU A 1 363 ? -9.227 24.266 34.719 1 98 363 LEU A O 1
ATOM 2909 N N . PRO A 1 364 ? -10.188 23.891 32.688 1 96.81 364 PRO A N 1
ATOM 2910 C CA . PRO A 1 364 ? -11.367 23.328 33.375 1 96.81 364 PRO A CA 1
ATOM 2911 C C . PRO A 1 364 ? -11.031 22.078 34.188 1 96.81 364 PRO A C 1
ATOM 2913 O O . PRO A 1 364 ? -10.188 21.281 33.781 1 96.81 364 PRO A O 1
ATOM 2916 N N . GLY A 1 365 ? -11.75 21.938 35.312 1 95.88 365 GLY A N 1
ATOM 2917 C CA . GLY A 1 365 ? -11.594 20.766 36.156 1 95.88 365 GLY A CA 1
ATOM 2918 C C . GLY A 1 365 ? -10.297 20.75 36.938 1 95.88 365 GLY A C 1
ATOM 2919 O O . GLY A 1 365 ? -9.992 19.781 37.625 1 95.88 365 GLY A O 1
ATOM 2920 N N . SER A 1 366 ? -9.523 21.766 36.844 1 96.94 366 SER A N 1
ATOM 2921 C CA . SER A 1 366 ? -8.242 21.797 37.562 1 96.94 366 SER A CA 1
ATOM 2922 C C . SER A 1 366 ? -8.398 22.344 38.969 1 96.94 366 SER A C 1
ATOM 2924 O O . SER A 1 366 ? -9.43 22.922 39.312 1 96.94 366 SER A O 1
ATOM 2926 N N . ASN A 1 367 ? -7.355 22.156 39.781 1 96.12 367 ASN A N 1
ATOM 2927 C CA . ASN A 1 367 ? -7.316 22.734 41.094 1 96.12 367 ASN A CA 1
ATOM 2928 C C . ASN A 1 367 ? -7.234 24.25 41.062 1 96.12 367 ASN A C 1
ATOM 2930 O O . ASN A 1 367 ? -7.777 24.938 41.938 1 96.12 367 ASN A O 1
ATOM 2934 N N . GLU A 1 368 ? -6.551 24.719 40.094 1 97.31 368 GLU A N 1
ATOM 2935 C CA . GLU A 1 368 ? -6.445 26.156 39.906 1 97.31 368 GLU A CA 1
ATOM 2936 C C . GLU A 1 368 ? -7.816 26.781 39.688 1 97.31 368 GLU A C 1
ATOM 2938 O O . GLU A 1 368 ? -8.094 27.891 40.156 1 97.31 368 GLU A O 1
ATOM 2943 N N . LEU A 1 369 ? -8.633 26.109 38.938 1 97.69 369 LEU A N 1
ATOM 2944 C CA . LEU A 1 369 ? -9.977 26.609 38.688 1 97.69 369 LEU A CA 1
ATOM 2945 C C . LEU A 1 369 ? -10.789 26.656 40 1 97.69 369 LEU A C 1
ATOM 2947 O O . LEU A 1 369 ? -11.492 27.641 40.25 1 97.69 369 LEU A O 1
ATOM 2951 N N . ASN A 1 370 ? -10.711 25.641 40.75 1 97.06 370 ASN A N 1
ATOM 2952 C CA . ASN A 1 370 ? -11.414 25.609 42.031 1 97.06 370 ASN A CA 1
ATOM 2953 C C . ASN A 1 370 ? -10.984 26.766 42.938 1 97.06 370 ASN A C 1
ATOM 2955 O O . ASN A 1 370 ? -11.82 27.391 43.594 1 97.06 370 ASN A O 1
ATOM 2959 N N . ALA A 1 371 ? -9.75 26.953 42.938 1 97.38 371 ALA A N 1
ATOM 2960 C CA . ALA A 1 371 ? -9.219 28.062 43.75 1 97.38 371 ALA A CA 1
ATOM 2961 C C . ALA A 1 371 ? -9.734 29.391 43.219 1 97.38 371 ALA A C 1
ATOM 2963 O O . ALA A 1 371 ? -10.047 30.297 44 1 97.38 371 ALA A O 1
ATOM 2964 N N . LEU A 1 372 ? -9.773 29.531 41.938 1 97.69 372 LEU A N 1
ATOM 2965 C CA . LEU A 1 372 ? -10.258 30.766 41.344 1 97.69 372 LEU A CA 1
ATOM 2966 C C . LEU A 1 372 ? -11.734 30.984 41.656 1 97.69 372 LEU A C 1
ATOM 2968 O O . LEU A 1 372 ? -12.156 32.125 41.875 1 97.69 372 LEU A O 1
ATOM 2972 N N . ILE A 1 373 ? -12.516 29.922 41.625 1 97.38 373 ILE A N 1
ATOM 2973 C CA . ILE A 1 373 ? -13.93 30.016 41.969 1 97.38 373 ILE A CA 1
ATOM 2974 C C . ILE A 1 373 ? -14.086 30.578 43.375 1 97.38 373 ILE A C 1
ATOM 2976 O O . ILE A 1 373 ? -14.828 31.531 43.594 1 97.38 373 ILE A O 1
ATOM 2980 N N . GLN A 1 374 ? -13.391 30.031 44.312 1 97.38 374 GLN A N 1
ATOM 2981 C CA . GLN A 1 374 ? -13.461 30.469 45.688 1 97.38 374 GLN A CA 1
ATOM 2982 C C . GLN A 1 374 ? -12.992 31.922 45.844 1 97.38 374 GLN A C 1
ATOM 2984 O O . GLN A 1 374 ? -13.625 32.719 46.531 1 97.38 374 GLN A O 1
ATOM 2989 N N . ALA A 1 375 ? -11.898 32.188 45.188 1 97.62 375 ALA A N 1
ATOM 2990 C CA . ALA A 1 375 ? -11.359 33.562 45.25 1 97.62 375 ALA A CA 1
ATOM 2991 C C . ALA A 1 375 ? -12.352 34.562 44.656 1 97.62 375 ALA A C 1
ATOM 2993 O O . ALA A 1 375 ? -12.445 35.688 45.094 1 97.62 375 ALA A O 1
ATOM 2994 N N . SER A 1 376 ? -13.039 34.125 43.625 1 97.25 376 SER A N 1
ATOM 2995 C CA . SER A 1 376 ? -14 35 42.938 1 97.25 376 SER A CA 1
ATOM 2996 C C . SER A 1 376 ? -15.227 35.25 43.812 1 97.25 376 SER A C 1
ATOM 2998 O O . SER A 1 376 ? -15.836 36.344 43.75 1 97.25 376 SER A O 1
ATOM 3000 N N . ILE A 1 377 ? -15.586 34.281 44.625 1 95.81 377 ILE A N 1
ATOM 3001 C CA . ILE A 1 377 ? -16.688 34.469 45.562 1 95.81 377 ILE A CA 1
ATOM 3002 C C . ILE A 1 377 ? -16.281 35.438 46.656 1 95.81 377 ILE A C 1
ATOM 3004 O O . ILE A 1 377 ? -17.062 36.312 47.031 1 95.81 377 ILE A O 1
ATOM 3008 N N . ASP A 1 378 ? -15.102 35.344 47.062 1 97.12 378 ASP A N 1
ATOM 3009 C CA . ASP A 1 378 ? -14.586 36.188 48.125 1 97.12 378 ASP A CA 1
ATOM 3010 C C . ASP A 1 378 ? -14.328 37.625 47.656 1 97.12 378 ASP A C 1
ATOM 3012 O O . ASP A 1 378 ? -14.5 38.562 48.406 1 97.12 378 ASP A O 1
ATOM 3016 N N . SER A 1 379 ? -13.891 37.719 46.438 1 97.31 379 SER A N 1
ATOM 3017 C CA . SER A 1 379 ? -13.578 39 45.844 1 97.31 379 SER A CA 1
ATOM 3018 C C . SER A 1 379 ? -14.172 39.125 44.469 1 97.31 379 SER A C 1
ATOM 3020 O O . SER A 1 379 ? -13.484 38.906 43.469 1 97.31 379 SER A O 1
ATOM 3022 N N . PRO A 1 380 ? -15.305 39.656 44.312 1 95.31 380 PRO A N 1
ATOM 3023 C CA . PRO A 1 380 ? -16.031 39.688 43.062 1 95.31 380 PRO A CA 1
ATOM 3024 C C . PRO A 1 380 ? -15.297 40.5 42 1 95.31 380 PRO A C 1
ATOM 3026 O O . PRO A 1 380 ? -15.492 40.25 40.781 1 95.31 380 PRO A O 1
ATOM 3029 N N . ARG A 1 381 ? -14.484 41.406 42.375 1 96.12 381 ARG A N 1
ATOM 3030 C CA . ARG A 1 381 ? -13.789 42.25 41.406 1 96.12 381 ARG A CA 1
ATOM 3031 C C . ARG A 1 381 ? -12.633 41.5 40.75 1 96.12 381 ARG A C 1
ATOM 3033 O O . ARG A 1 381 ? -12.094 41.938 39.75 1 96.12 381 ARG A O 1
ATOM 3040 N N . LEU A 1 382 ? -12.336 40.375 41.312 1 96.69 382 LEU A N 1
ATOM 3041 C CA . LEU A 1 382 ? -11.258 39.562 40.781 1 96.69 382 LEU A CA 1
ATOM 3042 C C . LEU A 1 382 ? -11.539 39.188 39.312 1 96.69 382 LEU A C 1
ATOM 3044 O O . LEU A 1 382 ? -10.609 39.031 38.531 1 96.69 382 LEU A O 1
ATOM 3048 N N . ARG A 1 383 ? -12.828 39.094 39 1 96.88 383 ARG A N 1
ATOM 3049 C CA . ARG A 1 383 ? -13.258 38.688 37.656 1 96.88 383 ARG A CA 1
ATOM 3050 C C . ARG A 1 383 ? -12.727 39.656 36.594 1 96.88 383 ARG A C 1
ATOM 3052 O O . ARG A 1 383 ? -12.508 39.281 35.469 1 96.88 383 ARG A O 1
ATOM 3059 N N . ASN A 1 384 ? -12.398 40.875 36.969 1 97.19 384 ASN A N 1
ATOM 3060 C CA . ASN A 1 384 ? -11.945 41.875 36 1 97.19 384 ASN A CA 1
ATOM 3061 C C . ASN A 1 384 ? -10.562 41.562 35.438 1 97.19 384 ASN A C 1
ATOM 3063 O O . ASN A 1 384 ? -10.148 42.125 34.438 1 97.19 384 ASN A O 1
ATOM 3067 N N . GLY A 1 385 ? -9.914 40.656 36.094 1 97.31 385 GLY A N 1
ATOM 3068 C CA . GLY A 1 385 ? -8.57 40.281 35.656 1 97.31 385 GLY A CA 1
ATOM 3069 C C . GLY A 1 385 ? -8.523 39.031 34.812 1 97.31 385 GLY A C 1
ATOM 3070 O O . GLY A 1 385 ? -7.441 38.562 34.438 1 97.31 385 GLY A O 1
ATOM 3071 N N . PHE A 1 386 ? -9.711 38.594 34.406 1 98.19 386 PHE A N 1
ATOM 3072 C CA . PHE A 1 386 ? -9.734 37.344 33.688 1 98.19 386 PHE A CA 1
ATOM 3073 C C . PHE A 1 386 ? -10.688 37.406 32.5 1 98.19 386 PHE A C 1
ATOM 3075 O O . PHE A 1 386 ? -11.508 38.344 32.406 1 98.19 386 PHE A O 1
ATOM 3082 N N . ILE A 1 387 ? -10.539 36.531 31.547 1 97.44 387 ILE A N 1
ATOM 3083 C CA . ILE A 1 387 ? -11.453 36.344 30.422 1 97.44 387 ILE A CA 1
ATOM 3084 C C . ILE A 1 387 ? -11.766 34.875 30.234 1 97.44 387 ILE A C 1
ATOM 3086 O O . ILE A 1 387 ? -10.984 34 30.641 1 97.44 387 ILE A O 1
ATOM 3090 N N . LEU A 1 388 ? -12.922 34.594 29.641 1 96.81 388 LEU A N 1
ATOM 3091 C CA . LEU A 1 388 ? -13.281 33.25 29.188 1 96.81 388 LEU A CA 1
ATOM 3092 C C . LEU A 1 388 ? -13.117 33.125 27.672 1 96.81 388 LEU A C 1
ATOM 3094 O O . LEU A 1 388 ? -13.594 34 26.922 1 96.81 388 LEU A O 1
ATOM 3098 N N . LYS A 1 389 ? -12.375 32.094 27.266 1 95.75 389 LYS A N 1
ATOM 3099 C CA . LYS A 1 389 ? -12.188 31.828 25.844 1 95.75 389 LYS A CA 1
ATOM 3100 C C . LYS A 1 389 ? -12.594 30.406 25.5 1 95.75 389 LYS A C 1
ATOM 3102 O O . LYS A 1 389 ? -12.094 29.453 26.094 1 95.75 389 LYS A O 1
ATOM 3107 N N . PRO A 1 390 ? -13.508 30.297 24.516 1 94.88 390 PRO A N 1
ATOM 3108 C CA . PRO A 1 390 ? -13.789 28.922 24.047 1 94.88 390 PRO A CA 1
ATOM 3109 C C . PRO A 1 390 ? -12.531 28.188 23.594 1 94.88 390 PRO A C 1
ATOM 3111 O O . PRO A 1 390 ? -11.656 28.781 22.969 1 94.88 390 PRO A O 1
ATOM 3114 N N . ILE A 1 391 ? -12.406 26.953 23.812 1 94.88 391 ILE A N 1
ATOM 3115 C CA . ILE A 1 391 ? -11.156 26.219 23.719 1 94.88 391 ILE A CA 1
ATOM 3116 C C . ILE A 1 391 ? -10.766 26.047 22.25 1 94.88 391 ILE A C 1
ATOM 3118 O O . ILE A 1 391 ? -9.586 25.938 21.922 1 94.88 391 ILE A O 1
ATOM 3122 N N . ARG A 1 392 ? -11.758 26.047 21.297 1 91.69 392 ARG A N 1
ATOM 3123 C CA . ARG A 1 392 ? -11.445 25.672 19.922 1 91.69 392 ARG A CA 1
ATOM 3124 C C . ARG A 1 392 ? -11.922 26.75 18.953 1 91.69 392 ARG A C 1
ATOM 3126 O O . ARG A 1 392 ? -11.82 26.578 17.734 1 91.69 392 ARG A O 1
ATOM 3133 N N . SER A 1 393 ? -12.414 27.797 19.438 1 86.06 393 SER A N 1
ATOM 3134 C CA . SER A 1 393 ? -12.945 28.844 18.547 1 86.06 393 SER A CA 1
ATOM 3135 C C . SER A 1 393 ? -11.828 29.734 18.016 1 86.06 393 SER A C 1
ATOM 3137 O O . SER A 1 393 ? -10.68 29.625 18.453 1 86.06 393 SER A O 1
ATOM 3139 N N . GLY A 1 394 ? -12.219 30.5 16.984 1 80.5 394 GLY A N 1
ATOM 3140 C CA . GLY A 1 394 ? -11.32 31.453 16.359 1 80.5 394 GLY A CA 1
ATOM 3141 C C . GLY A 1 394 ? -11.984 32.781 16.047 1 80.5 394 GLY A C 1
ATOM 3142 O O . GLY A 1 394 ? -13.195 32.938 16.234 1 80.5 394 GLY A O 1
ATOM 3143 N N . LYS A 1 395 ? -11.156 33.688 15.695 1 79.38 395 LYS A N 1
ATOM 3144 C CA . LYS A 1 395 ? -11.617 35 15.219 1 79.38 395 LYS A CA 1
ATOM 3145 C C . LYS A 1 395 ? -12.328 35.781 16.328 1 79.38 395 LYS A C 1
ATOM 3147 O O . LYS A 1 395 ? -13.25 36.531 16.062 1 79.38 395 LYS A O 1
ATOM 3152 N N . GLY A 1 396 ? -11.992 35.438 17.578 1 80.31 396 GLY A N 1
ATOM 3153 C CA . GLY A 1 396 ? -12.523 36.156 18.719 1 80.31 396 GLY A CA 1
ATOM 3154 C C . GLY A 1 396 ? -13.922 35.719 19.109 1 80.31 396 GLY A C 1
ATOM 3155 O O . GLY A 1 396 ? -14.516 36.25 20.031 1 80.31 396 GLY A O 1
ATOM 3156 N N . ASP A 1 397 ? -14.336 34.719 18.562 1 84.25 397 ASP A N 1
ATOM 3157 C CA . ASP A 1 397 ? -15.703 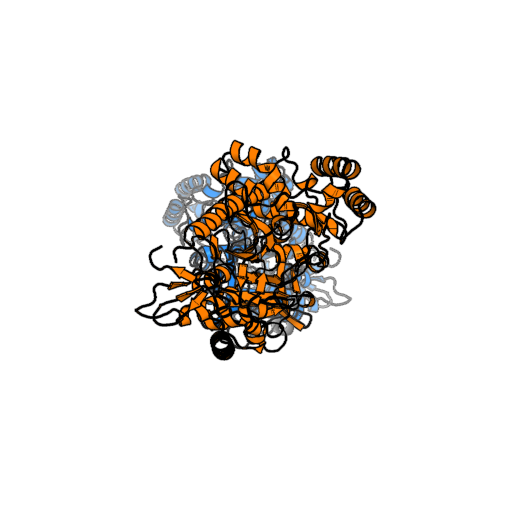34.25 18.781 1 84.25 397 ASP A CA 1
ATOM 3158 C C . ASP A 1 397 ? -15.852 33.625 20.156 1 84.25 397 ASP A C 1
ATOM 3160 O O . ASP A 1 397 ? -15.07 32.75 20.547 1 84.25 397 ASP A O 1
ATOM 3164 N N . GLY A 1 398 ? -16.797 34.156 20.906 1 89.19 398 GLY A N 1
ATOM 3165 C CA . GLY A 1 398 ? -17.188 33.562 22.156 1 89.19 398 GLY A CA 1
ATOM 3166 C C . GLY A 1 398 ? -16.391 34.062 23.344 1 89.19 398 GLY A C 1
ATOM 3167 O O . GLY A 1 398 ? -16.594 33.594 24.469 1 89.19 398 GLY A O 1
ATOM 3168 N N . ILE A 1 399 ? -15.516 34.969 23.188 1 92.88 399 ILE A N 1
ATOM 3169 C CA . ILE A 1 399 ? -14.719 35.5 24.281 1 92.88 399 ILE A CA 1
ATOM 3170 C C . ILE A 1 399 ? -15.602 36.312 25.219 1 92.88 399 ILE A C 1
ATOM 3172 O O . ILE A 1 399 ? -16.438 37.094 24.781 1 92.88 399 ILE A O 1
ATOM 3176 N N . VAL A 1 400 ? -15.445 36.094 26.484 1 95 400 VAL A N 1
ATOM 3177 C CA . VAL A 1 400 ? -16.188 36.844 27.5 1 95 400 VAL A CA 1
ATOM 3178 C C . VAL A 1 400 ? -15.211 37.5 28.469 1 95 400 VAL A C 1
ATOM 3180 O O . VAL A 1 400 ? -14.438 36.812 29.141 1 95 400 VAL A O 1
ATOM 3183 N N . PHE A 1 401 ? -15.297 38.781 28.516 1 95.94 401 PHE A N 1
ATOM 3184 C CA . PHE A 1 401 ? -14.484 39.531 29.484 1 95.94 401 PHE A CA 1
ATOM 3185 C C . PHE A 1 401 ? -15.156 39.531 30.859 1 95.94 401 PHE A C 1
ATOM 3187 O O . PHE A 1 401 ? -16.359 39.781 30.969 1 95.94 401 PHE A O 1
ATOM 3194 N N . GLY A 1 402 ? -14.359 39.25 31.844 1 96.69 402 GLY A N 1
ATOM 3195 C CA . GLY A 1 402 ? -14.914 39.188 33.188 1 96.69 402 GLY A CA 1
ATOM 3196 C C . GLY A 1 402 ? -15.594 40.5 33.594 1 96.69 402 GLY A C 1
ATOM 3197 O O . GLY A 1 402 ? -16.578 40.469 34.344 1 96.69 402 GLY A O 1
ATOM 3198 N N . ASP A 1 403 ? -15.117 41.594 33.219 1 95.56 403 ASP A N 1
ATOM 3199 C CA . ASP A 1 403 ? -15.672 42.875 33.594 1 95.56 403 ASP A CA 1
ATOM 3200 C C . ASP A 1 403 ? -16.891 43.25 32.75 1 95.56 403 ASP A C 1
ATOM 3202 O O . ASP A 1 403 ? -17.531 44.281 33 1 95.56 403 ASP A O 1
ATOM 3206 N N . ASP A 1 404 ? -17.266 42.438 31.859 1 95.62 404 ASP A N 1
ATOM 3207 C CA . ASP A 1 404 ? -18.453 42.656 31.031 1 95.62 404 ASP A CA 1
ATOM 3208 C C . ASP A 1 404 ? -19.672 41.969 31.609 1 95.62 404 ASP A C 1
ATOM 3210 O O . ASP A 1 404 ? -20.797 42.188 31.141 1 95.62 404 ASP A O 1
ATOM 3214 N N . ILE A 1 405 ? -19.5 41.188 32.594 1 96.56 405 ILE A N 1
ATOM 3215 C CA . ILE A 1 405 ? -20.609 40.438 33.156 1 96.56 405 ILE A CA 1
ATOM 3216 C C . ILE A 1 405 ? -20.672 40.625 34.656 1 96.56 405 ILE A C 1
ATOM 3218 O O . ILE A 1 405 ? -19.719 41.156 35.25 1 96.56 405 ILE A O 1
ATOM 3222 N N . THR A 1 406 ? -21.766 40.188 35.281 1 97.19 406 THR A N 1
ATOM 3223 C CA . THR A 1 406 ? -21.938 40.344 36.719 1 97.19 406 THR A CA 1
ATOM 3224 C C . THR A 1 406 ? -21.109 39.312 37.469 1 97.19 406 THR A C 1
ATOM 3226 O O . THR A 1 406 ? -20.703 38.281 36.906 1 97.19 406 THR A O 1
ATOM 3229 N N . ALA A 1 407 ? -20.875 39.656 38.688 1 96.88 407 ALA A N 1
ATOM 3230 C CA . ALA A 1 407 ? -20.141 38.719 39.562 1 96.88 407 ALA A CA 1
ATOM 3231 C C . ALA A 1 407 ? -20.875 37.375 39.656 1 96.88 407 ALA A C 1
ATOM 3233 O O . ALA A 1 407 ? -20.25 36.312 39.656 1 96.88 407 ALA A O 1
ATOM 3234 N N . ALA A 1 408 ? -22.125 37.438 39.688 1 96.5 408 ALA A N 1
ATOM 3235 C CA . ALA A 1 408 ? -22.938 36.219 39.781 1 96.5 408 ALA A CA 1
ATOM 3236 C C . ALA A 1 408 ? -22.812 35.406 38.531 1 96.5 408 ALA A C 1
ATOM 3238 O O . ALA A 1 408 ? -22.672 34.156 38.594 1 96.5 408 ALA A O 1
ATOM 3239 N N . GLU A 1 409 ? -22.906 36 37.438 1 96.81 409 GLU A N 1
ATOM 3240 C CA . GLU A 1 409 ? -22.781 35.312 36.156 1 96.81 409 GLU A CA 1
ATOM 3241 C C . GLU A 1 409 ? -21.391 34.719 36 1 96.81 409 GLU A C 1
ATOM 3243 O O . GLU A 1 409 ? -21.25 33.594 35.5 1 96.81 409 GLU A O 1
ATOM 3248 N N . TRP A 1 410 ? -20.375 35.5 36.375 1 97.25 410 TRP A N 1
ATOM 3249 C CA . TRP A 1 410 ? -19 35.031 36.281 1 97.25 410 TRP A CA 1
ATOM 3250 C C . TRP A 1 410 ? -18.812 33.781 37.094 1 97.25 410 TRP A C 1
ATOM 3252 O O . TRP A 1 410 ? -18.297 32.781 36.594 1 97.25 410 TRP A O 1
ATOM 3262 N N . THR A 1 411 ? -19.25 33.781 38.344 1 96.75 411 THR A N 1
ATOM 3263 C CA . THR A 1 411 ? -19.109 32.625 39.219 1 96.75 411 THR A CA 1
ATOM 3264 C C . THR A 1 411 ? -19.875 31.422 38.656 1 96.75 411 THR A C 1
ATOM 3266 O O . THR A 1 411 ? -19.391 30.297 38.719 1 96.75 411 THR A O 1
ATOM 3269 N N . SER A 1 412 ? -21 31.703 38.125 1 95.81 412 SER A N 1
ATOM 3270 C CA . SER A 1 412 ? -21.797 30.625 37.531 1 95.81 412 SER A CA 1
ATOM 3271 C C . SER A 1 412 ? -21.062 30 36.375 1 95.81 412 SER A C 1
ATOM 3273 O O . SER A 1 412 ? -21.047 28.766 36.219 1 95.81 412 SER A O 1
ATOM 3275 N N . ARG A 1 413 ? -20.5 30.75 35.5 1 95.25 413 ARG A N 1
ATOM 3276 C CA . ARG A 1 413 ? -19.766 30.25 34.344 1 95.25 413 ARG A CA 1
ATOM 3277 C C . ARG A 1 413 ? -18.547 29.453 34.781 1 95.25 413 ARG A C 1
ATOM 3279 O O . ARG A 1 413 ? -18.219 28.438 34.156 1 95.25 413 ARG A O 1
ATOM 3286 N N . LEU A 1 414 ? -17.859 29.938 35.812 1 96.44 414 LEU A N 1
ATOM 3287 C CA . LEU A 1 414 ? -16.719 29.188 36.344 1 96.44 414 LEU A CA 1
ATOM 3288 C C . LEU A 1 414 ? -17.172 27.828 36.844 1 96.44 414 LEU A C 1
ATOM 3290 O O . LEU A 1 414 ? -16.469 26.812 36.656 1 96.44 414 LEU A O 1
ATOM 3294 N N . GLN A 1 415 ? -18.266 27.781 37.5 1 94.88 415 GLN A N 1
ATOM 3295 C CA . GLN A 1 415 ? -18.781 26.547 38.062 1 94.88 415 GLN A CA 1
ATOM 3296 C C . GLN A 1 415 ? -19.125 25.547 36.938 1 94.88 415 GLN A C 1
ATOM 3298 O O . GLN A 1 415 ? -18.984 24.328 37.156 1 94.88 415 GLN A O 1
ATOM 3303 N N . ASP A 1 416 ? -19.531 26.062 35.844 1 93.44 416 ASP A N 1
ATOM 3304 C CA . ASP A 1 416 ? -19.828 25.203 34.688 1 93.44 416 ASP A CA 1
ATOM 3305 C C . ASP A 1 416 ? -18.578 24.5 34.188 1 93.44 416 ASP A C 1
ATOM 3307 O O . ASP A 1 416 ? -18.656 23.531 33.438 1 93.44 416 ASP A O 1
ATOM 3311 N N . LEU A 1 417 ? -17.422 24.969 34.594 1 95.25 417 LEU A N 1
ATOM 3312 C CA . LEU A 1 417 ? -16.156 24.469 34.062 1 95.25 417 LEU A CA 1
ATOM 3313 C C . LEU A 1 417 ? -15.5 23.516 35.031 1 95.25 417 LEU A C 1
ATOM 3315 O O . LEU A 1 417 ? -14.352 23.109 34.844 1 95.25 417 LEU A O 1
ATOM 3319 N N . VAL A 1 418 ? -16.188 23.062 36.031 1 93.44 418 VAL A N 1
ATOM 3320 C CA . VAL A 1 418 ? -15.609 22.234 37.062 1 93.44 418 VAL A CA 1
ATOM 3321 C C . VAL A 1 418 ? -15.281 20.844 36.5 1 93.44 418 VAL A C 1
ATOM 3323 O O . VAL A 1 418 ? -14.344 20.188 36.969 1 93.44 418 VAL A O 1
ATOM 3326 N N . SER A 1 419 ? -16.047 20.547 35.531 1 92.44 419 SER A N 1
ATOM 3327 C CA . SER A 1 419 ? -15.703 19.312 34.844 1 92.44 419 SER A CA 1
ATOM 3328 C C . SER A 1 419 ? -14.742 19.578 33.656 1 92.44 419 SER A C 1
ATOM 3330 O O . SER A 1 419 ? -14.953 20.516 32.906 1 92.44 419 SER A O 1
ATOM 3332 N N . ALA A 1 420 ? -13.781 18.719 33.531 1 91.62 420 ALA A N 1
ATOM 3333 C CA . ALA A 1 420 ? -12.82 18.891 32.469 1 91.62 420 ALA A CA 1
ATOM 3334 C C . ALA A 1 420 ? -13.391 18.391 31.141 1 91.62 420 ALA A C 1
ATOM 3336 O O . ALA A 1 420 ? -12.852 18.703 30.062 1 91.62 420 ALA A O 1
ATOM 3337 N N . ASN A 1 421 ? -14.453 17.719 31.141 1 90.44 421 ASN A N 1
ATOM 3338 C CA . ASN A 1 421 ? -15.016 17.141 29.922 1 90.44 421 ASN A CA 1
ATOM 3339 C C . ASN A 1 421 ? -15.43 18.203 28.922 1 90.44 421 ASN A C 1
ATOM 3341 O O . ASN A 1 421 ? -15.914 19.266 29.297 1 90.44 421 ASN A O 1
ATOM 3345 N N . VAL A 1 422 ? -15.266 17.812 27.703 1 88.75 422 VAL A N 1
ATOM 3346 C CA . VAL A 1 422 ? -15.547 18.766 26.641 1 88.75 422 VAL A CA 1
ATOM 3347 C C . VAL A 1 422 ? -17.047 18.828 26.391 1 88.75 422 VAL A C 1
ATOM 3349 O O . VAL A 1 422 ? -17.703 17.797 26.172 1 88.75 422 VAL A O 1
ATOM 3352 N N . ILE A 1 423 ? -17.578 19.938 26.531 1 82.69 423 ILE A N 1
ATOM 3353 C CA . ILE A 1 423 ? -18.938 20.234 26.094 1 82.69 423 ILE A CA 1
ATOM 3354 C C . ILE A 1 423 ? -18.891 21.25 24.953 1 82.69 423 ILE A C 1
ATOM 3356 O O . ILE A 1 423 ? -18.531 22.406 25.141 1 82.69 423 ILE A O 1
ATOM 3360 N N . PRO A 1 424 ? -19.312 20.75 23.781 1 75.94 424 PRO A N 1
ATOM 3361 C CA . PRO A 1 424 ? -19.219 21.641 22.609 1 75.94 424 PRO A CA 1
ATOM 3362 C C . PRO A 1 424 ? -19.906 22.984 22.828 1 75.94 424 PRO A C 1
ATOM 3364 O O . PRO A 1 424 ? -21.047 23.016 23.344 1 75.94 424 PRO A O 1
ATOM 3367 N N . GLY A 1 425 ? -19.25 24.016 22.562 1 72.44 425 GLY A N 1
ATOM 3368 C CA . GLY A 1 425 ? -19.812 25.344 22.656 1 72.44 425 GLY A CA 1
ATOM 3369 C C . GLY A 1 425 ? -19.734 25.922 24.047 1 72.44 425 GLY A C 1
ATOM 3370 O O . GLY A 1 425 ? -19.984 27.125 24.25 1 72.44 425 GLY A O 1
ATOM 3371 N N . VAL A 1 426 ? -19.359 25.141 25 1 76.81 426 VAL A N 1
ATOM 3372 C CA . VAL A 1 426 ? -19.422 25.594 26.391 1 76.81 426 VAL A CA 1
ATOM 3373 C C . VAL A 1 426 ? -18.016 25.594 27 1 76.81 426 VAL A C 1
ATOM 3375 O O . VAL A 1 426 ? -17.672 26.516 27.75 1 76.81 426 VAL A O 1
ATOM 3378 N N . SER A 1 427 ? -17.328 24.672 26.578 1 90.31 427 SER A N 1
ATOM 3379 C CA . SER A 1 427 ? -16.031 24.5 27.203 1 90.31 427 SER A CA 1
ATOM 3380 C C . SER A 1 427 ? -15.102 25.672 26.875 1 90.31 427 SER A C 1
ATOM 3382 O O . SER A 1 427 ? -14.906 26 25.703 1 90.31 427 SER A O 1
ATOM 3384 N N . CYS A 1 428 ? -14.594 26.25 27.906 1 95.25 428 CYS A N 1
ATOM 3385 C CA . CYS A 1 428 ? -13.711 27.406 27.797 1 95.25 428 CYS A CA 1
ATOM 3386 C C . CYS A 1 428 ? -12.516 27.281 28.734 1 95.25 428 CYS A C 1
ATOM 3388 O O . CYS A 1 428 ? -12.539 26.469 29.656 1 95.25 428 CYS A O 1
ATOM 3390 N N . VAL A 1 429 ? -11.539 27.984 28.406 1 97.44 429 VAL A N 1
ATOM 3391 C CA . VAL A 1 429 ? -10.461 28.203 29.359 1 97.44 429 VAL A CA 1
ATOM 3392 C C . VAL A 1 429 ? -10.633 29.578 30.031 1 97.44 429 VAL A C 1
ATOM 3394 O O . VAL A 1 429 ? -11.336 30.438 29.5 1 97.44 429 VAL A O 1
ATOM 3397 N N . VAL A 1 430 ? -10.055 29.688 31.219 1 98.25 430 VAL A N 1
ATOM 3398 C CA . VAL A 1 430 ? -9.93 30.984 31.859 1 98.25 430 VAL A CA 1
ATOM 3399 C C . VAL A 1 430 ? -8.508 31.516 31.703 1 98.25 430 VAL A C 1
ATOM 3401 O O . VAL A 1 430 ? -7.543 30.859 32.094 1 98.25 430 VAL A O 1
ATOM 3404 N N . GLN A 1 431 ? -8.414 32.688 31.094 1 98.12 431 GLN A N 1
ATOM 3405 C CA . GLN A 1 431 ? -7.098 33.281 30.891 1 98.12 431 GLN A CA 1
ATOM 3406 C C . GLN A 1 431 ? -6.988 34.625 31.625 1 98.12 431 GLN A C 1
ATOM 3408 O O . GLN A 1 431 ? -7.98 35.344 31.766 1 98.12 431 GLN A O 1
ATOM 3413 N N . ARG A 1 432 ? -5.77 34.812 32.094 1 98.12 432 ARG A N 1
ATOM 3414 C CA . ARG A 1 432 ? -5.504 36.156 32.594 1 98.12 432 ARG A CA 1
ATOM 3415 C C . ARG A 1 432 ? -5.75 37.219 31.516 1 98.12 432 ARG A C 1
ATOM 3417 O O . ARG A 1 432 ? -5.371 37.031 30.359 1 98.12 432 ARG A O 1
ATOM 3424 N N . ARG A 1 433 ? -6.449 38.219 31.969 1 97.38 433 ARG A N 1
ATOM 3425 C CA . ARG A 1 433 ? -6.648 39.312 31.031 1 97.38 433 ARG A CA 1
ATOM 3426 C C . ARG A 1 433 ? -5.367 40.125 30.844 1 97.38 433 ARG A C 1
ATOM 3428 O O . ARG A 1 433 ? -4.824 40.656 31.812 1 97.38 433 ARG A O 1
ATOM 3435 N N . ILE A 1 434 ? -4.922 40.25 29.703 1 96.06 434 ILE A N 1
ATOM 3436 C CA . ILE A 1 434 ? -3.766 41.062 29.375 1 96.06 434 ILE A CA 1
ATOM 3437 C C . ILE A 1 434 ? -4.223 42.5 29.062 1 96.06 434 ILE A C 1
ATOM 3439 O O . ILE A 1 434 ? -5.168 42.688 28.297 1 96.06 434 ILE A O 1
ATOM 3443 N N . VAL A 1 435 ? -3.65 43.406 29.703 1 94.25 435 VAL A N 1
ATOM 3444 C CA . VAL A 1 435 ? -3.805 44.812 29.297 1 94.25 435 VAL A CA 1
ATOM 3445 C C . VAL A 1 435 ? -2.691 45.188 28.312 1 94.25 435 VAL A C 1
ATOM 3447 O O . VAL A 1 435 ? -1.566 45.469 28.734 1 94.25 435 VAL A O 1
ATOM 3450 N N . PRO A 1 436 ? -3.014 45.25 27.125 1 95.12 436 PRO A N 1
ATOM 3451 C CA . PRO A 1 436 ? -1.953 45.438 26.141 1 95.12 436 PRO A CA 1
ATOM 3452 C C . PRO A 1 436 ? -1.477 46.906 26.094 1 95.12 436 PRO A C 1
ATOM 3454 O O . PRO A 1 436 ? -2.252 47.812 26.375 1 95.12 436 PRO A O 1
ATOM 3457 N N . ARG A 1 437 ? -0.282 47.094 25.719 1 94.94 437 ARG A N 1
ATOM 3458 C CA . ARG A 1 437 ? 0.238 48.438 25.422 1 94.94 437 ARG A CA 1
ATOM 3459 C C . ARG A 1 437 ? -0.427 49 24.188 1 94.94 437 ARG A C 1
ATOM 3461 O O . ARG A 1 437 ? -0.71 48.281 23.234 1 94.94 437 ARG A O 1
ATOM 3468 N N . GLU A 1 438 ? -0.659 50.312 24.281 1 95 438 GLU A N 1
ATOM 3469 C CA . GLU A 1 438 ? -1.208 51 23.125 1 95 438 GLU A CA 1
ATOM 3470 C C . GLU A 1 438 ? -0.131 51.812 22.391 1 95 438 GLU A C 1
ATOM 3472 O O . GLU A 1 438 ? 0.826 52.281 23.016 1 95 438 GLU A O 1
ATOM 3477 N N . TYR A 1 439 ? -0.321 51.938 21.203 1 94.94 439 TYR A N 1
ATOM 3478 C CA . TYR A 1 439 ? 0.64 52.656 20.359 1 94.94 439 TYR A CA 1
ATOM 3479 C C . TYR A 1 439 ? -0.054 53.719 19.5 1 94.94 439 TYR A C 1
ATOM 3481 O O . TYR A 1 439 ? -1.23 53.562 19.156 1 94.94 439 TYR A O 1
ATOM 3489 N N . ASP A 1 440 ? 0.63 54.781 19.234 1 94.31 440 ASP A N 1
ATOM 3490 C CA . ASP A 1 440 ? 0.138 55.781 18.281 1 94.31 440 ASP A CA 1
ATOM 3491 C C . ASP A 1 440 ? 0.234 55.25 16.859 1 94.31 440 ASP A C 1
ATOM 3493 O O . ASP A 1 440 ? 1.326 54.938 16.375 1 94.31 440 ASP A O 1
ATOM 3497 N N . LEU A 1 441 ? -0.962 55.219 16.188 1 94.62 441 LEU A N 1
ATOM 3498 C CA . LEU A 1 441 ? -1.024 54.625 14.859 1 94.62 441 LEU A CA 1
ATOM 3499 C C . LEU A 1 441 ? -1.839 55.5 13.914 1 94.62 441 LEU A C 1
ATOM 3501 O O . LEU A 1 441 ? -2.762 56.188 14.344 1 94.62 441 LEU A O 1
ATOM 3505 N N . VAL A 1 442 ? -1.454 55.531 12.711 1 94.5 442 VAL A N 1
ATOM 3506 C CA . VAL A 1 442 ? -2.301 56 11.625 1 94.5 442 VAL A CA 1
ATOM 3507 C C . VAL A 1 442 ? -2.615 54.844 10.664 1 94.5 442 VAL A C 1
ATOM 3509 O O . VAL A 1 442 ? -1.859 54.594 9.719 1 94.5 442 VAL A O 1
ATOM 3512 N N . LEU A 1 443 ? -3.754 54.281 10.867 1 93.44 443 LEU A N 1
ATOM 3513 C CA . LEU A 1 443 ? -4.137 53.062 10.117 1 93.44 443 LEU A CA 1
ATOM 3514 C C . LEU A 1 443 ? -4.75 53.438 8.773 1 93.44 443 LEU A C 1
ATOM 3516 O O . LEU A 1 443 ? -4.523 52.75 7.773 1 93.44 443 LEU A O 1
ATOM 3520 N N . ARG A 1 444 ? -5.539 54.469 8.797 1 92.31 444 ARG A N 1
ATOM 3521 C CA . ARG A 1 444 ? -6.168 55.031 7.609 1 92.31 444 ARG A CA 1
ATOM 3522 C C . ARG A 1 444 ? -6.008 56.562 7.578 1 92.31 444 ARG A C 1
ATOM 3524 O O . ARG A 1 444 ? -6.188 57.219 8.594 1 92.31 444 ARG A O 1
ATOM 3531 N N . ALA A 1 445 ? -5.746 56.969 6.402 1 91.31 445 ALA A N 1
ATOM 3532 C CA . ALA A 1 445 ? -5.57 58.406 6.23 1 91.31 445 ALA A CA 1
ATOM 3533 C C . ALA A 1 445 ? -6.824 59.188 6.652 1 91.31 445 ALA A C 1
ATOM 3535 O O . ALA A 1 445 ? -6.73 60.25 7.266 1 91.31 445 ALA A O 1
ATOM 3536 N N . SER A 1 446 ? -7.938 58.688 6.395 1 89.62 446 SER A N 1
ATOM 3537 C CA . SER A 1 446 ? -9.211 59.344 6.617 1 89.62 446 SER A CA 1
ATOM 3538 C C . SER A 1 446 ? -9.539 59.438 8.109 1 89.62 446 SER A C 1
ATOM 3540 O O . SER A 1 446 ? -10.289 60.312 8.531 1 89.62 446 SER A O 1
ATOM 3542 N N . VAL A 1 447 ? -9.016 58.531 8.914 1 88.56 447 VAL A N 1
ATOM 3543 C CA . VAL A 1 447 ? -9.336 58.469 10.336 1 88.56 447 VAL A CA 1
ATOM 3544 C C . VAL A 1 447 ? -8.32 59.312 11.133 1 88.56 447 VAL A C 1
ATOM 3546 O O . VAL A 1 447 ? -8.672 59.906 12.141 1 88.56 447 VAL A O 1
ATOM 3549 N N . GLY A 1 448 ? -7.152 59.344 10.711 1 89.94 448 GLY A N 1
ATOM 3550 C CA . GLY A 1 448 ? -6.105 60.062 11.414 1 89.94 448 GLY A CA 1
ATOM 3551 C C . GLY A 1 448 ? -5.43 59.219 12.484 1 89.94 448 GLY A C 1
ATOM 3552 O O . GLY A 1 448 ? -5.348 58 12.367 1 89.94 448 GLY A O 1
ATOM 3553 N N . MET A 1 449 ? -4.895 59.906 13.477 1 93.06 449 MET A N 1
ATOM 3554 C CA . MET A 1 449 ? -4.109 59.219 14.5 1 93.06 449 MET A CA 1
ATOM 3555 C C . MET A 1 449 ? -5.02 58.562 15.539 1 93.06 449 MET A C 1
ATOM 3557 O O . MET A 1 449 ? -5.996 59.188 15.984 1 93.06 449 MET A O 1
ATOM 3561 N N . VAL A 1 450 ? -4.75 57.344 15.781 1 92.31 450 VAL A N 1
ATOM 3562 C CA . VAL A 1 450 ? -5.445 56.594 16.828 1 92.31 450 VAL A CA 1
ATOM 3563 C C . VAL A 1 450 ? -4.434 56 17.781 1 92.31 450 VAL A C 1
ATOM 3565 O O . VAL A 1 450 ? -3.229 56 17.516 1 92.31 450 VAL A O 1
ATOM 3568 N N . ARG A 1 451 ? -4.867 55.625 18.938 1 94.56 451 ARG A N 1
ATOM 3569 C CA . ARG A 1 451 ? -4.059 54.906 19.906 1 94.56 451 ARG A CA 1
ATOM 3570 C C . ARG A 1 451 ? -4.676 53.531 20.219 1 94.56 451 ARG A C 1
ATOM 3572 O O . ARG A 1 451 ? -5.695 53.469 20.906 1 94.56 451 ARG A O 1
ATOM 3579 N N . TYR A 1 452 ? -4.074 52.438 19.609 1 94.31 452 TYR A N 1
ATOM 3580 C CA . TYR A 1 452 ? -4.621 51.094 19.688 1 94.31 452 TYR A CA 1
ATOM 3581 C C . TYR A 1 452 ? -3.537 50.094 20.062 1 94.31 452 TYR A C 1
ATOM 3583 O O . TYR A 1 452 ? -2.344 50.375 19.938 1 94.31 452 TYR A O 1
ATOM 3591 N N . PRO A 1 453 ? -4 48.938 20.625 1 95.12 453 PRO A N 1
ATOM 3592 C CA . PRO A 1 453 ? -3.031 47.844 20.812 1 95.12 453 PRO A CA 1
ATOM 3593 C C . PRO A 1 453 ? -2.611 47.188 19.484 1 95.12 453 PRO A C 1
ATOM 3595 O O . PRO A 1 453 ? -3.334 47.312 18.5 1 95.12 453 PRO A O 1
ATOM 3598 N N . LEU A 1 454 ? -1.439 46.625 19.484 1 95.75 454 LEU A N 1
ATOM 3599 C CA . LEU A 1 454 ? -0.959 45.781 18.391 1 95.75 454 LEU A CA 1
ATOM 3600 C C . LEU A 1 454 ? -1.074 44.312 18.766 1 95.75 454 LEU A C 1
ATOM 3602 O O . LEU A 1 454 ? -0.521 43.875 19.781 1 95.75 454 LEU A O 1
ATOM 3606 N N . VAL A 1 455 ? -1.854 43.594 18.016 1 96.31 455 VAL A N 1
ATOM 3607 C CA . VAL A 1 455 ? -1.917 42.156 18.156 1 96.31 455 VAL A CA 1
ATOM 3608 C C . VAL A 1 455 ? -0.962 41.469 17.172 1 96.31 455 VAL A C 1
ATOM 3610 O O . VAL A 1 455 ? -1.154 41.594 15.953 1 96.31 455 VAL A O 1
ATOM 3613 N N . GLY A 1 456 ? 0.038 40.781 17.688 1 97.38 456 GLY A N 1
ATOM 3614 C CA . GLY A 1 456 ? 1.051 40.188 16.812 1 97.38 456 GLY A CA 1
ATOM 3615 C C . GLY A 1 456 ? 0.836 38.719 16.562 1 97.38 456 GLY A C 1
ATOM 3616 O O . GLY A 1 456 ? 0.043 38.062 17.25 1 97.38 456 GLY A O 1
ATOM 3617 N N . THR A 1 457 ? 1.465 38.25 15.531 1 97.56 457 THR A N 1
ATOM 3618 C CA . THR A 1 457 ? 1.541 36.844 15.211 1 97.56 457 THR A CA 1
ATOM 3619 C C . THR A 1 457 ? 2.891 36.5 14.586 1 97.56 457 THR A C 1
ATOM 3621 O O . THR A 1 457 ? 3.664 37.375 14.242 1 97.56 457 THR A O 1
ATOM 3624 N N . TYR A 1 458 ? 3.283 35.281 14.625 1 98.44 458 TYR A N 1
ATOM 3625 C CA . TYR A 1 458 ? 4.438 34.812 13.859 1 98.44 458 TYR A CA 1
ATOM 3626 C C . TYR A 1 458 ? 4.16 33.438 13.234 1 98.44 458 TYR A C 1
ATOM 3628 O O . TYR A 1 458 ? 3.189 32.781 13.594 1 98.44 458 TYR A O 1
ATOM 3636 N N . HIS A 1 459 ? 4.938 33.125 12.242 1 98.5 459 HIS A N 1
ATOM 3637 C CA . HIS A 1 459 ? 4.648 31.969 11.414 1 98.5 459 HIS A CA 1
ATOM 3638 C C . HIS A 1 459 ? 5.711 30.891 11.586 1 98.5 459 HIS A C 1
ATOM 3640 O O . HIS A 1 459 ? 6.902 31.203 11.703 1 98.5 459 HIS A O 1
ATOM 3646 N N . VAL A 1 460 ? 5.211 29.672 11.664 1 98.31 460 VAL A N 1
ATOM 3647 C CA . VAL A 1 460 ? 6.059 28.5 11.883 1 98.31 460 VAL A CA 1
ATOM 3648 C C . VAL A 1 460 ? 5.684 27.406 10.891 1 98.31 460 VAL A C 1
ATOM 3650 O O . VAL A 1 460 ? 4.504 27.203 10.594 1 98.31 460 VAL A O 1
ATOM 3653 N N . ALA A 1 461 ? 6.68 26.734 10.305 1 97.69 461 ALA A N 1
ATOM 3654 C CA . ALA A 1 461 ? 6.477 25.516 9.523 1 97.69 461 ALA A CA 1
ATOM 3655 C C . ALA A 1 461 ? 7.406 24.406 9.984 1 97.69 461 ALA A C 1
ATOM 3657 O O . ALA A 1 461 ? 8.633 24.547 9.945 1 97.69 461 ALA A O 1
ATOM 3658 N N . ASN A 1 462 ? 6.793 23.344 10.43 1 96.75 462 ASN A N 1
ATOM 3659 C CA . ASN A 1 462 ? 7.516 22.172 10.914 1 96.75 462 ASN A CA 1
ATOM 3660 C C . ASN A 1 462 ? 8.547 22.547 11.969 1 96.75 462 ASN A C 1
ATOM 3662 O O . ASN A 1 462 ? 9.703 22.125 11.898 1 96.75 462 ASN A O 1
ATOM 3666 N N . GLY A 1 463 ? 8.156 23.422 12.812 1 97.06 463 GLY A N 1
ATOM 3667 C CA . GLY A 1 463 ? 8.984 23.766 13.961 1 97.06 463 GLY A CA 1
ATOM 3668 C C . GLY A 1 463 ? 9.938 24.906 13.688 1 97.06 463 GLY A C 1
ATOM 3669 O O . GLY A 1 463 ? 10.492 25.5 14.617 1 97.06 463 GLY A O 1
ATOM 3670 N N . LYS A 1 464 ? 10.094 25.281 12.523 1 97.81 464 LYS A N 1
ATOM 3671 C CA . LYS A 1 464 ? 11.008 26.359 12.156 1 97.81 464 LYS A CA 1
ATOM 3672 C C . LYS A 1 464 ? 10.297 27.719 12.172 1 97.81 464 LYS A C 1
ATOM 3674 O O . LYS A 1 464 ? 9.25 27.875 11.547 1 97.81 464 LYS A O 1
ATOM 3679 N N . LEU A 1 465 ? 10.906 28.609 12.875 1 98.5 465 LEU A N 1
ATOM 3680 C CA . LEU A 1 465 ? 10.398 29.969 12.867 1 98.5 465 LEU A CA 1
ATOM 3681 C C . LEU A 1 465 ? 10.664 30.641 11.516 1 98.5 465 LEU A C 1
ATOM 3683 O O . LEU A 1 465 ? 11.812 30.797 11.109 1 98.5 465 LEU A O 1
ATOM 3687 N N . LEU A 1 466 ? 9.578 31.047 10.852 1 98.31 466 LEU A N 1
ATOM 3688 C CA . LEU A 1 466 ? 9.711 31.688 9.547 1 98.31 466 LEU A CA 1
ATOM 3689 C C . LEU A 1 466 ? 9.875 33.188 9.68 1 98.31 466 LEU A C 1
ATOM 3691 O O . LEU A 1 466 ? 10.5 33.844 8.836 1 98.31 466 LEU A O 1
ATOM 3695 N N . GLY A 1 467 ? 9.188 33.75 10.781 1 98.06 467 GLY A N 1
ATOM 3696 C CA . GLY A 1 467 ? 9.336 35.188 11.039 1 98.06 467 GLY A CA 1
ATOM 3697 C C . GLY A 1 467 ? 8.086 35.812 11.602 1 98.06 467 GLY A C 1
ATOM 3698 O O . GLY A 1 467 ? 7.039 35.188 11.695 1 98.06 467 GLY A O 1
ATOM 3699 N N . LEU A 1 468 ? 8.289 37.094 11.938 1 98.31 468 LEU A N 1
ATOM 3700 C CA . LEU A 1 468 ? 7.195 37.906 12.461 1 98.31 468 LEU A CA 1
ATOM 3701 C C . LEU A 1 468 ? 6.113 38.094 11.398 1 98.31 468 LEU A C 1
ATOM 3703 O O . LEU A 1 468 ? 6.418 38.344 10.227 1 98.31 468 LEU A O 1
ATOM 3707 N N . GLY A 1 469 ? 4.852 37.906 11.82 1 98.06 469 GLY A N 1
ATOM 3708 C CA . GLY A 1 469 ? 3.721 38.125 10.93 1 98.06 469 GLY A CA 1
ATOM 3709 C C . GLY A 1 469 ? 3.182 39.531 10.977 1 98.06 469 GLY A C 1
ATOM 3710 O O . GLY A 1 469 ? 3.873 40.438 11.43 1 98.06 469 GLY A O 1
ATOM 3711 N N . THR A 1 470 ? 1.989 39.688 10.461 1 97.31 470 THR A N 1
ATOM 3712 C CA . THR A 1 470 ? 1.351 41 10.469 1 97.31 470 THR A CA 1
ATOM 3713 C C . THR A 1 470 ? 0.88 41.344 11.867 1 97.31 470 THR A C 1
ATOM 3715 O O . THR A 1 470 ? 0.497 40.469 12.648 1 97.31 470 THR A O 1
ATOM 3718 N N . TRP A 1 471 ? 0.984 42.594 12.094 1 97.69 471 TRP A N 1
ATOM 3719 C CA . TRP A 1 471 ? 0.272 43.156 13.242 1 97.69 471 TRP A CA 1
ATOM 3720 C C . TRP A 1 471 ? -1.173 43.469 12.875 1 97.69 471 TRP A C 1
ATOM 3722 O O . TRP A 1 471 ? -1.447 43.969 11.773 1 97.69 471 TRP A O 1
ATOM 3732 N N . ARG A 1 472 ? -2.057 43.188 13.75 1 96.25 472 ARG A N 1
ATOM 3733 C CA . ARG A 1 472 ? -3.441 43.625 13.586 1 96.25 472 ARG A CA 1
ATOM 3734 C C . ARG A 1 472 ? -3.803 44.688 14.609 1 96.25 472 ARG A C 1
ATOM 3736 O O . ARG A 1 472 ? -3.359 44.656 15.758 1 96.25 472 ARG A O 1
ATOM 3743 N N . ALA A 1 473 ? -4.551 45.656 14.164 1 95.38 473 ALA A N 1
ATOM 3744 C CA . ALA A 1 473 ? -4.945 46.75 15.055 1 95.38 473 ALA A CA 1
ATOM 3745 C C . ALA A 1 473 ? -6.352 47.25 14.727 1 95.38 473 ALA A C 1
ATOM 3747 O O . ALA A 1 473 ? -6.719 47.344 13.555 1 95.38 473 ALA A O 1
ATOM 3748 N N . SER A 1 474 ? -7.098 47.438 15.805 1 90.88 474 SER A N 1
ATOM 3749 C CA . SER A 1 474 ? -8.422 48.062 15.711 1 90.88 474 SER A CA 1
ATOM 3750 C C . SER A 1 474 ? -8.844 48.656 17.031 1 90.88 474 SER A C 1
ATOM 3752 O O . SER A 1 474 ? -8.156 48.5 18.047 1 90.88 474 SER A O 1
ATOM 3754 N N . GLY A 1 475 ? -9.93 49.375 17 1 84.81 475 GLY A N 1
ATOM 3755 C CA . GLY A 1 475 ? -10.414 50.031 18.203 1 84.81 475 GLY A CA 1
ATOM 3756 C C . GLY A 1 475 ? -11.156 49.094 19.141 1 84.81 475 GLY A C 1
ATOM 3757 O O . GLY A 1 475 ? -11.43 49.438 20.297 1 84.81 475 GLY A O 1
ATOM 3758 N N . GLY A 1 476 ? -11.375 47.938 18.75 1 81.25 476 GLY A N 1
ATOM 3759 C CA . GLY A 1 476 ? -12.109 47 19.562 1 81.25 476 GLY A CA 1
ATOM 3760 C C . GLY A 1 476 ? -11.227 46.219 20.531 1 81.25 476 GLY A C 1
ATOM 3761 O O . GLY A 1 476 ? -10.008 46.219 20.375 1 81.25 476 GLY A O 1
ATOM 3762 N N . ARG A 1 477 ? -11.898 45.625 21.562 1 82.12 477 ARG A N 1
ATOM 3763 C CA . ARG A 1 477 ? -11.18 44.844 22.547 1 82.12 477 ARG A CA 1
ATOM 3764 C C . ARG A 1 477 ? -10.633 43.562 21.922 1 82.12 477 ARG A C 1
ATOM 3766 O O . ARG A 1 477 ? -9.648 43 22.391 1 82.12 477 ARG A O 1
ATOM 3773 N N . VAL A 1 478 ? -11.375 43.125 20.938 1 79.69 478 VAL A N 1
ATOM 3774 C CA . VAL A 1 478 ? -10.938 41.969 20.156 1 79.69 478 VAL A CA 1
ATOM 3775 C C . VAL A 1 478 ? -10.602 42.406 18.734 1 79.69 478 VAL A C 1
ATOM 3777 O O . VAL A 1 478 ? -11.352 43.188 18.125 1 79.69 478 VAL A O 1
ATOM 3780 N N . VAL A 1 479 ? -9.398 42.031 18.25 1 79.44 479 VAL A N 1
ATOM 3781 C CA . VAL A 1 479 ? -8.922 42.5 16.938 1 79.44 479 VAL A CA 1
ATOM 3782 C C . VAL A 1 479 ? -8.781 41.312 15.992 1 79.44 479 VAL A C 1
ATOM 3784 O O . VAL A 1 479 ? -8.102 40.344 16.312 1 79.44 479 VAL A O 1
ATOM 3787 N N . ALA A 1 480 ? -9.516 41.375 14.875 1 74.25 480 ALA A N 1
ATOM 3788 C CA . ALA A 1 480 ? -9.398 40.406 13.805 1 74.25 480 ALA A CA 1
ATOM 3789 C C . ALA A 1 480 ? -9.477 41.062 12.43 1 74.25 480 ALA A C 1
ATOM 3791 O O . ALA A 1 480 ? -10.242 42 12.242 1 74.25 480 ALA A O 1
ATOM 3792 N N . VAL A 1 481 ? -8.68 40.625 11.547 1 73.25 481 VAL A N 1
ATOM 3793 C CA . VAL A 1 481 ? -8.719 41.156 10.18 1 73.25 481 VAL A CA 1
ATOM 3794 C C . VAL A 1 481 ? -10.078 40.875 9.555 1 73.25 481 VAL A C 1
ATOM 3796 O O . VAL A 1 481 ? -10.633 41.688 8.844 1 73.25 481 VAL A O 1
ATOM 3799 N N . SER A 1 482 ? -10.578 39.719 9.836 1 69.5 482 SER A N 1
ATOM 3800 C CA . SER A 1 482 ? -11.852 39.281 9.273 1 69.5 482 SER A CA 1
ATOM 3801 C C . SER A 1 482 ? -12.984 40.219 9.664 1 69.5 482 SER A C 1
ATOM 3803 O O . SER A 1 482 ? -14.008 40.281 8.977 1 69.5 482 SER A O 1
ATOM 3805 N N . SER A 1 483 ? -12.766 40.938 10.734 1 69.12 483 SER A N 1
ATOM 3806 C CA . SER A 1 483 ? -13.797 41.875 11.188 1 69.12 483 SER A CA 1
ATOM 3807 C C . SER A 1 483 ? -13.438 43.312 10.844 1 69.12 483 SER A C 1
ATOM 3809 O O . SER A 1 483 ? -14.008 44.25 11.406 1 69.12 483 SER A O 1
ATOM 3811 N N . GLY A 1 484 ? -12.383 43.469 10.016 1 70.5 484 GLY A N 1
ATOM 3812 C CA . GLY A 1 484 ? -12.078 44.812 9.516 1 70.5 484 GLY A CA 1
ATOM 3813 C C . GLY A 1 484 ? -10.867 45.438 10.18 1 70.5 484 GLY A C 1
ATOM 3814 O O . GLY A 1 484 ? -10.539 46.594 9.922 1 70.5 484 GLY A O 1
ATOM 3815 N N . GLY A 1 485 ? -10.258 44.688 10.977 1 82.75 485 GLY A N 1
ATOM 3816 C CA . GLY A 1 485 ? -9.023 45.219 11.547 1 82.75 485 GLY A CA 1
ATOM 3817 C C . GLY A 1 485 ? -7.926 45.406 10.523 1 82.75 485 GLY A C 1
ATOM 3818 O O . GLY A 1 485 ? -7.871 44.688 9.516 1 82.75 485 GLY A O 1
ATOM 3819 N N . SER A 1 486 ? -7.09 46.406 10.719 1 92.38 486 SER A N 1
ATOM 3820 C CA . SER A 1 486 ? -5.973 46.656 9.82 1 92.38 486 SER A CA 1
ATOM 3821 C C . SER A 1 486 ? -4.82 45.688 10.07 1 92.38 486 SER A C 1
ATOM 3823 O O . SER A 1 486 ? -4.633 45.219 11.195 1 92.38 486 SER A O 1
ATOM 3825 N N . TRP A 1 487 ? -4.203 45.344 9.031 1 95.75 487 TRP A N 1
ATOM 3826 C CA . TRP A 1 487 ? -2.982 44.562 9.203 1 95.75 487 TRP A CA 1
ATOM 3827 C C . TRP A 1 487 ? -1.762 45.375 8.758 1 95.75 487 TRP A C 1
ATOM 3829 O O . TRP A 1 487 ? -1.842 46.156 7.828 1 95.75 487 TRP A O 1
ATOM 3839 N N . ILE A 1 488 ? -0.622 45.25 9.523 1 97.56 488 ILE A N 1
ATOM 3840 C CA . ILE A 1 488 ? 0.583 46.062 9.352 1 97.56 488 ILE A CA 1
ATOM 3841 C C . ILE A 1 488 ? 1.811 45.156 9.336 1 97.56 488 ILE A C 1
ATOM 3843 O O . ILE A 1 488 ? 1.956 44.281 10.195 1 97.56 488 ILE A O 1
ATOM 3847 N N . CYS A 1 489 ? 2.697 45.375 8.367 1 97.88 489 CYS A N 1
ATOM 3848 C CA . CYS A 1 489 ? 3.963 44.656 8.344 1 97.88 489 CYS A CA 1
ATOM 3849 C C . CYS A 1 489 ? 5.043 45.406 9.102 1 97.88 489 CYS A C 1
ATOM 3851 O O . CYS A 1 489 ? 4.781 46.469 9.656 1 97.88 489 CYS A O 1
ATOM 3853 N N . SER A 1 490 ? 6.234 44.844 9.117 1 97.81 490 SER A N 1
ATOM 3854 C CA . SER A 1 490 ? 7.266 45.406 9.977 1 97.81 490 SER A CA 1
ATOM 3855 C C . SER A 1 490 ? 8.57 45.625 9.219 1 97.81 490 SER A C 1
ATOM 3857 O O . SER A 1 490 ? 8.836 44.938 8.219 1 97.81 490 SER A O 1
ATOM 3859 N N . VAL A 1 491 ? 9.328 46.562 9.703 1 95.81 491 VAL A N 1
ATOM 3860 C CA . VAL A 1 491 ? 10.672 46.844 9.203 1 95.81 491 VAL A CA 1
ATOM 3861 C C . VAL A 1 491 ? 11.656 46.875 10.367 1 95.81 491 VAL A C 1
ATOM 3863 O O . VAL A 1 491 ? 11.25 46.969 11.531 1 95.81 491 VAL A O 1
ATOM 3866 N N . MET A 1 492 ? 12.906 46.75 10.047 1 93.81 492 MET A N 1
ATOM 3867 C CA . MET A 1 492 ? 13.984 46.906 11.023 1 93.81 492 MET A CA 1
ATOM 3868 C C . MET A 1 492 ? 15.156 47.688 10.422 1 93.81 492 MET A C 1
ATOM 3870 O O . MET A 1 492 ? 15.25 47.812 9.203 1 93.81 492 MET A O 1
ATOM 3874 N N . ARG A 1 493 ? 15.984 48.219 11.289 1 89.31 493 ARG A N 1
ATOM 3875 C CA . ARG A 1 493 ? 17.188 48.875 10.805 1 89.31 493 ARG A CA 1
ATOM 3876 C C . ARG A 1 493 ? 18.203 47.875 10.281 1 89.31 493 ARG A C 1
ATOM 3878 O O . ARG A 1 493 ? 18.391 46.812 10.867 1 89.31 493 ARG A O 1
ATOM 3885 N N . GLY A 1 494 ? 18.781 48.344 9.117 1 79.19 494 GLY A N 1
ATOM 3886 C CA . GLY A 1 494 ? 19.781 47.469 8.516 1 79.19 494 GLY A CA 1
ATOM 3887 C C . GLY A 1 494 ? 20.984 47.25 9.422 1 79.19 494 GLY A C 1
ATOM 3888 O O . GLY A 1 494 ? 21.359 48.125 10.195 1 79.19 494 GLY A O 1
ATOM 3889 N N . GLY A 1 495 ? 21.625 46.156 9.5 1 66.12 495 GLY A N 1
ATOM 3890 C CA . GLY A 1 495 ? 22.828 45.875 10.273 1 66.12 495 GLY A CA 1
ATOM 3891 C C . GLY A 1 495 ? 22.531 45.531 11.719 1 66.12 495 GLY A C 1
ATOM 3892 O O . GLY A 1 495 ? 23.453 45.281 12.508 1 66.12 495 GLY A O 1
ATOM 3893 N N . SER A 1 496 ? 21.312 45.625 12.141 1 52.69 496 SER A N 1
ATOM 3894 C CA . SER A 1 496 ? 20.953 45.344 13.523 1 52.69 496 SER A CA 1
ATOM 3895 C C . SER A 1 496 ? 20.703 43.844 13.711 1 52.69 496 SER A C 1
ATOM 3897 O O . SER A 1 496 ? 20.266 43.156 12.781 1 52.69 496 SER A O 1
ATOM 3899 N N . MET B 1 1 ? -17.688 -57.375 -21.391 1 35.75 1 MET B N 1
ATOM 3900 C CA . MET B 1 1 ? -16.234 -57.594 -21.266 1 35.75 1 MET B CA 1
ATOM 3901 C C . MET B 1 1 ? -15.68 -56.781 -20.094 1 35.75 1 MET B C 1
ATOM 3903 O O . MET B 1 1 ? -15.797 -55.562 -20.062 1 35.75 1 MET B O 1
ATOM 3907 N N . HIS B 1 2 ? -15.688 -57.281 -18.906 1 48.34 2 HIS B N 1
ATOM 3908 C CA . HIS B 1 2 ? -15.352 -56.75 -17.594 1 48.34 2 HIS B CA 1
ATOM 3909 C C . HIS B 1 2 ? -13.859 -56.469 -17.484 1 48.34 2 HIS B C 1
ATOM 3911 O O . HIS B 1 2 ? -13.117 -57.25 -16.906 1 48.34 2 HIS B O 1
ATOM 3917 N N . THR B 1 3 ? -13.203 -55.875 -18.562 1 56.75 3 THR B N 1
ATOM 3918 C CA . THR B 1 3 ? -11.781 -55.688 -18.297 1 56.75 3 THR B CA 1
ATOM 3919 C C . THR B 1 3 ? -11.562 -54.562 -17.281 1 56.75 3 THR B C 1
ATOM 3921 O O . THR B 1 3 ? -12.203 -53.531 -17.359 1 56.75 3 THR B O 1
ATOM 3924 N N . HIS B 1 4 ? -10.898 -54.844 -16.109 1 82.81 4 HIS B N 1
ATOM 3925 C CA . HIS B 1 4 ? -10.555 -53.938 -15.031 1 82.81 4 HIS B CA 1
ATOM 3926 C C . HIS B 1 4 ? -9.297 -53.125 -15.359 1 82.81 4 HIS B C 1
ATOM 3928 O O . HIS B 1 4 ? -8.883 -52.281 -14.594 1 82.81 4 HIS B O 1
ATOM 3934 N N . GLN B 1 5 ? -8.859 -53.406 -16.734 1 92.06 5 GLN B N 1
ATOM 3935 C CA . GLN B 1 5 ? -7.656 -52.719 -17.141 1 92.06 5 GLN B CA 1
ATOM 3936 C C . GLN B 1 5 ? -7.992 -51.531 -18.062 1 92.06 5 GLN B C 1
ATOM 3938 O O . GLN B 1 5 ? -9.086 -51.469 -18.641 1 92.06 5 GLN B O 1
ATOM 3943 N N . LEU B 1 6 ? -7.125 -50.625 -18.172 1 96.12 6 LEU B N 1
ATOM 3944 C CA . LEU B 1 6 ? -7.273 -49.531 -19.156 1 96.12 6 LEU B CA 1
ATOM 3945 C C . LEU B 1 6 ? -7.461 -50.094 -20.562 1 96.12 6 LEU B C 1
ATOM 3947 O O . LEU B 1 6 ? -6.715 -50.969 -20.984 1 96.12 6 LEU B O 1
ATOM 3951 N N . THR B 1 7 ? -8.5 -49.625 -21.219 1 95.5 7 THR B N 1
ATOM 3952 C CA . THR B 1 7 ? -8.836 -50.156 -22.531 1 95.5 7 THR B CA 1
ATOM 3953 C C . THR B 1 7 ? -9.367 -49.062 -23.438 1 95.5 7 THR B C 1
ATOM 3955 O O . THR B 1 7 ? -10.273 -48.312 -23.062 1 95.5 7 THR B O 1
ATOM 3958 N N . GLN B 1 8 ? -8.734 -48.938 -24.578 1 95.5 8 GLN B N 1
ATOM 3959 C CA . GLN B 1 8 ? -9.328 -48.031 -25.547 1 95.5 8 GLN B CA 1
ATOM 3960 C C . GLN B 1 8 ? -10.609 -48.625 -26.141 1 95.5 8 GLN B C 1
ATOM 3962 O O . GLN B 1 8 ? -10.648 -49.781 -26.516 1 95.5 8 GLN B O 1
ATOM 3967 N N . ILE B 1 9 ? -11.609 -47.812 -26.266 1 92.81 9 ILE B N 1
ATOM 3968 C CA . ILE B 1 9 ? -12.891 -48.312 -26.734 1 92.81 9 ILE B CA 1
ATOM 3969 C C . ILE B 1 9 ? -13.414 -47.438 -27.859 1 92.81 9 ILE B C 1
ATOM 3971 O O . ILE B 1 9 ? -12.969 -46.281 -28.016 1 92.81 9 ILE B O 1
ATOM 3975 N N . ARG B 1 10 ? -14.273 -48.031 -28.625 1 91 10 ARG B N 1
ATOM 3976 C CA . ARG B 1 10 ? -15.047 -47.312 -29.625 1 91 10 ARG B CA 1
ATOM 3977 C C . ARG B 1 10 ? -16.469 -47.062 -29.141 1 91 10 ARG B C 1
ATOM 3979 O O . ARG B 1 10 ? -17.125 -48 -28.656 1 91 10 ARG B O 1
ATOM 3986 N N . ILE B 1 11 ? -16.906 -45.875 -29.219 1 87.25 11 ILE B N 1
ATOM 3987 C CA . ILE B 1 11 ? -18.266 -45.562 -28.797 1 87.25 11 ILE B CA 1
ATOM 3988 C C . ILE B 1 11 ? -19.25 -45.844 -29.922 1 87.25 11 ILE B C 1
ATOM 3990 O O . ILE B 1 11 ? -18.984 -45.531 -31.094 1 87.25 11 ILE B O 1
ATOM 3994 N N . GLY B 1 12 ? -20.469 -46.406 -29.547 1 74.81 12 GLY B N 1
ATOM 3995 C CA . GLY B 1 12 ? -21.547 -46.656 -30.484 1 74.81 12 GLY B CA 1
ATOM 3996 C C . GLY B 1 12 ? -21.234 -47.781 -31.438 1 74.81 12 GLY B C 1
ATOM 3997 O O . GLY B 1 12 ? -21.75 -47.812 -32.562 1 74.81 12 GLY B O 1
ATOM 3998 N N . ALA B 1 13 ? -20.234 -48.594 -31 1 57.38 13 ALA B N 1
ATOM 3999 C CA . ALA B 1 13 ? -19.922 -49.75 -31.859 1 57.38 13 ALA B CA 1
ATOM 4000 C C . ALA B 1 13 ? -21.031 -50.812 -31.797 1 57.38 13 ALA B C 1
ATOM 4002 O O . ALA B 1 13 ? -21.359 -51.312 -30.719 1 57.38 13 ALA B O 1
ATOM 4003 N N . ASP B 1 14 ? -21.609 -51 -32.969 1 56.56 14 ASP B N 1
ATOM 4004 C CA . ASP B 1 14 ? -22.672 -52 -33.156 1 56.56 14 ASP B CA 1
ATOM 4005 C C . ASP B 1 14 ? -23.828 -51.75 -32.219 1 56.56 14 ASP B C 1
ATOM 4007 O O . ASP B 1 14 ? -24.031 -50.656 -31.703 1 56.56 14 ASP B O 1
ATOM 4011 N N . SER B 1 15 ? -24.656 -52.875 -31.984 1 53.16 15 SER B N 1
ATOM 4012 C CA . SER B 1 15 ? -25.859 -52.906 -31.141 1 53.16 15 SER B CA 1
ATOM 4013 C C . SER B 1 15 ? -25.516 -52.562 -29.703 1 53.16 15 SER B C 1
ATOM 4015 O O . SER B 1 15 ? -26.406 -52.344 -28.875 1 53.16 15 SER B O 1
ATOM 4017 N N . LEU B 1 16 ? -24.156 -52.469 -29.422 1 58.38 16 LEU B N 1
ATOM 4018 C CA . LEU B 1 16 ? -23.766 -52.219 -28.047 1 58.38 16 LEU B CA 1
ATOM 4019 C C . LEU B 1 16 ? -23.422 -50.75 -27.844 1 58.38 16 LEU B C 1
ATOM 4021 O O . LEU B 1 16 ? -23.125 -50.031 -28.797 1 58.38 16 LEU B O 1
ATOM 4025 N N . ASP B 1 17 ? -23.422 -50.219 -26.609 1 73.25 17 ASP B N 1
ATOM 4026 C CA . ASP B 1 17 ? -23.109 -48.844 -26.219 1 73.25 17 ASP B CA 1
ATOM 4027 C C . ASP B 1 17 ? -21.641 -48.531 -26.484 1 73.25 17 ASP B C 1
ATOM 4029 O O . ASP B 1 17 ? -21.328 -47.438 -26.969 1 73.25 17 ASP B O 1
ATOM 4033 N N . PHE B 1 18 ? -20.672 -49.562 -26.344 1 83.62 18 PHE B N 1
ATOM 4034 C CA . PHE B 1 18 ? -19.25 -49.375 -26.656 1 83.62 18 PHE B CA 1
ATOM 4035 C C . PHE B 1 18 ? -18.547 -50.719 -26.766 1 83.62 18 PHE B C 1
ATOM 4037 O O . PHE B 1 18 ? -19.078 -51.719 -26.312 1 83.62 18 PHE B O 1
ATOM 4044 N N . ALA B 1 19 ? -17.406 -50.844 -27.484 1 86.69 19 ALA B N 1
ATOM 4045 C CA . ALA B 1 19 ? -16.609 -52.062 -27.625 1 86.69 19 ALA B CA 1
ATOM 4046 C C . ALA B 1 19 ? -15.125 -51.719 -27.641 1 86.69 19 ALA B C 1
ATOM 4048 O O . ALA B 1 19 ? -14.711 -50.688 -28.125 1 86.69 19 ALA B O 1
ATOM 4049 N N . PRO B 1 20 ? -14.367 -52.625 -27.031 1 89.88 20 PRO B N 1
ATOM 4050 C CA . PRO B 1 20 ? -12.922 -52.438 -27.141 1 89.88 20 PRO B CA 1
ATOM 4051 C C . PRO B 1 20 ? -12.43 -52.406 -28.578 1 89.88 20 PRO B C 1
ATOM 4053 O O . PRO B 1 20 ? -13.008 -53.062 -29.453 1 89.88 20 PRO B O 1
ATOM 4056 N N . VAL B 1 21 ? -11.492 -51.594 -28.797 1 88.62 21 VAL B N 1
ATOM 4057 C CA . VAL B 1 21 ? -10.875 -51.562 -30.125 1 88.62 21 VAL B CA 1
ATOM 4058 C C . VAL B 1 21 ? -10.094 -52.875 -30.359 1 88.62 21 VAL B C 1
ATOM 4060 O O . VAL B 1 21 ? -9.281 -53.281 -29.516 1 88.62 21 VAL B O 1
ATOM 4063 N N . THR B 1 22 ? -10.391 -53.531 -31.391 1 84.31 22 THR B N 1
ATOM 4064 C CA . THR B 1 22 ? -9.672 -54.75 -31.781 1 84.31 22 THR B CA 1
ATOM 4065 C C . THR B 1 22 ? -9.281 -54.688 -33.25 1 84.31 22 THR B C 1
ATOM 4067 O O . THR B 1 22 ? -9.773 -53.875 -34 1 84.31 22 THR B O 1
ATOM 4070 N N . LYS B 1 23 ? -8.391 -55.562 -33.625 1 81.88 23 LYS B N 1
ATOM 4071 C CA . LYS B 1 23 ? -7.934 -55.625 -35 1 81.88 23 LYS B CA 1
ATOM 4072 C C . LYS B 1 23 ? -9.094 -55.906 -35.969 1 81.88 23 LYS B C 1
ATOM 4074 O O . LYS B 1 23 ? -9.086 -55.469 -37.094 1 81.88 23 LYS B O 1
ATOM 4079 N N . HIS B 1 24 ? -10.109 -56.5 -35.406 1 74.12 24 HIS B N 1
ATOM 4080 C CA . HIS B 1 24 ? -11.195 -56.969 -36.25 1 74.12 24 HIS B CA 1
ATOM 4081 C C . HIS B 1 24 ? -12.273 -55.906 -36.406 1 74.12 24 HIS B C 1
ATOM 4083 O O . HIS B 1 24 ? -13.148 -56.031 -37.281 1 74.12 24 HIS B O 1
ATOM 4089 N N . THR B 1 25 ? -12.141 -54.906 -35.719 1 74.69 25 THR B N 1
ATOM 4090 C CA . THR B 1 25 ? -13.219 -53.938 -35.75 1 74.69 25 THR B CA 1
ATOM 4091 C C . THR B 1 25 ? -12.766 -52.625 -36.438 1 74.69 25 THR B C 1
ATOM 4093 O O . THR B 1 25 ? -13.484 -51.625 -36.438 1 74.69 25 THR B O 1
ATOM 4096 N N . ILE B 1 26 ? -11.672 -52.781 -37.156 1 80.94 26 ILE B N 1
ATOM 4097 C CA . ILE B 1 26 ? -11.141 -51.531 -37.719 1 80.94 26 ILE B CA 1
ATOM 4098 C C . ILE B 1 26 ? -11.812 -51.25 -39.062 1 80.94 26 ILE B C 1
ATOM 4100 O O . ILE B 1 26 ? -11.734 -52.062 -40 1 80.94 26 ILE B O 1
ATOM 4104 N N . ASP B 1 27 ? -12.508 -50.281 -39.031 1 84.94 27 ASP B N 1
ATOM 4105 C CA . ASP B 1 27 ? -13.078 -49.688 -40.25 1 84.94 27 ASP B CA 1
ATOM 4106 C C . ASP B 1 27 ? -12.477 -48.312 -40.5 1 84.94 27 ASP B C 1
ATOM 4108 O O . ASP B 1 27 ? -12.906 -47.312 -39.906 1 84.94 27 ASP B O 1
ATOM 4112 N N . THR B 1 28 ? -11.641 -48.281 -41.469 1 90.06 28 THR B N 1
ATOM 4113 C CA . THR B 1 28 ? -10.844 -47.062 -41.688 1 90.06 28 THR B CA 1
ATOM 4114 C C . THR B 1 28 ? -11.742 -45.875 -42 1 90.06 28 THR B C 1
ATOM 4116 O O . THR B 1 28 ? -11.5 -44.781 -41.5 1 90.06 28 THR B O 1
ATOM 4119 N N . ALA B 1 29 ? -12.719 -46.094 -42.781 1 91.38 29 ALA B N 1
ATOM 4120 C CA . ALA B 1 29 ? -13.617 -45 -43.156 1 91.38 29 ALA B CA 1
ATOM 4121 C C . ALA B 1 29 ? -14.422 -44.531 -41.969 1 91.38 29 ALA B C 1
ATOM 4123 O O . ALA B 1 29 ? -14.594 -43.312 -41.781 1 91.38 29 ALA B O 1
ATOM 4124 N N . ALA B 1 30 ? -14.914 -45.438 -41.219 1 90.25 30 ALA B N 1
ATOM 4125 C CA . ALA B 1 30 ? -15.68 -45.062 -40.031 1 90.25 30 ALA B CA 1
ATOM 4126 C C . ALA B 1 30 ? -14.812 -44.344 -39 1 90.25 30 ALA B C 1
ATOM 4128 O O . ALA B 1 30 ? -15.25 -43.375 -38.375 1 90.25 30 ALA B O 1
ATOM 4129 N N . PHE B 1 31 ? -13.648 -44.812 -38.906 1 92.56 31 PHE B N 1
ATOM 4130 C CA . PHE B 1 31 ? -12.719 -44.219 -37.969 1 92.56 31 PHE B CA 1
ATOM 4131 C C . PHE B 1 31 ? -12.32 -42.812 -38.406 1 92.56 31 PHE B C 1
ATOM 4133 O O . PHE B 1 31 ? -12.188 -41.906 -37.562 1 92.56 31 PHE B O 1
ATOM 4140 N N . ALA B 1 32 ? -12.102 -42.656 -39.656 1 93.75 32 ALA B N 1
ATOM 4141 C CA . ALA B 1 32 ? -11.773 -41.344 -40.188 1 93.75 32 ALA B CA 1
ATOM 4142 C C . ALA B 1 32 ? -12.914 -40.375 -39.969 1 93.75 32 ALA B C 1
ATOM 4144 O O . ALA B 1 32 ? -12.68 -39.188 -39.688 1 93.75 32 ALA B O 1
ATOM 4145 N N . SER B 1 33 ? -14.094 -40.844 -40.094 1 93.69 33 SER B N 1
ATOM 4146 C CA . SER B 1 33 ? -15.266 -40.031 -39.844 1 93.69 33 SER B CA 1
ATOM 4147 C C . SER B 1 33 ? -15.352 -39.594 -38.406 1 93.69 33 SER B C 1
ATOM 4149 O O . SER B 1 33 ? -15.781 -38.5 -38.094 1 93.69 33 SER B O 1
ATOM 4151 N N . GLU B 1 34 ? -15.039 -40.5 -37.5 1 92.38 34 GLU B N 1
ATOM 4152 C CA . GLU B 1 34 ? -15.008 -40.188 -36.094 1 92.38 34 GLU B CA 1
ATOM 4153 C C . GLU B 1 34 ? -13.977 -39.094 -35.781 1 92.38 34 GLU B C 1
ATOM 4155 O O . GLU B 1 34 ? -14.227 -38.219 -34.938 1 92.38 34 GLU B O 1
ATOM 4160 N N . GLU B 1 35 ? -12.844 -39.25 -36.375 1 94.56 35 GLU B N 1
ATOM 4161 C CA . GLU B 1 35 ? -11.781 -38.25 -36.219 1 94.56 35 GLU B CA 1
ATOM 4162 C C . GLU B 1 35 ? -12.242 -36.875 -36.688 1 94.56 35 GLU B C 1
ATOM 4164 O O . GLU B 1 35 ? -12.016 -35.875 -36 1 94.56 35 GLU B O 1
ATOM 4169 N N . ALA B 1 36 ? -12.867 -36.875 -37.844 1 95.25 36 ALA B N 1
ATOM 4170 C CA . ALA B 1 36 ? -13.383 -35.625 -38.375 1 95.25 36 ALA B CA 1
ATOM 4171 C C . ALA B 1 36 ? -14.438 -35 -37.469 1 95.25 36 ALA B C 1
ATOM 4173 O O . ALA B 1 36 ? -14.484 -33.781 -37.281 1 95.25 36 ALA B O 1
ATOM 4174 N N . HIS B 1 37 ? -15.242 -35.812 -36.906 1 94.56 37 HIS B N 1
ATOM 4175 C CA . HIS B 1 37 ? -16.297 -35.344 -36.031 1 94.56 37 HIS B CA 1
ATOM 4176 C C . HIS B 1 37 ? -15.719 -34.75 -34.75 1 94.56 37 HIS B C 1
ATOM 4178 O O . HIS B 1 37 ? -16.188 -33.719 -34.281 1 94.56 37 HIS B O 1
ATOM 4184 N N . LEU B 1 38 ? -14.766 -35.406 -34.188 1 95 38 LEU B N 1
ATOM 4185 C CA . LEU B 1 38 ? -14.117 -34.875 -33 1 95 38 LEU B CA 1
ATOM 4186 C C . LEU B 1 38 ? -13.508 -33.5 -33.281 1 95 38 LEU B C 1
ATOM 4188 O O . LEU B 1 38 ? -13.672 -32.562 -32.5 1 95 38 LEU B O 1
ATOM 4192 N N . GLN B 1 39 ? -12.781 -33.438 -34.375 1 95.75 39 GLN B N 1
ATOM 4193 C CA . GLN B 1 39 ? -12.148 -32.188 -34.75 1 95.75 39 GLN B CA 1
ATOM 4194 C C . GLN B 1 39 ? -13.188 -31.062 -34.875 1 95.75 39 GLN B C 1
ATOM 4196 O O . GLN B 1 39 ? -12.992 -29.953 -34.375 1 95.75 39 GLN B O 1
ATOM 4201 N N . GLU B 1 40 ? -14.266 -31.359 -35.531 1 96.12 40 GLU B N 1
ATOM 4202 C CA . GLU B 1 40 ? -15.336 -30.375 -35.688 1 96.12 40 GLU B CA 1
ATOM 4203 C C . GLU B 1 40 ? -15.906 -29.938 -34.344 1 96.12 40 GLU B C 1
ATOM 4205 O O . GLU B 1 40 ? -16.172 -28.75 -34.156 1 96.12 40 GLU B O 1
ATOM 4210 N N . THR B 1 41 ? -16.078 -30.844 -33.469 1 96.19 41 THR B N 1
ATOM 4211 C CA . THR B 1 41 ? -16.672 -30.547 -32.188 1 96.19 41 THR B CA 1
ATOM 4212 C C . THR B 1 41 ? -15.75 -29.688 -31.328 1 96.19 41 THR B C 1
ATOM 4214 O O . THR B 1 41 ? -16.188 -28.719 -30.719 1 96.19 41 THR B O 1
ATOM 4217 N N . VAL B 1 42 ? -14.453 -30.047 -31.266 1 96.62 42 VAL B N 1
ATOM 4218 C CA . VAL B 1 42 ? -13.516 -29.297 -30.453 1 96.62 42 VAL B CA 1
ATOM 4219 C C . VAL B 1 42 ? -13.352 -27.891 -31.031 1 96.62 42 VAL B C 1
ATOM 4221 O O . VAL B 1 42 ? -13.18 -26.922 -30.281 1 96.62 42 VAL B O 1
ATOM 4224 N N . LEU B 1 43 ? -13.422 -27.75 -32.344 1 96.75 43 LEU B N 1
ATOM 4225 C CA . LEU B 1 43 ? -13.227 -26.453 -32.969 1 96.75 43 LEU B CA 1
ATOM 4226 C C . LEU B 1 43 ? -14.445 -25.562 -32.781 1 9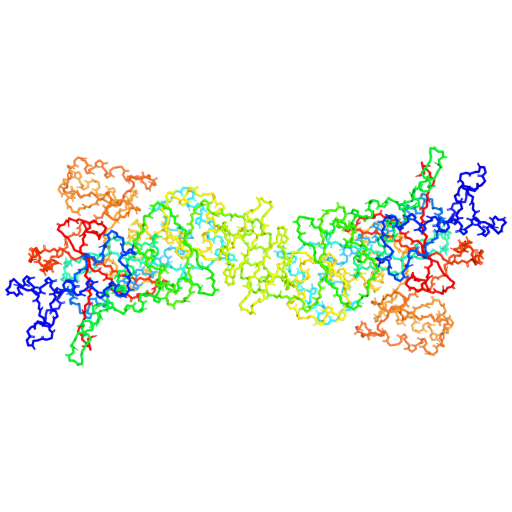6.75 43 LEU B C 1
ATOM 4228 O O . LEU B 1 43 ? -14.359 -24.344 -32.938 1 96.75 43 LEU B O 1
ATOM 4232 N N . LYS B 1 44 ? -15.594 -26.125 -32.438 1 95.44 44 LYS B N 1
ATOM 4233 C CA . LYS B 1 44 ? -16.75 -25.328 -32.031 1 95.44 44 LYS B CA 1
ATOM 4234 C C . LYS B 1 44 ? -16.562 -24.75 -30.641 1 95.44 44 LYS B C 1
ATOM 4236 O O . LYS B 1 44 ? -17.141 -23.719 -30.312 1 95.44 44 LYS B O 1
ATOM 4241 N N . LEU B 1 45 ? -15.75 -25.422 -29.875 1 95.75 45 LEU B N 1
ATOM 4242 C CA . LEU B 1 45 ? -15.5 -24.984 -28.5 1 95.75 45 LEU B CA 1
ATOM 4243 C C . LEU B 1 45 ? -14.367 -23.969 -28.453 1 95.75 45 LEU B C 1
ATOM 4245 O O . LEU B 1 45 ? -14.359 -23.078 -27.594 1 95.75 45 LEU B O 1
ATOM 4249 N N . CYS B 1 46 ? -13.391 -24.109 -29.312 1 96.44 46 CYS B N 1
ATOM 4250 C CA . CYS B 1 46 ? -12.211 -23.25 -29.359 1 96.44 46 CYS B CA 1
ATOM 4251 C C . CYS B 1 46 ? -11.68 -23.141 -30.781 1 96.44 46 CYS B C 1
ATOM 4253 O O . CYS B 1 46 ? -11.391 -24.156 -31.422 1 96.44 46 CYS B O 1
ATOM 4255 N N . PRO B 1 47 ? -11.477 -21.922 -31.266 1 95.81 47 PRO B N 1
ATOM 4256 C CA . PRO B 1 47 ? -11.062 -21.734 -32.656 1 95.81 47 PRO B CA 1
ATOM 4257 C C . PRO B 1 47 ? -9.719 -22.391 -32.969 1 95.81 47 PRO B C 1
ATOM 4259 O O . PRO B 1 47 ? -8.828 -22.422 -32.125 1 95.81 47 PRO B O 1
ATOM 4262 N N . ALA B 1 48 ? -9.477 -22.781 -34.188 1 95.75 48 ALA B N 1
ATOM 4263 C CA . ALA B 1 48 ? -8.336 -23.562 -34.656 1 95.75 48 ALA B CA 1
ATOM 4264 C C . ALA B 1 48 ? -7.031 -22.797 -34.469 1 95.75 48 ALA B C 1
ATOM 4266 O O . ALA B 1 48 ? -6 -23.375 -34.125 1 95.75 48 ALA B O 1
ATOM 4267 N N . ASN B 1 49 ? -7.078 -21.5 -34.656 1 94.56 49 ASN B N 1
ATOM 4268 C CA . ASN B 1 49 ? -5.863 -20.688 -34.625 1 94.56 49 ASN B CA 1
ATOM 4269 C C . ASN B 1 49 ? -5.293 -20.594 -33.219 1 94.56 49 ASN B C 1
ATOM 4271 O O . ASN B 1 49 ? -4.145 -20.188 -33.031 1 94.56 49 ASN B O 1
ATOM 4275 N N . LEU B 1 50 ? -6.074 -20.953 -32.219 1 94.56 50 LEU B N 1
ATOM 4276 C CA . LEU B 1 50 ? -5.625 -20.859 -30.844 1 94.56 50 LEU B CA 1
ATOM 4277 C C . LEU B 1 50 ? -4.926 -22.141 -30.406 1 94.56 50 LEU B C 1
ATOM 4279 O O . LEU B 1 50 ? -4.281 -22.172 -29.359 1 94.56 50 LEU B O 1
ATOM 4283 N N . TRP B 1 51 ? -5.117 -23.234 -31.172 1 92.5 51 TRP B N 1
ATOM 4284 C CA . TRP B 1 51 ? -4.449 -24.5 -30.891 1 92.5 51 TRP B CA 1
ATOM 4285 C C . TRP B 1 51 ? -3.027 -24.5 -31.453 1 92.5 51 TRP B C 1
ATOM 4287 O O . TRP B 1 51 ? -2.828 -24.391 -32.656 1 92.5 51 TRP B O 1
ATOM 4297 N N . HIS B 1 52 ? -2.062 -24.578 -30.625 1 88.94 52 HIS B N 1
ATOM 4298 C CA . HIS B 1 52 ? -0.661 -24.531 -31.031 1 88.94 52 HIS B CA 1
ATOM 4299 C C . HIS B 1 52 ? -0.363 -25.562 -32.125 1 88.94 52 HIS B C 1
ATOM 4301 O O . HIS B 1 52 ? -0.597 -26.766 -31.922 1 88.94 52 HIS B O 1
ATOM 4307 N N . HIS B 1 53 ? 0.104 -25.203 -33.219 1 88.62 53 HIS B N 1
ATOM 4308 C CA . HIS B 1 53 ? 0.483 -26.047 -34.375 1 88.62 53 HIS B CA 1
ATOM 4309 C C . HIS B 1 53 ? -0.637 -27 -34.75 1 88.62 53 HIS B C 1
ATOM 4311 O O . HIS B 1 53 ? -0.377 -28.172 -35.062 1 88.62 53 HIS B O 1
ATOM 4317 N N . GLY B 1 54 ? -1.839 -26.578 -34.531 1 91.12 54 GLY B N 1
ATOM 4318 C CA . GLY B 1 54 ? -2.979 -27.391 -34.875 1 91.12 54 GLY B CA 1
ATOM 4319 C C . GLY B 1 54 ? -3.111 -28.641 -34.031 1 91.12 54 GLY B C 1
ATOM 4320 O O . GLY B 1 54 ? -3.469 -29.703 -34.531 1 91.12 54 GLY B O 1
ATOM 4321 N N . SER B 1 55 ? -2.785 -28.531 -32.812 1 91.94 55 SER B N 1
ATOM 4322 C CA . SER B 1 55 ? -2.76 -29.688 -31.922 1 91.94 55 SER B CA 1
ATOM 4323 C C . SER B 1 55 ? -4.148 -30.297 -31.781 1 91.94 55 SER B C 1
ATOM 4325 O O . SER B 1 55 ? -4.289 -31.422 -31.266 1 91.94 55 SER B O 1
ATOM 4327 N N . TYR B 1 56 ? -5.215 -29.625 -32.188 1 93.88 56 TYR B N 1
ATOM 4328 C CA . TYR B 1 56 ? -6.555 -30.203 -32.156 1 93.88 56 TYR B CA 1
ATOM 4329 C C . TYR B 1 56 ? -6.641 -31.453 -33.031 1 93.88 56 TYR B C 1
ATOM 4331 O O . TYR B 1 56 ? -7.434 -32.344 -32.781 1 93.88 56 TYR B O 1
ATOM 4339 N N . ALA B 1 57 ? -5.793 -31.484 -34.031 1 93.12 57 ALA B N 1
ATOM 4340 C CA . ALA B 1 57 ? -5.832 -32.594 -35 1 93.12 57 ALA B CA 1
ATOM 4341 C C . ALA B 1 57 ? -5.172 -33.844 -34.438 1 93.12 57 ALA B C 1
ATOM 4343 O O . ALA B 1 57 ? -5.344 -34.938 -34.969 1 93.12 57 ALA B O 1
ATOM 4344 N N . ALA B 1 58 ? -4.453 -33.719 -33.375 1 92.69 58 ALA B N 1
ATOM 4345 C CA . ALA B 1 58 ? -3.775 -34.844 -32.75 1 92.69 58 ALA B CA 1
ATOM 4346 C C . ALA B 1 58 ? -4.684 -35.562 -31.75 1 92.69 58 ALA B C 1
ATOM 4348 O O . ALA B 1 58 ? -4.293 -36.562 -31.141 1 92.69 58 ALA B O 1
ATOM 4349 N N . GLY B 1 59 ? -5.91 -35.125 -31.609 1 95.38 59 GLY B N 1
ATOM 4350 C CA . GLY B 1 59 ? -6.863 -35.75 -30.719 1 95.38 59 GLY B CA 1
ATOM 4351 C C . GLY B 1 59 ? -7.434 -37.062 -31.266 1 95.38 59 GLY B C 1
ATOM 4352 O O . GLY B 1 59 ? -7.719 -37.156 -32.469 1 95.38 59 GLY B O 1
ATOM 4353 N N . CYS B 1 60 ? -7.559 -38.031 -30.391 1 95.81 60 CYS B N 1
ATOM 4354 C CA . CYS B 1 60 ? -8.125 -39.312 -30.734 1 95.81 60 CYS B CA 1
ATOM 4355 C C . CYS B 1 60 ? -9.547 -39.469 -30.203 1 95.81 60 CYS B C 1
ATOM 4357 O O . CYS B 1 60 ? -9.781 -39.344 -29 1 95.81 60 CYS B O 1
ATOM 4359 N N . PRO B 1 61 ? -10.516 -39.75 -31.047 1 94.88 61 PRO B N 1
ATOM 4360 C CA . PRO B 1 61 ? -11.914 -39.812 -30.609 1 94.88 61 PRO B CA 1
ATOM 4361 C C . PRO B 1 61 ? -12.234 -41.094 -29.844 1 94.88 61 PRO B C 1
ATOM 4363 O O . PRO B 1 61 ? -13.32 -41.219 -29.281 1 94.88 61 PRO B O 1
ATOM 4366 N N . ARG B 1 62 ? -11.406 -42.031 -29.891 1 95.06 62 ARG B N 1
ATOM 4367 C CA . ARG B 1 62 ? -11.578 -43.281 -29.156 1 95.06 62 ARG B CA 1
ATOM 4368 C C . ARG B 1 62 ? -11 -43.188 -27.75 1 95.06 62 ARG B C 1
ATOM 4370 O O . ARG B 1 62 ? -9.781 -43.25 -27.578 1 95.06 62 ARG B O 1
ATOM 4377 N N . PRO B 1 63 ? -11.828 -43.062 -26.766 1 96.38 63 PRO B N 1
ATOM 4378 C CA . PRO B 1 63 ? -11.352 -42.781 -25.406 1 96.38 63 PRO B CA 1
ATOM 4379 C C . PRO B 1 63 ? -10.805 -44.031 -24.703 1 96.38 63 PRO B C 1
ATOM 4381 O O . PRO B 1 63 ? -10.961 -45.125 -25.219 1 96.38 63 PRO B O 1
ATOM 4384 N N . VAL B 1 64 ? -10.148 -43.781 -23.672 1 97.25 64 VAL B N 1
ATOM 4385 C CA . VAL B 1 64 ? -9.711 -44.844 -22.781 1 97.25 64 VAL B CA 1
ATOM 4386 C C . VAL B 1 64 ? -10.758 -45.094 -21.688 1 97.25 64 VAL B C 1
ATOM 4388 O O . VAL B 1 64 ? -11.18 -44.156 -21.016 1 97.25 64 VAL B O 1
ATOM 4391 N N . LEU B 1 65 ? -11.203 -46.281 -21.562 1 95.62 65 LEU B N 1
ATOM 4392 C CA . LEU B 1 65 ? -12.094 -46.656 -20.484 1 95.62 65 LEU B CA 1
ATOM 4393 C C . LEU B 1 65 ? -11.312 -46.875 -19.188 1 95.62 65 LEU B C 1
ATOM 4395 O O . LEU B 1 65 ? -10.422 -47.75 -19.141 1 95.62 65 LEU B O 1
ATOM 4399 N N . VAL B 1 66 ? -11.633 -46.031 -18.219 1 95.94 66 VAL B N 1
ATOM 4400 C CA . VAL B 1 66 ? -11.023 -46.188 -16.891 1 95.94 66 VAL B CA 1
ATOM 4401 C C . VAL B 1 66 ? -12.07 -46.656 -15.883 1 95.94 66 VAL B C 1
ATOM 4403 O O . VAL B 1 66 ? -13.266 -46.469 -16.094 1 95.94 66 VAL B O 1
ATOM 4406 N N . ASP B 1 67 ? -11.609 -47.281 -14.805 1 93.5 67 ASP B N 1
ATOM 4407 C CA . ASP B 1 67 ? -12.5 -47.781 -13.766 1 93.5 67 ASP B CA 1
ATOM 4408 C C . ASP B 1 67 ? -12.328 -47 -12.461 1 93.5 67 ASP B C 1
ATOM 4410 O O . ASP B 1 67 ? -11.453 -46.156 -12.359 1 93.5 67 ASP B O 1
ATOM 4414 N N . GLY B 1 68 ? -13.195 -47.312 -11.508 1 93.44 68 GLY B N 1
ATOM 4415 C CA . GLY B 1 68 ? -13.164 -46.625 -10.219 1 93.44 68 GLY B CA 1
ATOM 4416 C C . GLY B 1 68 ? -11.844 -46.781 -9.492 1 93.44 68 GLY B C 1
ATOM 4417 O O . GLY B 1 68 ? -11.383 -45.875 -8.812 1 93.44 68 GLY B O 1
ATOM 4418 N N . HIS B 1 69 ? -11.25 -47.906 -9.625 1 93.38 69 HIS B N 1
ATOM 4419 C CA . HIS B 1 69 ? -10.008 -48.156 -8.906 1 93.38 69 HIS B CA 1
ATOM 4420 C C . HIS B 1 69 ? -8.875 -47.312 -9.469 1 93.38 69 HIS B C 1
ATOM 4422 O O . HIS B 1 69 ? -7.965 -46.906 -8.734 1 93.38 69 HIS B O 1
ATOM 4428 N N . HIS B 1 70 ? -8.875 -46.969 -10.773 1 95.19 70 HIS B N 1
ATOM 4429 C CA . HIS B 1 70 ? -7.891 -46.062 -11.352 1 95.19 70 HIS B CA 1
ATOM 4430 C C . HIS B 1 70 ? -8.023 -44.656 -10.758 1 95.19 70 HIS B C 1
ATOM 4432 O O . HIS B 1 70 ? -7.016 -44.062 -10.406 1 95.19 70 HIS B O 1
ATOM 4438 N N . GLN B 1 71 ? -9.289 -44.281 -10.641 1 95.69 71 GLN B N 1
ATOM 4439 C CA . GLN B 1 71 ? -9.57 -42.969 -10.094 1 95.69 71 GLN B CA 1
ATOM 4440 C C . GLN B 1 71 ? -9.156 -42.875 -8.625 1 95.69 71 GLN B C 1
ATOM 4442 O O . GLN B 1 71 ? -8.586 -41.875 -8.195 1 95.69 71 GLN B O 1
ATOM 4447 N N . LEU B 1 72 ? -9.484 -43.875 -7.918 1 96 72 LEU B N 1
ATOM 4448 C CA . LEU B 1 72 ? -9.148 -43.938 -6.5 1 96 72 LEU B CA 1
ATOM 4449 C C . LEU B 1 72 ? -7.637 -43.906 -6.301 1 96 72 LEU B C 1
ATOM 4451 O O . LEU B 1 72 ? -7.125 -43.25 -5.391 1 96 72 LEU B O 1
ATOM 4455 N N . GLN B 1 73 ? -6.91 -44.688 -7.133 1 96.12 73 GLN B N 1
ATOM 4456 C CA . GLN B 1 73 ? -5.453 -44.688 -7.059 1 96.12 73 GLN B CA 1
ATOM 4457 C C . GLN B 1 73 ? -4.879 -43.281 -7.266 1 96.12 73 GLN B C 1
ATOM 4459 O O . GLN B 1 73 ? -4 -42.844 -6.516 1 96.12 73 GLN B O 1
ATOM 4464 N N . MET B 1 74 ? -5.363 -42.625 -8.234 1 97.69 74 MET B N 1
ATOM 4465 C CA . MET B 1 74 ? -4.922 -41.281 -8.547 1 97.69 74 MET B CA 1
ATOM 4466 C C . MET B 1 74 ? -5.219 -40.312 -7.387 1 97.69 74 MET B C 1
ATOM 4468 O O . MET B 1 74 ? -4.367 -39.531 -7 1 97.69 74 MET B O 1
ATOM 4472 N N . GLN B 1 75 ? -6.387 -40.438 -6.836 1 98 75 GLN B N 1
ATOM 4473 C CA . GLN B 1 75 ? -6.805 -39.594 -5.723 1 98 75 GLN B CA 1
ATOM 4474 C C . GLN B 1 75 ? -5.918 -39.812 -4.504 1 98 75 GLN B C 1
ATOM 4476 O O . GLN B 1 75 ? -5.449 -38.844 -3.889 1 98 75 GLN B O 1
ATOM 4481 N N . ASN B 1 76 ? -5.695 -41.031 -4.164 1 97.94 76 ASN B N 1
ATOM 4482 C CA . ASN B 1 76 ? -4.859 -41.344 -3.016 1 97.94 76 ASN B CA 1
ATOM 4483 C C . ASN B 1 76 ? -3.424 -40.875 -3.211 1 97.94 76 ASN B C 1
ATOM 4485 O O . ASN B 1 76 ? -2.818 -40.312 -2.285 1 97.94 76 ASN B O 1
ATOM 4489 N N . LEU B 1 77 ? -2.971 -41.125 -4.367 1 98.19 77 LEU B N 1
ATOM 4490 C CA . LEU B 1 77 ? -1.615 -40.719 -4.695 1 98.19 77 LEU B CA 1
ATOM 4491 C C . LEU B 1 77 ? -1.485 -39.188 -4.602 1 98.19 77 LEU B C 1
ATOM 4493 O O . LEU B 1 77 ? -0.523 -38.688 -4.023 1 98.19 77 LEU B O 1
ATOM 4497 N N . HIS B 1 78 ? -2.453 -38.5 -5.105 1 98.56 78 HIS B N 1
ATOM 4498 C CA . HIS B 1 78 ? -2.418 -37.031 -5.102 1 98.56 78 HIS B CA 1
ATOM 4499 C C . HIS B 1 78 ? -2.502 -36.5 -3.682 1 98.56 78 HIS B C 1
ATOM 4501 O O . HIS B 1 78 ? -1.779 -35.562 -3.33 1 98.56 78 HIS B O 1
ATOM 4507 N N . GLU B 1 79 ? -3.396 -37 -2.916 1 98.56 79 GLU B N 1
ATOM 4508 C CA . GLU B 1 79 ? -3.555 -36.5 -1.545 1 98.56 79 GLU B CA 1
ATOM 4509 C C . GLU B 1 79 ? -2.258 -36.656 -0.756 1 98.56 79 GLU B C 1
ATOM 4511 O O . GLU B 1 79 ? -1.848 -35.75 -0.045 1 98.56 79 GLU B O 1
ATOM 4516 N N . ALA B 1 80 ? -1.661 -37.812 -0.942 1 98.81 80 ALA B N 1
ATOM 4517 C CA . ALA B 1 80 ? -0.399 -38.062 -0.251 1 98.81 80 ALA B CA 1
ATOM 4518 C C . ALA B 1 80 ? 0.702 -37.125 -0.765 1 98.81 80 ALA B C 1
ATOM 4520 O O . ALA B 1 80 ? 1.471 -36.562 0.021 1 98.81 80 ALA B O 1
ATOM 4521 N N . LEU B 1 81 ? 0.749 -37 -2.049 1 98.88 81 LEU B N 1
ATOM 4522 C CA . LEU B 1 81 ? 1.778 -36.188 -2.674 1 98.88 81 LEU B CA 1
ATOM 4523 C C . LEU B 1 81 ? 1.645 -34.719 -2.242 1 98.88 81 LEU B C 1
ATOM 4525 O O . LEU B 1 81 ? 2.639 -34.062 -1.91 1 98.88 81 LEU B O 1
ATOM 4529 N N . THR B 1 82 ? 0.432 -34.188 -2.234 1 98.75 82 THR B N 1
ATOM 4530 C CA . THR B 1 82 ? 0.165 -32.812 -1.864 1 98.75 82 THR B CA 1
ATOM 4531 C C . THR B 1 82 ? 0.532 -32.562 -0.405 1 98.75 82 THR B C 1
ATOM 4533 O O . THR B 1 82 ? 1.152 -31.547 -0.08 1 98.75 82 THR B O 1
ATOM 4536 N N . ALA B 1 83 ? 0.164 -33.469 0.441 1 98.75 83 ALA B N 1
ATOM 4537 C CA . ALA B 1 83 ? 0.5 -33.344 1.856 1 98.75 83 ALA B CA 1
ATOM 4538 C C . ALA B 1 83 ? 2.012 -33.312 2.062 1 98.75 83 ALA B C 1
ATOM 4540 O O . ALA B 1 83 ? 2.531 -32.5 2.814 1 98.75 83 ALA B O 1
ATOM 4541 N N . ALA B 1 84 ? 2.676 -34.188 1.393 1 98.88 84 ALA B N 1
ATOM 4542 C CA . ALA B 1 84 ? 4.125 -34.312 1.544 1 98.88 84 ALA B CA 1
ATOM 4543 C C . ALA B 1 84 ? 4.836 -33.031 1.074 1 98.88 84 ALA B C 1
ATOM 4545 O O . ALA B 1 84 ? 5.633 -32.469 1.812 1 98.88 84 ALA B O 1
ATOM 4546 N N . ILE B 1 85 ? 4.496 -32.594 -0.076 1 98.88 85 ILE B N 1
ATOM 4547 C CA . ILE B 1 85 ? 5.203 -31.484 -0.68 1 98.88 85 ILE B CA 1
ATOM 4548 C C . ILE B 1 85 ? 4.887 -30.203 0.089 1 98.88 85 ILE B C 1
ATOM 4550 O O . ILE B 1 85 ? 5.77 -29.375 0.312 1 98.88 85 ILE B O 1
ATOM 4554 N N . THR B 1 86 ? 3.623 -30.031 0.496 1 98.69 86 THR B N 1
ATOM 4555 C CA . THR B 1 86 ? 3.236 -28.859 1.266 1 98.69 86 THR B CA 1
ATOM 4556 C C . THR B 1 86 ? 4.055 -28.75 2.551 1 98.69 86 THR B C 1
ATOM 4558 O O . THR B 1 86 ? 4.578 -27.688 2.879 1 98.69 86 THR B O 1
ATOM 4561 N N . ASP B 1 87 ? 4.199 -29.859 3.195 1 98.75 87 ASP B N 1
ATOM 4562 C CA . ASP B 1 87 ? 4.965 -29.906 4.438 1 98.75 87 ASP B CA 1
ATOM 4563 C C . ASP B 1 87 ? 6.441 -29.609 4.184 1 98.75 87 ASP B C 1
ATOM 4565 O O . ASP B 1 87 ? 7.055 -28.828 4.906 1 98.75 87 ASP B O 1
ATOM 4569 N N . ILE B 1 88 ? 6.98 -30.219 3.207 1 98.75 88 ILE B N 1
ATOM 4570 C CA . ILE B 1 88 ? 8.398 -30.078 2.887 1 98.75 88 ILE B CA 1
ATOM 4571 C C . ILE B 1 88 ? 8.711 -28.625 2.541 1 98.75 88 ILE B C 1
ATOM 4573 O O . ILE B 1 88 ? 9.664 -28.047 3.064 1 98.75 88 ILE B O 1
ATOM 4577 N N . VAL B 1 89 ? 7.879 -28.031 1.733 1 98.62 89 VAL B N 1
ATOM 4578 C CA . VAL B 1 89 ? 8.117 -26.656 1.282 1 98.62 89 VAL B CA 1
ATOM 4579 C C . VAL B 1 89 ? 8.008 -25.703 2.465 1 98.62 89 VAL B C 1
ATOM 4581 O O . VAL B 1 89 ? 8.812 -24.781 2.6 1 98.62 89 VAL B O 1
ATOM 4584 N N . GLN B 1 90 ? 7.055 -25.922 3.346 1 97.69 90 GLN B N 1
ATOM 4585 C CA . GLN B 1 90 ? 6.828 -25.016 4.465 1 97.69 90 GLN B CA 1
ATOM 4586 C C . GLN B 1 90 ? 7.945 -25.125 5.496 1 97.69 90 GLN B C 1
ATOM 4588 O O . GLN B 1 90 ? 8.195 -24.188 6.254 1 97.69 90 GLN B O 1
ATOM 4593 N N . ARG B 1 91 ? 8.703 -26.281 5.477 1 97.12 91 ARG B N 1
ATOM 4594 C CA . ARG B 1 91 ? 9.805 -26.469 6.414 1 97.12 91 ARG B CA 1
ATOM 4595 C C . ARG B 1 91 ? 11.148 -26.359 5.703 1 97.12 91 ARG B C 1
ATOM 4597 O O . ARG B 1 91 ? 12.18 -26.75 6.254 1 97.12 91 ARG B O 1
ATOM 4604 N N . TRP B 1 92 ? 11.18 -25.859 4.52 1 98.25 92 TRP B N 1
ATOM 4605 C CA . TRP B 1 92 ? 12.344 -25.875 3.637 1 98.25 92 TRP B CA 1
ATOM 4606 C C . TRP B 1 92 ? 13.555 -25.25 4.312 1 98.25 92 TRP B C 1
ATOM 4608 O O . TRP B 1 92 ? 14.656 -25.797 4.266 1 98.25 92 TRP B O 1
ATOM 4618 N N . TRP B 1 93 ? 13.305 -24.125 4.984 1 96.88 93 TRP B N 1
ATOM 4619 C CA . TRP B 1 93 ? 14.406 -23.391 5.598 1 96.88 93 TRP B CA 1
ATOM 4620 C C . TRP B 1 93 ? 14.523 -23.703 7.082 1 96.88 93 TRP B C 1
ATOM 4622 O O . TRP B 1 93 ? 15.625 -23.688 7.645 1 96.88 93 TRP B O 1
ATOM 4632 N N . SER B 1 94 ? 13.406 -23.984 7.699 1 96.31 94 SER B N 1
ATOM 4633 C CA . SER B 1 94 ? 13.359 -24.078 9.156 1 96.31 94 SER B CA 1
ATOM 4634 C C . SER B 1 94 ? 13.797 -25.469 9.633 1 96.31 94 SER B C 1
ATOM 4636 O O . SER B 1 94 ? 14.172 -25.641 10.789 1 96.31 94 SER B O 1
ATOM 4638 N N . ASP B 1 95 ? 13.688 -26.484 8.773 1 97.31 95 ASP B N 1
ATOM 4639 C CA . ASP B 1 95 ? 14.07 -27.828 9.164 1 97.31 95 ASP B CA 1
ATOM 4640 C C . ASP B 1 95 ? 15.578 -28.047 9.023 1 97.31 95 ASP B C 1
ATOM 4642 O O . ASP B 1 95 ? 16.047 -28.547 8 1 97.31 95 ASP B O 1
ATOM 4646 N N . THR B 1 96 ? 16.266 -27.859 10.047 1 96.25 96 THR B N 1
ATOM 4647 C CA . THR B 1 96 ? 17.734 -27.906 10.031 1 96.25 96 THR B CA 1
ATOM 4648 C C . THR B 1 96 ? 18.219 -29.344 10.062 1 96.25 96 THR B C 1
ATOM 4650 O O . THR B 1 96 ? 19.391 -29.625 9.773 1 96.25 96 THR B O 1
ATOM 4653 N N . GLU B 1 97 ? 17.391 -30.219 10.406 1 96.44 97 GLU B N 1
ATOM 4654 C CA . GLU B 1 97 ? 17.766 -31.641 10.414 1 96.44 97 GLU B CA 1
ATOM 4655 C C . GLU B 1 97 ? 17.688 -32.219 9.008 1 96.44 97 GLU B C 1
ATOM 4657 O O . GLU B 1 97 ? 18.578 -32.938 8.578 1 96.44 97 GLU B O 1
ATOM 4662 N N . ALA B 1 98 ? 16.641 -31.922 8.289 1 96.94 98 ALA B N 1
ATOM 4663 C CA . ALA B 1 98 ? 16.453 -32.469 6.945 1 96.94 98 ALA B CA 1
ATOM 4664 C C . ALA B 1 98 ? 17.422 -31.828 5.953 1 96.94 98 ALA B C 1
ATOM 4666 O O . ALA B 1 98 ? 17.797 -32.438 4.961 1 96.94 98 ALA B O 1
ATOM 4667 N N . ARG B 1 99 ? 17.781 -30.547 6.16 1 97.38 99 ARG B N 1
ATOM 4668 C CA . ARG B 1 99 ? 18.75 -29.797 5.359 1 97.38 99 ARG B CA 1
ATOM 4669 C C . ARG B 1 99 ? 18.375 -29.844 3.883 1 97.38 99 ARG B C 1
ATOM 4671 O O . ARG B 1 99 ? 19.188 -30.203 3.037 1 97.38 99 ARG B O 1
ATOM 4678 N N . PHE B 1 100 ? 17.172 -29.453 3.551 1 98.12 100 PHE B N 1
ATOM 4679 C CA . PHE B 1 100 ? 16.656 -29.531 2.193 1 98.12 100 PHE B CA 1
ATOM 4680 C C . PHE B 1 100 ? 17.5 -28.688 1.242 1 98.12 100 PHE B C 1
ATOM 4682 O O . PHE B 1 100 ? 17.844 -29.141 0.147 1 98.12 100 PHE B O 1
ATOM 4689 N N . PRO B 1 101 ? 17.938 -27.453 1.668 1 97.56 101 PRO B N 1
ATOM 4690 C CA . PRO B 1 101 ? 18.703 -26.625 0.727 1 97.56 101 PRO B CA 1
ATOM 4691 C C . PRO B 1 101 ? 20.031 -27.266 0.342 1 97.56 101 PRO B C 1
ATOM 4693 O O . PRO B 1 101 ? 20.578 -26.969 -0.724 1 97.56 101 PRO B O 1
ATOM 4696 N N . GLU B 1 102 ? 20.531 -28.172 1.118 1 96.88 102 GLU B N 1
ATOM 4697 C CA . GLU B 1 102 ? 21.781 -28.859 0.805 1 96.88 102 GLU B CA 1
ATOM 4698 C C . GLU B 1 102 ? 21.547 -30.047 -0.115 1 96.88 102 GLU B C 1
ATOM 4700 O O . GLU B 1 102 ? 22.406 -30.391 -0.927 1 96.88 102 GLU B O 1
ATOM 4705 N N . ARG B 1 103 ? 20.375 -30.688 -0.016 1 97.19 103 ARG B N 1
ATOM 4706 C CA . ARG B 1 103 ? 20.031 -31.859 -0.817 1 97.19 103 ARG B CA 1
ATOM 4707 C C . ARG B 1 103 ? 19.562 -31.453 -2.209 1 97.19 103 ARG B C 1
ATOM 4709 O O . ARG B 1 103 ? 19.75 -32.188 -3.174 1 97.19 103 ARG B O 1
ATOM 4716 N N . MET B 1 104 ? 18.922 -30.312 -2.254 1 97.25 104 MET B N 1
ATOM 4717 C CA . MET B 1 104 ? 18.422 -29.719 -3.496 1 97.25 104 MET B CA 1
ATOM 4718 C C . MET B 1 104 ? 18.75 -28.234 -3.562 1 97.25 104 MET B C 1
ATOM 4720 O O . MET B 1 104 ? 17.844 -27.391 -3.52 1 97.25 104 MET B O 1
ATOM 4724 N N . PRO B 1 105 ? 20.047 -27.984 -3.742 1 96.75 105 PRO B N 1
ATOM 4725 C CA . PRO B 1 105 ? 20.453 -26.578 -3.77 1 96.75 105 PRO B CA 1
ATOM 4726 C C . PRO B 1 105 ? 19.891 -25.828 -4.98 1 96.75 105 PRO B C 1
ATOM 4728 O O . PRO B 1 105 ? 19.656 -26.438 -6.031 1 96.75 105 PRO B O 1
ATOM 4731 N N . LEU B 1 106 ? 19.609 -24.594 -4.777 1 94.5 106 LEU B N 1
ATOM 4732 C CA . LEU B 1 106 ? 19.219 -23.672 -5.84 1 94.5 106 LEU B CA 1
ATOM 4733 C C . LEU B 1 106 ? 20.375 -22.75 -6.203 1 94.5 106 LEU B C 1
ATOM 4735 O O . LEU B 1 106 ? 21.422 -22.75 -5.531 1 94.5 106 LEU B O 1
ATOM 4739 N N . GLU B 1 107 ? 20.219 -22.094 -7.32 1 92.38 107 GLU B N 1
ATOM 4740 C CA . GLU B 1 107 ? 21.172 -21.016 -7.602 1 92.38 107 GLU B CA 1
ATOM 4741 C C . GLU B 1 107 ? 21.094 -19.922 -6.543 1 92.38 107 GLU B C 1
ATOM 4743 O O . GLU B 1 107 ? 20.062 -19.719 -5.914 1 92.38 107 GLU B O 1
ATOM 4748 N N . ALA B 1 108 ? 22.203 -19.203 -6.426 1 92.75 108 ALA B N 1
ATOM 4749 C CA . ALA B 1 108 ? 22.328 -18.219 -5.344 1 92.75 108 ALA B CA 1
ATOM 4750 C C . ALA B 1 108 ? 21.188 -17.203 -5.391 1 92.75 108 ALA B C 1
ATOM 4752 O O . ALA B 1 108 ? 20.578 -16.906 -4.363 1 92.75 108 ALA B O 1
ATOM 4753 N N . GLU B 1 109 ? 20.891 -16.688 -6.559 1 92.94 109 GLU B N 1
ATOM 4754 C CA . GLU B 1 109 ? 19.844 -15.68 -6.707 1 92.94 109 GLU B CA 1
ATOM 4755 C C . GLU B 1 109 ? 18.469 -16.266 -6.391 1 92.94 109 GLU B C 1
ATOM 4757 O O . GLU B 1 109 ? 17.625 -15.578 -5.828 1 92.94 109 GLU B O 1
ATOM 4762 N N . GLU B 1 110 ? 18.312 -17.5 -6.699 1 94.38 110 GLU B N 1
ATOM 4763 C CA . GLU B 1 110 ? 17.047 -18.172 -6.426 1 94.38 110 GLU B CA 1
ATOM 4764 C C . GLU B 1 110 ? 16.859 -18.406 -4.93 1 94.38 110 GLU B C 1
ATOM 4766 O O . GLU B 1 110 ? 15.75 -18.25 -4.406 1 94.38 110 GLU B O 1
ATOM 4771 N N . GLU B 1 111 ? 17.938 -18.781 -4.359 1 95.5 111 GLU B N 1
ATOM 4772 C CA . GLU B 1 111 ? 17.891 -19 -2.918 1 95.5 111 GLU B CA 1
ATOM 4773 C C . GLU B 1 111 ? 17.562 -17.719 -2.168 1 95.5 111 GLU B C 1
ATOM 4775 O O . GLU B 1 111 ? 16.766 -17.719 -1.237 1 95.5 111 GLU B O 1
ATOM 4780 N N . GLU B 1 112 ? 18.219 -16.688 -2.596 1 95.81 112 GLU B N 1
ATOM 4781 C CA . GLU B 1 112 ? 17.953 -15.383 -1.99 1 95.81 112 GLU B CA 1
ATOM 4782 C C . GLU B 1 112 ? 16.484 -14.984 -2.16 1 95.81 112 GLU B C 1
ATOM 4784 O O . GLU B 1 112 ? 15.867 -14.469 -1.229 1 95.81 112 GLU B O 1
ATOM 4789 N N . MET B 1 113 ? 16.016 -15.234 -3.297 1 95.44 113 MET B N 1
ATOM 4790 C CA . MET B 1 113 ? 14.617 -14.922 -3.6 1 95.44 113 MET B CA 1
ATOM 4791 C C . MET B 1 113 ? 13.672 -15.719 -2.705 1 95.44 113 MET B C 1
ATOM 4793 O O . MET B 1 113 ? 12.719 -15.164 -2.152 1 95.44 113 MET B O 1
ATOM 4797 N N . LEU B 1 114 ? 13.875 -16.969 -2.486 1 97.12 114 LEU B N 1
ATOM 4798 C CA . LEU B 1 114 ? 13 -17.812 -1.685 1 97.12 114 LEU B CA 1
ATOM 4799 C C . LEU B 1 114 ? 13.086 -17.438 -0.207 1 97.12 114 LEU B C 1
ATOM 4801 O O . LEU B 1 114 ? 12.102 -17.531 0.522 1 97.12 114 LEU B O 1
ATOM 4805 N N . GLN B 1 115 ? 14.266 -17.062 0.189 1 97.38 115 GLN B N 1
ATOM 4806 C CA . GLN B 1 115 ? 14.398 -16.578 1.562 1 97.38 115 GLN B CA 1
ATOM 4807 C C . GLN B 1 115 ? 13.633 -15.289 1.777 1 97.38 115 GLN B C 1
ATOM 4809 O O . GLN B 1 115 ? 12.992 -15.102 2.816 1 97.38 115 GLN B O 1
ATOM 4814 N N . TRP B 1 116 ? 13.805 -14.414 0.797 1 97.31 116 TRP B N 1
ATOM 4815 C CA . TRP B 1 116 ? 13.023 -13.188 0.859 1 97.31 116 TRP B CA 1
ATOM 4816 C C . TRP B 1 116 ? 11.531 -13.492 0.927 1 97.31 116 TRP B C 1
ATOM 4818 O O . TRP B 1 116 ? 10.797 -12.875 1.703 1 97.31 116 TRP B O 1
ATOM 4828 N N . ILE B 1 117 ? 11.039 -14.43 0.198 1 96.94 117 ILE B N 1
ATOM 4829 C CA . ILE B 1 117 ? 9.641 -14.844 0.174 1 96.94 117 ILE B CA 1
ATOM 4830 C C . ILE B 1 117 ? 9.219 -15.336 1.557 1 96.94 117 ILE B C 1
ATOM 4832 O O . ILE B 1 117 ? 8.125 -15.023 2.031 1 96.94 117 ILE B O 1
ATOM 4836 N N . GLU B 1 118 ? 10.078 -16.078 2.162 1 96.88 118 GLU B N 1
ATOM 4837 C CA . GLU B 1 118 ? 9.805 -16.547 3.52 1 96.88 118 GLU B CA 1
ATOM 4838 C C . GLU B 1 118 ? 9.578 -15.367 4.465 1 96.88 118 GLU B C 1
ATOM 4840 O O . GLU B 1 118 ? 8.711 -15.43 5.34 1 96.88 118 GLU B O 1
ATOM 4845 N N . GLY B 1 119 ? 10.375 -14.422 4.289 1 96.31 119 GLY B N 1
ATOM 4846 C CA . GLY B 1 119 ? 10.18 -13.211 5.066 1 96.31 119 GLY B CA 1
ATOM 4847 C C . GLY B 1 119 ? 8.836 -12.555 4.816 1 96.31 119 GLY B C 1
ATOM 4848 O O . GLY B 1 119 ? 8.188 -12.094 5.758 1 96.31 119 GLY B O 1
ATOM 4849 N N . GLN B 1 120 ? 8.367 -12.453 3.604 1 95.81 120 GLN B N 1
ATOM 4850 C CA . GLN B 1 120 ? 7.09 -11.852 3.238 1 95.81 120 GLN B CA 1
ATOM 4851 C C . GLN B 1 120 ? 5.926 -12.641 3.838 1 95.81 120 GLN B C 1
ATOM 4853 O O . GLN B 1 120 ? 4.914 -12.055 4.234 1 95.81 120 GLN B O 1
ATOM 4858 N N . VAL B 1 121 ? 6.086 -13.953 3.889 1 95.62 121 VAL B N 1
ATOM 4859 C CA . VAL B 1 121 ? 5.07 -14.797 4.512 1 95.62 121 VAL B CA 1
ATOM 4860 C C . VAL B 1 121 ? 4.977 -14.477 6 1 95.62 121 VAL B C 1
ATOM 4862 O O . VAL B 1 121 ? 3.881 -14.344 6.551 1 95.62 121 VAL B O 1
ATOM 4865 N N . SER B 1 122 ? 6.113 -14.328 6.641 1 95 122 SER B N 1
ATOM 4866 C CA . SER B 1 122 ? 6.188 -14.086 8.078 1 95 122 SER B CA 1
ATOM 4867 C C . SER B 1 122 ? 5.488 -12.789 8.461 1 95 122 SER B C 1
ATOM 4869 O O . SER B 1 122 ? 4.879 -12.695 9.531 1 95 122 SER B O 1
ATOM 4871 N N . ILE B 1 123 ? 5.543 -11.789 7.566 1 92.31 123 ILE B N 1
ATOM 4872 C CA . ILE B 1 123 ? 4.973 -10.492 7.934 1 92.31 123 ILE B CA 1
ATOM 4873 C C . ILE B 1 123 ? 3.59 -10.344 7.305 1 92.31 123 ILE B C 1
ATOM 4875 O O . ILE B 1 123 ? 2.996 -9.266 7.344 1 92.31 123 ILE B O 1
ATOM 4879 N N . GLY B 1 124 ? 3.119 -11.438 6.559 1 90.75 124 GLY B N 1
ATOM 4880 C CA . GLY B 1 124 ? 1.735 -11.5 6.117 1 90.75 124 GLY B CA 1
ATOM 4881 C C . GLY B 1 124 ? 1.524 -10.922 4.73 1 90.75 124 GLY B C 1
ATOM 4882 O O . GLY B 1 124 ? 0.386 -10.711 4.309 1 90.75 124 GLY B O 1
ATOM 4883 N N . ASN B 1 125 ? 2.564 -10.602 3.977 1 92.19 125 ASN B N 1
ATOM 4884 C CA . ASN B 1 125 ? 2.447 -10.055 2.629 1 92.19 125 ASN B CA 1
ATOM 4885 C C . ASN B 1 125 ? 2.16 -11.148 1.603 1 92.19 125 ASN B C 1
ATOM 4887 O O . ASN B 1 125 ? 1.741 -10.859 0.481 1 92.19 125 ASN B O 1
ATOM 4891 N N . LEU B 1 126 ? 2.424 -12.383 2.002 1 94.25 126 LEU B N 1
ATOM 4892 C CA . LEU B 1 126 ? 2.168 -13.555 1.176 1 94.25 126 LEU B CA 1
ATOM 4893 C C . LEU B 1 126 ? 1.6 -14.695 2.016 1 94.25 126 LEU B C 1
ATOM 4895 O O . LEU B 1 126 ? 2.004 -14.891 3.164 1 94.25 126 LEU B O 1
ATOM 4899 N N . PRO B 1 127 ? 0.699 -15.414 1.464 1 94.56 127 PRO B N 1
ATOM 4900 C CA . PRO B 1 127 ? 0.122 -16.531 2.23 1 94.56 127 PRO B CA 1
ATOM 4901 C C . PRO B 1 127 ? 1.109 -17.672 2.449 1 94.56 127 PRO B C 1
ATOM 4903 O O . PRO B 1 127 ? 2.08 -17.797 1.701 1 94.56 127 PRO B O 1
ATOM 4906 N N . GLN B 1 128 ? 0.763 -18.469 3.463 1 96.56 128 GLN B N 1
ATOM 4907 C CA . GLN B 1 128 ? 1.482 -19.734 3.633 1 96.56 128 GLN B CA 1
ATOM 4908 C C . GLN B 1 128 ? 1.364 -20.609 2.387 1 96.56 128 GLN B C 1
ATOM 4910 O O . GLN B 1 128 ? 0.385 -20.5 1.645 1 96.56 128 GLN B O 1
ATOM 4915 N N . PHE B 1 129 ? 2.346 -21.375 2.207 1 97.69 129 PHE B N 1
ATOM 4916 C CA . PHE B 1 129 ? 2.369 -22.172 0.987 1 97.69 129 PHE B CA 1
ATOM 4917 C C . PHE B 1 129 ? 1.112 -23.031 0.874 1 97.69 129 PHE B C 1
ATOM 4919 O O . PHE B 1 129 ? 0.562 -23.188 -0.217 1 97.69 129 PHE B O 1
ATOM 4926 N N . SER B 1 130 ? 0.618 -23.516 1.972 1 97.44 130 SER B N 1
ATOM 4927 C CA . SER B 1 130 ? -0.551 -24.391 2.004 1 97.44 130 SER B CA 1
ATOM 4928 C C . SER B 1 130 ? -1.788 -23.672 1.466 1 97.44 130 SER B C 1
ATOM 4930 O O . SER B 1 130 ? -2.771 -24.328 1.097 1 97.44 130 SER B O 1
ATOM 4932 N N . GLN B 1 131 ? -1.705 -22.391 1.345 1 95.75 131 GLN B N 1
ATOM 4933 C CA . GLN B 1 131 ? -2.873 -21.609 0.938 1 95.75 131 GLN B CA 1
ATOM 4934 C C . GLN B 1 131 ? -2.73 -21.125 -0.499 1 95.75 131 GLN B C 1
ATOM 4936 O O . GLN B 1 131 ? -3.621 -20.453 -1.02 1 95.75 131 GLN B O 1
ATOM 4941 N N . CYS B 1 132 ? -1.62 -21.453 -1.111 1 95.62 132 CYS B N 1
ATOM 4942 C CA . CYS B 1 132 ? -1.385 -20.953 -2.465 1 95.62 132 CYS B CA 1
ATOM 4943 C C . CYS B 1 132 ? -0.493 -21.922 -3.244 1 95.62 132 CYS B C 1
ATOM 4945 O O . CYS B 1 132 ? 0.544 -21.516 -3.775 1 95.62 132 CYS B O 1
ATOM 4947 N N . LEU B 1 133 ? -0.89 -23.094 -3.479 1 97.25 133 LEU B N 1
ATOM 4948 C CA . LEU B 1 133 ? -0.09 -24.156 -4.074 1 97.25 133 LEU B CA 1
ATOM 4949 C C . LEU B 1 133 ? 0.004 -23.984 -5.586 1 97.25 133 LEU B C 1
ATOM 4951 O O . LEU B 1 133 ? 0.876 -24.578 -6.227 1 97.25 133 LEU B O 1
ATOM 4955 N N . GLY B 1 134 ? -0.975 -23.234 -6.164 1 96.81 134 GLY B N 1
ATOM 4956 C CA . GLY B 1 134 ? -0.991 -23.016 -7.602 1 96.81 134 GLY B CA 1
ATOM 4957 C C . GLY B 1 134 ? -1.491 -24.219 -8.383 1 96.81 134 GLY B C 1
ATOM 4958 O O . GLY B 1 134 ? -2.289 -25 -7.871 1 96.81 134 GLY B O 1
ATOM 4959 N N . SER B 1 135 ? -1.09 -24.25 -9.633 1 97.38 135 SER B N 1
ATOM 4960 C CA . SER B 1 135 ? -1.486 -25.344 -10.531 1 97.38 135 SER B CA 1
ATOM 4961 C C . SER B 1 135 ? -0.362 -26.359 -10.703 1 97.38 135 SER B C 1
ATOM 4963 O O . SER B 1 135 ? 0.794 -25.984 -10.906 1 97.38 135 SER B O 1
ATOM 4965 N N . TRP B 1 136 ? -0.748 -27.641 -10.523 1 98 136 TRP B N 1
ATOM 4966 C CA . TRP B 1 136 ? 0.171 -28.75 -10.766 1 98 136 TRP B CA 1
ATOM 4967 C C . TRP B 1 136 ? -0.389 -29.703 -11.812 1 98 136 TRP B C 1
ATOM 4969 O O . TRP B 1 136 ? -1.603 -29.922 -11.891 1 98 136 TRP B O 1
ATOM 4979 N N . ARG B 1 137 ? 0.48 -30.188 -12.602 1 97.44 137 ARG B N 1
ATOM 4980 C CA . ARG B 1 137 ? 0.137 -31.234 -13.547 1 97.44 137 ARG B CA 1
ATOM 4981 C C . ARG B 1 137 ? 1.139 -32.375 -13.477 1 97.44 137 ARG B C 1
ATOM 4983 O O . ARG B 1 137 ? 2.041 -32.469 -14.312 1 97.44 137 ARG B O 1
ATOM 4990 N N . PRO B 1 138 ? 0.973 -33.281 -12.547 1 98.31 138 PRO B N 1
ATOM 4991 C CA . PRO B 1 138 ? 1.851 -34.469 -12.492 1 98.31 138 PRO B CA 1
ATOM 4992 C C . PRO B 1 138 ? 1.649 -35.406 -13.672 1 98.31 138 PRO B C 1
ATOM 4994 O O . PRO B 1 138 ? 0.512 -35.719 -14.023 1 98.31 138 PRO B O 1
ATOM 4997 N N . ASP B 1 139 ? 2.729 -35.75 -14.258 1 97.5 139 ASP B N 1
ATOM 4998 C CA . ASP B 1 139 ? 2.727 -36.781 -15.297 1 97.5 139 ASP B CA 1
ATOM 4999 C C . ASP B 1 139 ? 3.127 -38.125 -14.734 1 97.5 139 ASP B C 1
ATOM 5001 O O . ASP B 1 139 ? 3.996 -38.219 -13.867 1 97.5 139 ASP B O 1
ATOM 5005 N N . PHE B 1 140 ? 2.482 -39.188 -15.227 1 98.12 140 PHE B N 1
ATOM 5006 C CA . PHE B 1 140 ? 2.785 -40.531 -14.711 1 98.12 140 PHE B CA 1
ATOM 5007 C C . PHE B 1 140 ? 2.762 -41.562 -15.828 1 98.12 140 PHE B C 1
ATOM 5009 O O . PHE B 1 140 ? 2.156 -41.344 -16.875 1 98.12 140 PHE B O 1
ATOM 5016 N N . LEU B 1 141 ? 3.488 -42.625 -15.625 1 97.25 141 LEU B N 1
ATOM 5017 C CA . LEU B 1 141 ? 3.453 -43.812 -16.469 1 97.25 141 LEU B CA 1
ATOM 5018 C C . LEU B 1 141 ? 2.705 -44.938 -15.773 1 97.25 141 LEU B C 1
ATOM 5020 O O . LEU B 1 141 ? 2.52 -44.906 -14.555 1 97.25 141 LEU B O 1
ATOM 5024 N N . VAL B 1 142 ? 2.209 -45.875 -16.594 1 97.25 142 VAL B N 1
ATOM 5025 C CA . VAL B 1 142 ? 1.515 -47.031 -16.062 1 97.25 142 VAL B CA 1
ATOM 5026 C C . VAL B 1 142 ? 2.428 -48.25 -16.141 1 97.25 142 VAL B C 1
ATOM 5028 O O . VAL B 1 142 ? 2.855 -48.656 -17.219 1 97.25 142 VAL B O 1
ATOM 5031 N N . GLU B 1 143 ? 2.717 -48.781 -15.031 1 96.62 143 GLU B N 1
ATOM 5032 C CA . GLU B 1 143 ? 3.588 -49.969 -15 1 96.62 143 GLU B CA 1
ATOM 5033 C C . GLU B 1 143 ? 2.971 -51.094 -14.172 1 96.62 143 GLU B C 1
ATOM 5035 O O . GLU B 1 143 ? 2.004 -50.875 -13.445 1 96.62 143 GLU B O 1
ATOM 5040 N N . GLU B 1 144 ? 3.475 -52.219 -14.414 1 93.81 144 GLU B N 1
ATOM 5041 C CA . GLU B 1 144 ? 3.137 -53.344 -13.555 1 93.81 144 GLU B CA 1
ATOM 5042 C C . GLU B 1 144 ? 4.16 -53.531 -12.43 1 93.81 144 GLU B C 1
ATOM 5044 O O . GLU B 1 144 ? 5.367 -53.469 -12.672 1 93.81 144 GLU B O 1
ATOM 5049 N N . ASN B 1 145 ? 3.523 -53.531 -11.344 1 84.38 145 ASN B N 1
ATOM 5050 C CA . ASN B 1 145 ? 4.43 -53.812 -10.234 1 84.38 145 ASN B CA 1
ATOM 5051 C C . ASN B 1 145 ? 3.957 -55 -9.422 1 84.38 145 ASN B C 1
ATOM 5053 O O . ASN B 1 145 ? 2.953 -55.656 -9.766 1 84.38 145 ASN B O 1
ATOM 5057 N N . GLY B 1 146 ? 4.742 -55.719 -8.703 1 78.38 146 GLY B N 1
ATOM 5058 C CA . GLY B 1 146 ? 4.441 -56.938 -7.973 1 78.38 146 GLY B CA 1
ATOM 5059 C C . GLY B 1 146 ? 3.088 -56.906 -7.289 1 78.38 146 GLY B C 1
ATOM 5060 O O . GLY B 1 146 ? 2.439 -57.938 -7.141 1 78.38 146 GLY B O 1
ATOM 5061 N N . ASP B 1 147 ? 2.549 -55.75 -7.07 1 80.5 147 ASP B N 1
ATOM 5062 C CA . ASP B 1 147 ? 1.325 -55.625 -6.285 1 80.5 147 ASP B CA 1
ATOM 5063 C C . ASP B 1 147 ? 0.132 -55.281 -7.176 1 80.5 147 ASP B C 1
ATOM 5065 O O . ASP B 1 147 ? -1.007 -55.625 -6.852 1 80.5 147 ASP B O 1
ATOM 5069 N N . ARG B 1 148 ? 0.434 -54.562 -8.25 1 88 148 ARG B N 1
ATOM 5070 C CA . ARG B 1 148 ? -0.634 -54.094 -9.125 1 88 148 ARG B CA 1
ATOM 5071 C C . ARG B 1 148 ? -0.275 -54.281 -10.594 1 88 148 ARG B C 1
ATOM 5073 O O . ARG B 1 148 ? 0.87 -54.062 -10.992 1 88 148 ARG B O 1
ATOM 5080 N N . GLU B 1 149 ? -1.236 -54.594 -11.32 1 91.19 149 GLU B N 1
ATOM 5081 C CA . GLU B 1 149 ? -1.05 -54.75 -12.758 1 91.19 149 GLU B CA 1
ATOM 5082 C C . GLU B 1 149 ? -0.896 -53.375 -13.438 1 91.19 149 GLU B C 1
ATOM 5084 O O . GLU B 1 149 ? -0.123 -53.25 -14.383 1 91.19 149 GLU B O 1
ATOM 5089 N N . GLU B 1 150 ? -1.667 -52.406 -12.992 1 96.44 150 GLU B N 1
ATOM 5090 C CA . GLU B 1 150 ? -1.591 -51.031 -13.492 1 96.44 150 GLU B CA 1
ATOM 5091 C C . GLU B 1 150 ? -1.322 -50.031 -12.367 1 96.44 150 GLU B C 1
ATOM 5093 O O . GLU B 1 150 ? -2.258 -49.531 -11.742 1 96.44 150 GLU B O 1
ATOM 5098 N N . ASN B 1 151 ? -0.094 -49.812 -12.164 1 96.88 151 ASN B N 1
ATOM 5099 C CA . ASN B 1 151 ? 0.344 -48.875 -11.141 1 96.88 151 ASN B CA 1
ATOM 5100 C C . ASN B 1 151 ? 0.699 -47.5 -11.75 1 96.88 151 ASN B C 1
ATOM 5102 O O . ASN B 1 151 ? 1.546 -47.438 -12.648 1 96.88 151 ASN B O 1
ATOM 5106 N N . TYR B 1 152 ? -0.012 -46.469 -11.305 1 97.81 152 TYR B N 1
ATOM 5107 C CA . TYR B 1 152 ? 0.37 -45.125 -11.695 1 97.81 152 TYR B CA 1
ATOM 5108 C C . TYR B 1 152 ? 1.655 -44.688 -11 1 97.81 152 TYR B C 1
ATOM 5110 O O . TYR B 1 152 ? 1.726 -44.688 -9.766 1 97.81 152 TYR B O 1
ATOM 5118 N N . CYS B 1 153 ? 2.648 -44.344 -11.781 1 98.12 153 CYS B N 1
ATOM 5119 C CA . CYS B 1 153 ? 3.932 -43.906 -11.234 1 98.12 153 CYS B CA 1
ATOM 5120 C C . CYS B 1 153 ? 4.32 -42.531 -11.75 1 98.12 153 CYS B C 1
ATOM 5122 O O . CYS B 1 153 ? 4.664 -42.375 -12.922 1 98.12 153 CYS B O 1
ATOM 5124 N N . ILE B 1 154 ? 4.309 -41.562 -10.836 1 98.69 154 ILE B N 1
ATOM 5125 C CA . ILE B 1 154 ? 4.578 -40.156 -11.195 1 98.69 154 ILE B CA 1
ATOM 5126 C C . ILE B 1 154 ? 6.059 -40 -11.539 1 98.69 154 ILE B C 1
ATOM 5128 O O . ILE B 1 154 ? 6.93 -40.438 -10.781 1 98.69 154 ILE B O 1
ATOM 5132 N N . THR B 1 155 ? 6.324 -39.312 -12.664 1 97.81 155 THR B N 1
ATOM 5133 C CA . THR B 1 155 ? 7.699 -39.156 -13.125 1 97.81 155 THR B CA 1
ATOM 5134 C C . THR B 1 155 ? 8.156 -37.719 -13.062 1 97.81 155 THR B C 1
ATOM 5136 O O . THR B 1 155 ? 9.352 -37.438 -13.094 1 97.81 155 THR B O 1
ATOM 5139 N N . GLU B 1 156 ? 7.234 -36.812 -13.047 1 97.44 156 GLU B N 1
ATOM 5140 C CA . GLU B 1 156 ? 7.516 -35.375 -12.914 1 97.44 156 GLU B CA 1
ATOM 5141 C C . GLU B 1 156 ? 6.258 -34.594 -12.523 1 97.44 156 GLU B C 1
ATOM 5143 O O . GLU B 1 156 ? 5.141 -35.094 -12.688 1 97.44 156 GLU B O 1
ATOM 5148 N N . ILE B 1 157 ? 6.41 -33.469 -11.922 1 97.81 157 ILE B N 1
ATOM 5149 C CA . ILE B 1 157 ? 5.332 -32.531 -11.641 1 97.81 157 ILE B CA 1
ATOM 5150 C C . ILE B 1 157 ? 5.535 -31.266 -12.453 1 97.81 157 ILE B C 1
ATOM 5152 O O . ILE B 1 157 ? 6.469 -30.5 -12.203 1 97.81 157 ILE B O 1
ATOM 5156 N N . ASN B 1 158 ? 4.719 -31.047 -13.43 1 96 158 ASN B N 1
ATOM 5157 C CA . ASN B 1 158 ? 4.758 -29.797 -14.188 1 96 158 ASN B CA 1
ATOM 5158 C C . ASN B 1 158 ? 4.047 -28.672 -13.453 1 96 158 ASN B C 1
ATOM 5160 O O . ASN B 1 158 ? 2.834 -28.734 -13.234 1 96 158 ASN B O 1
ATOM 5164 N N . ALA B 1 159 ? 4.84 -27.703 -13.055 1 95.88 159 ALA B N 1
ATOM 5165 C CA . ALA B 1 159 ? 4.262 -26.641 -12.242 1 95.88 159 ALA B CA 1
ATOM 5166 C C . ALA B 1 159 ? 4.879 -25.297 -12.602 1 95.88 159 ALA B C 1
ATOM 5168 O O . ALA B 1 159 ? 4.676 -24.297 -11.891 1 95.88 159 ALA B O 1
ATOM 5169 N N . ARG B 1 160 ? 5.633 -25.203 -13.703 1 93.56 160 ARG B N 1
ATOM 5170 C CA . ARG B 1 160 ? 6.219 -23.938 -14.133 1 93.56 160 ARG B CA 1
ATOM 5171 C C . ARG B 1 160 ? 5.176 -23.047 -14.812 1 93.56 160 ARG B C 1
ATOM 5173 O O . ARG B 1 160 ? 5.062 -21.859 -14.5 1 93.56 160 ARG B O 1
ATOM 5180 N N . PHE B 1 161 ? 4.477 -23.688 -15.773 1 92.44 161 PHE B N 1
ATOM 5181 C CA . PHE B 1 161 ? 3.434 -23 -16.516 1 92.44 161 PHE B CA 1
ATOM 5182 C C . PHE B 1 161 ? 2.051 -23.406 -16.016 1 92.44 161 PHE B C 1
ATOM 5184 O O . PHE B 1 161 ? 1.666 -24.562 -16.125 1 92.44 161 PHE B O 1
ATOM 5191 N N . SER B 1 162 ? 1.268 -22.5 -15.648 1 91.31 162 SER B N 1
ATOM 5192 C CA . SER B 1 162 ? 0.04 -22.766 -14.898 1 91.31 162 SER B CA 1
ATOM 5193 C C . SER B 1 162 ? -1.038 -23.359 -15.797 1 91.31 162 SER B C 1
ATOM 5195 O O . SER B 1 162 ? -1.989 -23.969 -15.305 1 91.31 162 SER B O 1
ATOM 5197 N N . PHE B 1 163 ? -0.935 -23.281 -17.109 1 89.94 163 PHE B N 1
ATOM 5198 C CA . PHE B 1 163 ? -2.113 -23.531 -17.922 1 89.94 163 PHE B CA 1
ATOM 5199 C C . PHE B 1 163 ? -1.891 -24.75 -18.812 1 89.94 163 PHE B C 1
ATOM 5201 O O . PHE B 1 163 ? -2.838 -25.281 -19.406 1 89.94 163 PHE B O 1
ATOM 5208 N N . ASN B 1 164 ? -0.74 -25.203 -18.859 1 88.62 164 ASN B N 1
ATOM 5209 C CA . ASN B 1 164 ? -0.404 -26.234 -19.844 1 88.62 164 ASN B CA 1
ATOM 5210 C C . ASN B 1 164 ? -1.187 -27.516 -19.609 1 88.62 164 ASN B C 1
ATOM 5212 O O . ASN B 1 164 ? -1.185 -28.062 -18.51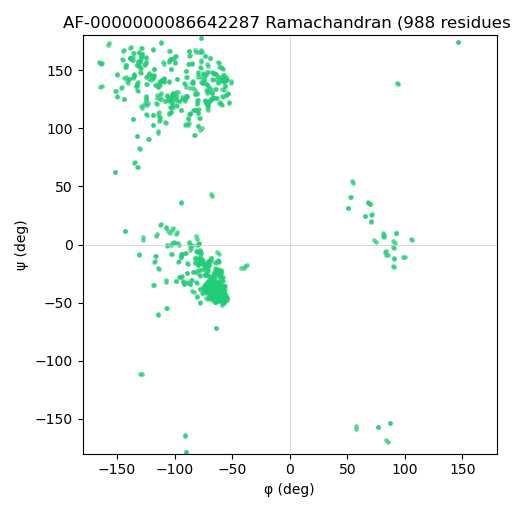6 1 88.62 164 ASN B O 1
ATOM 5216 N N . GLY B 1 165 ? -1.846 -27.953 -20.641 1 93.56 165 GLY B N 1
ATOM 5217 C CA . GLY B 1 165 ? -2.555 -29.219 -20.641 1 93.56 165 GLY B CA 1
ATOM 5218 C C . GLY B 1 165 ? -3.994 -29.094 -20.172 1 93.56 165 GLY B C 1
ATOM 5219 O O . GLY B 1 165 ? -4.809 -29.984 -20.422 1 93.56 165 GLY B O 1
ATOM 5220 N N . PHE B 1 166 ? -4.344 -28.031 -19.5 1 96.25 166 PHE B N 1
ATOM 5221 C CA . PHE B 1 166 ? -5.668 -27.875 -18.906 1 96.25 166 PHE B CA 1
ATOM 5222 C C . PHE B 1 166 ? -6.719 -27.672 -20 1 96.25 166 PHE B C 1
ATOM 5224 O O . PHE B 1 166 ? -7.773 -28.312 -19.969 1 96.25 166 PHE B O 1
ATOM 5231 N N . MET B 1 167 ? -6.383 -26.875 -20.953 1 96.56 167 MET B N 1
ATOM 5232 C CA . MET B 1 167 ? -7.383 -26.531 -21.953 1 96.56 167 MET B CA 1
ATOM 5233 C C . MET B 1 167 ? -7.633 -27.703 -22.891 1 96.56 167 MET B C 1
ATOM 5235 O O . MET B 1 167 ? -8.766 -27.953 -23.312 1 96.56 167 MET B O 1
ATOM 5239 N N . HIS B 1 168 ? -6.59 -28.406 -23.234 1 95.31 168 HIS B N 1
ATOM 5240 C CA . HIS B 1 168 ? -6.758 -29.609 -24.031 1 95.31 168 HIS B CA 1
ATOM 5241 C C . HIS B 1 168 ? -7.695 -30.609 -23.359 1 95.31 168 HIS B C 1
ATOM 5243 O O . HIS B 1 168 ? -8.562 -31.203 -24 1 95.31 168 HIS B O 1
ATOM 5249 N N . GLU B 1 169 ? -7.465 -30.766 -22.094 1 97.5 169 GLU B N 1
ATOM 5250 C CA . GLU B 1 169 ? -8.328 -31.672 -21.344 1 97.5 169 GLU B CA 1
ATOM 5251 C C . GLU B 1 169 ? -9.766 -31.156 -21.297 1 97.5 169 GLU B C 1
ATOM 5253 O O . GLU B 1 169 ? -10.711 -31.906 -21.547 1 97.5 169 GLU B O 1
ATOM 5258 N N . ALA B 1 170 ? -9.945 -29.922 -20.953 1 97.69 170 ALA B N 1
ATOM 5259 C CA . ALA B 1 170 ? -11.281 -29.344 -20.797 1 97.69 170 ALA B CA 1
ATOM 5260 C C . ALA B 1 170 ? -12.078 -29.453 -22.094 1 97.69 170 ALA B C 1
ATOM 5262 O O . ALA B 1 170 ? -13.195 -29.984 -22.094 1 97.69 170 ALA B O 1
ATOM 5263 N N . TYR B 1 171 ? -11.531 -29.047 -23.172 1 97.31 171 TYR B N 1
ATOM 5264 C CA . TYR B 1 171 ? -12.25 -29.031 -24.438 1 97.31 171 TYR B CA 1
ATOM 5265 C C . TYR B 1 171 ? -12.359 -30.438 -25.031 1 97.31 171 TYR B C 1
ATOM 5267 O O . TYR B 1 171 ? -13.383 -30.797 -25.609 1 97.31 171 TYR B O 1
ATOM 5275 N N . GLY B 1 172 ? -11.273 -31.188 -24.938 1 97.19 172 GLY B N 1
ATOM 5276 C CA . GLY B 1 172 ? -11.336 -32.562 -25.406 1 97.19 172 GLY B CA 1
ATOM 5277 C C . GLY B 1 172 ? -12.391 -33.375 -24.688 1 97.19 172 GLY B C 1
ATOM 5278 O O . GLY B 1 172 ? -13.164 -34.094 -25.328 1 97.19 172 GLY B O 1
ATOM 5279 N N . GLN B 1 173 ? -12.375 -33.281 -23.391 1 97.69 173 GLN B N 1
ATOM 5280 C CA . GLN B 1 173 ? -13.336 -34.031 -22.594 1 97.69 173 GLN B CA 1
ATOM 5281 C C . GLN B 1 173 ? -14.766 -33.562 -22.875 1 97.69 173 GLN B C 1
ATOM 5283 O O . GLN B 1 173 ? -15.695 -34.375 -22.891 1 97.69 173 GLN B O 1
ATOM 5288 N N . GLU B 1 174 ? -14.953 -32.281 -22.984 1 96.88 174 GLU B N 1
ATOM 5289 C CA . GLU B 1 174 ? -16.281 -31.781 -23.328 1 96.88 174 GLU B CA 1
ATOM 5290 C C . GLU B 1 174 ? -16.766 -32.344 -24.656 1 96.88 174 GLU B C 1
ATOM 5292 O O . GLU B 1 174 ? -17.938 -32.75 -24.766 1 96.88 174 GLU B O 1
ATOM 5297 N N . ALA B 1 175 ? -15.938 -32.312 -25.625 1 96.12 175 ALA B N 1
ATOM 5298 C CA . ALA B 1 175 ? -16.297 -32.875 -26.922 1 96.12 175 ALA B CA 1
ATOM 5299 C C . ALA B 1 175 ? -16.656 -34.344 -26.797 1 96.12 175 ALA B C 1
ATOM 5301 O O . ALA B 1 175 ? -17.641 -34.812 -27.406 1 96.12 175 ALA B O 1
ATOM 5302 N N . LEU B 1 176 ? -15.875 -35.094 -26.062 1 94.81 176 LEU B N 1
ATOM 5303 C CA . LEU B 1 176 ? -16.141 -36.5 -25.844 1 94.81 176 LEU B CA 1
ATOM 5304 C C . LEU B 1 176 ? -17.469 -36.688 -25.125 1 94.81 176 LEU B C 1
ATOM 5306 O O . LEU B 1 176 ? -18.234 -37.594 -25.469 1 94.81 176 LEU B O 1
ATOM 5310 N N . ASN B 1 177 ? -17.672 -35.906 -24.125 1 93.44 177 ASN B N 1
ATOM 5311 C CA . ASN B 1 177 ? -18.922 -36 -23.359 1 93.44 177 ASN B CA 1
ATOM 5312 C C . ASN B 1 177 ? -20.141 -35.812 -24.25 1 93.44 177 ASN B C 1
ATOM 5314 O O . ASN B 1 177 ? -21.172 -36.469 -24.031 1 93.44 177 ASN B O 1
ATOM 5318 N N . ARG B 1 178 ? -20.062 -35.031 -25.141 1 89.69 178 ARG B N 1
ATOM 5319 C CA . ARG B 1 178 ? -21.156 -34.812 -26.078 1 89.69 178 ARG B CA 1
ATOM 5320 C C . ARG B 1 178 ? -21.422 -36.062 -26.906 1 89.69 178 ARG B C 1
ATOM 5322 O O . ARG B 1 178 ? -22.562 -36.281 -27.344 1 89.69 178 ARG B O 1
ATOM 5329 N N . SER B 1 179 ? -20.422 -36.781 -27.125 1 84.38 179 SER B N 1
ATOM 5330 C CA . SER B 1 179 ? -20.547 -37.969 -27.953 1 84.38 179 SER B CA 1
ATOM 5331 C C . SER B 1 179 ? -21.109 -39.156 -27.141 1 84.38 179 SER B C 1
ATOM 5333 O O . SER B 1 179 ? -21.625 -40.094 -27.719 1 84.38 179 SER B O 1
ATOM 5335 N N . VAL B 1 180 ? -20.969 -39.125 -25.891 1 83.75 180 VAL B N 1
ATOM 5336 C CA . VAL B 1 180 ? -21.453 -40.25 -25.078 1 83.75 180 VAL B CA 1
ATOM 5337 C C . VAL B 1 180 ? -22.766 -39.875 -24.406 1 83.75 180 VAL B C 1
ATOM 5339 O O . VAL B 1 180 ? -23.344 -40.656 -23.656 1 83.75 180 VAL B O 1
ATOM 5342 N N . GLN B 1 181 ? -23.234 -38.562 -24.672 1 71.5 181 GLN B N 1
ATOM 5343 C CA . GLN B 1 181 ? -24.484 -38.062 -24.094 1 71.5 181 GLN B CA 1
ATOM 5344 C C . GLN B 1 181 ? -25.703 -38.625 -24.812 1 71.5 181 GLN B C 1
ATOM 5346 O O . GLN B 1 181 ? -25.703 -38.719 -26.047 1 71.5 181 GLN B O 1
ATOM 5351 N N . GLY B 1 182 ? -26.375 -39.688 -24.219 1 60.03 182 GLY B N 1
ATOM 5352 C CA . GLY B 1 182 ? -27.641 -40.25 -24.641 1 60.03 182 GLY B CA 1
ATOM 5353 C C . GLY B 1 182 ? -28.297 -41.156 -23.594 1 60.03 182 GLY B C 1
ATOM 5354 O O . GLY B 1 182 ? -27.625 -41.625 -22.688 1 60.03 182 GLY B O 1
ATOM 5355 N N . GLU B 1 183 ? -29.625 -40.938 -23.438 1 55.09 183 GLU B N 1
ATOM 5356 C CA . GLU B 1 183 ? -30.453 -41.625 -22.453 1 55.09 183 GLU B CA 1
ATOM 5357 C C . GLU B 1 183 ? -30.031 -43.094 -22.297 1 55.09 183 GLU B C 1
ATOM 5359 O O . GLU B 1 183 ? -30.156 -43.656 -21.203 1 55.09 183 GLU B O 1
ATOM 5364 N N . THR B 1 184 ? -29.344 -43.594 -23.188 1 62.84 184 THR B N 1
ATOM 5365 C CA . THR B 1 184 ? -29.109 -45.031 -23.156 1 62.84 184 THR B CA 1
ATOM 5366 C C . THR B 1 184 ? -27.625 -45.344 -22.953 1 62.84 184 THR B C 1
ATOM 5368 O O . THR B 1 184 ? -27.25 -46.5 -22.844 1 62.84 184 THR B O 1
ATOM 5371 N N . SER B 1 185 ? -26.859 -44.156 -22.672 1 74.62 185 SER B N 1
ATOM 5372 C CA . SER B 1 185 ? -25.438 -44.469 -22.625 1 74.62 185 SER B CA 1
ATOM 5373 C C . SER B 1 185 ? -25.016 -44.938 -21.234 1 74.62 185 SER B C 1
ATOM 5375 O O . SER B 1 185 ? -25.438 -44.344 -20.234 1 74.62 185 SER B O 1
ATOM 5377 N N . GLU B 1 186 ? -24.266 -45.969 -21.125 1 84.12 186 GLU B N 1
ATOM 5378 C CA . GLU B 1 186 ? -23.703 -46.5 -19.891 1 84.12 186 GLU B CA 1
ATOM 5379 C C . GLU B 1 186 ? -22.375 -45.812 -19.547 1 84.12 186 GLU B C 1
ATOM 5381 O O . GLU B 1 186 ? -21.812 -46.031 -18.484 1 84.12 186 GLU B O 1
ATOM 5386 N N . LEU B 1 187 ? -21.953 -44.844 -20.469 1 90.19 187 LEU B N 1
ATOM 5387 C CA . LEU B 1 187 ? -20.656 -44.219 -20.297 1 90.19 187 LEU B CA 1
ATOM 5388 C C . LEU B 1 187 ? -20.812 -42.781 -19.859 1 90.19 187 LEU B C 1
ATOM 5390 O O . LEU B 1 187 ? -21.734 -42.094 -20.297 1 90.19 187 LEU B O 1
ATOM 5394 N N . ILE B 1 188 ? -19.969 -42.312 -18.953 1 91.69 188 ILE B N 1
ATOM 5395 C CA . ILE B 1 188 ? -19.844 -40.906 -18.594 1 91.69 188 ILE B CA 1
ATOM 5396 C C . ILE B 1 188 ? -18.375 -40.469 -18.719 1 91.69 188 ILE B C 1
ATOM 5398 O O . ILE B 1 188 ? -17.469 -41.312 -18.719 1 91.69 188 ILE B O 1
ATOM 5402 N N . GLY B 1 189 ? -18.172 -39.25 -18.922 1 93.94 189 GLY B N 1
ATOM 5403 C CA . GLY B 1 189 ? -16.812 -38.75 -18.922 1 93.94 189 GLY B CA 1
ATOM 5404 C C . GLY B 1 189 ? -16.094 -39.031 -17.609 1 93.94 189 GLY B C 1
ATOM 5405 O O . GLY B 1 189 ? -16.672 -38.938 -16.531 1 93.94 189 GLY B O 1
ATOM 5406 N N . ALA B 1 190 ? -14.844 -39.375 -17.688 1 95.69 190 ALA B N 1
ATOM 5407 C CA . ALA B 1 190 ? -14.062 -39.688 -16.484 1 95.69 190 ALA B CA 1
ATOM 5408 C C . ALA B 1 190 ? -13.695 -38.406 -15.727 1 95.69 190 ALA B C 1
ATOM 5410 O O . ALA B 1 190 ? -13.336 -38.469 -14.547 1 95.69 190 ALA B O 1
ATOM 5411 N N . THR B 1 191 ? -13.727 -37.312 -16.391 1 96.56 191 THR B N 1
ATOM 5412 C CA . THR B 1 191 ? -13.406 -36 -15.805 1 96.56 191 THR B CA 1
ATOM 5413 C C . THR B 1 191 ? -14.445 -34.969 -16.188 1 96.56 191 THR B C 1
ATOM 5415 O O . THR B 1 191 ? -14.93 -34.938 -17.328 1 96.56 191 THR B O 1
ATOM 5418 N N . ASN B 1 192 ? -14.852 -34.156 -15.219 1 96.62 192 ASN B N 1
ATOM 5419 C CA . ASN B 1 192 ? -15.75 -33.031 -15.5 1 96.62 192 ASN B CA 1
ATOM 5420 C C . ASN B 1 192 ? -14.992 -31.844 -16.094 1 96.62 192 ASN B C 1
ATOM 5422 O O . ASN B 1 192 ? -14.234 -31.188 -15.383 1 96.62 192 ASN B O 1
ATOM 5426 N N . PRO B 1 193 ? -15.195 -31.594 -17.344 1 97.25 193 PRO B N 1
ATOM 5427 C CA . PRO B 1 193 ? -14.453 -30.5 -17.969 1 97.25 193 PRO B CA 1
ATOM 5428 C C . PRO B 1 193 ? -14.68 -29.156 -17.297 1 97.25 193 PRO B C 1
ATOM 5430 O O . PRO B 1 193 ? -13.773 -28.312 -17.25 1 97.25 193 PRO B O 1
ATOM 5433 N N . GLU B 1 194 ? -15.844 -28.938 -16.75 1 96.69 194 GLU B N 1
ATOM 5434 C CA . GLU B 1 194 ? -16.125 -27.688 -16.047 1 96.69 194 GLU B CA 1
ATOM 5435 C C . GLU B 1 194 ? -15.273 -27.531 -14.797 1 96.69 194 GLU B C 1
ATOM 5437 O O . GLU B 1 194 ? -14.883 -26.422 -14.438 1 96.69 194 GLU B O 1
ATOM 5442 N N . MET B 1 195 ? -14.992 -28.609 -14.203 1 97.44 195 MET B N 1
ATOM 5443 C CA . MET B 1 195 ? -14.141 -28.578 -13.016 1 97.44 195 MET B CA 1
ATOM 5444 C C . MET B 1 195 ? -12.719 -28.156 -13.375 1 97.44 195 MET B C 1
ATOM 5446 O O . MET B 1 195 ? -12.062 -27.453 -12.609 1 97.44 195 MET B O 1
ATOM 5450 N N . ILE B 1 196 ? -12.273 -28.594 -14.5 1 97.88 196 ILE B N 1
ATOM 5451 C CA . ILE B 1 196 ? -10.938 -28.219 -14.977 1 97.88 196 ILE B CA 1
ATOM 5452 C C . ILE B 1 196 ? -10.867 -26.719 -15.195 1 97.88 196 ILE B C 1
ATOM 5454 O O . ILE B 1 196 ? -9.938 -26.062 -14.719 1 97.88 196 ILE B O 1
ATOM 5458 N N . LEU B 1 197 ? -11.844 -26.172 -15.852 1 96.69 197 LEU B N 1
ATOM 5459 C CA . LEU B 1 197 ? -11.875 -24.734 -16.141 1 96.69 197 LEU B CA 1
ATOM 5460 C C . LEU B 1 197 ? -12.016 -23.922 -14.859 1 96.69 197 LEU B C 1
ATOM 5462 O O . LEU B 1 197 ? -11.281 -22.953 -14.648 1 96.69 197 LEU B O 1
ATOM 5466 N N . GLN B 1 198 ? -12.898 -24.391 -14.008 1 96.56 198 GLN B N 1
ATOM 5467 C CA . GLN B 1 198 ? -13.117 -23.672 -12.75 1 96.56 198 GLN B CA 1
ATOM 5468 C C . GLN B 1 198 ? -11.867 -23.703 -11.875 1 96.56 198 GLN B C 1
ATOM 5470 O O . GLN B 1 198 ? -11.578 -22.75 -11.156 1 96.56 198 GLN B O 1
ATOM 5475 N N . GLY B 1 199 ? -11.195 -24.828 -11.93 1 96.88 199 GLY B N 1
ATOM 5476 C CA . GLY B 1 199 ? -9.93 -24.906 -11.219 1 96.88 199 GLY B CA 1
ATOM 5477 C C . GLY B 1 199 ? -8.922 -23.859 -11.68 1 96.88 199 GLY B C 1
ATOM 5478 O O . GLY B 1 199 ? -8.289 -23.203 -10.859 1 96.88 199 GLY B O 1
ATOM 5479 N N . LEU B 1 200 ? -8.852 -23.656 -12.945 1 95.25 200 LEU B N 1
ATOM 5480 C CA . LEU B 1 200 ? -7.961 -22.641 -13.5 1 95.25 200 LEU B CA 1
ATOM 5481 C C . LEU B 1 200 ? -8.414 -21.234 -13.109 1 95.25 200 LEU B C 1
ATOM 5483 O O . LEU B 1 200 ? -7.594 -20.391 -12.758 1 95.25 200 LEU B O 1
ATOM 5487 N N . PHE B 1 201 ? -9.734 -21.031 -13.164 1 96 201 PHE B N 1
ATOM 5488 C CA . PHE B 1 201 ? -10.289 -19.703 -12.883 1 96 201 PHE B CA 1
ATOM 5489 C C . PHE B 1 201 ? -10.141 -19.359 -11.406 1 96 201 PHE B C 1
ATOM 5491 O O . PHE B 1 201 ? -10.211 -18.188 -11.023 1 96 201 PHE B O 1
ATOM 5498 N N . SER B 1 202 ? -9.906 -20.375 -10.602 1 95.62 202 SER B N 1
ATOM 5499 C CA . SER B 1 202 ? -9.781 -20.156 -9.164 1 95.62 202 SER B CA 1
ATOM 5500 C C . SER B 1 202 ? -8.406 -19.594 -8.812 1 95.62 202 SER B C 1
ATOM 5502 O O . SER B 1 202 ? -8.172 -19.156 -7.68 1 95.62 202 SER B O 1
ATOM 5504 N N . LEU B 1 203 ? -7.527 -19.5 -9.805 1 95.44 203 LEU B N 1
ATOM 5505 C CA . LEU B 1 203 ? -6.156 -19.078 -9.555 1 95.44 203 LEU B CA 1
ATOM 5506 C C . LEU B 1 203 ? -6.062 -17.547 -9.484 1 95.44 203 LEU B C 1
ATOM 5508 O O . LEU B 1 203 ? -5.035 -17.016 -9.07 1 95.44 203 LEU B O 1
ATOM 5512 N N . PHE B 1 204 ? -7.125 -16.875 -9.891 1 93.94 204 PHE B N 1
ATOM 5513 C CA . PHE B 1 204 ? -7.121 -15.422 -9.898 1 93.94 204 PHE B CA 1
ATOM 5514 C C . PHE B 1 204 ? -8.5 -14.875 -9.539 1 93.94 204 PHE B C 1
ATOM 5516 O O . PHE B 1 204 ? -9.469 -15.625 -9.453 1 93.94 204 PHE B O 1
ATOM 5523 N N . LYS B 1 205 ? -8.547 -13.672 -9.266 1 91.62 205 LYS B N 1
ATOM 5524 C CA . LYS B 1 205 ? -9.805 -12.992 -8.984 1 91.62 205 LYS B CA 1
ATOM 5525 C C . LYS B 1 205 ? -10.352 -12.305 -10.227 1 91.62 205 LYS B C 1
ATOM 5527 O O . LYS B 1 205 ? -9.711 -11.422 -10.789 1 91.62 205 LYS B O 1
ATOM 5532 N N . PRO B 1 206 ? -11.562 -12.633 -10.602 1 91.12 206 PRO B N 1
ATOM 5533 C CA . PRO B 1 206 ? -12.117 -12.07 -11.836 1 91.12 206 PRO B CA 1
ATOM 5534 C C . PRO B 1 206 ? -12.438 -10.578 -11.711 1 91.12 206 PRO B C 1
ATOM 5536 O O . PRO B 1 206 ? -12.664 -9.906 -12.719 1 91.12 206 PRO B O 1
ATOM 5539 N N . SER B 1 207 ? -12.492 -10.047 -10.531 1 86.44 207 SER B N 1
ATOM 5540 C CA . SER B 1 207 ? -12.836 -8.648 -10.305 1 86.44 207 SER B CA 1
ATOM 5541 C C . SER B 1 207 ? -11.664 -7.734 -10.633 1 86.44 207 SER B C 1
ATOM 5543 O O . SER B 1 207 ? -11.82 -6.516 -10.719 1 86.44 207 SER B O 1
ATOM 5545 N N . TYR B 1 208 ? -10.469 -8.336 -10.914 1 88.25 208 TYR B N 1
ATOM 5546 C CA . TYR B 1 208 ? -9.281 -7.57 -11.266 1 88.25 208 TYR B CA 1
ATOM 5547 C C . TYR B 1 208 ? -8.805 -7.906 -12.68 1 88.25 208 TYR B C 1
ATOM 5549 O O . TYR B 1 208 ? -9.031 -9.016 -13.164 1 88.25 208 TYR B O 1
ATOM 5557 N N . PRO B 1 209 ? -8.172 -6.883 -13.289 1 90.56 209 PRO B N 1
ATOM 5558 C CA . PRO B 1 209 ? -7.551 -7.223 -14.57 1 90.56 209 PRO B CA 1
ATOM 5559 C C . PRO B 1 209 ? -6.52 -8.336 -14.445 1 90.56 209 PRO B C 1
ATOM 5561 O O . PRO B 1 209 ? -5.793 -8.406 -13.453 1 90.56 209 PRO B O 1
ATOM 5564 N N . LEU B 1 210 ? -6.512 -9.18 -15.461 1 94.69 210 LEU B N 1
ATOM 5565 C CA . LEU B 1 210 ? -5.594 -10.312 -15.477 1 94.69 210 LEU B CA 1
ATOM 5566 C C . LEU B 1 210 ? -4.492 -10.109 -16.5 1 94.69 210 LEU B C 1
ATOM 5568 O O . LEU B 1 210 ? -4.773 -9.844 -17.672 1 94.69 210 LEU B O 1
ATOM 5572 N N . TYR B 1 211 ? -3.273 -10.172 -16.047 1 95.81 211 TYR B N 1
ATOM 5573 C CA . TYR B 1 211 ? -2.117 -10.055 -16.922 1 95.81 211 TYR B CA 1
ATOM 5574 C C . TYR B 1 211 ? -1.383 -11.383 -17.047 1 95.81 211 TYR B C 1
ATOM 5576 O O . TYR B 1 211 ? -1.324 -12.156 -16.078 1 95.81 211 TYR B O 1
ATOM 5584 N N . LEU B 1 212 ? -0.907 -11.703 -18.172 1 96.69 212 LEU B N 1
ATOM 5585 C CA . LEU B 1 212 ? -0.089 -12.883 -18.438 1 96.69 212 LEU B CA 1
ATOM 5586 C C . LEU B 1 212 ? 1.292 -12.484 -18.953 1 96.69 212 LEU B C 1
ATOM 5588 O O . LEU B 1 212 ? 1.417 -11.922 -20.031 1 96.69 212 LEU B O 1
ATOM 5592 N N . LEU B 1 213 ? 2.281 -12.711 -18.156 1 97.19 213 LEU B N 1
ATOM 5593 C CA . LEU B 1 213 ? 3.658 -12.359 -18.484 1 97.19 213 LEU B CA 1
ATOM 5594 C C . LEU B 1 213 ? 4.336 -13.477 -19.266 1 97.19 213 LEU B C 1
ATOM 5596 O O . LEU B 1 213 ? 4.574 -14.562 -18.719 1 97.19 213 LEU B O 1
ATOM 5600 N N . LYS B 1 214 ? 4.609 -13.188 -20.484 1 95.62 214 LYS B N 1
ATOM 5601 C CA . LYS B 1 214 ? 5.082 -14.203 -21.406 1 95.62 214 LYS B CA 1
ATOM 5602 C C . LYS B 1 214 ? 6.418 -13.805 -22.031 1 95.62 214 LYS B C 1
ATOM 5604 O O . LYS B 1 214 ? 6.668 -12.617 -22.266 1 95.62 214 LYS B O 1
ATOM 5609 N N . GLY B 1 215 ? 7.312 -14.828 -22.281 1 94.31 215 GLY B N 1
ATOM 5610 C CA . GLY B 1 215 ? 8.586 -14.602 -22.938 1 94.31 215 GLY B CA 1
ATOM 5611 C C . GLY B 1 215 ? 8.836 -15.555 -24.094 1 94.31 215 GLY B C 1
ATOM 5612 O O . GLY B 1 215 ? 8.07 -15.578 -25.062 1 94.31 215 GLY B O 1
ATOM 5613 N N . ALA B 1 216 ? 9.773 -16.453 -23.969 1 90.56 216 ALA B N 1
ATOM 5614 C CA . ALA B 1 216 ? 10.289 -17.281 -25.062 1 90.56 216 ALA B CA 1
ATOM 5615 C C . ALA B 1 216 ? 9.336 -18.422 -25.391 1 90.56 216 ALA B C 1
ATOM 5617 O O . ALA B 1 216 ? 9.289 -18.906 -26.516 1 90.56 216 ALA B O 1
ATOM 5618 N N . GLU B 1 217 ? 8.578 -18.844 -24.453 1 89.5 217 GLU B N 1
ATOM 5619 C CA . GLU B 1 217 ? 7.684 -19.984 -24.672 1 89.5 217 GLU B CA 1
ATOM 5620 C C . GLU B 1 217 ? 6.594 -19.641 -25.688 1 89.5 217 GLU B C 1
ATOM 5622 O O . GLU B 1 217 ? 5.91 -18.625 -25.547 1 89.5 217 GLU B O 1
ATOM 5627 N N . LYS B 1 218 ? 6.473 -20.422 -26.672 1 83.38 218 LYS B N 1
ATOM 5628 C CA . LYS B 1 218 ? 5.488 -20.156 -27.703 1 83.38 218 LYS B CA 1
ATOM 5629 C C . LYS B 1 218 ? 4.066 -20.281 -27.172 1 83.38 218 LYS B C 1
ATOM 5631 O O . LYS B 1 218 ? 3.176 -19.531 -27.562 1 83.38 218 LYS B O 1
ATOM 5636 N N . GLY B 1 219 ? 3.918 -21.141 -26.234 1 80.75 219 GLY B N 1
ATOM 5637 C CA . GLY B 1 219 ? 2.609 -21.312 -25.625 1 80.75 219 GLY B CA 1
ATOM 5638 C C . GLY B 1 219 ? 1.795 -22.422 -26.266 1 80.75 219 GLY B C 1
ATOM 5639 O O . GLY B 1 219 ? 1.846 -22.609 -27.484 1 80.75 219 GLY B O 1
ATOM 5640 N N . ILE B 1 220 ? 1.148 -23.172 -25.453 1 82.69 220 ILE B N 1
ATOM 5641 C CA . ILE B 1 220 ? 0.244 -24.219 -25.938 1 82.69 220 ILE B CA 1
ATOM 5642 C C . ILE B 1 220 ? -1.189 -23.875 -25.531 1 82.69 220 ILE B C 1
ATOM 5644 O O . ILE B 1 220 ? -1.986 -23.438 -26.359 1 82.69 220 ILE B O 1
ATOM 5648 N N . ASP B 1 221 ? -1.395 -23.766 -24.266 1 91.31 221 ASP B N 1
ATOM 5649 C CA . ASP B 1 221 ? -2.74 -23.562 -23.734 1 91.31 221 ASP B CA 1
ATOM 5650 C C . ASP B 1 221 ? -3.008 -22.078 -23.469 1 91.31 221 ASP B C 1
ATOM 5652 O O . ASP B 1 221 ? -4.16 -21.672 -23.344 1 91.31 221 ASP B O 1
ATOM 5656 N N . ILE B 1 222 ? -2.012 -21.234 -23.438 1 92.81 222 ILE B N 1
ATOM 5657 C CA . ILE B 1 222 ? -2.156 -19.875 -22.922 1 92.81 222 ILE B CA 1
ATOM 5658 C C . ILE B 1 222 ? -3.133 -19.094 -23.781 1 92.81 222 ILE B C 1
ATOM 5660 O O . ILE B 1 222 ? -3.957 -18.328 -23.266 1 92.81 222 ILE B O 1
ATOM 5664 N N . HIS B 1 223 ? -3.133 -19.234 -25.094 1 93.69 223 HIS B N 1
ATOM 5665 C CA . HIS B 1 223 ? -4.023 -18.484 -25.984 1 93.69 223 HIS B CA 1
ATOM 5666 C C . HIS B 1 223 ? -5.457 -18.984 -25.875 1 93.69 223 HIS B C 1
ATOM 5668 O O . HIS B 1 223 ? -6.406 -18.203 -25.953 1 93.69 223 HIS B O 1
ATOM 5674 N N . MET B 1 224 ? -5.586 -20.281 -25.703 1 95.75 224 MET B N 1
ATOM 5675 C CA . MET B 1 224 ? -6.898 -20.859 -25.453 1 95.75 224 MET B CA 1
ATOM 5676 C C . MET B 1 224 ? -7.473 -20.375 -24.125 1 95.75 224 MET B C 1
ATOM 5678 O O . MET B 1 224 ? -8.664 -20.078 -24.031 1 95.75 224 MET B O 1
ATOM 5682 N N . PHE B 1 225 ? -6.605 -20.297 -23.203 1 95.75 225 PHE B N 1
ATOM 5683 C CA . PHE B 1 225 ? -6.988 -19.828 -21.891 1 95.75 225 PHE B CA 1
ATOM 5684 C C . PHE B 1 225 ? -7.52 -18.391 -21.953 1 95.75 225 PHE B C 1
ATOM 5686 O O . PHE B 1 225 ? -8.539 -18.078 -21.344 1 95.75 225 PHE B O 1
ATOM 5693 N N . ILE B 1 226 ? -6.816 -17.562 -22.656 1 95.56 226 ILE B N 1
ATOM 5694 C CA . ILE B 1 226 ? -7.238 -16.172 -22.812 1 95.56 226 ILE B CA 1
ATOM 5695 C C . ILE B 1 226 ? -8.648 -16.125 -23.391 1 95.56 226 ILE B C 1
ATOM 5697 O O . ILE B 1 226 ? -9.508 -15.406 -22.875 1 95.56 226 ILE B O 1
ATOM 5701 N N . ASP B 1 227 ? -8.867 -16.891 -24.406 1 95.94 227 ASP B N 1
ATOM 5702 C CA . ASP B 1 227 ? -10.172 -16.953 -25.047 1 95.94 227 ASP B CA 1
ATOM 5703 C C . ASP B 1 227 ? -11.234 -17.469 -24.078 1 95.94 227 ASP B C 1
ATOM 5705 O O . ASP B 1 227 ? -12.352 -16.953 -24.016 1 95.94 227 ASP B O 1
ATOM 5709 N N . ALA B 1 228 ? -10.938 -18.516 -23.344 1 96.19 228 ALA B N 1
ATOM 5710 C CA . ALA B 1 228 ? -11.875 -19.109 -22.406 1 96.19 228 ALA B CA 1
ATOM 5711 C C . ALA B 1 228 ? -12.273 -18.109 -21.312 1 96.19 228 ALA B C 1
ATOM 5713 O O . ALA B 1 228 ? -13.453 -18 -20.969 1 96.19 228 ALA B O 1
ATOM 5714 N N . VAL B 1 229 ? -11.305 -17.375 -20.766 1 95.81 229 VAL B N 1
ATOM 5715 C CA . VAL B 1 229 ? -11.57 -16.391 -19.734 1 95.81 229 VAL B CA 1
ATOM 5716 C C . VAL B 1 229 ? -12.477 -15.289 -20.266 1 95.81 229 VAL B C 1
ATOM 5718 O O . VAL B 1 229 ? -13.438 -14.883 -19.609 1 95.81 229 VAL B O 1
ATOM 5721 N N . TRP B 1 230 ? -12.18 -14.875 -21.453 1 94.12 230 TRP B N 1
ATOM 5722 C CA . TRP B 1 230 ? -12.992 -13.844 -22.078 1 94.12 230 TRP B CA 1
ATOM 5723 C C . TRP B 1 230 ? -14.43 -14.312 -22.266 1 94.12 230 TRP B C 1
ATOM 5725 O O . TRP B 1 230 ? -15.375 -13.609 -21.906 1 94.12 230 TRP B O 1
ATOM 5735 N N . ARG B 1 231 ? -14.633 -15.445 -22.734 1 93.88 231 ARG B N 1
ATOM 5736 C CA . ARG B 1 231 ? -15.953 -15.977 -23.062 1 93.88 231 ARG B CA 1
ATOM 5737 C C . ARG B 1 231 ? -16.75 -16.297 -21.797 1 93.88 231 ARG B C 1
ATOM 5739 O O . ARG B 1 231 ? -17.953 -16.094 -21.75 1 93.88 231 ARG B O 1
ATOM 5746 N N . ARG B 1 232 ? -16.031 -16.781 -20.797 1 94.44 232 ARG B N 1
ATOM 5747 C CA . ARG B 1 232 ? -16.734 -17.297 -19.625 1 94.44 232 ARG B CA 1
ATOM 5748 C C . ARG B 1 232 ? -16.891 -16.219 -18.562 1 94.44 232 ARG B C 1
ATOM 5750 O O . ARG B 1 232 ? -17.859 -16.234 -17.797 1 94.44 232 ARG B O 1
ATOM 5757 N N . LEU B 1 233 ? -15.914 -15.32 -18.516 1 93 233 LEU B N 1
ATOM 5758 C CA . LEU B 1 233 ? -15.914 -14.367 -17.422 1 93 233 LEU B CA 1
ATOM 5759 C C . LEU B 1 233 ? -16.062 -12.938 -17.922 1 93 233 LEU B C 1
ATOM 5761 O O . LEU B 1 233 ? -16.266 -12.016 -17.141 1 93 233 LEU B O 1
ATOM 5765 N N . GLY B 1 234 ? -15.875 -12.695 -19.188 1 88.69 234 GLY B N 1
ATOM 5766 C CA . GLY B 1 234 ? -16.016 -11.367 -19.766 1 88.69 234 GLY B CA 1
ATOM 5767 C C . GLY B 1 234 ? -14.781 -10.508 -19.562 1 88.69 234 GLY B C 1
ATOM 5768 O O . GLY B 1 234 ? -14.82 -9.297 -19.797 1 88.69 234 GLY B O 1
ATOM 5769 N N . ILE B 1 235 ? -13.789 -11.078 -19.078 1 88.25 235 ILE B N 1
ATOM 5770 C CA . ILE B 1 235 ? -12.531 -10.367 -18.906 1 88.25 235 ILE B CA 1
ATOM 5771 C C . ILE B 1 235 ? -11.531 -10.812 -19.969 1 88.25 235 ILE B C 1
ATOM 5773 O O . ILE B 1 235 ? -11.438 -12 -20.281 1 88.25 235 ILE B O 1
ATOM 5777 N N . LYS B 1 236 ? -10.812 -9.906 -20.469 1 89 236 LYS B N 1
ATOM 5778 C CA . LYS B 1 236 ? -9.789 -10.258 -21.453 1 89 236 LYS B CA 1
ATOM 5779 C C . LYS B 1 236 ? -8.391 -10.125 -20.844 1 89 236 LYS B C 1
ATOM 5781 O O . LYS B 1 236 ? -7.867 -9.016 -20.719 1 89 236 LYS B O 1
ATOM 5786 N N . PRO B 1 237 ? -7.781 -11.258 -20.547 1 93.69 237 PRO B N 1
ATOM 5787 C CA . PRO B 1 237 ? -6.41 -11.18 -20.031 1 93.69 237 PRO B CA 1
ATOM 5788 C C . PRO B 1 237 ? -5.461 -10.477 -21 1 93.69 237 PRO B C 1
ATOM 5790 O O . PRO B 1 237 ? -5.57 -10.656 -22.219 1 93.69 237 PRO B O 1
ATOM 5793 N N . ARG B 1 238 ? -4.578 -9.695 -20.516 1 93 238 ARG B N 1
ATOM 5794 C CA . ARG B 1 238 ? -3.609 -8.984 -21.328 1 93 238 ARG B CA 1
ATOM 5795 C C . ARG B 1 238 ? -2.262 -9.695 -21.344 1 93 238 ARG B C 1
ATOM 5797 O O . ARG B 1 238 ? -1.698 -9.977 -20.281 1 93 238 ARG B O 1
ATOM 5804 N N . LEU B 1 239 ? -1.806 -9.984 -22.516 1 94.19 239 LEU B N 1
ATOM 5805 C CA . LEU B 1 239 ? -0.465 -10.547 -22.656 1 94.19 239 LEU B CA 1
ATOM 5806 C C . LEU B 1 239 ? 0.59 -9.445 -22.578 1 94.19 239 LEU B C 1
ATOM 5808 O O . LEU B 1 239 ? 0.519 -8.461 -23.328 1 94.19 239 LEU B O 1
ATOM 5812 N N . ILE B 1 240 ? 1.504 -9.547 -21.719 1 96.12 240 ILE B N 1
ATOM 5813 C CA . ILE B 1 240 ? 2.586 -8.578 -21.578 1 96.12 240 ILE B CA 1
ATOM 5814 C C . ILE B 1 240 ? 3.932 -9.305 -21.578 1 96.12 240 ILE B C 1
ATOM 5816 O O . ILE B 1 240 ? 3.984 -10.531 -21.484 1 96.12 240 ILE B O 1
ATOM 5820 N N . THR B 1 241 ? 5.016 -8.555 -21.797 1 96.69 241 THR B N 1
ATOM 5821 C CA . THR B 1 241 ? 6.383 -9.062 -21.781 1 96.69 241 THR B CA 1
ATOM 5822 C C . THR B 1 241 ? 7.207 -8.383 -20.688 1 96.69 241 THR B C 1
ATOM 5824 O O . THR B 1 241 ? 6.781 -7.379 -20.125 1 96.69 241 THR B O 1
ATOM 5827 N N . PRO B 1 242 ? 8.375 -8.898 -20.391 1 96.81 242 PRO B N 1
ATOM 5828 C CA . PRO B 1 242 ? 9.227 -8.289 -19.359 1 96.81 242 PRO B CA 1
ATOM 5829 C C . PRO B 1 242 ? 9.594 -6.84 -19.688 1 96.81 242 PRO B C 1
ATOM 5831 O O . PRO B 1 242 ? 9.773 -6.027 -18.766 1 96.81 242 PRO B O 1
ATOM 5834 N N . THR B 1 243 ? 9.641 -6.453 -20.938 1 96 243 THR B N 1
ATOM 5835 C CA . THR B 1 243 ? 10.016 -5.094 -21.312 1 96 243 THR B CA 1
ATOM 5836 C C . THR B 1 243 ? 8.883 -4.117 -21.016 1 96 243 THR B C 1
ATOM 5838 O O . THR B 1 243 ? 9.094 -2.902 -20.984 1 96 243 THR B O 1
ATOM 5841 N N . ASP B 1 244 ? 7.672 -4.656 -20.812 1 96.81 244 ASP B N 1
ATOM 5842 C CA . ASP B 1 244 ? 6.516 -3.816 -20.516 1 96.81 244 ASP B CA 1
ATOM 5843 C C . ASP B 1 244 ? 6.465 -3.455 -19.047 1 96.81 244 ASP B C 1
ATOM 5845 O O . ASP B 1 244 ? 5.719 -2.559 -18.641 1 96.81 244 ASP B O 1
ATOM 5849 N N . LEU B 1 245 ? 7.191 -4.125 -18.234 1 97.69 245 LEU B N 1
ATOM 5850 C CA . LEU B 1 245 ? 7.07 -4 -16.781 1 97.69 245 LEU B CA 1
ATOM 5851 C C . LEU B 1 245 ? 7.691 -2.695 -16.297 1 97.69 245 LEU B C 1
ATOM 5853 O O . LEU B 1 245 ? 8.68 -2.227 -16.859 1 97.69 245 LEU B O 1
ATOM 5857 N N . ARG B 1 246 ? 7.105 -2.082 -15.352 1 97.06 246 ARG B N 1
ATOM 5858 C CA . ARG B 1 246 ? 7.598 -0.907 -14.633 1 97.06 246 ARG B CA 1
ATOM 5859 C C . ARG B 1 246 ? 7.398 -1.057 -13.133 1 97.06 246 ARG B C 1
ATOM 5861 O O . ARG B 1 246 ? 6.461 -1.72 -12.688 1 97.06 246 ARG B O 1
ATOM 5868 N N . LEU B 1 247 ? 8.297 -0.515 -12.328 1 96.44 247 LEU B N 1
ATOM 5869 C CA . LEU B 1 247 ? 8.156 -0.442 -10.883 1 96.44 247 LEU B CA 1
ATOM 5870 C C . LEU B 1 247 ? 7.988 1.003 -10.422 1 96.44 247 LEU B C 1
ATOM 5872 O O . LEU B 1 247 ? 8.789 1.87 -10.773 1 96.44 247 LEU B O 1
ATOM 5876 N N . PHE B 1 248 ? 6.941 1.275 -9.703 1 94.25 248 PHE B N 1
ATOM 5877 C CA . PHE B 1 248 ? 6.715 2.586 -9.109 1 94.25 248 PHE B CA 1
ATOM 5878 C C . PHE B 1 248 ? 7 2.559 -7.609 1 94.25 248 PHE B C 1
ATOM 5880 O O . PHE B 1 248 ? 6.305 1.877 -6.852 1 94.25 248 PHE B O 1
ATOM 5887 N N . PRO B 1 249 ? 8.055 3.262 -7.199 1 92.56 249 PRO B N 1
ATOM 5888 C CA . PRO B 1 249 ? 8.266 3.34 -5.754 1 92.56 249 PRO B CA 1
ATOM 5889 C C . PRO B 1 249 ? 7.105 3.998 -5.016 1 92.56 249 PRO B C 1
ATOM 5891 O O . PRO B 1 249 ? 6.668 5.09 -5.391 1 92.56 249 PRO B O 1
ATOM 5894 N N . ASP B 1 250 ? 6.516 3.293 -4.07 1 91.31 250 ASP B N 1
ATOM 5895 C CA . ASP B 1 250 ? 5.383 3.773 -3.285 1 91.31 250 ASP B CA 1
ATOM 5896 C C . ASP B 1 250 ? 5.562 3.449 -1.804 1 91.31 250 ASP B C 1
ATOM 5898 O O . ASP B 1 250 ? 5.344 2.312 -1.38 1 91.31 250 ASP B O 1
ATOM 5902 N N . GLY B 1 251 ? 5.824 4.41 -1.021 1 86.31 251 GLY B N 1
ATOM 5903 C CA . GLY B 1 251 ? 6.051 4.215 0.402 1 86.31 251 GLY B CA 1
ATOM 5904 C C . GLY B 1 251 ? 4.801 3.785 1.15 1 86.31 251 GLY B C 1
ATOM 5905 O O . GLY B 1 251 ? 4.883 3.312 2.285 1 86.31 251 GLY B O 1
ATOM 5906 N N . ARG B 1 252 ? 3.684 3.855 0.534 1 87.5 252 ARG B N 1
ATOM 5907 C CA . ARG B 1 252 ? 2.434 3.488 1.194 1 87.5 252 ARG B CA 1
ATOM 5908 C C . ARG B 1 252 ? 2.066 2.037 0.9 1 87.5 252 ARG B C 1
ATOM 5910 O O . ARG B 1 252 ? 1.15 1.486 1.516 1 87.5 252 ARG B O 1
ATOM 5917 N N . SER B 1 253 ? 2.736 1.404 -0.017 1 90.75 253 SER B N 1
ATOM 5918 C CA . SER B 1 253 ? 2.545 -0.014 -0.303 1 90.75 253 SER B CA 1
ATOM 5919 C C . SER B 1 253 ? 3.281 -0.886 0.709 1 90.75 253 SER B C 1
ATOM 5921 O O . SER B 1 253 ? 4.359 -0.521 1.184 1 90.75 253 SER B O 1
ATOM 5923 N N . LYS B 1 254 ? 2.785 -2.023 1.013 1 90.75 254 LYS B N 1
ATOM 5924 C CA . LYS B 1 254 ? 3.387 -2.947 1.971 1 90.75 254 LYS B CA 1
ATOM 5925 C C . LYS B 1 254 ? 4.789 -3.361 1.53 1 90.75 254 LYS B C 1
ATOM 5927 O O . LYS B 1 254 ? 5.691 -3.496 2.359 1 90.75 254 LYS B O 1
ATOM 5932 N N . SER B 1 255 ? 4.91 -3.508 0.195 1 91.62 255 SER B N 1
ATOM 5933 C CA . SER B 1 255 ? 6.191 -3.979 -0.312 1 91.62 255 SER B CA 1
ATOM 5934 C C . SER B 1 255 ? 7.098 -2.811 -0.69 1 91.62 255 SER B C 1
ATOM 5936 O O . SER B 1 255 ? 8.258 -3.012 -1.05 1 91.62 255 SER B O 1
ATOM 5938 N N . GLY B 1 256 ? 6.59 -1.601 -0.678 1 92.38 256 GLY B N 1
ATOM 5939 C CA . GLY B 1 256 ? 7.359 -0.423 -1.046 1 92.38 256 GLY B CA 1
ATOM 5940 C C . GLY B 1 256 ? 7.285 -0.102 -2.525 1 92.38 256 GLY B C 1
ATOM 5941 O O . GLY B 1 256 ? 7.852 0.896 -2.979 1 92.38 256 GLY B O 1
ATOM 5942 N N . TYR B 1 257 ? 6.582 -0.943 -3.332 1 95.19 257 TYR B N 1
ATOM 5943 C CA . TYR B 1 257 ? 6.5 -0.736 -4.773 1 95.19 257 TYR B CA 1
ATOM 5944 C C . TYR B 1 257 ? 5.117 -1.102 -5.297 1 95.19 257 TYR B C 1
ATOM 5946 O O . TYR B 1 257 ? 4.383 -1.854 -4.656 1 95.19 257 TYR B O 1
ATOM 5954 N N . ARG B 1 258 ? 4.75 -0.479 -6.383 1 94.75 258 ARG B N 1
ATOM 5955 C CA . ARG B 1 258 ? 3.656 -0.952 -7.227 1 94.75 258 ARG B CA 1
ATOM 5956 C C . ARG B 1 258 ? 4.188 -1.555 -8.523 1 94.75 258 ARG B C 1
ATOM 5958 O O . ARG B 1 258 ? 5.035 -0.958 -9.188 1 94.75 258 ARG B O 1
ATOM 5965 N N . LEU B 1 259 ? 3.738 -2.742 -8.797 1 97.25 259 LEU B N 1
ATOM 5966 C CA . LEU B 1 259 ? 4.07 -3.371 -10.07 1 97.25 259 LEU B CA 1
ATOM 5967 C C . LEU B 1 259 ? 3.139 -2.881 -11.172 1 97.25 259 LEU B C 1
ATOM 5969 O O . LEU B 1 259 ? 1.92 -2.852 -10.992 1 97.25 259 LEU B O 1
ATOM 5973 N N . CYS B 1 260 ? 3.729 -2.439 -12.289 1 96.69 260 CYS B N 1
ATOM 5974 C CA . CYS B 1 260 ? 2.939 -1.865 -13.375 1 96.69 260 CYS B CA 1
ATOM 5975 C C . CYS B 1 260 ? 3.398 -2.4 -14.727 1 96.69 260 CYS B C 1
ATOM 5977 O O . CYS B 1 260 ? 4.438 -3.059 -14.812 1 96.69 260 CYS B O 1
ATOM 5979 N N . CYS B 1 261 ? 2.604 -2.211 -15.68 1 96.19 261 CYS B N 1
ATOM 5980 C CA . CYS B 1 261 ? 2.986 -2.396 -17.078 1 96.19 261 CYS B CA 1
ATOM 5981 C C . CYS B 1 261 ? 2.611 -1.179 -17.906 1 96.19 261 CYS B C 1
ATOM 5983 O O . CYS B 1 261 ? 1.692 -0.437 -17.562 1 96.19 261 CYS B O 1
ATOM 5985 N N . VAL B 1 262 ? 3.344 -0.945 -18.969 1 95.19 262 VAL B N 1
ATOM 5986 C CA . VAL B 1 262 ? 3.064 0.165 -19.875 1 95.19 262 VAL B CA 1
ATOM 5987 C C . VAL B 1 262 ? 1.804 -0.132 -20.688 1 95.19 262 VAL B C 1
ATOM 5989 O O . VAL B 1 262 ? 1.598 -1.263 -21.125 1 95.19 262 VAL B O 1
ATOM 5992 N N . VAL B 1 263 ? 0.925 0.852 -20.688 1 90.75 263 VAL B N 1
ATOM 5993 C CA . VAL B 1 263 ? -0.262 0.754 -21.531 1 90.75 263 VAL B CA 1
ATOM 5994 C C . VAL B 1 263 ? 0.077 1.197 -22.953 1 90.75 263 VAL B C 1
ATOM 5996 O O . VAL B 1 263 ? 0.583 2.303 -23.172 1 90.75 263 VAL B O 1
ATOM 5999 N N . LYS B 1 264 ? -0.031 0.248 -23.891 1 80.44 264 LYS B N 1
ATOM 6000 C CA . LYS B 1 264 ? 0.228 0.58 -25.281 1 80.44 264 LYS B CA 1
ATOM 6001 C C . LYS B 1 264 ? -1.056 0.99 -26 1 80.44 264 LYS B C 1
ATOM 6003 O O . LYS B 1 264 ? -2.086 0.324 -25.875 1 80.44 264 LYS B O 1
ATOM 6008 N N . GLY B 1 265 ? -1.009 2.094 -26.547 1 71.88 265 GLY B N 1
ATOM 6009 C CA . GLY B 1 265 ? -2.117 2.555 -27.375 1 71.88 265 GLY B CA 1
ATOM 6010 C C . GLY B 1 265 ? -3.234 3.189 -26.562 1 71.88 265 GLY B C 1
ATOM 6011 O O . GLY B 1 265 ? -3.025 3.598 -25.422 1 71.88 265 GLY B O 1
ATOM 6012 N N . HIS B 1 266 ? -4.395 3.441 -27.156 1 62.97 266 HIS B N 1
ATOM 6013 C CA . HIS B 1 266 ? -5.539 4.18 -26.625 1 62.97 266 HIS B CA 1
ATOM 6014 C C . HIS B 1 266 ? -6.555 3.24 -26 1 62.97 266 HIS B C 1
ATOM 6016 O O . HIS B 1 266 ? -7.754 3.521 -26 1 62.97 266 HIS B O 1
ATOM 6022 N N . ASP B 1 267 ? -6.043 2.258 -25.391 1 62.06 267 ASP B N 1
ATOM 6023 C CA . ASP B 1 267 ? -7.008 1.332 -24.812 1 62.06 267 ASP B CA 1
ATOM 6024 C C . ASP B 1 267 ? -7.73 1.967 -23.625 1 62.06 267 ASP B C 1
ATOM 6026 O O . ASP B 1 267 ? -7.105 2.613 -22.781 1 62.06 267 ASP B O 1
ATOM 6030 N N . ASP B 1 268 ? -9.047 1.987 -23.719 1 63.44 268 ASP B N 1
ATOM 6031 C CA . ASP B 1 268 ? -9.875 2.434 -22.609 1 63.44 268 ASP B CA 1
ATOM 6032 C C . ASP B 1 268 ? -9.5 1.708 -21.312 1 63.44 268 ASP B C 1
ATOM 6034 O O . ASP B 1 268 ? -9.109 0.539 -21.344 1 63.44 268 ASP B O 1
ATOM 6038 N N . PRO B 1 269 ? -9.508 2.48 -20.359 1 64.75 269 PRO B N 1
ATOM 6039 C CA . PRO B 1 269 ? -9.18 1.821 -19.094 1 64.75 269 PRO B CA 1
ATOM 6040 C C . PRO B 1 269 ? -10.133 0.674 -18.75 1 64.75 269 PRO B C 1
ATOM 6042 O O . PRO B 1 269 ? -11.336 0.78 -18.984 1 64.75 269 PRO B O 1
ATOM 6045 N N . THR B 1 270 ? -9.508 -0.426 -18.5 1 70.75 270 THR B N 1
ATOM 6046 C CA . THR B 1 270 ? -10.281 -1.562 -18 1 70.75 270 THR B CA 1
ATOM 6047 C C . THR B 1 270 ? -10.922 -1.232 -16.656 1 70.75 270 THR B C 1
ATOM 6049 O O . THR B 1 270 ? -10.352 -0.487 -15.852 1 70.75 270 THR B O 1
ATOM 6052 N N . ILE B 1 271 ? -12.062 -1.65 -16.531 1 79.06 271 ILE B N 1
ATOM 6053 C CA . ILE B 1 271 ? -12.781 -1.457 -15.266 1 79.06 271 ILE B CA 1
ATOM 6054 C C . ILE B 1 271 ? -11.977 -2.053 -14.117 1 79.06 271 ILE B C 1
ATOM 6056 O O . ILE B 1 271 ? -11.344 -3.1 -14.266 1 79.06 271 ILE B O 1
ATOM 6060 N N . ASN B 1 272 ? -11.914 -1.299 -13.016 1 81.25 272 ASN B N 1
ATOM 6061 C CA . ASN B 1 272 ? -11.234 -1.701 -11.789 1 81.25 272 ASN B CA 1
ATOM 6062 C C . ASN B 1 272 ? -9.719 -1.722 -11.969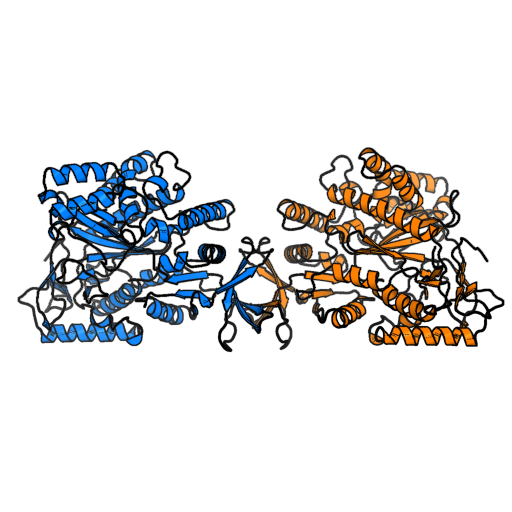 1 81.25 272 ASN B C 1
ATOM 6064 O O . ASN B 1 272 ? -9.047 -2.662 -11.531 1 81.25 272 ASN B O 1
ATOM 6068 N N . SER B 1 273 ? -9.32 -0.794 -12.766 1 87 273 SER B N 1
ATOM 6069 C CA . SER B 1 273 ? -7.887 -0.705 -13.008 1 87 273 SER B CA 1
ATOM 6070 C C . SER B 1 273 ? -7.332 0.646 -12.562 1 87 273 SER B C 1
ATOM 6072 O O . SER B 1 273 ? -8.016 1.668 -12.672 1 87 273 SER B O 1
ATOM 6074 N N . TRP B 1 274 ? -6.137 0.653 -12.031 1 90.19 274 TRP B N 1
ATOM 6075 C CA . TRP B 1 274 ? -5.406 1.86 -11.664 1 90.19 274 TRP B CA 1
ATOM 6076 C C . TRP B 1 274 ? -4.395 2.238 -12.742 1 90.19 274 TRP B C 1
ATOM 6078 O O . TRP B 1 274 ? -3.576 1.411 -13.148 1 90.19 274 TRP B O 1
ATOM 6088 N N . ARG B 1 275 ? -4.426 3.408 -13.188 1 89.69 275 ARG B N 1
ATOM 6089 C CA . ARG B 1 275 ? -3.477 3.891 -14.188 1 89.69 275 ARG B CA 1
ATOM 6090 C C . ARG B 1 275 ? -2.705 5.102 -13.672 1 89.69 275 ARG B C 1
ATOM 6092 O O . ARG B 1 275 ? -3.234 5.895 -12.891 1 89.69 275 ARG B O 1
ATOM 6099 N N . PHE B 1 276 ? -1.525 5.223 -14.062 1 89.56 276 PHE B N 1
ATOM 6100 C CA . PHE B 1 276 ? -0.606 6.289 -13.672 1 89.56 276 PHE B CA 1
ATOM 6101 C C . PHE B 1 276 ? -0.058 7 -14.906 1 89.56 276 PHE B C 1
ATOM 6103 O O . PHE B 1 276 ? 0.432 6.359 -15.836 1 89.56 276 PHE B O 1
ATOM 6110 N N . ALA B 1 277 ? -0.187 8.289 -14.898 1 87.19 277 ALA B N 1
ATOM 6111 C CA . ALA B 1 277 ? 0.455 9.102 -15.93 1 87.19 277 ALA B CA 1
ATOM 6112 C C . ALA B 1 277 ? 1.871 9.492 -15.516 1 87.19 277 ALA B C 1
ATOM 6114 O O . ALA B 1 277 ? 2.057 10.352 -14.656 1 87.19 277 ALA B O 1
ATOM 6115 N N . ALA B 1 278 ? 2.844 8.891 -16.172 1 85.56 278 ALA B N 1
ATOM 6116 C CA . ALA B 1 278 ? 4.238 9.109 -15.797 1 85.56 278 ALA B CA 1
ATOM 6117 C C . ALA B 1 278 ? 4.793 10.367 -16.469 1 85.56 278 ALA B C 1
ATOM 6119 O O . ALA B 1 278 ? 4.273 10.812 -17.484 1 85.56 278 ALA B O 1
ATOM 6120 N N . LYS B 1 279 ? 5.809 11.008 -15.906 1 82.12 279 LYS B N 1
ATOM 6121 C CA . LYS B 1 279 ? 6.441 12.234 -16.391 1 82.12 279 LYS B CA 1
ATOM 6122 C C . LYS B 1 279 ? 7.043 12.031 -17.766 1 82.12 279 LYS B C 1
ATOM 6124 O O . LYS B 1 279 ? 7.074 12.961 -18.578 1 82.12 279 LYS B O 1
ATOM 6129 N N . ASN B 1 280 ? 7.535 10.797 -18.094 1 84.88 280 ASN B N 1
ATOM 6130 C CA . ASN B 1 280 ? 8.188 10.516 -19.359 1 84.88 280 ASN B CA 1
ATOM 6131 C C . ASN B 1 280 ? 7.176 10.32 -20.484 1 84.88 280 ASN B C 1
ATOM 6133 O O . ASN B 1 280 ? 7.547 9.984 -21.609 1 84.88 280 ASN B O 1
ATOM 6137 N N . GLY B 1 281 ? 5.883 10.43 -20.188 1 86.25 281 GLY B N 1
ATOM 6138 C CA . GLY B 1 281 ? 4.848 10.328 -21.203 1 86.25 281 GLY B CA 1
ATOM 6139 C C . GLY B 1 281 ? 4.188 8.961 -21.25 1 86.25 281 GLY B C 1
ATOM 6140 O O . GLY B 1 281 ? 3.158 8.781 -21.906 1 86.25 281 GLY B O 1
ATOM 6141 N N . GLU B 1 282 ? 4.746 7.992 -20.547 1 90.12 282 GLU B N 1
ATOM 6142 C CA . GLU B 1 282 ? 4.145 6.66 -20.5 1 90.12 282 GLU B CA 1
ATOM 6143 C C . GLU B 1 282 ? 2.92 6.641 -19.594 1 90.12 282 GLU B C 1
ATOM 6145 O O . GLU B 1 282 ? 2.824 7.434 -18.656 1 90.12 282 GLU B O 1
ATOM 6150 N N . VAL B 1 283 ? 2.023 5.852 -19.953 1 91.38 283 VAL B N 1
ATOM 6151 C CA . VAL B 1 283 ? 0.916 5.516 -19.078 1 91.38 283 VAL B CA 1
ATOM 6152 C C . VAL B 1 283 ? 1.106 4.105 -18.516 1 91.38 283 VAL B C 1
ATOM 6154 O O . VAL B 1 283 ? 1.371 3.166 -19.281 1 91.38 283 VAL B O 1
ATOM 6157 N N . TRP B 1 284 ? 1.066 3.994 -17.219 1 93 284 TRP B N 1
ATOM 6158 C CA . TRP B 1 284 ? 1.271 2.703 -16.578 1 93 284 TRP B CA 1
ATOM 6159 C C . TRP B 1 284 ? -0.03 2.184 -15.977 1 93 284 TRP B C 1
ATOM 6161 O O . TRP B 1 284 ? -0.86 2.965 -15.508 1 93 284 TRP B O 1
ATOM 6171 N N . GLU B 1 285 ? -0.213 0.966 -16.047 1 93.88 285 GLU B N 1
ATOM 6172 C CA . GLU B 1 285 ? -1.319 0.287 -15.375 1 93.88 285 GLU B CA 1
ATOM 6173 C C . GLU B 1 285 ? -0.812 -0.66 -14.289 1 93.88 285 GLU B C 1
ATOM 6175 O O . GLU B 1 285 ? 0.174 -1.371 -14.492 1 93.88 285 GLU B O 1
ATOM 6180 N N . GLU B 1 286 ? -1.481 -0.594 -13.172 1 94.81 286 GLU B N 1
ATOM 6181 C CA . GLU B 1 286 ? -1.031 -1.415 -12.047 1 94.81 286 GLU B CA 1
ATOM 6182 C C . GLU B 1 286 ? -1.408 -2.879 -12.25 1 94.81 286 GLU B C 1
ATOM 6184 O O . GLU B 1 286 ? -2.516 -3.186 -12.703 1 94.81 286 GLU B O 1
ATOM 6189 N N . ILE B 1 287 ? -0.503 -3.76 -11.898 1 96 287 ILE B N 1
ATOM 6190 C CA . ILE B 1 287 ? -0.718 -5.199 -11.977 1 96 287 ILE B CA 1
ATOM 6191 C C . ILE B 1 287 ? -1.002 -5.754 -10.578 1 96 287 ILE B C 1
ATOM 6193 O O . ILE B 1 287 ? -0.109 -5.801 -9.727 1 96 287 ILE B O 1
ATOM 6197 N N . GLN B 1 288 ? -2.199 -6.242 -10.383 1 93.12 288 GLN B N 1
ATOM 6198 C CA . GLN B 1 288 ? -2.57 -6.812 -9.094 1 93.12 288 GLN B CA 1
ATOM 6199 C C . GLN B 1 288 ? -2.361 -8.32 -9.078 1 93.12 288 GLN B C 1
ATOM 6201 O O . GLN B 1 288 ? -2.186 -8.922 -8.016 1 93.12 288 GLN B O 1
ATOM 6206 N N . GLN B 1 289 ? -2.445 -8.945 -10.188 1 95 289 GLN B N 1
ATOM 6207 C CA . GLN B 1 289 ? -2.273 -10.383 -10.359 1 95 289 GLN B CA 1
ATOM 6208 C C . GLN B 1 289 ? -1.712 -10.711 -11.734 1 95 289 GLN B C 1
ATOM 6210 O O . GLN B 1 289 ? -2.021 -10.031 -12.719 1 95 289 GLN B O 1
ATOM 6215 N N . VAL B 1 290 ? -0.918 -11.734 -11.766 1 96.75 290 VAL B N 1
ATOM 6216 C CA . VAL B 1 290 ? -0.241 -12.023 -13.031 1 96.75 290 VAL B CA 1
ATOM 6217 C C . VAL B 1 290 ? 0.036 -13.523 -13.141 1 96.75 290 VAL B C 1
ATOM 6219 O O . VAL B 1 290 ? 0.387 -14.172 -12.148 1 96.75 290 VAL B O 1
ATOM 6222 N N . GLY B 1 291 ? -0.284 -14.109 -14.25 1 96.06 291 GLY B N 1
ATOM 6223 C CA . GLY B 1 291 ? 0.173 -15.445 -14.602 1 96.06 291 GLY B CA 1
ATOM 6224 C C . GLY B 1 291 ? 1.481 -15.445 -15.367 1 96.06 291 GLY B C 1
ATOM 6225 O O . GLY B 1 291 ? 1.737 -14.539 -16.172 1 96.06 291 GLY B O 1
ATOM 6226 N N . LEU B 1 292 ? 2.246 -16.516 -15.172 1 95.94 292 LEU B N 1
ATOM 6227 C CA . LEU B 1 292 ? 3.576 -16.531 -15.773 1 95.94 292 LEU B CA 1
ATOM 6228 C C . LEU B 1 292 ? 3.705 -17.641 -16.797 1 95.94 292 LEU B C 1
ATOM 6230 O O . LEU B 1 292 ? 3.184 -18.734 -16.594 1 95.94 292 LEU B O 1
ATOM 6234 N N . GLU B 1 293 ? 4.312 -17.312 -17.891 1 95.38 293 GLU B N 1
ATOM 6235 C CA . GLU B 1 293 ? 4.875 -18.266 -18.844 1 95.38 293 GLU B CA 1
ATOM 6236 C C . GLU B 1 293 ? 6.293 -17.875 -19.234 1 95.38 293 GLU B C 1
ATOM 6238 O O . GLU B 1 293 ? 6.547 -17.516 -20.391 1 95.38 293 GLU B O 1
ATOM 6243 N N . LEU B 1 294 ? 7.152 -17.969 -18.25 1 94.62 294 LEU B N 1
ATOM 6244 C CA . LEU B 1 294 ? 8.57 -17.641 -18.375 1 94.62 294 LEU B CA 1
ATOM 6245 C C . LEU B 1 294 ? 9.438 -18.812 -17.953 1 94.62 294 LEU B C 1
ATOM 6247 O O . LEU B 1 294 ? 9.133 -19.5 -16.953 1 94.62 294 LEU B O 1
ATOM 6251 N N . HIS B 1 295 ? 10.422 -19 -18.703 1 92.56 295 HIS B N 1
ATOM 6252 C CA . HIS B 1 295 ? 11.422 -19.969 -18.281 1 92.56 295 HIS B CA 1
ATOM 6253 C C . HIS B 1 295 ? 12.281 -19.438 -17.141 1 92.56 295 HIS B C 1
ATOM 6255 O O . HIS B 1 295 ? 12.367 -18.234 -16.938 1 92.56 295 HIS B O 1
ATOM 6261 N N . GLN B 1 296 ? 12.93 -20.328 -16.484 1 89.31 296 GLN B N 1
ATOM 6262 C CA . GLN B 1 296 ? 13.734 -19.953 -15.328 1 89.31 296 GLN B CA 1
ATOM 6263 C C . GLN B 1 296 ? 14.812 -18.938 -15.711 1 89.31 296 GLN B C 1
ATOM 6265 O O . GLN B 1 296 ? 15.094 -18 -14.953 1 89.31 296 GLN B O 1
ATOM 6270 N N . ARG B 1 297 ? 15.398 -19.141 -16.875 1 88.81 297 ARG B N 1
ATOM 6271 C CA . ARG B 1 297 ? 16.438 -18.219 -17.328 1 88.81 297 ARG B CA 1
ATOM 6272 C C . ARG B 1 297 ? 15.883 -16.812 -17.5 1 88.81 297 ARG B C 1
ATOM 6274 O O . ARG B 1 297 ? 16.594 -15.828 -17.281 1 88.81 297 ARG B O 1
ATOM 6281 N N . GLU B 1 298 ? 14.625 -16.703 -17.906 1 94.12 298 GLU B N 1
ATOM 6282 C CA . GLU B 1 298 ? 13.977 -15.398 -18.094 1 94.12 298 GLU B CA 1
ATOM 6283 C C . GLU B 1 298 ? 13.656 -14.758 -16.734 1 94.12 298 GLU B C 1
ATOM 6285 O O . GLU B 1 298 ? 13.727 -13.539 -16.594 1 94.12 298 GLU B O 1
ATOM 6290 N N . LEU B 1 299 ? 13.328 -15.578 -15.781 1 93.5 299 LEU B N 1
ATOM 6291 C CA . LEU B 1 299 ? 13.039 -15.086 -14.445 1 93.5 299 LEU B CA 1
ATOM 6292 C C . LEU B 1 299 ? 14.289 -14.5 -13.797 1 93.5 299 LEU B C 1
ATOM 6294 O O . LEU B 1 299 ? 14.25 -13.406 -13.227 1 93.5 299 LEU B O 1
ATOM 6298 N N . VAL B 1 300 ? 15.383 -15.18 -13.953 1 89.25 300 VAL B N 1
ATOM 6299 C CA . VAL B 1 300 ? 16.641 -14.773 -13.32 1 89.25 300 VAL B CA 1
ATOM 6300 C C . VAL B 1 300 ? 17.188 -13.523 -14.016 1 89.25 300 VAL B C 1
ATOM 6302 O O . VAL B 1 300 ? 17.922 -12.75 -13.414 1 89.25 300 VAL B O 1
ATOM 6305 N N . ALA B 1 301 ? 16.766 -13.336 -15.25 1 93.44 301 ALA B N 1
ATOM 6306 C CA . ALA B 1 301 ? 17.234 -12.195 -16.016 1 93.44 301 ALA B CA 1
ATOM 6307 C C . ALA B 1 301 ? 16.531 -10.906 -15.578 1 93.44 301 ALA B C 1
ATOM 6309 O O . ALA B 1 301 ? 17 -9.805 -15.883 1 93.44 301 ALA B O 1
ATOM 6310 N N . LEU B 1 302 ? 15.484 -11.008 -14.883 1 95.81 302 LEU B N 1
ATOM 6311 C CA . LEU B 1 302 ? 14.773 -9.836 -14.375 1 95.81 302 LEU B CA 1
ATOM 6312 C C . LEU B 1 302 ? 15.562 -9.164 -13.258 1 95.81 302 LEU B C 1
ATOM 6314 O O . LEU B 1 302 ? 16.312 -9.828 -12.539 1 95.81 302 LEU B O 1
ATOM 6318 N N . GLU B 1 303 ? 15.406 -7.848 -13.18 1 96 303 GLU B N 1
ATOM 6319 C CA . GLU B 1 303 ? 15.953 -7.172 -12.008 1 96 303 GLU B CA 1
ATOM 6320 C C . GLU B 1 303 ? 15.406 -7.773 -10.719 1 96 303 GLU B C 1
ATOM 6322 O O . GLU B 1 303 ? 14.227 -8.102 -10.633 1 96 303 GLU B O 1
ATOM 6327 N N . PRO B 1 304 ? 16.219 -7.891 -9.703 1 95.81 304 PRO B N 1
ATOM 6328 C CA . PRO B 1 304 ? 15.828 -8.578 -8.469 1 95.81 304 PRO B CA 1
ATOM 6329 C C . PRO B 1 304 ? 14.539 -8.023 -7.871 1 95.81 304 PRO B C 1
ATOM 6331 O O . PRO B 1 304 ? 13.641 -8.781 -7.508 1 95.81 304 PRO B O 1
ATOM 6334 N N . GLU B 1 305 ? 14.445 -6.68 -7.805 1 96.81 305 GLU B N 1
ATOM 6335 C CA . GLU B 1 305 ? 13.242 -6.105 -7.215 1 96.81 305 GLU B CA 1
ATOM 6336 C C . GLU B 1 305 ? 12.016 -6.375 -8.086 1 96.81 305 GLU B C 1
ATOM 6338 O O . GLU B 1 305 ? 10.914 -6.574 -7.566 1 96.81 305 GLU B O 1
ATOM 6343 N N . MET B 1 306 ? 12.195 -6.371 -9.367 1 97.69 306 MET B N 1
ATOM 6344 C CA . MET B 1 306 ? 11.109 -6.703 -10.281 1 97.69 306 MET B CA 1
ATOM 6345 C C . MET B 1 306 ? 10.602 -8.117 -10.023 1 97.69 306 MET B C 1
ATOM 6347 O O . MET B 1 306 ? 9.391 -8.336 -9.914 1 97.69 306 MET B O 1
ATOM 6351 N N . LEU B 1 307 ? 11.492 -9 -9.914 1 97.25 307 LEU B N 1
ATOM 6352 C CA . LEU B 1 307 ? 11.125 -10.391 -9.664 1 97.25 307 LEU B CA 1
ATOM 6353 C C . LEU B 1 307 ? 10.422 -10.539 -8.32 1 97.25 307 LEU B C 1
ATOM 6355 O O . LEU B 1 307 ? 9.477 -11.32 -8.188 1 97.25 307 LEU B O 1
ATOM 6359 N N . ARG B 1 308 ? 10.883 -9.812 -7.328 1 97.06 308 ARG B N 1
ATOM 6360 C CA . ARG B 1 308 ? 10.242 -9.828 -6.016 1 97.06 308 ARG B CA 1
ATOM 6361 C C . ARG B 1 308 ? 8.781 -9.398 -6.109 1 97.06 308 ARG B C 1
ATOM 6363 O O . ARG B 1 308 ? 7.898 -10.07 -5.578 1 97.06 308 ARG B O 1
ATOM 6370 N N . GLN B 1 309 ? 8.508 -8.312 -6.836 1 97.25 309 GLN B N 1
ATOM 6371 C CA . GLN B 1 309 ? 7.148 -7.789 -6.953 1 97.25 309 GLN B CA 1
ATOM 6372 C C . GLN B 1 309 ? 6.258 -8.742 -7.742 1 97.25 309 GLN B C 1
ATOM 6374 O O . GLN B 1 309 ? 5.078 -8.906 -7.426 1 97.25 309 GLN B O 1
ATOM 6379 N N . ILE B 1 310 ? 6.805 -9.391 -8.695 1 97.44 310 ILE B N 1
ATOM 6380 C CA . ILE B 1 310 ? 6.078 -10.398 -9.461 1 97.44 310 ILE B CA 1
ATOM 6381 C C . ILE B 1 310 ? 5.73 -11.578 -8.562 1 97.44 310 ILE B C 1
ATOM 6383 O O . ILE B 1 310 ? 4.602 -12.078 -8.594 1 97.44 310 ILE B O 1
ATOM 6387 N N . SER B 1 311 ? 6.633 -11.969 -7.734 1 96.44 311 SER B N 1
ATOM 6388 C CA . SER B 1 311 ? 6.484 -13.148 -6.895 1 96.44 311 SER B CA 1
ATOM 6389 C C . SER B 1 311 ? 5.367 -12.969 -5.875 1 96.44 311 SER B C 1
ATOM 6391 O O . SER B 1 311 ? 4.809 -13.953 -5.379 1 96.44 311 SER B O 1
ATOM 6393 N N . LEU B 1 312 ? 5.074 -11.734 -5.574 1 95.88 312 LEU B N 1
ATOM 6394 C CA . LEU B 1 312 ? 4.02 -11.453 -4.605 1 95.88 312 LEU B CA 1
ATOM 6395 C C . LEU B 1 312 ? 2.645 -11.531 -5.262 1 95.88 312 LEU B C 1
ATOM 6397 O O . LEU B 1 312 ? 1.621 -11.484 -4.574 1 95.88 312 LEU B O 1
ATOM 6401 N N . ARG B 1 313 ? 2.627 -11.727 -6.648 1 95.19 313 ARG B N 1
ATOM 6402 C CA . ARG B 1 313 ? 1.366 -11.531 -7.359 1 95.19 313 ARG B CA 1
ATOM 6403 C C . ARG B 1 313 ? 1.069 -12.703 -8.281 1 95.19 313 ARG B C 1
ATOM 6405 O O . ARG B 1 313 ? -0.039 -12.828 -8.812 1 95.19 313 ARG B O 1
ATOM 6412 N N . CYS B 1 314 ? 1.979 -13.57 -8.445 1 94.62 314 CYS B N 1
ATOM 6413 C CA . CYS B 1 314 ? 1.827 -14.594 -9.469 1 94.62 314 CYS B CA 1
ATOM 6414 C C . CYS B 1 314 ? 1.082 -15.805 -8.922 1 94.62 314 CYS B C 1
ATOM 6416 O O . CYS B 1 314 ? 1.054 -16.031 -7.711 1 94.62 314 CYS B O 1
ATOM 6418 N N . PHE B 1 315 ? 0.398 -16.625 -9.867 1 91.25 315 PHE B N 1
ATOM 6419 C CA . PHE B 1 315 ? -0.388 -17.797 -9.523 1 91.25 315 PHE B CA 1
ATOM 6420 C C . PHE B 1 315 ? 0.496 -18.875 -8.906 1 91.25 315 PHE B C 1
ATOM 6422 O O . PHE B 1 315 ? 0.403 -19.156 -7.711 1 91.25 315 PHE B O 1
ATOM 6429 N N . ASN B 1 316 ? 1.306 -19.469 -9.773 1 91.56 316 ASN B N 1
ATOM 6430 C CA . ASN B 1 316 ? 2.359 -20.328 -9.258 1 91.56 316 ASN B CA 1
ATOM 6431 C C . ASN B 1 316 ? 3.557 -19.531 -8.766 1 91.56 316 ASN B C 1
ATOM 6433 O O . ASN B 1 316 ? 4.344 -19.016 -9.562 1 91.56 316 ASN B O 1
ATOM 6437 N N . ASP B 1 317 ? 3.59 -19.422 -7.43 1 90.69 317 ASP B N 1
ATOM 6438 C CA . ASP B 1 317 ? 4.645 -18.547 -6.934 1 90.69 317 ASP B CA 1
ATOM 6439 C C . ASP B 1 317 ? 6.004 -19.234 -6.984 1 90.69 317 ASP B C 1
ATOM 6441 O O . ASP B 1 317 ? 6.113 -20.375 -7.457 1 90.69 317 ASP B O 1
ATOM 6445 N N . MET B 1 318 ? 7.016 -18.547 -6.609 1 95.81 318 MET B N 1
ATOM 6446 C CA . MET B 1 318 ? 8.391 -18.984 -6.844 1 95.81 318 MET B CA 1
ATOM 6447 C C . MET B 1 318 ? 8.695 -20.266 -6.062 1 95.81 318 MET B C 1
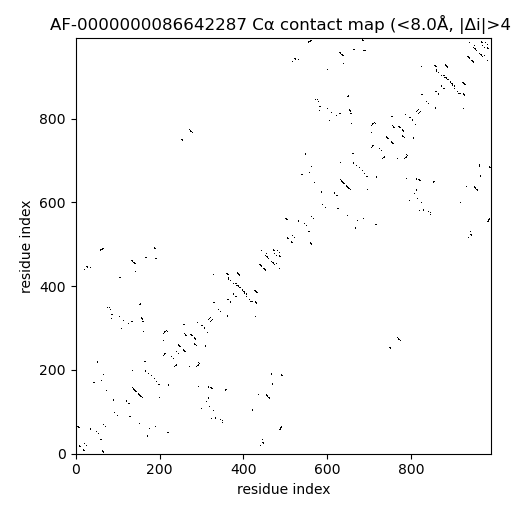ATOM 6449 O O . MET B 1 318 ? 9.562 -21.047 -6.449 1 95.81 318 MET B O 1
ATOM 6453 N N . ARG B 1 319 ? 7.98 -20.547 -4.969 1 97.56 319 ARG B N 1
ATOM 6454 C CA . ARG B 1 319 ? 8.141 -21.812 -4.262 1 97.56 319 ARG B CA 1
ATOM 6455 C C . ARG B 1 319 ? 7.707 -22.984 -5.137 1 97.56 319 ARG B C 1
ATOM 6457 O O . ARG B 1 319 ? 8.406 -24 -5.211 1 97.56 319 ARG B O 1
ATOM 6464 N N . THR B 1 320 ? 6.613 -22.828 -5.828 1 97.81 320 THR B N 1
ATOM 6465 C CA . THR B 1 320 ? 6.109 -23.844 -6.738 1 97.81 320 THR B CA 1
ATOM 6466 C C . THR B 1 320 ? 7 -23.969 -7.973 1 97.81 320 THR B C 1
ATOM 6468 O O . THR B 1 320 ? 7.383 -25.062 -8.367 1 97.81 320 THR B O 1
ATOM 6471 N N . VAL B 1 321 ? 7.371 -22.875 -8.523 1 96.38 321 VAL B N 1
ATOM 6472 C CA . VAL B 1 321 ? 8.125 -22.844 -9.773 1 96.38 321 VAL B CA 1
ATOM 6473 C C . VAL B 1 321 ? 9.531 -23.406 -9.539 1 96.38 321 VAL B C 1
ATOM 6475 O O . VAL B 1 321 ? 10.055 -24.156 -10.367 1 96.38 321 VAL B O 1
ATOM 6478 N N . LEU B 1 322 ? 10.141 -23.109 -8.406 1 96.38 322 LEU B N 1
ATOM 6479 C CA . LEU B 1 322 ? 11.547 -23.422 -8.203 1 96.38 322 LEU B CA 1
ATOM 6480 C C . LEU B 1 322 ? 11.703 -24.75 -7.461 1 96.38 322 LEU B C 1
ATOM 6482 O O . LEU B 1 322 ? 12.711 -25.438 -7.609 1 96.38 322 LEU B O 1
ATOM 6486 N N . LEU B 1 323 ? 10.703 -25.109 -6.648 1 98 323 LEU B N 1
ATOM 6487 C CA . LEU B 1 323 ? 10.859 -26.297 -5.828 1 98 323 LEU B CA 1
ATOM 6488 C C . LEU B 1 323 ? 9.984 -27.438 -6.348 1 98 323 LEU B C 1
ATOM 6490 O O . LEU B 1 323 ? 10.492 -28.5 -6.715 1 98 323 LEU B O 1
ATOM 6494 N N . VAL B 1 324 ? 8.727 -27.234 -6.504 1 98.31 324 VAL B N 1
ATOM 6495 C CA . VAL B 1 324 ? 7.781 -28.297 -6.84 1 98.31 324 VAL B CA 1
ATOM 6496 C C . VAL B 1 324 ? 8.039 -28.781 -8.266 1 98.31 324 VAL B C 1
ATOM 6498 O O . VAL B 1 324 ? 8.047 -29.984 -8.523 1 98.31 324 VAL B O 1
ATOM 6501 N N . HIS B 1 325 ? 8.25 -27.844 -9.141 1 97.25 325 HIS B N 1
ATOM 6502 C CA . HIS B 1 325 ? 8.461 -28.172 -10.547 1 97.25 325 HIS B CA 1
ATOM 6503 C C . HIS B 1 325 ? 9.781 -28.906 -10.75 1 97.25 325 HIS B C 1
ATOM 6505 O O . HIS B 1 325 ? 9.953 -29.625 -11.742 1 97.25 325 HIS B O 1
ATOM 6511 N N . ASP B 1 326 ? 10.758 -28.703 -9.898 1 97 326 ASP B N 1
ATOM 6512 C CA . ASP B 1 326 ? 12.07 -29.328 -9.992 1 97 326 ASP B CA 1
ATOM 6513 C C . ASP B 1 326 ? 11.977 -30.844 -9.773 1 97 326 ASP B C 1
ATOM 6515 O O . ASP B 1 326 ? 11.477 -31.297 -8.742 1 97 326 ASP B O 1
ATOM 6519 N N . LYS B 1 327 ? 12.492 -31.625 -10.664 1 97.75 327 LYS B N 1
ATOM 6520 C CA . LYS B 1 327 ? 12.359 -33.062 -10.609 1 97.75 327 LYS B CA 1
ATOM 6521 C C . LYS B 1 327 ? 13.055 -33.625 -9.375 1 97.75 327 LYS B C 1
ATOM 6523 O O . LYS B 1 327 ? 12.758 -34.75 -8.945 1 97.75 327 LYS B O 1
ATOM 6528 N N . ARG B 1 328 ? 14.023 -32.938 -8.797 1 98.06 328 ARG B N 1
ATOM 6529 C CA . ARG B 1 328 ? 14.68 -33.375 -7.574 1 98.06 328 ARG B CA 1
ATOM 6530 C C . ARG B 1 328 ? 13.688 -33.469 -6.422 1 98.06 328 ARG B C 1
ATOM 6532 O O . ARG B 1 328 ? 13.906 -34.219 -5.477 1 98.06 328 ARG B O 1
ATOM 6539 N N . MET B 1 329 ? 12.578 -32.75 -6.539 1 98.62 329 MET B N 1
ATOM 6540 C CA . MET B 1 329 ? 11.555 -32.812 -5.496 1 98.62 329 MET B CA 1
ATOM 6541 C C . MET B 1 329 ? 11.047 -34.219 -5.285 1 98.62 329 MET B C 1
ATOM 6543 O O . MET B 1 329 ? 10.758 -34.625 -4.156 1 98.62 329 MET B O 1
ATOM 6547 N N . LEU B 1 330 ? 10.906 -34.969 -6.344 1 98.75 330 LEU B N 1
ATOM 6548 C CA . LEU B 1 330 ? 10.453 -36.344 -6.215 1 98.75 330 LEU B CA 1
ATOM 6549 C C . LEU B 1 330 ? 11.438 -37.156 -5.383 1 98.75 330 LEU B C 1
ATOM 6551 O O . LEU B 1 330 ? 11.023 -38.031 -4.617 1 98.75 330 LEU B O 1
ATOM 6555 N N . GLY B 1 331 ? 12.75 -36.906 -5.551 1 98.62 331 GLY B N 1
ATOM 6556 C CA . GLY B 1 331 ? 13.742 -37.562 -4.707 1 98.62 331 GLY B CA 1
ATOM 6557 C C . GLY B 1 331 ? 13.625 -37.188 -3.244 1 98.62 331 GLY B C 1
ATOM 6558 O O . GLY B 1 331 ? 13.719 -38.031 -2.367 1 98.62 331 GLY B O 1
ATOM 6559 N N . ILE B 1 332 ? 13.422 -35.906 -3.012 1 98.69 332 ILE B N 1
ATOM 6560 C CA . ILE B 1 332 ? 13.266 -35.438 -1.648 1 98.69 332 ILE B CA 1
ATOM 6561 C C . ILE B 1 332 ? 12.055 -36.094 -0.996 1 98.69 332 ILE B C 1
ATOM 6563 O O . ILE B 1 332 ? 12.125 -36.531 0.155 1 98.69 332 ILE B O 1
ATOM 6567 N N . VAL B 1 333 ? 10.938 -36.156 -1.707 1 98.75 333 VAL B N 1
ATOM 6568 C CA . VAL B 1 333 ? 9.719 -36.75 -1.194 1 98.75 333 VAL B CA 1
ATOM 6569 C C . VAL B 1 333 ? 9.984 -38.188 -0.777 1 98.75 333 VAL B C 1
ATOM 6571 O O . VAL B 1 333 ? 9.609 -38.625 0.32 1 98.75 333 VAL B O 1
ATOM 6574 N N . ARG B 1 334 ? 10.602 -38.906 -1.597 1 98.19 334 ARG B N 1
ATOM 6575 C CA . ARG B 1 334 ? 10.875 -40.312 -1.308 1 98.19 334 ARG B CA 1
ATOM 6576 C C . ARG B 1 334 ? 11.797 -40.469 -0.103 1 98.19 334 ARG B C 1
ATOM 6578 O O . ARG B 1 334 ? 11.578 -41.344 0.753 1 98.19 334 ARG B O 1
ATOM 6585 N N . GLN B 1 335 ? 12.82 -39.594 -0.028 1 97.94 335 GLN B N 1
ATOM 6586 C CA . GLN B 1 335 ? 13.766 -39.656 1.088 1 97.94 335 GLN B CA 1
ATOM 6587 C C . GLN B 1 335 ? 13.07 -39.312 2.404 1 97.94 335 GLN B C 1
ATOM 6589 O O . GLN B 1 335 ? 13.461 -39.812 3.463 1 97.94 335 GLN B O 1
ATOM 6594 N N . GLU B 1 336 ? 12.031 -38.562 2.342 1 98.31 336 GLU B N 1
ATOM 6595 C CA . GLU B 1 336 ? 11.414 -38 3.543 1 98.31 336 GLU B CA 1
ATOM 6596 C C . GLU B 1 336 ? 10.234 -38.844 4 1 98.31 336 GLU B C 1
ATOM 6598 O O . GLU B 1 336 ? 9.594 -38.531 5.004 1 98.31 336 GLU B O 1
ATOM 6603 N N . LEU B 1 337 ? 9.914 -39.938 3.33 1 98.38 337 LEU B N 1
ATOM 6604 C CA . LEU B 1 337 ? 8.703 -40.719 3.588 1 98.38 337 LEU B CA 1
ATOM 6605 C C . LEU B 1 337 ? 8.633 -41.125 5.051 1 98.38 337 LEU B C 1
ATOM 6607 O O . LEU B 1 337 ? 7.605 -40.969 5.707 1 98.38 337 LEU B O 1
ATOM 6611 N N . CYS B 1 338 ? 9.734 -41.656 5.586 1 97.69 338 CYS B N 1
ATOM 6612 C CA . CYS B 1 338 ? 9.75 -42.125 6.965 1 97.69 338 CYS B CA 1
ATOM 6613 C C . CYS B 1 338 ? 9.5 -41 7.938 1 97.69 338 CYS B C 1
ATOM 6615 O O . CYS B 1 338 ? 8.711 -41.125 8.875 1 97.69 338 CYS B O 1
ATOM 6617 N N . GLN B 1 339 ? 10.203 -39.938 7.715 1 97.69 339 GLN B N 1
ATOM 6618 C CA . GLN B 1 339 ? 10.07 -38.781 8.594 1 97.69 339 GLN B CA 1
ATOM 6619 C C . GLN B 1 339 ? 8.664 -38.219 8.523 1 97.69 339 GLN B C 1
ATOM 6621 O O . GLN B 1 339 ? 8.133 -37.719 9.523 1 97.69 339 GLN B O 1
ATOM 6626 N N . LEU B 1 340 ? 8.031 -38.188 7.348 1 98.56 340 LEU B N 1
ATOM 6627 C CA . LEU B 1 340 ? 6.688 -37.656 7.172 1 98.56 340 LEU B CA 1
ATOM 6628 C C . LEU B 1 340 ? 5.668 -38.5 7.938 1 98.56 340 LEU B C 1
ATOM 6630 O O . LEU B 1 340 ? 4.684 -37.969 8.453 1 98.56 340 LEU B O 1
ATOM 6634 N N . VAL B 1 341 ? 5.902 -39.75 8.031 1 98.62 341 VAL B N 1
ATOM 6635 C CA . VAL B 1 341 ? 5.023 -40.625 8.805 1 98.62 341 VAL B CA 1
ATOM 6636 C C . VAL B 1 341 ? 5.238 -40.375 10.297 1 98.62 341 VAL B C 1
ATOM 6638 O O . VAL B 1 341 ? 4.273 -40.25 11.055 1 98.62 341 VAL B O 1
ATOM 6641 N N . THR B 1 342 ? 6.516 -40.312 10.672 1 98.12 342 THR B N 1
ATOM 6642 C CA . THR B 1 342 ? 6.863 -40.094 12.078 1 98.12 342 THR B CA 1
ATOM 6643 C C . THR B 1 342 ? 6.258 -38.781 12.586 1 98.12 342 THR B C 1
ATOM 6645 O O . THR B 1 342 ? 5.824 -38.688 13.734 1 98.12 342 THR B O 1
ATOM 6648 N N . ARG B 1 343 ? 6.215 -37.844 11.758 1 97.62 343 ARG B N 1
ATOM 6649 C CA . ARG B 1 343 ? 5.703 -36.531 12.125 1 97.62 343 ARG B CA 1
ATOM 6650 C C . ARG B 1 343 ? 4.188 -36.469 11.953 1 97.62 343 ARG B C 1
ATOM 6652 O O . ARG B 1 343 ? 3.578 -35.406 12.148 1 97.62 343 ARG B O 1
ATOM 6659 N N . GLU B 1 344 ? 3.557 -37.469 11.453 1 98.19 344 GLU B N 1
ATOM 6660 C CA . GLU B 1 344 ? 2.113 -37.625 11.297 1 98.19 344 GLU B CA 1
ATOM 6661 C C . GLU B 1 344 ? 1.566 -36.719 10.203 1 98.19 344 GLU B C 1
ATOM 6663 O O . GLU B 1 344 ? 0.434 -36.25 10.297 1 98.19 344 GLU B O 1
ATOM 6668 N N . VAL B 1 345 ? 2.461 -36.438 9.32 1 98.44 345 VAL B N 1
ATOM 6669 C CA . VAL B 1 345 ? 2.021 -35.719 8.125 1 98.44 345 VAL B CA 1
ATOM 6670 C C . VAL B 1 345 ? 1.339 -36.688 7.16 1 98.44 345 VAL B C 1
ATOM 6672 O O . VAL B 1 345 ? 0.343 -36.344 6.523 1 98.44 345 VAL B O 1
ATOM 6675 N N . LEU B 1 346 ? 1.873 -37.906 7.051 1 98.69 346 LEU B N 1
ATOM 6676 C CA . LEU B 1 346 ? 1.327 -38.969 6.238 1 98.69 346 LEU B CA 1
ATOM 6677 C C . LEU B 1 346 ? 0.978 -40.188 7.102 1 98.69 346 LEU B C 1
ATOM 6679 O O . LEU B 1 346 ? 1.652 -40.469 8.094 1 98.69 346 LEU B O 1
ATOM 6683 N N . THR B 1 347 ? -0.053 -40.875 6.73 1 98.62 347 THR B N 1
ATOM 6684 C CA . THR B 1 347 ? -0.285 -42.219 7.27 1 98.62 347 THR B CA 1
ATOM 6685 C C . THR B 1 347 ? 0.64 -43.219 6.605 1 98.62 347 THR B C 1
ATOM 6687 O O . THR B 1 347 ? 1.257 -42.938 5.578 1 98.62 347 THR B O 1
ATOM 6690 N N . GLU B 1 348 ? 0.702 -44.375 7.176 1 98.06 348 GLU B N 1
ATOM 6691 C CA . GLU B 1 348 ? 1.495 -45.438 6.578 1 98.06 348 GLU B CA 1
ATOM 6692 C C . GLU B 1 348 ? 0.974 -45.812 5.191 1 98.06 348 GLU B C 1
ATOM 6694 O O . GLU B 1 348 ? 1.757 -46.094 4.281 1 98.06 348 GLU B O 1
ATOM 6699 N N . THR B 1 349 ? -0.291 -45.75 5.078 1 97.88 349 THR B N 1
ATOM 6700 C CA . THR B 1 349 ? -0.918 -46.062 3.805 1 97.88 349 THR B CA 1
ATOM 6701 C C . THR B 1 349 ? -0.561 -45.031 2.744 1 97.88 349 THR B C 1
ATOM 6703 O O . THR B 1 349 ? -0.296 -45.375 1.592 1 97.88 349 THR B O 1
ATOM 6706 N N . GLN B 1 350 ? -0.56 -43.844 3.172 1 98.31 350 GLN B N 1
ATOM 6707 C CA . GLN B 1 350 ? -0.202 -42.75 2.25 1 98.31 350 GLN B CA 1
ATOM 6708 C C . GLN B 1 350 ? 1.269 -42.844 1.852 1 98.31 350 GLN B C 1
ATOM 6710 O O . GLN B 1 350 ? 1.619 -42.594 0.696 1 98.31 350 GLN B O 1
ATOM 6715 N N . ALA B 1 351 ? 2.074 -43.156 2.783 1 98.56 351 ALA B N 1
ATOM 6716 C CA . ALA B 1 351 ? 3.498 -43.312 2.49 1 98.56 351 ALA B CA 1
ATOM 6717 C C . ALA B 1 351 ? 3.732 -44.469 1.497 1 98.56 351 ALA B C 1
ATOM 6719 O O . ALA B 1 351 ? 4.582 -44.344 0.611 1 98.56 351 ALA B O 1
ATOM 6720 N N . GLU B 1 352 ? 2.998 -45.5 1.654 1 96.94 352 GLU B N 1
ATOM 6721 C CA . GLU B 1 352 ? 3.109 -46.594 0.731 1 96.94 352 GLU B CA 1
ATOM 6722 C C . GLU B 1 352 ? 2.639 -46.219 -0.668 1 96.94 352 GLU B C 1
ATOM 6724 O O . GLU B 1 352 ? 3.201 -46.688 -1.666 1 96.94 352 GLU B O 1
ATOM 6729 N N . ALA B 1 353 ? 1.621 -45.469 -0.707 1 97.19 353 ALA B N 1
ATOM 6730 C CA . ALA B 1 353 ? 1.14 -44.969 -1.993 1 97.19 353 ALA B CA 1
ATOM 6731 C C . ALA B 1 353 ? 2.221 -44.156 -2.709 1 97.19 353 ALA B C 1
ATOM 6733 O O . ALA B 1 353 ? 2.395 -44.281 -3.924 1 97.19 353 ALA B O 1
ATOM 6734 N N . LEU B 1 354 ? 2.936 -43.375 -1.954 1 98.56 354 LEU B N 1
ATOM 6735 C CA . LEU B 1 354 ? 4 -42.562 -2.551 1 98.56 354 LEU B CA 1
ATOM 6736 C C . LEU B 1 354 ? 5.195 -43.438 -2.914 1 98.56 354 LEU B C 1
ATOM 6738 O O . LEU B 1 354 ? 5.832 -43.219 -3.951 1 98.56 354 LEU B O 1
ATOM 6742 N N . LYS B 1 355 ? 5.492 -44.344 -2.074 1 97.38 355 LYS B N 1
ATOM 6743 C CA . LYS B 1 355 ? 6.609 -45.25 -2.344 1 97.38 355 LYS B CA 1
ATOM 6744 C C . LYS B 1 355 ? 6.41 -46 -3.668 1 97.38 355 LYS B C 1
ATOM 6746 O O . LYS B 1 355 ? 7.352 -46.125 -4.453 1 97.38 355 LYS B O 1
ATOM 6751 N N . SER B 1 356 ? 5.195 -46.406 -3.938 1 96.62 356 SER B N 1
ATOM 6752 C CA . SER B 1 356 ? 4.883 -47.156 -5.152 1 96.62 356 SER B CA 1
ATOM 6753 C C . SER B 1 356 ? 4.523 -46.219 -6.301 1 96.62 356 SER B C 1
ATOM 6755 O O . SER B 1 356 ? 4.652 -46.562 -7.469 1 96.62 356 SER B O 1
ATOM 6757 N N . GLY B 1 357 ? 4.066 -45.062 -5.934 1 98.06 357 GLY B N 1
ATOM 6758 C CA . GLY B 1 357 ? 3.461 -44.219 -6.941 1 98.06 357 GLY B CA 1
ATOM 6759 C C . GLY B 1 357 ? 4.375 -43.094 -7.402 1 98.06 357 GLY B C 1
ATOM 6760 O O . GLY B 1 357 ? 4.039 -42.344 -8.328 1 98.06 357 GLY B O 1
ATOM 6761 N N . VAL B 1 358 ? 5.5 -42.906 -6.762 1 98.56 358 VAL B N 1
ATOM 6762 C CA . VAL B 1 358 ? 6.512 -41.938 -7.191 1 98.56 358 VAL B CA 1
ATOM 6763 C C . VAL B 1 358 ? 7.785 -42.688 -7.594 1 98.56 358 VAL B C 1
ATOM 6765 O O . VAL B 1 358 ? 8.305 -43.5 -6.828 1 98.56 358 VAL B O 1
ATOM 6768 N N . VAL B 1 359 ? 8.219 -42.344 -8.766 1 98.38 359 VAL B N 1
ATOM 6769 C CA . VAL B 1 359 ? 9.359 -43.094 -9.32 1 98.38 359 VAL B CA 1
ATOM 6770 C C . VAL B 1 359 ? 10.586 -42.875 -8.438 1 98.38 359 VAL B C 1
ATOM 6772 O O . VAL B 1 359 ? 10.789 -41.75 -7.91 1 98.38 359 VAL B O 1
ATOM 6775 N N . GLU B 1 360 ? 11.359 -43.875 -8.266 1 98.06 360 GLU B N 1
ATOM 6776 C CA . GLU B 1 360 ? 12.625 -43.719 -7.559 1 98.06 360 GLU B CA 1
ATOM 6777 C C . GLU B 1 360 ? 13.531 -42.719 -8.25 1 98.06 360 GLU B C 1
ATOM 6779 O O . GLU B 1 360 ? 13.852 -42.875 -9.43 1 98.06 360 GLU B O 1
ATOM 6784 N N . THR B 1 361 ? 13.875 -41.719 -7.555 1 98.62 361 THR B N 1
ATOM 6785 C CA . THR B 1 361 ? 14.688 -40.625 -8.07 1 98.62 361 THR B CA 1
ATOM 6786 C C . THR B 1 361 ? 15.898 -40.406 -7.18 1 98.62 361 THR B C 1
ATOM 6788 O O . THR B 1 361 ? 15.758 -40.094 -5.988 1 98.62 361 THR B O 1
ATOM 6791 N N . ILE B 1 362 ? 17.062 -40.5 -7.734 1 98.38 362 ILE B N 1
ATOM 6792 C CA . ILE B 1 362 ? 18.312 -40.312 -7.016 1 98.38 362 ILE B CA 1
ATOM 6793 C C . ILE B 1 362 ? 18.844 -38.906 -7.242 1 98.38 362 ILE B C 1
ATOM 6795 O O . ILE B 1 362 ? 18.984 -38.469 -8.383 1 98.38 362 ILE B O 1
ATOM 6799 N N . LEU B 1 363 ? 19.203 -38.281 -6.152 1 98 363 LEU B N 1
ATOM 6800 C CA . LEU B 1 363 ? 19.641 -36.875 -6.199 1 98 363 LEU B CA 1
ATOM 6801 C C . LEU B 1 363 ? 21.141 -36.781 -6.43 1 98 363 LEU B C 1
ATOM 6803 O O . LEU B 1 363 ? 21.906 -37.594 -5.922 1 98 363 LEU B O 1
ATOM 6807 N N . PRO B 1 364 ? 21.5 -35.75 -7.188 1 96.88 364 PRO B N 1
ATOM 6808 C CA . PRO B 1 364 ? 22.938 -35.469 -7.234 1 96.88 364 PRO B CA 1
ATOM 6809 C C . PRO B 1 364 ? 23.531 -35.219 -5.852 1 96.88 364 PRO B C 1
ATOM 6811 O O . PRO B 1 364 ? 22.875 -34.625 -4.996 1 96.88 364 PRO B O 1
ATOM 6814 N N . GLY B 1 365 ? 24.766 -35.656 -5.699 1 95.94 365 GLY B N 1
ATOM 6815 C CA . GLY B 1 365 ? 25.484 -35.406 -4.461 1 95.94 365 GLY B CA 1
ATOM 6816 C C . GLY B 1 365 ? 25.016 -36.281 -3.307 1 95.94 365 GLY B C 1
ATOM 6817 O O . GLY B 1 365 ? 25.469 -36.125 -2.174 1 95.94 365 GLY B O 1
ATOM 6818 N N . SER B 1 366 ? 24.109 -37.156 -3.527 1 97 366 SER B N 1
ATOM 6819 C CA . SER B 1 366 ? 23.562 -37.969 -2.459 1 97 366 SER B CA 1
ATOM 6820 C C . SER B 1 366 ? 24.391 -39.219 -2.254 1 97 366 SER B C 1
ATOM 6822 O O . SER B 1 366 ? 25.203 -39.594 -3.104 1 97 366 SER B O 1
ATOM 6824 N N . ASN B 1 367 ? 24.156 -39.906 -1.13 1 96.12 367 ASN B N 1
ATOM 6825 C CA . ASN B 1 367 ? 24.781 -41.188 -0.874 1 96.12 367 ASN B CA 1
ATOM 6826 C C . ASN B 1 367 ? 24.266 -42.25 -1.831 1 96.12 367 ASN B C 1
ATOM 6828 O O . ASN B 1 367 ? 25.016 -43.156 -2.213 1 96.12 367 ASN B O 1
ATOM 6832 N N . GLU B 1 368 ? 23.047 -42.156 -2.156 1 97.38 368 GLU B N 1
ATOM 6833 C CA . GLU B 1 368 ? 22.453 -43.094 -3.107 1 97.38 368 GLU B CA 1
ATOM 6834 C C . GLU B 1 368 ? 23.156 -43 -4.461 1 97.38 368 GLU B C 1
ATOM 6836 O O . GLU B 1 368 ? 23.344 -44.031 -5.125 1 97.38 368 GLU B O 1
ATOM 6841 N N . LEU B 1 369 ? 23.516 -41.844 -4.848 1 97.69 369 LEU B N 1
ATOM 6842 C CA . LEU B 1 369 ? 24.219 -41.656 -6.113 1 97.69 369 LEU B CA 1
ATOM 6843 C C . LEU B 1 369 ? 25.594 -42.312 -6.059 1 97.69 369 LEU B C 1
ATOM 6845 O O . LEU B 1 369 ? 26 -43 -7.004 1 97.69 369 LEU B O 1
ATOM 6849 N N . ASN B 1 370 ? 26.281 -42.125 -4.977 1 97.06 370 ASN B N 1
ATOM 6850 C CA . ASN B 1 370 ? 27.594 -42.75 -4.809 1 97.06 370 ASN B CA 1
ATOM 6851 C C . ASN B 1 370 ? 27.5 -44.281 -4.891 1 97.06 370 ASN B C 1
ATOM 6853 O O . ASN B 1 370 ? 28.344 -44.906 -5.516 1 97.06 370 ASN B O 1
ATOM 6857 N N . ALA B 1 371 ? 26.531 -44.719 -4.254 1 97.38 371 ALA B N 1
ATOM 6858 C CA . ALA B 1 371 ? 26.312 -46.156 -4.289 1 97.38 371 ALA B CA 1
ATOM 6859 C C . ALA B 1 371 ? 26.016 -46.656 -5.707 1 97.38 371 ALA B C 1
ATOM 6861 O O . ALA B 1 371 ? 26.469 -47.719 -6.125 1 97.38 371 ALA B O 1
ATOM 6862 N N . LEU B 1 372 ? 25.219 -45.906 -6.406 1 97.69 372 LEU B N 1
ATOM 6863 C CA . LEU B 1 372 ? 24.891 -46.25 -7.777 1 97.69 372 LEU B CA 1
ATOM 6864 C C . LEU B 1 372 ? 26.125 -46.25 -8.672 1 97.69 372 LEU B C 1
ATOM 6866 O O . LEU B 1 372 ? 26.266 -47.094 -9.562 1 97.69 372 LEU B O 1
ATOM 6870 N N . ILE B 1 373 ? 26.969 -45.25 -8.469 1 97.38 373 ILE B N 1
ATOM 6871 C CA . ILE B 1 373 ? 28.219 -45.156 -9.242 1 97.38 373 ILE B CA 1
ATOM 6872 C C . ILE B 1 373 ? 29.031 -46.406 -9.055 1 97.38 373 ILE B C 1
ATOM 6874 O O . ILE B 1 373 ? 29.453 -47.062 -10.031 1 97.38 373 ILE B O 1
ATOM 6878 N N . GLN B 1 374 ? 29.219 -46.812 -7.848 1 97.38 374 GLN B N 1
ATOM 6879 C CA . GLN B 1 374 ? 29.984 -48.031 -7.551 1 97.38 374 GLN B CA 1
ATOM 6880 C C . GLN B 1 374 ? 29.328 -49.281 -8.141 1 97.38 374 GLN B C 1
ATOM 6882 O O . GLN B 1 374 ? 29.984 -50.125 -8.742 1 97.38 374 GLN B O 1
ATOM 6887 N N . ALA B 1 375 ? 28.047 -49.344 -7.949 1 97.62 375 ALA B N 1
ATOM 6888 C CA . ALA B 1 375 ? 27.297 -50.469 -8.484 1 97.62 375 ALA B CA 1
ATOM 6889 C C . ALA B 1 375 ? 27.406 -50.531 -10.008 1 97.62 375 ALA B C 1
ATOM 6891 O O . ALA B 1 375 ? 27.453 -51.625 -10.594 1 97.62 375 ALA B O 1
ATOM 6892 N N . SER B 1 376 ? 27.422 -49.406 -10.617 1 97.25 376 SER B N 1
ATOM 6893 C CA . SER B 1 376 ? 27.484 -49.312 -12.07 1 97.25 376 SER B CA 1
ATOM 6894 C C . SER B 1 376 ? 28.859 -49.75 -12.586 1 97.25 376 SER B C 1
ATOM 6896 O O . SER B 1 376 ? 28.969 -50.281 -13.688 1 97.25 376 SER B O 1
ATOM 6898 N N . ILE B 1 377 ? 29.859 -49.438 -11.812 1 95.81 377 ILE B N 1
ATOM 6899 C CA . ILE B 1 377 ? 31.203 -49.875 -12.156 1 95.81 377 ILE B CA 1
ATOM 6900 C C . ILE B 1 377 ? 31.297 -51.406 -12.055 1 95.81 377 ILE B C 1
ATOM 6902 O O . ILE B 1 377 ? 31.859 -52.062 -12.938 1 95.81 377 ILE B O 1
ATOM 6906 N N . ASP B 1 378 ? 30.688 -51.906 -11.094 1 97.12 378 ASP B N 1
ATOM 6907 C CA . ASP B 1 378 ? 30.734 -53.344 -10.836 1 97.12 378 ASP B CA 1
ATOM 6908 C C . ASP B 1 378 ? 29.859 -54.125 -11.828 1 97.12 378 ASP B C 1
ATOM 6910 O O . ASP B 1 378 ? 30.172 -55.25 -12.219 1 97.12 378 ASP B O 1
ATOM 6914 N N . SER B 1 379 ? 28.781 -53.531 -12.156 1 97.31 379 SER B N 1
ATOM 6915 C CA . SER B 1 379 ? 27.828 -54.156 -13.07 1 97.31 379 SER B CA 1
ATOM 6916 C C . SER B 1 379 ? 27.391 -53.156 -14.156 1 97.31 379 SER B C 1
ATOM 6918 O O . SER B 1 379 ? 26.312 -52.562 -14.055 1 97.31 379 SER B O 1
ATOM 6920 N N . PRO B 1 380 ? 28.016 -53.156 -15.242 1 95.38 380 PRO B N 1
ATOM 6921 C CA . PRO B 1 380 ? 27.766 -52.156 -16.297 1 95.38 380 PRO B CA 1
ATOM 6922 C C . PRO B 1 380 ? 26.359 -52.219 -16.859 1 95.38 380 PRO B C 1
ATOM 6924 O O . PRO B 1 380 ? 25.828 -51.219 -17.375 1 95.38 380 PRO B O 1
ATOM 6927 N N . ARG B 1 381 ? 25.719 -53.344 -16.766 1 96.19 381 ARG B N 1
ATOM 6928 C CA . ARG B 1 381 ? 24.391 -53.5 -17.328 1 96.19 381 ARG B CA 1
ATOM 6929 C C . ARG B 1 381 ? 23.344 -52.875 -16.438 1 96.19 381 ARG B C 1
ATOM 6931 O O . ARG B 1 381 ? 22.203 -52.656 -16.859 1 96.19 381 ARG B O 1
ATOM 6938 N N . LEU B 1 382 ? 23.766 -52.5 -15.281 1 96.75 382 LEU B N 1
ATOM 6939 C CA . LEU B 1 382 ? 22.859 -51.875 -14.336 1 96.75 382 LEU B CA 1
ATOM 6940 C C . LEU B 1 382 ? 22.281 -50.594 -14.922 1 96.75 382 LEU B C 1
ATOM 6942 O O . LEU B 1 382 ? 21.156 -50.219 -14.617 1 96.75 382 LEU B O 1
ATOM 6946 N N . ARG B 1 383 ? 23.078 -49.969 -15.805 1 96.94 383 ARG B N 1
ATOM 6947 C CA . ARG B 1 383 ? 22.703 -48.688 -16.406 1 96.94 383 ARG B CA 1
ATOM 6948 C C . ARG B 1 383 ? 21.391 -48.844 -17.188 1 96.94 383 ARG B C 1
ATOM 6950 O O . ARG B 1 383 ? 20.641 -47.875 -17.328 1 96.94 383 ARG B O 1
ATOM 6957 N N . ASN B 1 384 ? 21.031 -50 -17.625 1 97.19 384 ASN B N 1
ATOM 6958 C CA . ASN B 1 384 ? 19.844 -50.219 -18.438 1 97.19 384 ASN B CA 1
ATOM 6959 C C . ASN B 1 384 ? 18.562 -50 -17.625 1 97.19 384 ASN B C 1
ATOM 6961 O O . ASN B 1 384 ? 17.484 -49.844 -18.203 1 97.19 384 ASN B O 1
ATOM 6965 N N . GLY B 1 385 ? 18.719 -49.938 -16.359 1 97.31 385 GLY B N 1
ATOM 6966 C CA . GLY B 1 385 ? 17.547 -49.781 -15.492 1 97.31 385 GLY B CA 1
ATOM 6967 C C . GLY B 1 385 ? 17.328 -48.344 -15.047 1 97.31 385 GLY B C 1
ATOM 6968 O O . GLY B 1 385 ? 16.438 -48.062 -14.25 1 97.31 385 GLY B O 1
ATOM 6969 N N . PHE B 1 386 ? 18.109 -47.469 -15.656 1 98.19 386 PHE B N 1
ATOM 6970 C CA . PHE B 1 386 ? 18.031 -46.062 -15.188 1 98.19 386 PHE B CA 1
ATOM 6971 C C . PHE B 1 386 ? 18 -45.094 -16.359 1 98.19 386 PHE B C 1
ATOM 6973 O O . PHE B 1 386 ? 18.328 -45.469 -17.484 1 98.19 386 PHE B O 1
ATOM 6980 N N . ILE B 1 387 ? 17.562 -43.906 -16.125 1 97.44 387 ILE B N 1
ATOM 6981 C CA . ILE B 1 387 ? 17.609 -42.781 -17.078 1 97.44 387 ILE B CA 1
ATOM 6982 C C . ILE B 1 387 ? 18.141 -41.531 -16.391 1 97.44 387 ILE B C 1
ATOM 6984 O O . ILE B 1 387 ? 18.047 -41.406 -15.172 1 97.44 387 ILE B O 1
ATOM 6988 N N . LEU B 1 388 ? 18.719 -40.625 -17.188 1 96.88 388 LEU B N 1
ATOM 6989 C CA . LEU B 1 388 ? 19.078 -39.281 -16.75 1 96.88 388 LEU B CA 1
ATOM 6990 C C . LEU B 1 388 ? 18.078 -38.25 -17.25 1 96.88 388 LEU B C 1
ATOM 6992 O O . LEU B 1 388 ? 17.734 -38.25 -18.438 1 96.88 388 LEU B O 1
ATOM 6996 N N . LYS B 1 389 ? 17.562 -37.469 -16.312 1 95.75 389 LYS B N 1
ATOM 6997 C CA . LYS B 1 389 ? 16.625 -36.406 -16.672 1 95.75 389 LYS B CA 1
ATOM 6998 C C . LYS B 1 389 ? 17.109 -35.062 -16.156 1 95.75 389 LYS B C 1
ATOM 7000 O O . LYS B 1 389 ? 17.375 -34.906 -14.961 1 95.75 389 LYS B O 1
ATOM 7005 N N . PRO B 1 390 ? 17.234 -34.094 -17.094 1 94.94 390 PRO B N 1
ATOM 7006 C CA . PRO B 1 390 ? 17.531 -32.75 -16.594 1 94.94 390 PRO B CA 1
ATOM 7007 C C . PRO B 1 390 ? 16.531 -32.25 -15.555 1 94.94 390 PRO B C 1
ATOM 7009 O O . PRO B 1 390 ? 15.328 -32.5 -15.688 1 94.94 390 PRO B O 1
ATOM 7012 N N . ILE B 1 391 ? 16.906 -31.562 -14.578 1 94.94 391 ILE B N 1
ATOM 7013 C CA . ILE B 1 391 ? 16.109 -31.312 -13.375 1 94.94 391 ILE B CA 1
ATOM 7014 C C . ILE B 1 391 ? 14.984 -30.328 -13.695 1 94.94 391 ILE B C 1
ATOM 7016 O O . ILE B 1 391 ? 13.93 -30.359 -13.055 1 94.94 391 ILE B O 1
ATOM 7020 N N . ARG B 1 392 ? 15.148 -29.453 -14.734 1 91.75 392 ARG B N 1
ATOM 7021 C CA . ARG B 1 392 ? 14.18 -28.375 -14.938 1 91.75 392 ARG B CA 1
ATOM 7022 C C . ARG B 1 392 ? 13.656 -28.375 -16.375 1 91.75 392 ARG B C 1
ATOM 7024 O O . ARG B 1 392 ? 12.914 -27.469 -16.766 1 91.75 392 ARG B O 1
ATOM 7031 N N . SER B 1 393 ? 14 -29.312 -17.125 1 86.19 393 SER B N 1
ATOM 7032 C CA . SER B 1 393 ? 13.57 -29.344 -18.516 1 86.19 393 SER B CA 1
ATOM 7033 C C . SER B 1 393 ? 12.164 -29.906 -18.656 1 86.19 393 SER B C 1
ATOM 7035 O O . SER B 1 393 ? 11.586 -30.391 -17.688 1 86.19 393 SER B O 1
ATOM 7037 N N . GLY B 1 394 ? 11.633 -29.703 -19.875 1 80.5 394 GLY B N 1
ATOM 7038 C CA . GLY B 1 394 ? 10.32 -30.203 -20.219 1 80.5 394 GLY B CA 1
ATOM 7039 C C . GLY B 1 394 ? 10.25 -30.781 -21.625 1 80.5 394 GLY B C 1
ATOM 7040 O O . GLY B 1 394 ? 11.219 -30.688 -22.391 1 80.5 394 GLY B O 1
ATOM 7041 N N . LYS B 1 395 ? 9.172 -31.422 -21.859 1 79.31 395 LYS B N 1
ATOM 7042 C CA . LYS B 1 395 ? 8.867 -31.922 -23.203 1 79.31 395 LYS B CA 1
ATOM 7043 C C . LYS B 1 395 ? 9.859 -33 -23.641 1 79.31 395 LYS B C 1
ATOM 7045 O O . LYS B 1 395 ? 10.18 -33.094 -24.828 1 79.31 395 LYS B O 1
ATOM 7050 N N . GLY B 1 396 ? 10.469 -33.656 -22.656 1 81 396 GLY B N 1
ATOM 7051 C CA . GLY B 1 396 ? 11.367 -34.75 -22.938 1 81 396 GLY B CA 1
ATOM 7052 C C . GLY B 1 396 ? 12.766 -34.312 -23.312 1 81 396 GLY B C 1
ATOM 7053 O O . GLY B 1 396 ? 13.625 -35.156 -23.609 1 81 396 GLY B O 1
ATOM 7054 N N . ASP B 1 397 ? 13.008 -33.156 -23.188 1 84.44 397 ASP B N 1
ATOM 7055 C CA . ASP B 1 397 ? 14.289 -32.562 -23.609 1 84.44 397 ASP B CA 1
ATOM 7056 C C . ASP B 1 397 ? 15.414 -33 -22.672 1 84.44 397 ASP B C 1
ATOM 7058 O O . ASP B 1 397 ? 15.297 -32.844 -21.453 1 84.44 397 ASP B O 1
ATOM 7062 N N . GLY B 1 398 ? 16.422 -33.625 -23.25 1 89.25 398 GLY B N 1
ATOM 7063 C CA . GLY B 1 398 ? 17.641 -33.875 -22.531 1 89.25 398 GLY B CA 1
ATOM 7064 C C . GLY B 1 398 ? 17.625 -35.25 -21.828 1 89.25 398 GLY B C 1
ATOM 7065 O O . GLY B 1 398 ? 18.594 -35.594 -21.141 1 89.25 398 GLY B O 1
ATOM 7066 N N . ILE B 1 399 ? 16.625 -36 -21.953 1 92.94 399 ILE B N 1
ATOM 7067 C CA . ILE B 1 399 ? 16.547 -37.312 -21.312 1 92.94 399 ILE B CA 1
ATOM 7068 C C . ILE B 1 399 ? 17.547 -38.281 -21.953 1 92.94 399 ILE B C 1
ATOM 7070 O O . ILE B 1 399 ? 17.688 -38.312 -23.188 1 92.94 399 ILE B O 1
ATOM 7074 N N . VAL B 1 400 ? 18.266 -38.969 -21.156 1 95.12 400 VAL B N 1
ATOM 7075 C CA . VAL B 1 400 ? 19.219 -39.969 -21.641 1 95.12 400 VAL B CA 1
ATOM 7076 C C . VAL B 1 400 ? 18.906 -41.344 -21.016 1 95.12 400 VAL B C 1
ATOM 7078 O O . VAL B 1 400 ? 18.922 -41.5 -19.797 1 95.12 400 VAL B O 1
ATOM 7081 N N . PHE B 1 401 ? 18.656 -42.281 -21.875 1 96 401 PHE B N 1
ATOM 7082 C CA . PHE B 1 401 ? 18.438 -43.625 -21.406 1 96 401 PHE B CA 1
ATOM 7083 C C . PHE B 1 401 ? 19.766 -44.344 -21.203 1 96 401 PHE B C 1
ATOM 7085 O O . PHE B 1 401 ? 20.656 -44.281 -22.062 1 96 401 PHE B O 1
ATOM 7092 N N . GLY B 1 402 ? 19.844 -45 -20.078 1 96.75 402 GLY B N 1
ATOM 7093 C CA . GLY B 1 402 ? 21.094 -45.688 -19.781 1 96.75 402 GLY B CA 1
ATOM 7094 C C . GLY B 1 402 ? 21.484 -46.688 -20.859 1 96.75 402 GLY B C 1
ATOM 7095 O O . GLY B 1 402 ? 22.672 -46.906 -21.109 1 96.75 402 GLY B O 1
ATOM 7096 N N . ASP B 1 403 ? 20.594 -47.344 -21.453 1 95.62 403 ASP B N 1
ATOM 7097 C CA . ASP B 1 403 ? 20.891 -48.375 -22.453 1 95.62 403 ASP B CA 1
ATOM 7098 C C . ASP B 1 403 ? 21.188 -47.75 -23.812 1 95.62 403 ASP B C 1
ATOM 7100 O O . ASP B 1 403 ? 21.516 -48.438 -24.766 1 95.62 403 ASP B O 1
ATOM 7104 N N . ASP B 1 404 ? 21.141 -46.469 -23.922 1 95.62 404 ASP B N 1
ATOM 7105 C CA . ASP B 1 404 ? 21.453 -45.781 -25.172 1 95.62 404 ASP B CA 1
ATOM 7106 C C . ASP B 1 404 ? 22.922 -45.344 -25.219 1 95.62 404 ASP B C 1
ATOM 7108 O O . ASP B 1 404 ? 23.406 -44.875 -26.25 1 95.62 404 ASP B O 1
ATOM 7112 N N . ILE B 1 405 ? 23.594 -45.469 -24.125 1 96.56 405 ILE B N 1
ATOM 7113 C CA . ILE B 1 405 ? 24.969 -45 -24.078 1 96.56 405 ILE B CA 1
ATOM 7114 C C . ILE B 1 405 ? 25.875 -46.094 -23.547 1 96.56 405 ILE B C 1
ATOM 7116 O O . ILE B 1 405 ? 25.391 -47.125 -23.031 1 96.56 405 ILE B O 1
ATOM 7120 N N . THR B 1 406 ? 27.172 -45.906 -23.656 1 97.19 406 THR B N 1
ATOM 7121 C CA . THR B 1 406 ? 28.141 -46.906 -23.219 1 97.19 406 THR B CA 1
ATOM 7122 C C . THR B 1 406 ? 28.281 -46.875 -21.703 1 97.19 406 THR B C 1
ATOM 7124 O O . THR B 1 406 ? 27.906 -45.906 -21.047 1 97.19 406 THR B O 1
ATOM 7127 N N . ALA B 1 407 ? 28.734 -48 -21.219 1 96.94 407 ALA B N 1
ATOM 7128 C CA . ALA B 1 407 ? 28.969 -48.094 -19.781 1 96.94 407 ALA B CA 1
ATOM 7129 C C . ALA B 1 407 ? 29.938 -47 -19.312 1 96.94 407 ALA B C 1
ATOM 7131 O O . ALA B 1 407 ? 29.766 -46.438 -18.234 1 96.94 407 ALA B O 1
ATOM 7132 N N . ALA B 1 408 ? 30.891 -46.75 -20.094 1 96.44 408 ALA B N 1
ATOM 7133 C CA . ALA B 1 408 ? 31.875 -45.719 -19.75 1 96.44 408 ALA B CA 1
ATOM 7134 C C . ALA B 1 408 ? 31.25 -44.344 -19.719 1 96.44 408 ALA B C 1
ATOM 7136 O O . ALA B 1 408 ? 31.516 -43.531 -18.812 1 96.44 408 ALA B O 1
ATOM 7137 N N . GLU B 1 409 ? 30.484 -44.031 -20.688 1 96.81 409 GLU B N 1
ATOM 7138 C CA . GLU B 1 409 ? 29.812 -42.75 -20.734 1 96.81 409 GLU B CA 1
ATOM 7139 C C . GLU B 1 409 ? 28.844 -42.594 -19.562 1 96.81 409 GLU B C 1
ATOM 7141 O O . GLU B 1 409 ? 28.75 -41.531 -18.969 1 96.81 409 GLU B O 1
ATOM 7146 N N . TRP B 1 410 ? 28.094 -43.688 -19.297 1 97.31 410 TRP B N 1
ATOM 7147 C CA . TRP B 1 410 ? 27.156 -43.656 -18.188 1 97.31 410 TRP B CA 1
ATOM 7148 C C . TRP B 1 410 ? 27.859 -43.344 -16.875 1 97.31 410 TRP B C 1
ATOM 7150 O O . TRP B 1 410 ? 27.453 -42.438 -16.141 1 97.31 410 TRP B O 1
ATOM 7160 N N . THR B 1 411 ? 28.938 -44.031 -16.578 1 96.81 411 THR B N 1
ATOM 7161 C CA . THR B 1 411 ? 29.688 -43.812 -15.352 1 96.81 411 THR B CA 1
ATOM 7162 C C . THR B 1 411 ? 30.25 -42.406 -15.289 1 96.81 411 THR B C 1
ATOM 7164 O O . THR B 1 411 ? 30.234 -41.781 -14.227 1 96.81 411 THR B O 1
ATOM 7167 N N . SER B 1 412 ? 30.688 -41.938 -16.406 1 95.81 412 SER B N 1
ATOM 7168 C CA . SER B 1 412 ? 31.219 -40.594 -16.469 1 95.81 412 SER B CA 1
ATOM 7169 C C . SER B 1 412 ? 30.125 -39.562 -16.141 1 95.81 412 SER B C 1
ATOM 7171 O O . SER B 1 412 ? 30.375 -38.594 -15.391 1 95.81 412 SER B O 1
ATOM 7173 N N . ARG B 1 413 ? 28.984 -39.719 -16.672 1 95.31 413 ARG B N 1
ATOM 7174 C CA . ARG B 1 413 ? 27.859 -38.812 -16.438 1 95.31 413 ARG B CA 1
ATOM 7175 C C . ARG B 1 413 ? 27.438 -38.844 -14.969 1 95.31 413 ARG B C 1
ATOM 7177 O O . ARG B 1 413 ? 27.094 -37.812 -14.391 1 95.31 413 ARG B O 1
ATOM 7184 N N . LEU B 1 414 ? 27.422 -40.031 -14.398 1 96.5 414 LEU B N 1
ATOM 7185 C CA . LEU B 1 414 ? 27.094 -40.125 -12.984 1 96.5 414 LEU B CA 1
ATOM 7186 C C . LEU B 1 414 ? 28.125 -39.406 -12.133 1 96.5 414 LEU B C 1
ATOM 7188 O O . LEU B 1 414 ? 27.766 -38.75 -11.148 1 96.5 414 LEU B O 1
ATOM 7192 N N . GLN B 1 415 ? 29.344 -39.5 -12.484 1 94.88 415 GLN B N 1
ATOM 7193 C CA . GLN B 1 415 ? 30.406 -38.844 -11.742 1 94.88 415 GLN B CA 1
ATOM 7194 C C . GLN B 1 415 ? 30.266 -37.312 -11.797 1 94.88 415 GLN B C 1
ATOM 7196 O O . GLN B 1 415 ? 30.625 -36.625 -10.836 1 94.88 415 GLN B O 1
ATOM 7201 N N . ASP B 1 416 ? 29.75 -36.844 -12.883 1 93.5 416 ASP B N 1
ATOM 7202 C CA . ASP B 1 416 ? 29.516 -35.406 -13.023 1 93.5 416 ASP B CA 1
ATOM 7203 C C . ASP B 1 416 ? 28.469 -34.938 -12.047 1 93.5 416 ASP B C 1
ATOM 7205 O O . ASP B 1 416 ? 28.328 -33.719 -11.812 1 93.5 416 ASP B O 1
ATOM 7209 N N . LEU B 1 417 ? 27.719 -35.844 -11.461 1 95.25 417 LEU B N 1
ATOM 7210 C CA . LEU B 1 417 ? 26.594 -35.469 -10.609 1 95.25 417 LEU B CA 1
ATOM 7211 C C . LEU B 1 417 ? 26.969 -35.594 -9.133 1 95.25 417 LEU B C 1
ATOM 7213 O O . LEU B 1 417 ? 26.109 -35.5 -8.258 1 95.25 417 LEU B O 1
ATOM 7217 N N . VAL B 1 418 ? 28.203 -35.719 -8.828 1 93.31 418 VAL B N 1
ATOM 7218 C CA . VAL B 1 418 ? 28.641 -35.969 -7.457 1 93.31 418 VAL B CA 1
ATOM 7219 C C . VAL B 1 418 ? 28.438 -34.719 -6.613 1 93.31 418 VAL B C 1
ATOM 7221 O O . VAL B 1 418 ? 28.203 -34.812 -5.406 1 93.31 418 VAL B O 1
ATOM 7224 N N . SER B 1 419 ? 28.484 -33.656 -7.32 1 92.44 419 SER B N 1
ATOM 7225 C CA . SER B 1 419 ? 28.141 -32.438 -6.625 1 92.44 419 SER B CA 1
ATOM 7226 C C . SER B 1 419 ? 26.656 -32.125 -6.742 1 92.44 419 SER B C 1
ATOM 7228 O O . SER B 1 419 ? 26.078 -32.219 -7.828 1 92.44 419 SER B O 1
ATOM 7230 N N . ALA B 1 420 ? 26.094 -31.688 -5.652 1 91.69 420 ALA B N 1
ATOM 7231 C CA . ALA B 1 420 ? 24.672 -31.359 -5.656 1 91.69 420 ALA B CA 1
ATOM 7232 C C . ALA B 1 420 ? 24.438 -30 -6.289 1 91.69 420 ALA B C 1
ATOM 7234 O O . ALA B 1 420 ? 23.297 -29.656 -6.617 1 91.69 420 ALA B O 1
ATOM 7235 N N . ASN B 1 421 ? 25.406 -29.234 -6.508 1 90.5 421 ASN B N 1
ATOM 7236 C CA . ASN B 1 421 ? 25.25 -27.875 -7.016 1 90.5 421 ASN B CA 1
ATOM 7237 C C . ASN B 1 421 ? 24.656 -27.875 -8.422 1 90.5 421 ASN B C 1
ATOM 7239 O O . ASN B 1 421 ? 24.953 -28.75 -9.234 1 90.5 421 ASN B O 1
ATOM 7243 N N . VAL B 1 422 ? 23.906 -26.844 -8.617 1 88.69 422 VAL B N 1
ATOM 7244 C CA . VAL B 1 422 ? 23.203 -26.75 -9.898 1 88.69 422 VAL B CA 1
ATOM 7245 C C . VAL B 1 422 ? 24.156 -26.234 -10.969 1 88.69 422 VAL B C 1
ATOM 7247 O O . VAL B 1 422 ? 24.797 -25.188 -10.797 1 88.69 422 VAL B O 1
ATOM 7250 N N . ILE B 1 423 ? 24.312 -26.953 -11.938 1 82.75 423 ILE B N 1
ATOM 7251 C CA . ILE B 1 423 ? 24.984 -26.531 -13.164 1 82.75 423 ILE B CA 1
ATOM 7252 C C . ILE B 1 423 ? 24 -26.516 -14.32 1 82.75 423 ILE B C 1
ATOM 7254 O O . ILE B 1 423 ? 23.531 -27.578 -14.758 1 82.75 423 ILE B O 1
ATOM 7258 N N . PRO B 1 424 ? 23.719 -25.312 -14.789 1 75.88 424 PRO B N 1
ATOM 7259 C CA . PRO B 1 424 ? 22.719 -25.219 -15.844 1 75.88 424 PRO B CA 1
ATOM 7260 C C . PRO B 1 424 ? 23.016 -26.125 -17.031 1 75.88 424 PRO B C 1
ATOM 7262 O O . PRO B 1 424 ? 24.156 -26.172 -17.516 1 75.88 424 PRO B O 1
ATOM 7265 N N . GLY B 1 425 ? 22.062 -26.844 -17.422 1 72.94 425 GLY B N 1
ATOM 7266 C CA . GLY B 1 425 ? 22.188 -27.703 -18.594 1 72.94 425 GLY B CA 1
ATOM 7267 C C . GLY B 1 425 ? 22.828 -29.047 -18.281 1 72.94 425 GLY B C 1
ATOM 7268 O O . GLY B 1 425 ? 22.797 -29.969 -19.109 1 72.94 425 GLY B O 1
ATOM 7269 N N . VAL B 1 426 ? 23.344 -29.203 -17.109 1 77.25 426 VAL B N 1
ATOM 7270 C CA . VAL B 1 426 ? 24.109 -30.406 -16.797 1 77.25 426 VAL B CA 1
ATOM 7271 C C . VAL B 1 426 ? 23.422 -31.188 -15.664 1 77.25 426 VAL B C 1
ATOM 7273 O O . VAL B 1 426 ? 23.359 -32.406 -15.688 1 77.25 426 VAL B O 1
ATOM 7276 N N . SER B 1 427 ? 22.891 -30.438 -14.844 1 90.56 427 SER B N 1
ATOM 7277 C CA . SER B 1 427 ? 22.328 -31.062 -13.648 1 90.56 427 SER B CA 1
ATOM 7278 C C . SER B 1 427 ? 21.125 -31.922 -14 1 90.56 427 SER B C 1
ATOM 7280 O O . SER B 1 427 ? 20.188 -31.453 -14.641 1 90.56 427 SER B O 1
ATOM 7282 N N . CYS B 1 428 ? 21.219 -33.125 -13.586 1 95.31 428 CYS B N 1
ATOM 7283 C CA . CYS B 1 428 ? 20.172 -34.125 -13.852 1 95.31 428 CYS B CA 1
ATOM 7284 C C . CYS B 1 428 ? 19.891 -34.969 -12.617 1 95.31 428 CYS B C 1
ATOM 7286 O O . CYS B 1 428 ? 20.688 -35 -11.68 1 95.31 428 CYS B O 1
ATOM 7288 N N . VAL B 1 429 ? 18.766 -35.531 -12.617 1 97.5 429 VAL B N 1
ATOM 7289 C CA . VAL B 1 429 ? 18.484 -36.594 -11.672 1 97.5 429 VAL B CA 1
ATOM 7290 C C . VAL B 1 429 ? 18.641 -37.938 -12.367 1 97.5 429 VAL B C 1
ATOM 7292 O O . VAL B 1 429 ? 18.594 -38.031 -13.594 1 97.5 429 VAL B O 1
ATOM 7295 N N . VAL B 1 430 ? 18.891 -38.969 -11.539 1 98.25 430 VAL B N 1
ATOM 7296 C CA . VAL B 1 430 ? 18.844 -40.344 -12.008 1 98.25 430 VAL B CA 1
ATOM 7297 C C . VAL B 1 430 ? 17.531 -40.969 -11.562 1 98.25 430 VAL B C 1
ATOM 7299 O O . VAL B 1 430 ? 17.234 -41.031 -10.367 1 98.25 430 VAL B O 1
ATOM 7302 N N . GLN B 1 431 ? 16.766 -41.438 -12.531 1 98.12 431 GLN B N 1
ATOM 7303 C CA . GLN B 1 431 ? 15.5 -42.094 -12.211 1 98.12 431 GLN B CA 1
ATOM 7304 C C . GLN B 1 431 ? 15.492 -43.562 -12.672 1 98.12 431 GLN B C 1
ATOM 7306 O O . GLN B 1 431 ? 16.125 -43.875 -13.68 1 98.12 431 GLN B O 1
ATOM 7311 N N . ARG B 1 432 ? 14.812 -44.312 -11.859 1 98.12 432 ARG B N 1
ATOM 7312 C CA . ARG B 1 432 ? 14.555 -45.688 -12.344 1 98.12 432 ARG B CA 1
ATOM 7313 C C . ARG B 1 432 ? 13.789 -45.656 -13.664 1 98.12 432 ARG B C 1
ATOM 7315 O O . ARG B 1 432 ? 12.844 -44.875 -13.828 1 98.12 432 ARG B O 1
ATOM 7322 N N . ARG B 1 433 ? 14.305 -46.469 -14.539 1 97.38 433 ARG B N 1
ATOM 7323 C CA . ARG B 1 433 ? 13.578 -46.594 -15.805 1 97.38 433 ARG B CA 1
ATOM 7324 C C . ARG B 1 433 ? 12.297 -47.406 -15.625 1 97.38 433 ARG B C 1
ATOM 7326 O O . ARG B 1 433 ? 12.328 -48.562 -15.195 1 97.38 433 ARG B O 1
ATOM 7333 N N . ILE B 1 434 ? 11.227 -46.844 -15.961 1 96.12 434 ILE B N 1
ATOM 7334 C CA . ILE B 1 434 ? 9.945 -47.531 -15.938 1 96.12 434 ILE B CA 1
ATOM 7335 C C . ILE B 1 434 ? 9.703 -48.219 -17.281 1 96.12 434 ILE B C 1
ATOM 7337 O O . ILE B 1 434 ? 9.891 -47.594 -18.328 1 96.12 434 ILE B O 1
ATOM 7341 N N . VAL B 1 435 ? 9.414 -49.438 -17.234 1 94.25 435 VAL B N 1
ATOM 7342 C CA . VAL B 1 435 ? 8.891 -50.125 -18.422 1 94.25 435 VAL B CA 1
ATOM 7343 C C . VAL B 1 435 ? 7.367 -50.031 -18.422 1 94.25 435 VAL B C 1
ATOM 7345 O O . VAL B 1 435 ? 6.703 -50.812 -17.734 1 94.25 435 VAL B O 1
ATOM 7348 N N . PRO B 1 436 ? 6.879 -49.219 -19.203 1 95.19 436 PRO B N 1
ATOM 7349 C CA . PRO B 1 436 ? 5.43 -49 -19.141 1 95.19 436 PRO B CA 1
ATOM 7350 C C . PRO B 1 436 ? 4.645 -50.125 -19.812 1 95.19 436 PRO B C 1
ATOM 7352 O O . PRO B 1 436 ? 5.137 -50.781 -20.75 1 95.19 436 PRO B O 1
ATOM 7355 N N . ARG B 1 437 ? 3.473 -50.344 -19.375 1 95 437 ARG B N 1
ATOM 7356 C CA . ARG B 1 437 ? 2.541 -51.219 -20.047 1 95 437 ARG B CA 1
ATOM 7357 C C . ARG B 1 437 ? 2.121 -50.656 -21.406 1 95 437 ARG B C 1
ATOM 7359 O O . ARG B 1 437 ? 1.945 -49.469 -21.547 1 95 437 ARG B O 1
ATOM 7366 N N . GLU B 1 438 ? 1.994 -51.594 -22.328 1 95 438 GLU B N 1
ATOM 7367 C CA . GLU B 1 438 ? 1.508 -51.188 -23.641 1 95 438 GLU B CA 1
ATOM 7368 C C . GLU B 1 438 ? 0.046 -51.562 -23.844 1 95 438 GLU B C 1
ATOM 7370 O O . GLU B 1 438 ? -0.417 -52.562 -23.266 1 95 438 GLU B O 1
ATOM 7375 N N . TYR B 1 439 ? -0.584 -50.844 -24.594 1 94.94 439 TYR B N 1
ATOM 7376 C CA . TYR B 1 439 ? -2.006 -51.062 -24.859 1 94.94 439 TYR B CA 1
ATOM 7377 C C . TYR B 1 439 ? -2.299 -51.062 -26.344 1 94.94 439 TYR B C 1
ATOM 7379 O O . TYR B 1 439 ? -1.595 -50.406 -27.125 1 94.94 439 TYR B O 1
ATOM 7387 N N . ASP B 1 440 ? -3.26 -51.812 -26.75 1 94.25 440 ASP B N 1
ATOM 7388 C CA . ASP B 1 440 ? -3.746 -51.781 -28.125 1 94.25 440 ASP B CA 1
ATOM 7389 C C . ASP B 1 440 ? -4.543 -50.5 -28.375 1 94.25 440 ASP B C 1
ATOM 7391 O O . ASP B 1 440 ? -5.562 -50.25 -27.734 1 94.25 440 ASP B O 1
ATOM 7395 N N . LEU B 1 441 ? -4.043 -49.719 -29.391 1 94.56 441 LEU B N 1
ATOM 7396 C CA . LEU B 1 441 ? -4.641 -48.406 -29.656 1 94.56 441 LEU B CA 1
ATOM 7397 C C . LEU B 1 441 ? -4.848 -48.188 -31.141 1 94.56 441 LEU B C 1
ATOM 7399 O O . LEU B 1 441 ? -4.094 -48.719 -31.969 1 94.56 441 LEU B O 1
ATOM 7403 N N . VAL B 1 442 ? -5.875 -47.531 -31.469 1 94.38 442 VAL B N 1
ATOM 7404 C CA . VAL B 1 442 ? -6.035 -46.938 -32.781 1 94.38 442 VAL B CA 1
ATOM 7405 C C . VAL B 1 442 ? -6.07 -45.406 -32.688 1 94.38 442 VAL B C 1
ATOM 7407 O O . VAL B 1 442 ? -7.137 -44.844 -32.5 1 94.38 442 VAL B O 1
ATOM 7410 N N . LEU B 1 443 ? -4.941 -44.844 -32.906 1 93.38 443 LEU B N 1
ATOM 7411 C CA . LEU B 1 443 ? -4.777 -43.406 -32.719 1 93.38 443 LEU B CA 1
ATOM 7412 C C . LEU B 1 443 ? -5.238 -42.625 -33.938 1 93.38 443 LEU B C 1
ATOM 7414 O O . LEU B 1 443 ? -5.836 -41.562 -33.812 1 93.38 443 LEU B O 1
ATOM 7418 N N . ARG B 1 444 ? -4.906 -43.156 -35.062 1 92.19 444 ARG B N 1
ATOM 7419 C CA . ARG B 1 444 ? -5.312 -42.625 -36.344 1 92.19 444 ARG B CA 1
ATOM 7420 C C . ARG B 1 444 ? -5.875 -43.719 -37.25 1 92.19 444 ARG B C 1
ATOM 7422 O O . ARG B 1 444 ? -5.309 -44.812 -37.344 1 92.19 444 ARG B O 1
ATOM 7429 N N . ALA B 1 445 ? -6.895 -43.312 -37.906 1 91.12 445 ALA B N 1
ATOM 7430 C CA . ALA B 1 445 ? -7.535 -44.25 -38.812 1 91.12 445 ALA B CA 1
ATOM 7431 C C . ALA B 1 445 ? -6.559 -44.75 -39.875 1 91.12 445 ALA B C 1
ATOM 7433 O O . ALA B 1 445 ? -6.551 -45.938 -40.219 1 91.12 445 ALA B O 1
ATOM 7434 N N . SER B 1 446 ? -5.75 -43.938 -40.344 1 89.56 446 SER B N 1
ATOM 7435 C CA . SER B 1 446 ? -4.855 -44.219 -41.469 1 89.56 446 SER B CA 1
ATOM 7436 C C . SER B 1 446 ? -3.734 -45.156 -41.031 1 89.56 446 SER B C 1
ATOM 7438 O O . SER B 1 446 ? -3.156 -45.875 -41.875 1 89.56 446 SER B O 1
ATOM 7440 N N . VAL B 1 447 ? -3.385 -45.188 -39.781 1 88.56 447 VAL B N 1
ATOM 7441 C CA . VAL B 1 447 ? -2.262 -46 -39.281 1 88.56 447 VAL B CA 1
ATOM 7442 C C . VAL B 1 447 ? -2.758 -47.375 -38.844 1 88.56 447 VAL B C 1
ATOM 7444 O O . VAL B 1 447 ? -2.053 -48.375 -39 1 88.56 447 VAL B O 1
ATOM 7447 N N . GLY B 1 448 ? -3.9 -47.438 -38.344 1 89.81 448 GLY B N 1
ATOM 7448 C CA . GLY B 1 448 ? -4.449 -48.688 -37.844 1 89.81 448 GLY B CA 1
ATOM 7449 C C . GLY B 1 448 ? -4.07 -48.969 -36.406 1 89.81 448 GLY B C 1
ATOM 7450 O O . GLY B 1 448 ? -3.873 -48.031 -35.625 1 89.81 448 GLY B O 1
ATOM 7451 N N . MET B 1 449 ? -4.051 -50.219 -36.062 1 92.94 449 MET B N 1
ATOM 7452 C CA . MET B 1 449 ? -3.828 -50.625 -34.656 1 92.94 449 MET B CA 1
ATOM 7453 C C . MET B 1 449 ? -2.342 -50.594 -34.312 1 92.94 449 MET B C 1
ATOM 7455 O O . MET B 1 449 ? -1.511 -51.062 -35.094 1 92.94 449 MET B O 1
ATOM 7459 N N . VAL B 1 450 ? -2.057 -49.969 -33.281 1 92.31 450 VAL B N 1
ATOM 7460 C CA . VAL B 1 450 ? -0.7 -49.906 -32.719 1 92.31 450 VAL B CA 1
ATOM 7461 C C . VAL B 1 450 ? -0.703 -50.375 -31.281 1 92.31 450 VAL B C 1
ATOM 7463 O O . VAL B 1 450 ? -1.765 -50.531 -30.672 1 92.31 450 VAL B O 1
ATOM 7466 N N . ARG B 1 451 ? 0.424 -50.75 -30.781 1 94.44 451 ARG B N 1
ATOM 7467 C CA . ARG B 1 451 ? 0.613 -51.094 -29.375 1 94.44 451 ARG B CA 1
ATOM 7468 C C . ARG B 1 451 ? 1.64 -50.156 -28.734 1 94.44 451 ARG B C 1
ATOM 7470 O O . ARG B 1 451 ? 2.84 -50.281 -28.984 1 94.44 451 ARG B O 1
ATOM 7477 N N . TYR B 1 452 ? 1.118 -49.156 -27.938 1 94.25 452 TYR B N 1
ATOM 7478 C CA . TYR B 1 452 ? 1.954 -48.094 -27.359 1 94.25 452 TYR B CA 1
ATOM 7479 C C . TYR B 1 452 ? 1.648 -47.938 -25.875 1 94.25 452 TYR B C 1
ATOM 7481 O O . TYR B 1 452 ? 0.598 -48.375 -25.391 1 94.25 452 TYR B O 1
ATOM 7489 N N . PRO B 1 453 ? 2.654 -47.344 -25.141 1 95.12 453 PRO B N 1
ATOM 7490 C CA . PRO B 1 453 ? 2.34 -46.969 -23.766 1 95.12 453 PRO B CA 1
ATOM 7491 C C . PRO B 1 453 ? 1.402 -45.75 -23.703 1 95.12 453 PRO B C 1
ATOM 7493 O O . PRO B 1 453 ? 1.314 -44.969 -24.656 1 95.12 453 PRO B O 1
ATOM 7496 N N . LEU B 1 454 ? 0.678 -45.656 -22.609 1 95.75 454 LEU B N 1
ATOM 7497 C CA . LEU B 1 454 ? -0.103 -44.469 -22.266 1 95.75 454 LEU B CA 1
ATOM 7498 C C . LEU B 1 454 ? 0.616 -43.656 -21.203 1 95.75 454 LEU B C 1
ATOM 7500 O O . LEU B 1 454 ? 0.949 -44.156 -20.125 1 95.75 454 LEU B O 1
ATOM 7504 N N . VAL B 1 455 ? 0.931 -42.438 -21.562 1 96.31 455 VAL B N 1
ATOM 7505 C CA . VAL B 1 455 ? 1.461 -41.469 -20.594 1 96.31 455 VAL B CA 1
ATOM 7506 C C . VAL B 1 455 ? 0.325 -40.625 -20.031 1 96.31 455 VAL B C 1
ATOM 7508 O O . VAL B 1 455 ? -0.298 -39.844 -20.766 1 96.31 455 VAL B O 1
ATOM 7511 N N . GLY B 1 456 ? 0.09 -40.75 -18.734 1 97.38 456 GLY B N 1
ATOM 7512 C CA . GLY B 1 456 ? -1.028 -40.031 -18.125 1 97.38 456 GLY B CA 1
ATOM 7513 C C . GLY B 1 456 ? -0.615 -38.75 -17.422 1 97.38 456 GLY B C 1
ATOM 7514 O O . GLY B 1 456 ? 0.573 -38.531 -17.172 1 97.38 456 GLY B O 1
ATOM 7515 N N . THR B 1 457 ? -1.585 -37.938 -17.203 1 97.56 457 THR B N 1
ATOM 7516 C CA . THR B 1 457 ? -1.442 -36.719 -16.375 1 97.56 457 THR B CA 1
ATOM 7517 C C . THR B 1 457 ? -2.732 -36.438 -15.609 1 97.56 457 THR B C 1
ATOM 7519 O O . THR B 1 457 ? -3.764 -37.062 -15.867 1 97.56 457 THR B O 1
ATOM 7522 N N . TYR B 1 458 ? -2.67 -35.688 -14.562 1 98.44 458 TYR B N 1
ATOM 7523 C CA . TYR B 1 458 ? -3.863 -35.188 -13.898 1 98.44 458 TYR B CA 1
ATOM 7524 C C . TYR B 1 458 ? -3.666 -33.719 -13.469 1 98.44 458 TYR B C 1
ATOM 7526 O O . TYR B 1 458 ? -2.539 -33.219 -13.461 1 98.44 458 TYR B O 1
ATOM 7534 N N . HIS B 1 459 ? -4.758 -33.094 -13.25 1 98.5 459 HIS B N 1
ATOM 7535 C CA . HIS B 1 459 ? -4.73 -31.641 -13.055 1 98.5 459 HIS B CA 1
ATOM 7536 C C . HIS B 1 459 ? -5.117 -31.281 -11.625 1 98.5 459 HIS B C 1
ATOM 7538 O O . HIS B 1 459 ? -6.02 -31.891 -11.047 1 98.5 459 HIS B O 1
ATOM 7544 N N . VAL B 1 460 ? -4.355 -30.328 -11.102 1 98.38 460 VAL B N 1
ATOM 7545 C CA . VAL B 1 460 ? -4.535 -29.875 -9.727 1 98.38 460 VAL B CA 1
ATOM 7546 C C . VAL B 1 460 ? -4.555 -28.344 -9.688 1 98.38 460 VAL B C 1
ATOM 7548 O O . VAL B 1 460 ? -3.805 -27.688 -10.414 1 98.38 460 VAL B O 1
ATOM 7551 N N . ALA B 1 461 ? -5.469 -27.75 -8.922 1 97.69 461 ALA B N 1
ATOM 7552 C CA . ALA B 1 461 ? -5.465 -26.328 -8.617 1 97.69 461 ALA B CA 1
ATOM 7553 C C . ALA B 1 461 ? -5.562 -26.078 -7.113 1 97.69 461 ALA B C 1
ATOM 7555 O O . ALA B 1 461 ? -6.543 -26.484 -6.48 1 97.69 461 ALA B O 1
ATOM 7556 N N . ASN B 1 462 ? -4.543 -25.469 -6.605 1 96.75 462 ASN B N 1
ATOM 7557 C CA . ASN B 1 462 ? -4.465 -25.141 -5.184 1 96.75 462 ASN B CA 1
ATOM 7558 C C . ASN B 1 462 ? -4.699 -26.375 -4.316 1 96.75 462 ASN B C 1
ATOM 7560 O O . ASN B 1 462 ? -5.488 -26.328 -3.369 1 96.75 462 ASN B O 1
ATOM 7564 N N . GLY B 1 463 ? -4.141 -27.438 -4.738 1 97.06 463 GLY B N 1
ATOM 7565 C CA . GLY B 1 463 ? -4.16 -28.641 -3.932 1 97.06 463 GLY B CA 1
ATOM 7566 C C . GLY B 1 463 ? -5.355 -29.531 -4.223 1 97.06 463 GLY B C 1
ATOM 7567 O O . GLY B 1 463 ? -5.367 -30.703 -3.848 1 97.06 463 GLY B O 1
ATOM 7568 N N . LYS B 1 464 ? -6.277 -29.078 -4.902 1 97.81 464 LYS B N 1
ATOM 7569 C CA . LYS B 1 464 ? -7.477 -29.844 -5.215 1 97.81 464 LYS B CA 1
ATOM 7570 C C . LYS B 1 464 ? -7.305 -30.625 -6.512 1 97.81 464 LYS B C 1
ATOM 7572 O O . LYS B 1 464 ? -6.953 -30.062 -7.547 1 97.81 464 LYS B O 1
ATOM 7577 N N . LEU B 1 465 ? -7.578 -31.891 -6.398 1 98.5 465 LEU B N 1
ATOM 7578 C CA . LEU B 1 465 ? -7.578 -32.719 -7.598 1 98.5 465 LEU B CA 1
ATOM 7579 C C . LEU B 1 465 ? -8.773 -32.406 -8.484 1 98.5 465 LEU B C 1
ATOM 7581 O O . LEU B 1 465 ? -9.922 -32.531 -8.062 1 98.5 465 LEU B O 1
ATOM 7585 N N . LEU B 1 466 ? -8.492 -31.953 -9.711 1 98.31 466 LEU B N 1
ATOM 7586 C CA . LEU B 1 466 ? -9.555 -31.594 -10.633 1 98.31 466 LEU B CA 1
ATOM 7587 C C . LEU B 1 466 ? -10.008 -32.781 -11.445 1 98.31 466 LEU B C 1
ATOM 7589 O O . LEU B 1 466 ? -11.172 -32.875 -11.867 1 98.31 466 LEU B O 1
ATOM 7593 N N . GLY B 1 467 ? -8.984 -33.719 -11.742 1 98.06 467 GLY B N 1
ATOM 7594 C CA . GLY B 1 467 ? -9.336 -34.938 -12.461 1 98.06 467 GLY B CA 1
ATOM 7595 C C . GLY B 1 467 ? -8.234 -35.406 -13.383 1 98.06 467 GLY B C 1
ATOM 7596 O O . GLY B 1 467 ? -7.219 -34.75 -13.555 1 98.06 467 GLY B O 1
ATOM 7597 N N . LEU B 1 468 ? -8.539 -36.594 -13.922 1 98.31 468 LEU B N 1
ATOM 7598 C CA . LEU B 1 468 ? -7.633 -37.219 -14.883 1 98.31 468 LEU B CA 1
ATOM 7599 C C . LEU B 1 468 ? -7.516 -36.375 -16.156 1 98.31 468 LEU B C 1
ATOM 7601 O O . LEU B 1 468 ? -8.516 -35.844 -16.641 1 98.31 468 LEU B O 1
ATOM 7605 N N . GLY B 1 469 ? -6.266 -36.188 -16.594 1 98.06 469 GLY B N 1
ATOM 7606 C CA . GLY B 1 469 ? -6.016 -35.438 -17.828 1 98.06 469 GLY B CA 1
ATOM 7607 C C . GLY B 1 469 ? -5.973 -36.344 -19.062 1 98.06 469 GLY B C 1
ATOM 7608 O O . GLY B 1 469 ? -6.461 -37.469 -19.031 1 98.06 469 GLY B O 1
ATOM 7609 N N . THR B 1 470 ? -5.445 -35.781 -20.109 1 97.31 470 THR B N 1
ATOM 7610 C CA . THR B 1 470 ? -5.328 -36.531 -21.359 1 97.31 470 THR B CA 1
ATOM 7611 C C . THR B 1 470 ? -4.227 -37.594 -21.234 1 97.31 470 THR B C 1
ATOM 7613 O O . THR B 1 470 ? -3.23 -37.375 -20.547 1 97.31 470 THR B O 1
ATOM 7616 N N . TRP B 1 471 ? -4.5 -38.625 -21.875 1 97.69 471 TRP B N 1
ATOM 7617 C CA . TRP B 1 471 ? -3.432 -39.594 -22.156 1 97.69 471 TRP B CA 1
ATOM 7618 C C . TRP B 1 471 ? -2.668 -39.188 -23.422 1 97.69 471 TRP B C 1
ATOM 7620 O O . TRP B 1 471 ? -3.264 -38.75 -24.391 1 97.69 471 TRP B O 1
ATOM 7630 N N . ARG B 1 472 ? -1.403 -39.344 -23.359 1 96.25 472 ARG B N 1
ATOM 7631 C CA . ARG B 1 472 ? -0.587 -39.156 -24.562 1 96.25 472 ARG B CA 1
ATOM 7632 C C . ARG B 1 472 ? 0.012 -40.5 -25.016 1 96.25 472 ARG B C 1
ATOM 7634 O O . ARG B 1 472 ? 0.396 -41.312 -24.188 1 96.25 472 ARG B O 1
ATOM 7641 N N . ALA B 1 473 ? 0.035 -40.656 -26.297 1 95.38 473 ALA B N 1
ATOM 7642 C CA . ALA B 1 473 ? 0.571 -41.906 -26.844 1 95.38 473 ALA B CA 1
ATOM 7643 C C . ALA B 1 473 ? 1.285 -41.688 -28.172 1 95.38 473 ALA B C 1
ATOM 7645 O O . ALA B 1 473 ? 0.815 -40.906 -29 1 95.38 473 ALA B O 1
ATOM 7646 N N . SER B 1 474 ? 2.441 -42.312 -28.266 1 90.81 474 SER B N 1
ATOM 7647 C CA . SER B 1 474 ? 3.199 -42.344 -29.516 1 90.81 474 SER B CA 1
ATOM 7648 C C . SER B 1 474 ? 4.156 -43.531 -29.562 1 90.81 474 SER B C 1
ATOM 7650 O O . SER B 1 474 ? 4.301 -44.25 -28.578 1 90.81 474 SER B O 1
ATOM 7652 N N . GLY B 1 475 ? 4.75 -43.688 -30.703 1 84.75 475 GLY B N 1
ATOM 7653 C CA . GLY B 1 475 ? 5.66 -44.812 -30.875 1 84.75 475 GLY B CA 1
ATOM 7654 C C . GLY B 1 475 ? 7.039 -44.562 -30.297 1 84.75 475 GLY B C 1
ATOM 7655 O O . GLY B 1 475 ? 7.844 -45.5 -30.188 1 84.75 475 GLY B O 1
ATOM 7656 N N . GLY B 1 476 ? 7.277 -43.438 -29.875 1 81.06 476 GLY B N 1
ATOM 7657 C CA . GLY B 1 476 ? 8.586 -43.125 -29.328 1 81.06 476 GLY B CA 1
ATOM 7658 C C . GLY B 1 476 ? 8.727 -43.438 -27.859 1 81.06 476 GLY B C 1
ATOM 7659 O O . GLY B 1 476 ? 7.723 -43.656 -27.172 1 81.06 476 GLY B O 1
ATOM 7660 N N . ARG B 1 477 ? 10.016 -43.5 -27.406 1 82.19 477 ARG B N 1
ATOM 7661 C CA . ARG B 1 477 ? 10.289 -43.75 -26 1 82.19 477 ARG B CA 1
ATOM 7662 C C . ARG B 1 477 ? 9.859 -42.594 -25.125 1 82.19 477 ARG B C 1
ATOM 7664 O O . ARG B 1 477 ? 9.562 -42.781 -23.938 1 82.19 477 ARG B O 1
ATOM 7671 N N . VAL B 1 478 ? 9.938 -41.438 -25.719 1 79.81 478 VAL B N 1
ATOM 7672 C CA . VAL B 1 478 ? 9.445 -40.25 -25.078 1 79.81 478 VAL B CA 1
ATOM 7673 C C . VAL B 1 478 ? 8.211 -39.719 -25.812 1 79.81 478 VAL B C 1
ATOM 7675 O O . VAL B 1 478 ? 8.195 -39.656 -27.047 1 79.81 478 VAL B O 1
ATOM 7678 N N . VAL B 1 479 ? 7.121 -39.438 -25.062 1 79.69 479 VAL B N 1
ATOM 7679 C CA . VAL B 1 479 ? 5.852 -39.062 -25.656 1 79.69 479 VAL B CA 1
ATOM 7680 C C . VAL B 1 479 ? 5.5 -37.625 -25.234 1 79.69 479 VAL B C 1
ATOM 7682 O O . VAL B 1 479 ? 5.457 -37.312 -24.031 1 79.69 479 VAL B O 1
ATOM 7685 N N . ALA B 1 480 ? 5.328 -36.75 -26.234 1 74.38 480 ALA B N 1
ATOM 7686 C CA . ALA B 1 480 ? 4.859 -35.406 -26 1 74.38 480 ALA B CA 1
ATOM 7687 C C . ALA B 1 480 ? 3.904 -34.969 -27.109 1 74.38 480 ALA B C 1
ATOM 7689 O O . ALA B 1 480 ? 4.094 -35.312 -28.281 1 74.38 480 ALA B O 1
ATOM 7690 N N . VAL B 1 481 ? 2.891 -34.281 -26.75 1 73.25 481 VAL B N 1
ATOM 7691 C CA . VAL B 1 481 ? 1.95 -33.75 -27.734 1 73.25 481 VAL B CA 1
ATOM 7692 C C . VAL B 1 481 ? 2.67 -32.75 -28.656 1 73.25 481 VAL B C 1
ATOM 7694 O O . VAL B 1 481 ? 2.42 -32.75 -29.875 1 73.25 481 VAL B O 1
ATOM 7697 N N . SER B 1 482 ? 3.537 -32.031 -28.094 1 69.62 482 SER B N 1
ATOM 7698 C CA . SER B 1 482 ? 4.262 -31 -28.844 1 69.62 482 SER B CA 1
ATOM 7699 C C . SER B 1 482 ? 5.086 -31.625 -29.969 1 69.62 482 SER B C 1
ATOM 7701 O O . SER B 1 482 ? 5.422 -30.953 -30.953 1 69.62 482 SER B O 1
ATOM 7703 N N . SER B 1 483 ? 5.363 -32.906 -29.812 1 69.19 483 SER B N 1
ATOM 7704 C CA . SER B 1 483 ? 6.16 -33.562 -30.844 1 69.19 483 SER B CA 1
ATOM 7705 C C . SER B 1 483 ? 5.289 -34.469 -31.719 1 69.19 483 SER B C 1
ATOM 7707 O O . SER B 1 483 ? 5.797 -35.344 -32.406 1 69.19 483 SER B O 1
ATOM 7709 N N . GLY B 1 484 ? 3.951 -34.312 -31.547 1 70.56 484 GLY B N 1
ATOM 7710 C CA . GLY B 1 484 ? 3.055 -35.031 -32.469 1 70.56 484 GLY B CA 1
ATOM 7711 C C . GLY B 1 484 ? 2.381 -36.219 -31.828 1 70.56 484 GLY B C 1
ATOM 7712 O O . GLY B 1 484 ? 1.666 -36.969 -32.5 1 70.56 484 GLY B O 1
ATOM 7713 N N . GLY B 1 485 ? 2.605 -36.375 -30.609 1 82.88 485 GLY B N 1
ATOM 7714 C CA . GLY B 1 485 ? 1.889 -37.469 -29.938 1 82.88 485 GLY B CA 1
ATOM 7715 C C . GLY B 1 485 ? 0.392 -37.219 -29.859 1 82.88 485 GLY B C 1
ATOM 7716 O O . GLY B 1 485 ? -0.057 -36.062 -29.828 1 82.88 485 GLY B O 1
ATOM 7717 N N . SER B 1 486 ? -0.374 -38.25 -29.891 1 92.44 486 SER B N 1
ATOM 7718 C CA . SER B 1 486 ? -1.827 -38.156 -29.797 1 92.44 486 SER B CA 1
ATOM 7719 C C . SER B 1 486 ? -2.268 -37.969 -28.344 1 92.44 486 SER B C 1
ATOM 7721 O O . SER B 1 486 ? -1.593 -38.406 -27.422 1 92.44 486 SER B O 1
ATOM 7723 N N . TRP B 1 487 ? -3.262 -37.219 -28.219 1 95.75 487 TRP B N 1
ATOM 7724 C CA . TRP B 1 487 ? -3.855 -37.094 -26.891 1 95.75 487 TRP B CA 1
ATOM 7725 C C . TRP B 1 487 ? -5.254 -37.688 -26.859 1 95.75 487 TRP B C 1
ATOM 7727 O O . TRP B 1 487 ? -5.98 -37.656 -27.859 1 95.75 487 TRP B O 1
ATOM 7737 N N . ILE B 1 488 ? -5.605 -38.406 -25.75 1 97.56 488 ILE B N 1
ATOM 7738 C CA . ILE B 1 488 ? -6.828 -39.219 -25.625 1 97.56 488 ILE B CA 1
ATOM 7739 C C . ILE B 1 488 ? -7.504 -38.875 -24.281 1 97.56 488 ILE B C 1
ATOM 7741 O O . ILE B 1 488 ? -6.848 -38.844 -23.25 1 97.56 488 ILE B O 1
ATOM 7745 N N . CYS B 1 489 ? -8.805 -38.625 -24.328 1 97.94 489 CYS B N 1
ATOM 7746 C CA . CYS B 1 489 ? -9.562 -38.438 -23.094 1 97.94 489 CYS B CA 1
ATOM 7747 C C . CYS B 1 489 ? -10.117 -39.781 -22.594 1 97.94 489 CYS B C 1
ATOM 7749 O O . CYS B 1 489 ? -9.875 -40.812 -23.188 1 97.94 489 CYS B O 1
ATOM 7751 N N . SER B 1 490 ? -10.844 -39.688 -21.484 1 97.81 490 SER B N 1
ATOM 7752 C CA . SER B 1 490 ? -11.242 -40.938 -20.828 1 97.81 490 SER B CA 1
ATOM 7753 C C . SER B 1 490 ? -12.734 -40.938 -20.516 1 97.81 490 SER B C 1
ATOM 7755 O O . SER B 1 490 ? -13.352 -39.875 -20.359 1 97.81 490 SER B O 1
ATOM 7757 N N . VAL B 1 491 ? -13.266 -42.156 -20.453 1 95.75 491 VAL B N 1
ATOM 7758 C CA . VAL B 1 491 ? -14.648 -42.375 -20.031 1 95.75 491 VAL B CA 1
ATOM 7759 C C . VAL B 1 491 ? -14.688 -43.438 -18.938 1 95.75 491 VAL B C 1
ATOM 7761 O O . VAL B 1 491 ? -13.703 -44.125 -18.719 1 95.75 491 VAL B O 1
ATOM 7764 N N . MET B 1 492 ? -15.781 -43.469 -18.234 1 93.75 492 MET B N 1
ATOM 7765 C CA . MET B 1 492 ? -16.031 -44.469 -17.234 1 93.75 492 MET B CA 1
ATOM 7766 C C . MET B 1 492 ? -17.484 -44.969 -17.281 1 93.75 492 MET B C 1
ATOM 7768 O O . MET B 1 492 ? -18.344 -44.281 -17.875 1 93.75 492 MET B O 1
ATOM 7772 N N . ARG B 1 493 ? -17.719 -46.125 -16.719 1 89.12 493 ARG B N 1
ATOM 7773 C CA . ARG B 1 493 ? -19.094 -46.594 -16.641 1 89.12 493 ARG B CA 1
ATOM 7774 C C . ARG B 1 493 ? -19.891 -45.844 -15.609 1 89.12 493 ARG B C 1
ATOM 7776 O O . ARG B 1 493 ? -19.375 -45.5 -14.539 1 89.12 493 ARG B O 1
ATOM 7783 N N . GLY B 1 494 ? -21.172 -45.562 -16.078 1 78.81 494 GLY B N 1
ATOM 7784 C CA . GLY B 1 494 ? -22.047 -44.844 -15.18 1 78.81 494 GLY B CA 1
ATOM 7785 C C . GLY B 1 494 ? -22.312 -45.562 -13.883 1 78.81 494 GLY B C 1
ATOM 7786 O O . GLY B 1 494 ? -22.375 -46.812 -13.867 1 78.81 494 GLY B O 1
ATOM 7787 N N . GLY B 1 495 ? -22.453 -45.031 -12.742 1 66 495 GLY B N 1
ATOM 7788 C CA . GLY B 1 495 ? -22.797 -45.656 -11.469 1 66 495 GLY B CA 1
ATOM 7789 C C . GLY B 1 495 ? -21.594 -46.281 -10.766 1 66 495 GLY B C 1
ATOM 7790 O O . GLY B 1 495 ? -21.734 -46.875 -9.695 1 66 495 GLY B O 1
ATOM 7791 N N . SER B 1 496 ? -20.469 -46.312 -11.398 1 52.25 496 SER B N 1
ATOM 7792 C CA . SER B 1 496 ? -19.281 -46.875 -10.797 1 52.25 496 SER B CA 1
ATOM 7793 C C . SER B 1 496 ? -18.547 -45.875 -9.906 1 52.25 496 SER B C 1
ATOM 7795 O O . SER B 1 496 ? -18.625 -44.656 -10.148 1 52.25 496 SER B O 1
#

Radius of gyration: 41.08 Å; Cα contacts (8 Å, |Δi|>4): 1919; chains: 2; bounding box: 62×124×91 Å

Solvent-accessible surface area (backbone atoms only — not comparable to full-atom values): 52696 Å² total; per-residue (Å²): 132,89,68,90,54,81,38,36,29,34,78,61,40,72,101,40,66,53,39,70,63,48,87,85,67,70,42,50,69,62,41,43,51,42,39,51,49,44,42,54,45,34,42,74,76,44,59,62,90,40,33,46,92,48,50,63,73,36,46,27,68,48,29,34,37,48,51,61,67,59,53,50,50,51,50,51,38,46,54,36,50,49,48,50,49,46,52,49,60,73,33,39,80,76,35,72,84,76,36,45,55,68,58,59,37,64,54,70,70,55,46,52,49,53,52,52,48,52,51,35,33,75,76,63,70,34,74,56,59,83,76,49,52,20,30,41,34,39,30,25,38,34,24,63,47,101,87,35,75,76,34,61,25,36,75,43,38,48,17,60,49,66,44,65,62,48,51,59,30,24,43,49,33,46,42,50,37,60,72,43,63,49,100,78,44,56,49,37,57,58,37,55,30,66,46,43,52,49,37,58,56,65,61,55,62,87,80,41,63,44,35,34,41,41,58,84,59,85,58,54,23,56,59,43,48,38,50,50,41,27,73,74,69,70,43,71,54,42,80,43,41,79,88,37,53,44,78,42,84,29,86,58,27,68,83,38,48,43,45,26,30,58,56,78,77,86,67,70,81,52,63,53,34,43,35,33,35,43,87,90,69,50,37,32,31,57,56,76,34,33,41,54,39,56,51,70,72,58,53,67,66,41,55,68,69,58,45,52,56,46,48,68,30,31,40,50,24,60,65,30,38,64,43,56,24,23,44,56,40,53,21,51,51,62,72,37,38,65,59,34,37,75,70,64,68,34,52,72,67,36,40,49,37,44,64,68,25,36,47,58,38,39,38,30,45,36,70,65,38,53,51,47,48,54,48,34,70,76,34,50,69,57,37,56,48,28,29,38,35,40,33,76,59,60,89,69,48,72,57,41,53,32,71,77,49,52,56,67,57,51,52,51,55,52,60,69,29,54,54,37,64,72,41,91,96,64,42,42,31,42,28,59,51,78,71,57,46,67,39,65,38,64,68,43,43,90,76,38,79,44,74,34,41,55,38,39,32,33,38,30,34,57,79,39,80,44,36,67,39,40,29,32,36,38,93,51,98,66,70,35,60,92,79,66,18,31,36,26,38,49,28,22,58,60,94,102,133,88,68,91,52,82,38,35,28,35,78,62,40,71,102,41,67,54,38,70,65,46,88,85,68,71,42,50,68,62,42,43,50,43,40,52,50,44,43,54,46,36,42,72,76,45,58,64,89,40,32,47,92,48,50,62,73,36,47,28,70,48,28,33,37,46,51,62,67,58,52,49,50,52,51,52,37,47,55,36,50,49,50,50,51,46,52,48,62,72,34,38,80,75,34,74,84,76,38,44,56,69,60,58,37,64,54,70,70,55,46,51,50,53,52,51,47,52,52,35,33,74,74,62,71,35,75,56,60,87,77,52,54,19,30,41,35,40,30,25,39,33,23,63,48,102,87,35,76,75,34,60,26,36,74,43,37,47,18,61,49,66,44,65,63,49,52,59,30,24,44,49,32,45,41,50,38,61,69,41,63,50,100,78,44,55,49,36,57,59,38,56,28,66,45,43,52,50,37,59,56,66,60,54,62,86,79,42,62,45,35,34,40,42,58,84,60,86,58,54,25,54,57,43,47,38,52,48,40,27,75,74,69,70,43,72,54,41,80,43,40,79,86,37,52,44,77,44,85,30,86,58,28,68,83,38,49,42,47,26,30,58,58,76,78,86,68,71,81,53,64,54,34,44,35,32,34,44,88,89,70,49,38,32,31,58,55,76,34,34,40,56,39,56,52,70,71,58,53,68,66,40,55,68,69,57,44,52,55,47,49,68,31,31,41,52,22,61,66,30,39,64,42,56,25,23,44,55,41,52,22,50,52,63,72,38,38,65,60,34,36,75,69,63,69,34,52,72,68,34,40,49,38,42,65,68,25,36,49,58,39,39,39,31,45,36,71,67,39,54,51,48,49,53,47,35,70,76,34,53,70,56,37,56,48,27,27,37,35,41,33,76,59,60,88,67,49,73,58,41,53,32,71,78,50,52,55,67,56,50,51,51,56,52,60,70,29,54,52,35,64,71,40,90,98,64,41,42,32,42,28,58,51,77,69,57,47,65,40,64,38,66,68,42,45,91,74,38,78,43,74,32,40,53,39,38,34,33,39,29,35,58,78,40,77,43,36,65,38,40,29,33,35,37,93,52,98,66,67,36,58,93,79,66,18,30,37,26,38,47,28,23,58,58,94,102